Protein 2IPB (pdb70)

Secondary structure (DSSP, 8-state):
---SS-GGGS--HHHHSPPPPPTTSHHHHHHHHHHHHHHTTTTSHHHHHHHHHH--SHHHHHHHHHHHHTB--STTT-HHHHHHHHHHIIIIIIITTHHHHHHH-PPPHHHHTT---S-GGGHHHHHTS--SS-HHHHHHHHHHHHHHHH-GGGHHHHHHHHHHHHHHHHHHTSS-HHHHHHHHHHHHHHHHHHTT-HHHHHHHHHHHHHHH-TTTB--/---SS-GGGS--HHHHSPPPP-TT-HHHHHHHHHHHHHHTTTTSHHHHHHHHHT--SHHHHHHHHHHHHTB---TTT-HHHHHHHHHHIIIIIIGGGHHHHHHH-PPPHHHHTT---S-GGGHHHHHHS--SS-HHHHHHHHHHHHHHHH-GGGHHHHHHHHHHHHHHHHHHTSS-HHHHHHHHHHHHHHHHHHTT-HHHHHHHHHHHHHHT-TTTB--/---SS-GGGS--HHHHSPPPPPTTSHHHHHHHHHHHHHHTTTTSHHHHHHHHHS--SHHHHHHHHHHHHTB---TTT-HHHHHHHHHHIIIIIIITTHHHHHHH-PPPHHHHTT---S-GGGHHHHTTS--SS-HHHHHHHHHHHHHHHH-GGGHHHHHHHHHHHHHHHHHHTSS-HHHHHHHHHHHHHHHHHHTT-HHHHHHHHHHHHHHH-TTTB--/---SS-GGGS--HHHHSPPPP-TT-HHHHHHHHHHHHHHTTTTSHHHHHHHHHT--SHHHHHHHHHHHHTB---TTT-HHHHHHHHHHIIIIIIITTHHHHHHH-PPPHHHHTT---S-GGGHHHHHTS--SS-HHHHHHHHHHHHHHHH-GGGHHHHHHHHHHHHHHHHHHTSS-HHHHHHHHHHHHHHHHHHTT-HHHHHHHHHHHHHHH-GGGB--

Radius of gyration: 35.79 Å; Cα contacts (8 Å, |Δi|>4): 1551; chains: 4; bounding box: 81×55×110 Å

Structure (mmCIF, N/CA/C/O backbone):
data_2IPB
#
_entry.id   2IPB
#
_cell.length_a   190.273
_cell.length_b   45.113
_cell.length_c   112.945
_cell.angle_alpha   90.00
_cell.angle_beta   112.05
_cell.angle_gamma   90.00
#
_symmetry.space_group_name_H-M   'C 1 2 1'
#
loop_
_entity.id
_entity.type
_entity.pdbx_description
1 polymer 'Class A nonspecific acid phosphatase PhoN'
2 water water
#
loop_
_atom_site.group_PDB
_atom_site.id
_atom_site.type_symbol
_atom_site.label_atom_id
_atom_site.label_alt_id
_atom_site.label_comp_id
_atom_site.label_asym_id
_atom_site.label_entity_id
_atom_site.label_seq_id
_atom_site.pdbx_PDB_ins_code
_atom_site.Cartn_x
_atom_site.Cartn_y
_atom_site.Cartn_z
_atom_site.occupancy
_atom_site.B_iso_or_equiv
_atom_site.auth_seq_id
_atom_site.auth_comp_id
_atom_site.auth_asym_id
_atom_site.auth_atom_id
_atom_site.pdbx_PDB_model_num
ATOM 1 N N . MET A 1 3 ? 64.328 -0.706 35.206 1.00 66.46 23 MET A N 1
ATOM 2 C CA . MET A 1 3 ? 63.653 -0.161 36.425 1.00 65.91 23 MET A CA 1
ATOM 3 C C . MET A 1 3 ? 62.495 -1.051 36.875 1.00 63.41 23 MET A C 1
ATOM 4 O O . MET A 1 3 ? 61.607 -1.384 36.087 1.00 64.25 23 MET A O 1
ATOM 9 N N . GLN A 1 4 ? 62.492 -1.407 38.154 1.00 59.29 24 GLN A N 1
ATOM 10 C CA . GLN A 1 4 ? 61.528 -2.365 38.677 1.00 55.51 24 GLN A CA 1
ATOM 11 C C . GLN A 1 4 ? 60.639 -1.740 39.766 1.00 49.79 24 GLN A C 1
ATOM 12 O O . GLN A 1 4 ? 61.139 -1.109 40.694 1.00 47.20 24 GLN A O 1
ATOM 18 N N . PRO A 1 5 ? 59.314 -1.935 39.658 1.00 45.81 25 PRO A N 1
ATOM 19 C CA . PRO A 1 5 ? 58.351 -1.324 40.569 1.00 41.79 25 PRO A CA 1
ATOM 20 C C . PRO A 1 5 ? 58.732 -1.549 42.023 1.00 37.61 25 PRO A C 1
ATOM 21 O O . PRO A 1 5 ? 59.138 -2.649 42.391 1.00 37.95 25 PRO A O 1
ATOM 25 N N . PHE A 1 6 ? 58.603 -0.509 42.839 1.00 33.53 26 PHE A N 1
ATOM 26 C CA . PHE A 1 6 ? 58.904 -0.607 44.268 1.00 30.11 26 PHE A CA 1
ATOM 27 C C . PHE A 1 6 ? 58.049 -1.670 44.961 1.00 27.65 26 PHE A C 1
ATOM 28 O O . PHE A 1 6 ? 58.473 -2.268 45.948 1.00 28.22 26 PHE A O 1
ATOM 36 N N . HIS A 1 7 ? 56.832 -1.875 44.466 1.00 25.08 27 HIS A N 1
ATOM 37 C CA . HIS A 1 7 ? 55.959 -2.898 45.022 1.00 25.47 27 HIS A CA 1
ATOM 38 C C . HIS A 1 7 ? 54.813 -3.250 44.079 1.00 25.46 27 HIS A C 1
ATOM 39 O O . HIS A 1 7 ? 54.679 -2.677 43.003 1.00 26.08 27 HIS A O 1
ATOM 46 N N . SER A 1 8 ? 54.006 -4.222 44.478 1.00 27.50 28 SER A N 1
ATOM 47 C CA . SER A 1 8 ? 52.951 -4.751 43.621 1.00 29.24 28 SER A CA 1
ATOM 48 C C . SER A 1 8 ? 51.654 -4.007 43.895 1.00 29.34 28 SER A C 1
ATOM 49 O O . SER A 1 8 ? 51.518 -3.352 44.929 1.00 29.70 28 SER A O 1
ATOM 52 N N . PRO A 1 9 ? 50.677 -4.135 42.986 1.00 31.71 29 PRO A N 1
ATOM 53 C CA . PRO A 1 9 ? 49.378 -3.484 43.181 1.00 31.11 29 PRO A CA 1
ATOM 54 C C . PRO A 1 9 ? 48.770 -3.832 44.539 1.00 32.41 29 PRO A C 1
ATOM 55 O O . PRO A 1 9 ? 48.141 -2.988 45.167 1.00 35.10 29 PRO A O 1
ATOM 59 N N . GLU A 1 10 ? 48.980 -5.058 44.998 1.00 32.82 30 GLU A N 1
ATOM 60 C CA . GLU A 1 10 ? 48.369 -5.531 46.238 1.00 35.91 30 GLU A CA 1
ATOM 61 C C . GLU A 1 10 ? 49.046 -4.975 47.497 1.00 34.83 30 GLU A C 1
ATOM 62 O O . GLU A 1 10 ? 48.547 -5.156 48.608 1.00 34.12 30 GLU A O 1
ATOM 68 N N . GLU A 1 11 ? 50.205 -4.346 47.339 1.00 32.26 31 GLU A N 1
ATOM 69 C CA . GLU A 1 11 ? 50.920 -3.806 48.497 1.00 32.40 31 GLU A CA 1
ATOM 70 C C . GLU A 1 11 ? 50.733 -2.295 48.645 1.00 30.22 31 GLU A C 1
ATOM 71 O O . GLU A 1 11 ? 51.384 -1.649 49.479 1.00 28.89 31 GLU A O 1
ATOM 77 N N . SER A 1 12 ? 49.885 -1.725 47.800 1.00 26.47 32 SER A N 1
ATOM 78 C CA . SER A 1 12 ? 49.313 -0.431 48.107 1.00 26.14 32 SER A CA 1
ATOM 79 C C . SER A 1 12 ? 48.306 -0.566 49.240 1.00 25.75 32 SER A C 1
ATOM 80 O O . SER A 1 12 ? 47.745 -1.642 49.467 1.00 24.93 32 SER A O 1
ATOM 83 N N . VAL A 1 13 ? 48.079 0.521 49.960 1.00 22.66 33 VAL A N 1
ATOM 84 C CA . VAL A 1 13 ? 46.986 0.546 50.923 1.00 22.26 33 VAL A CA 1
ATOM 85 C C . VAL A 1 13 ? 45.639 0.688 50.207 1.00 23.73 33 VAL A C 1
ATOM 86 O O . VAL A 1 13 ? 45.525 1.422 49.220 1.00 23.32 33 VAL A O 1
ATOM 90 N N . ASN A 1 14 ? 44.657 -0.105 50.634 1.00 24.15 34 ASN A N 1
ATOM 91 C CA . ASN A 1 14 ? 43.380 -0.238 49.915 1.00 22.04 34 ASN A CA 1
ATOM 92 C C . ASN A 1 14 ? 42.546 1.034 50.047 1.00 21.46 34 ASN A C 1
ATOM 93 O O . ASN A 1 14 ? 41.898 1.241 51.063 1.00 19.22 34 ASN A O 1
ATOM 98 N N . SER A 1 15 ? 42.524 1.848 48.993 1.00 20.34 35 SER A N 1
ATOM 99 C CA . SER A 1 15 ? 41.936 3.182 49.056 1.00 21.54 35 SER A CA 1
ATOM 100 C C . SER A 1 15 ? 40.419 3.107 49.205 1.00 23.97 35 SER A C 1
ATOM 101 O O . SER A 1 15 ? 39.779 4.001 49.777 1.00 25.08 35 SER A O 1
ATOM 104 N N . GLN A 1 16 ? 39.850 2.009 48.731 1.00 23.43 36 GLN A N 1
ATOM 105 C CA . GLN A 1 16 ? 38.421 1.771 48.887 1.00 23.46 36 GLN A CA 1
ATOM 106 C C . GLN A 1 16 ? 37.996 1.644 50.362 1.00 20.21 36 GLN A C 1
ATOM 107 O O . GLN A 1 16 ? 36.878 1.990 50.722 1.00 20.65 36 GLN A O 1
ATOM 113 N N . PHE A 1 17 ? 38.909 1.200 51.216 1.00 21.37 37 PHE A N 1
ATOM 114 C CA . PHE A 1 17 ? 38.615 0.999 52.635 1.00 21.48 37 PHE A CA 1
ATOM 115 C C . PHE A 1 17 ? 38.659 2.320 53.403 1.00 21.96 37 PHE A C 1
ATOM 116 O O . PHE A 1 17 ? 37.836 2.560 54.274 1.00 20.70 37 PHE A O 1
ATOM 124 N N . TYR A 1 18 ? 39.631 3.177 53.093 1.00 21.35 38 TYR A N 1
ATOM 125 C CA . TYR A 1 18 ? 39.842 4.361 53.923 1.00 19.44 38 TYR A CA 1
ATOM 126 C C . TYR A 1 18 ? 39.141 5.632 53.442 1.00 20.74 38 TYR A C 1
ATOM 127 O O . TYR A 1 18 ? 38.997 6.586 54.202 1.00 21.93 38 TYR A O 1
ATOM 136 N N . LEU A 1 19 ? 38.727 5.662 52.177 1.00 20.02 39 LEU A N 1
ATOM 137 C CA . LEU A 1 19 ? 38.113 6.875 51.630 1.00 19.72 39 LEU A CA 1
ATOM 138 C C . LEU A 1 19 ? 36.596 6.847 51.834 1.00 20.47 39 LEU A C 1
ATOM 139 O O . LEU A 1 19 ? 35.987 5.778 51.818 1.00 20.82 39 LEU A O 1
ATOM 144 N N . PRO A 1 20 ? 35.983 8.019 52.056 1.00 20.08 40 PRO A N 1
ATOM 145 C CA . PRO A 1 20 ? 34.538 8.032 52.076 1.00 21.25 40 PRO A CA 1
ATOM 146 C C . PRO A 1 20 ? 34.073 7.967 50.631 1.00 23.31 40 PRO A C 1
ATOM 147 O O . PRO A 1 20 ? 34.858 8.243 49.725 1.00 22.59 40 PRO A O 1
ATOM 151 N N . PRO A 1 21 ? 32.801 7.613 50.410 1.00 24.76 41 PRO A N 1
ATOM 152 C CA . PRO A 1 21 ? 32.253 7.607 49.062 1.00 24.35 41 PRO A CA 1
ATOM 153 C C . PRO A 1 21 ? 32.228 9.040 48.523 1.00 24.10 41 PRO A C 1
ATOM 154 O O . PRO A 1 21 ? 32.333 9.972 49.299 1.00 23.59 41 PRO A O 1
ATOM 158 N N . PRO A 1 22 ? 32.159 9.201 47.194 1.00 24.10 42 PRO A N 1
ATOM 159 C CA . PRO A 1 22 ? 32.009 10.498 46.532 1.00 25.60 42 PRO A CA 1
ATOM 160 C C . PRO A 1 22 ? 30.594 11.065 46.678 1.00 26.97 42 PRO A C 1
ATOM 161 O O . PRO A 1 22 ? 29.652 10.305 46.874 1.00 25.98 42 PRO A O 1
ATOM 165 N N . PRO A 1 23 ? 30.462 12.404 46.647 1.00 28.69 43 PRO A N 1
ATOM 166 C CA . PRO A 1 23 ? 29.195 13.119 46.823 1.00 29.19 43 PRO A CA 1
ATOM 167 C C . PRO A 1 23 ? 28.160 12.832 45.740 1.00 30.84 43 PRO A C 1
ATOM 168 O O . PRO A 1 23 ? 28.497 12.733 44.559 1.00 29.47 43 PRO A O 1
ATOM 172 N N . GLY A 1 24 ? 26.902 12.701 46.154 1.00 32.24 44 GLY A N 1
ATOM 173 C CA . GLY A 1 24 ? 25.795 12.551 45.219 1.00 33.13 44 GLY A CA 1
ATOM 174 C C . GLY A 1 24 ? 25.327 13.932 44.832 1.00 33.84 44 GLY A C 1
ATOM 175 O O . GLY A 1 24 ? 25.692 14.907 45.485 1.00 30.78 44 GLY A O 1
ATOM 176 N N . ASN A 1 25 ? 24.518 14.012 43.779 1.00 36.11 45 ASN A N 1
ATOM 177 C CA . ASN A 1 25 ? 24.118 15.294 43.205 1.00 39.18 45 ASN A CA 1
ATOM 178 C C . ASN A 1 25 ? 23.370 16.174 44.203 1.00 40.81 45 ASN A C 1
ATOM 179 O O . ASN A 1 25 ? 23.193 17.370 43.973 1.00 39.61 45 ASN A O 1
ATOM 184 N N . ASP A 1 26 ? 23.006 15.590 45.341 1.00 42.19 46 ASP A N 1
ATOM 185 C CA . ASP A 1 26 ? 22.210 16.282 46.352 1.00 45.12 46 ASP A CA 1
ATOM 186 C C . ASP A 1 26 ? 23.065 16.882 47.463 1.00 45.51 46 ASP A C 1
ATOM 187 O O . ASP A 1 26 ? 22.565 17.632 48.302 1.00 45.80 46 ASP A O 1
ATOM 192 N N . ASP A 1 27 ? 24.346 16.521 47.481 1.00 44.36 47 ASP A N 1
ATOM 193 C CA . ASP A 1 27 ? 25.257 16.930 48.542 1.00 42.19 47 ASP A CA 1
ATOM 194 C C . ASP A 1 27 ? 25.787 18.338 48.339 1.00 39.65 47 ASP A C 1
ATOM 195 O O . ASP A 1 27 ? 25.999 18.775 47.202 1.00 37.51 47 ASP A O 1
ATOM 200 N N . PRO A 1 28 ? 26.080 19.024 49.453 1.00 37.38 48 PRO A N 1
ATOM 201 C CA . PRO A 1 28 ? 26.691 20.341 49.384 1.00 36.34 48 PRO A CA 1
ATOM 202 C C . PRO A 1 28 ? 28.099 20.258 48.817 1.00 34.66 48 PRO A C 1
ATOM 203 O O . PRO A 1 28 ? 28.573 21.207 48.190 1.00 33.58 48 PRO A O 1
ATOM 207 N N . ALA A 1 29 ? 28.756 19.120 49.008 1.00 31.01 49 ALA A N 1
ATOM 208 C CA . ALA A 1 29 ? 30.096 18.959 48.467 1.00 29.34 49 ALA A CA 1
ATOM 209 C C . ALA A 1 29 ? 30.054 18.863 46.939 1.00 26.84 49 ALA A C 1
ATOM 210 O O . ALA A 1 29 ? 30.926 19.405 46.256 1.00 25.51 49 ALA A O 1
ATOM 212 N N . PHE A 1 30 ? 28.993 18.265 46.405 1.00 25.25 50 PHE A N 1
ATOM 213 C CA . PHE A 1 30 ? 28.784 18.261 44.957 1.00 25.47 50 PHE A CA 1
ATOM 214 C C . PHE A 1 30 ? 28.441 19.642 44.397 1.00 24.66 50 PHE A C 1
ATOM 215 O O . PHE A 1 30 ? 28.895 19.989 43.308 1.00 22.14 50 PHE A O 1
ATOM 223 N N . ARG A 1 31 ? 27.712 20.455 45.160 1.00 25.32 51 ARG A N 1
ATOM 224 C CA . ARG A 1 31 ? 27.406 21.816 44.709 1.00 28.21 51 ARG A CA 1
ATOM 225 C C . ARG A 1 31 ? 28.676 22.657 44.605 1.00 25.67 51 ARG A C 1
ATOM 226 O O . ARG A 1 31 ? 28.892 23.360 43.621 1.00 22.93 51 ARG A O 1
ATOM 234 N N . TYR A 1 32 ? 29.547 22.516 45.598 1.00 23.81 52 TYR A N 1
ATOM 235 C CA . TYR A 1 32 ? 30.917 23.013 45.512 1.00 23.14 52 TYR A CA 1
ATOM 236 C C . TYR A 1 32 ? 31.692 22.448 44.308 1.00 20.48 52 TYR A C 1
ATOM 237 O O . TYR A 1 32 ? 32.197 23.203 43.483 1.00 21.23 52 TYR A O 1
ATOM 246 N N . ASP A 1 33 ? 31.682 21.131 44.139 1.00 18.41 53 ASP A N 1
ATOM 247 C CA . ASP A 1 33 ? 32.291 20.513 42.960 1.00 19.97 53 ASP A CA 1
ATOM 248 C C . ASP A 1 33 ? 31.887 21.202 41.663 1.00 24.68 53 ASP A C 1
ATOM 249 O O . ASP A 1 33 ? 32.742 21.498 40.820 1.00 22.34 53 ASP A O 1
ATOM 254 N N . LYS A 1 34 ? 30.588 21.412 41.458 1.00 28.06 54 LYS A N 1
ATOM 255 C CA . LYS A 1 34 ? 30.174 21.996 40.190 1.00 30.45 54 LYS A CA 1
ATOM 256 C C . LYS A 1 34 ? 30.375 23.492 40.053 1.00 28.22 54 LYS A C 1
ATOM 257 O O . LYS A 1 34 ? 30.738 23.961 38.983 1.00 31.49 54 LYS A O 1
ATOM 263 N N . GLU A 1 35 ? 30.277 24.228 41.149 1.00 26.45 55 GLU A N 1
ATOM 264 C CA . GLU A 1 35 ? 30.645 25.631 41.101 1.00 28.85 55 GLU A CA 1
ATOM 265 C C . GLU A 1 35 ? 32.115 25.763 40.743 1.00 28.52 55 GLU A C 1
ATOM 266 O O . GLU A 1 35 ? 32.473 26.513 39.831 1.00 28.70 55 GLU A O 1
ATOM 272 N N . ALA A 1 36 ? 32.962 24.960 41.387 1.00 26.28 56 ALA A N 1
ATOM 273 C CA . ALA A 1 36 ? 34.384 25.014 41.081 1.00 25.86 56 ALA A CA 1
ATOM 274 C C . ALA A 1 36 ? 34.664 24.612 39.636 1.00 24.57 56 ALA A C 1
ATOM 275 O O . ALA A 1 36 ? 35.539 25.195 38.996 1.00 24.06 56 ALA A O 1
ATOM 277 N N . TYR A 1 37 ? 33.872 23.689 39.091 1.00 24.38 57 TYR A N 1
ATOM 278 C CA . TYR A 1 37 ? 34.030 23.307 37.683 1.00 28.62 57 TYR A CA 1
ATOM 279 C C . TYR A 1 37 ? 33.729 24.459 36.715 1.00 29.60 57 TYR A C 1
ATOM 280 O O . TYR A 1 37 ? 34.473 24.688 35.768 1.00 29.58 57 TYR A O 1
ATOM 289 N N . PHE A 1 38 ? 32.601 25.128 36.925 1.00 30.32 58 PHE A N 1
ATOM 290 C CA . PHE A 1 38 ? 32.152 26.188 36.030 1.00 34.38 58 PHE A CA 1
ATOM 291 C C . PHE A 1 38 ? 32.983 27.449 36.178 1.00 34.88 58 PHE A C 1
ATOM 292 O O . PHE A 1 38 ? 33.250 28.141 35.201 1.00 35.45 58 PHE A O 1
ATOM 300 N N . LYS A 1 39 ? 33.460 27.685 37.394 1.00 36.32 59 LYS A N 1
ATOM 301 C CA . LYS A 1 39 ? 34.498 28.670 37.653 1.00 37.91 59 LYS A CA 1
ATOM 302 C C . LYS A 1 39 ? 35.734 28.468 36.773 1.00 36.97 59 LYS A C 1
ATOM 303 O O . LYS A 1 39 ? 36.290 29.428 36.238 1.00 37.51 59 LYS A O 1
ATOM 309 N N . GLY A 1 40 ? 36.195 27.227 36.669 1.00 35.31 60 GLY A N 1
ATOM 310 C CA . GLY A 1 40 ? 37.406 26.937 35.920 1.00 34.53 60 GLY A CA 1
ATOM 311 C C . GLY A 1 40 ? 37.140 27.058 34.438 1.00 34.97 60 GLY A C 1
ATOM 312 O O . GLY A 1 40 ? 37.989 27.498 33.671 1.00 35.81 60 GLY A O 1
ATOM 313 N N . TYR A 1 41 ? 35.932 26.688 34.043 1.00 37.69 61 TYR A N 1
ATOM 314 C CA . TYR A 1 41 ? 35.554 26.641 32.640 1.00 38.92 61 TYR A CA 1
ATOM 315 C C . TYR A 1 41 ? 35.346 28.055 32.101 1.00 39.57 61 TYR A C 1
ATOM 316 O O . TYR A 1 41 ? 35.654 28.344 30.948 1.00 39.85 61 TYR A O 1
ATOM 325 N N . ALA A 1 42 ? 34.942 28.958 32.986 1.00 40.27 62 ALA A N 1
ATOM 326 C CA . ALA A 1 42 ? 34.703 30.353 32.630 1.00 40.41 62 ALA A CA 1
ATOM 327 C C . ALA A 1 42 ? 35.941 31.079 32.095 1.00 40.27 62 ALA A C 1
ATOM 328 O O . ALA A 1 42 ? 35.823 32.164 31.524 1.00 40.49 62 ALA A O 1
ATOM 330 N N . ILE A 1 43 ? 37.125 30.538 32.376 1.00 39.20 63 ILE A N 1
ATOM 331 C CA . ILE A 1 43 ? 38.388 31.186 32.006 1.00 37.42 63 ILE A CA 1
ATOM 332 C C . ILE A 1 43 ? 39.126 30.383 30.943 1.00 37.20 63 ILE A C 1
ATOM 333 O O . ILE A 1 43 ? 40.332 30.521 30.772 1.00 35.86 63 ILE A O 1
ATOM 338 N N . LYS A 1 44 ? 38.403 29.506 30.265 1.00 40.42 64 LYS A N 1
ATOM 339 C CA . LYS A 1 44 ? 38.923 28.852 29.071 1.00 44.47 64 LYS A CA 1
ATOM 340 C C . LYS A 1 44 ? 39.653 29.856 28.169 1.00 47.23 64 LYS A C 1
ATOM 341 O O . LYS A 1 44 ? 39.289 31.034 28.106 1.00 46.42 64 LYS A O 1
ATOM 347 N N . GLY A 1 45 ? 40.710 29.397 27.507 1.00 48.61 65 GLY A N 1
ATOM 348 C CA . GLY A 1 45 ? 41.470 30.254 26.603 1.00 49.79 65 GLY A CA 1
ATOM 349 C C . GLY A 1 45 ? 42.525 31.091 27.302 1.00 50.29 65 GLY A C 1
ATOM 350 O O . GLY A 1 45 ? 43.582 31.351 26.739 1.00 52.58 65 GLY A O 1
ATOM 351 N N . SER A 1 46 ? 42.259 31.499 28.538 1.00 49.84 66 SER A N 1
ATOM 352 C CA . SER A 1 46 ? 43.172 32.396 29.249 1.00 50.87 66 SER A CA 1
ATOM 353 C C . SER A 1 46 ? 44.538 31.759 29.527 1.00 50.68 66 SER A C 1
ATOM 354 O O . SER A 1 46 ? 44.744 30.573 29.266 1.00 51.97 66 SER A O 1
ATOM 357 N N . PRO A 1 47 ? 45.494 32.569 30.007 1.00 49.10 67 PRO A N 1
ATOM 358 C CA . PRO A 1 47 ? 46.833 32.108 30.369 1.00 46.86 67 PRO A CA 1
ATOM 359 C C . PRO A 1 47 ? 46.825 31.035 31.461 1.00 44.44 67 PRO A C 1
ATOM 360 O O . PRO A 1 47 ? 47.449 29.981 31.288 1.00 41.50 67 PRO A O 1
ATOM 364 N N . ARG A 1 48 ? 46.132 31.304 32.568 1.00 40.08 68 ARG A N 1
ATOM 365 C CA . ARG A 1 48 ? 46.017 30.335 33.657 1.00 37.86 68 ARG A CA 1
ATOM 366 C C . ARG A 1 48 ? 45.490 28.994 33.146 1.00 35.95 68 ARG A C 1
ATOM 367 O O . ARG A 1 48 ? 45.983 27.931 33.530 1.00 35.37 68 ARG A O 1
ATOM 375 N N . TRP A 1 49 ? 44.521 29.062 32.241 1.00 32.83 69 TRP A N 1
ATOM 376 C CA . TRP A 1 49 ? 44.013 27.888 31.545 1.00 32.63 69 TRP A CA 1
ATOM 377 C C . TRP A 1 49 ? 45.105 27.177 30.727 1.00 34.04 69 TRP A C 1
ATOM 378 O O . TRP A 1 49 ? 45.132 25.943 30.632 1.00 32.12 69 TRP A O 1
ATOM 389 N N . LYS A 1 50 ? 45.992 27.954 30.114 1.00 35.87 70 LYS A N 1
ATOM 390 C CA . LYS A 1 50 ? 47.086 27.372 29.342 1.00 36.79 70 LYS A CA 1
ATOM 391 C C . LYS A 1 50 ? 48.117 26.762 30.283 1.00 33.69 70 LYS A C 1
ATOM 392 O O . LYS A 1 50 ? 48.609 25.659 30.062 1.00 32.49 70 LYS A O 1
ATOM 398 N N . GLN A 1 51 ? 48.414 27.486 31.352 1.00 33.09 71 GLN A N 1
ATOM 399 C CA . GLN A 1 51 ? 49.113 26.925 32.494 1.00 34.67 71 GLN A CA 1
ATOM 400 C C . GLN A 1 51 ? 48.553 25.550 32.863 1.00 31.48 71 GLN A C 1
ATOM 401 O O . GLN A 1 51 ? 49.301 24.582 32.958 1.00 31.79 71 GLN A O 1
ATOM 407 N N . ALA A 1 52 ? 47.233 25.451 33.004 1.00 27.85 72 ALA A N 1
ATOM 408 C CA . ALA A 1 52 ? 46.610 24.189 33.402 1.00 26.29 72 ALA A CA 1
ATOM 409 C C . ALA A 1 52 ? 46.818 23.070 32.385 1.00 26.33 72 ALA A C 1
ATOM 410 O O . ALA A 1 52 ? 47.017 21.920 32.767 1.00 25.45 72 ALA A O 1
ATOM 412 N N . ALA A 1 53 ? 46.777 23.398 31.092 1.00 28.19 73 ALA A N 1
ATOM 413 C CA . ALA A 1 53 ? 47.090 22.399 30.066 1.00 29.94 73 ALA A CA 1
ATOM 414 C C . ALA A 1 53 ? 48.541 21.906 30.158 1.00 29.47 73 ALA A C 1
ATOM 415 O O . ALA A 1 53 ? 48.816 20.729 29.935 1.00 29.52 73 ALA A O 1
ATOM 417 N N . GLU A 1 54 ? 49.462 22.795 30.515 1.00 29.44 74 GLU A N 1
ATOM 418 C CA . GLU A 1 54 ? 50.851 22.380 30.734 1.00 33.97 74 GLU A CA 1
ATOM 419 C C . GLU A 1 54 ? 50.977 21.487 31.970 1.00 34.69 74 GLU A C 1
ATOM 420 O O . GLU A 1 54 ? 51.552 20.393 31.898 1.00 36.86 74 GLU A O 1
ATOM 426 N N . ASP A 1 55 ? 50.321 21.888 33.061 1.00 32.30 75 ASP A N 1
ATOM 427 C CA . ASP A 1 55 ? 50.310 21.082 34.285 1.00 30.83 75 ASP A CA 1
ATOM 428 C C . ASP A 1 55 ? 49.695 19.697 34.088 1.00 30.08 75 ASP A C 1
ATOM 429 O O . ASP A 1 55 ? 49.994 18.770 34.839 1.00 30.05 75 ASP A O 1
ATOM 434 N N . ALA A 1 56 ? 48.821 19.566 33.094 1.00 31.34 76 ALA A N 1
ATOM 435 C CA . ALA A 1 56 ? 47.923 18.406 32.991 1.00 28.98 76 ALA A CA 1
ATOM 436 C C . ALA A 1 56 ? 48.584 17.184 32.367 1.00 27.99 76 ALA A C 1
ATOM 437 O O . ALA A 1 56 ? 48.111 16.055 32.527 1.00 26.96 76 ALA A O 1
ATOM 439 N N . ASP A 1 57 ? 49.669 17.423 31.640 1.00 26.93 77 ASP A N 1
ATOM 440 C CA . ASP A 1 57 ? 50.469 16.363 31.018 1.00 27.61 77 ASP A CA 1
ATOM 441 C C . ASP A 1 57 ? 51.263 15.610 32.108 1.00 27.20 77 ASP A C 1
ATOM 442 O O . ASP A 1 57 ? 52.042 16.216 32.842 1.00 24.02 77 ASP A O 1
ATOM 447 N N . ILE A 1 58 ? 51.088 14.293 32.198 1.00 28.45 78 ILE A N 1
ATOM 448 C CA . ILE A 1 58 ? 51.785 13.503 33.225 1.00 28.87 78 ILE A CA 1
ATOM 449 C C . ILE A 1 58 ? 52.932 12.657 32.683 1.00 28.68 78 ILE A C 1
ATOM 450 O O . ILE A 1 58 ? 53.476 11.828 33.401 1.00 26.82 78 ILE A O 1
ATOM 455 N N . SER A 1 59 ? 53.299 12.842 31.421 1.00 27.97 79 SER A N 1
ATOM 456 C CA . SER A 1 59 ? 54.553 12.262 30.947 1.00 27.03 79 SER A CA 1
ATOM 457 C C . SER A 1 59 ? 55.732 12.679 31.838 1.00 25.01 79 SER A C 1
ATOM 458 O O . SER A 1 59 ? 55.772 13.788 32.386 1.00 21.23 79 SER A O 1
ATOM 461 N N . VAL A 1 60 ? 56.726 11.802 31.909 1.00 26.14 80 VAL A N 1
ATOM 462 C CA . VAL A 1 60 ? 57.913 12.031 32.712 1.00 25.27 80 VAL A CA 1
ATOM 463 C C . VAL A 1 60 ? 58.718 13.248 32.222 1.00 26.21 80 VAL A C 1
ATOM 464 O O . VAL A 1 60 ? 59.242 14.024 33.035 1.00 25.74 80 VAL A O 1
ATOM 468 N N . GLU A 1 61 ? 58.759 13.448 30.904 1.00 24.64 81 GLU A N 1
ATOM 469 C CA . GLU A 1 61 ? 59.410 14.623 30.313 1.00 23.72 81 GLU A CA 1
ATOM 470 C C . GLU A 1 61 ? 58.793 15.919 30.812 1.00 22.89 81 GLU A C 1
ATOM 471 O O . GLU A 1 61 ? 59.498 16.832 31.214 1.00 24.45 81 GLU A O 1
ATOM 477 N N . ASN A 1 62 ? 57.467 15.994 30.811 1.00 24.42 82 ASN A N 1
ATOM 478 C CA . ASN A 1 62 ? 56.788 17.190 31.290 1.00 22.56 82 ASN A CA 1
ATOM 479 C C . ASN A 1 62 ? 56.966 17.375 32.792 1.00 21.48 82 ASN A C 1
ATOM 480 O O . ASN A 1 62 ? 57.173 18.486 33.276 1.00 22.01 82 ASN A O 1
ATOM 485 N N . ILE A 1 63 ? 56.791 16.285 33.527 1.00 23.71 83 ILE A N 1
ATOM 486 C CA . ILE A 1 63 ? 56.992 16.279 34.967 1.00 23.16 83 ILE A CA 1
ATOM 487 C C . ILE A 1 63 ? 58.379 16.804 35.316 1.00 21.74 83 ILE A C 1
ATOM 488 O O . ILE A 1 63 ? 58.520 17.714 36.121 1.00 20.37 83 ILE A O 1
ATOM 493 N N . ALA A 1 64 ? 59.395 16.276 34.643 1.00 22.25 84 ALA A N 1
ATOM 494 C CA . ALA A 1 64 ? 60.755 16.767 34.812 1.00 21.50 84 ALA A CA 1
ATOM 495 C C . ALA A 1 64 ? 60.907 18.261 34.510 1.00 24.19 84 ALA A C 1
ATOM 496 O O . ALA A 1 64 ? 61.579 18.980 35.256 1.00 25.96 84 ALA A O 1
ATOM 498 N N . ARG A 1 65 ? 60.305 18.743 33.421 1.00 22.20 85 ARG A N 1
ATOM 499 C CA . ARG A 1 65 ? 60.488 20.150 33.063 1.00 24.77 85 ARG A CA 1
ATOM 500 C C . ARG A 1 65 ? 59.811 21.075 34.068 1.00 23.18 85 ARG A C 1
ATOM 501 O O . ARG A 1 65 ? 60.294 22.186 34.337 1.00 24.03 85 ARG A O 1
ATOM 509 N N . ILE A 1 66 ? 58.727 20.604 34.676 1.00 21.55 86 ILE A N 1
ATOM 510 C CA . ILE A 1 66 ? 58.052 21.405 35.699 1.00 20.23 86 ILE A CA 1
ATOM 511 C C . ILE A 1 66 ? 58.824 21.397 37.014 1.00 19.48 86 ILE A C 1
ATOM 512 O O . ILE A 1 66 ? 59.043 22.432 37.612 1.00 17.46 86 ILE A O 1
ATOM 517 N N . PHE A 1 67 ? 59.293 20.234 37.436 1.00 19.81 87 PHE A N 1
ATOM 518 C CA . PHE A 1 67 ? 59.860 20.134 38.778 1.00 22.01 87 PHE A CA 1
ATOM 519 C C . PHE A 1 67 ? 61.301 20.614 38.852 1.00 21.67 87 PHE A C 1
ATOM 520 O O . PHE A 1 67 ? 61.778 21.011 39.917 1.00 19.86 87 PHE A O 1
ATOM 528 N N . SER A 1 68 ? 61.999 20.577 37.718 1.00 23.69 88 SER A N 1
ATOM 529 C CA . SER A 1 68 ? 63.426 20.888 37.709 1.00 22.55 88 SER A CA 1
ATOM 530 C C . SER A 1 68 ? 63.744 22.271 38.287 1.00 23.29 88 SER A C 1
ATOM 531 O O . SER A 1 68 ? 64.560 22.388 39.196 1.00 25.65 88 SER A O 1
ATOM 534 N N . PRO A 1 69 ? 63.054 23.319 37.815 1.00 23.79 89 PRO A N 1
ATOM 535 C CA . PRO A 1 69 ? 63.254 24.656 38.393 1.00 24.85 89 PRO A CA 1
ATOM 536 C C . PRO A 1 69 ? 62.834 24.729 39.866 1.00 24.83 89 PRO A C 1
ATOM 537 O O . PRO A 1 69 ? 63.367 25.532 40.623 1.00 22.83 89 PRO A O 1
ATOM 541 N N . VAL A 1 70 ? 61.904 23.867 40.265 1.00 24.99 90 VAL A N 1
ATOM 542 C CA . VAL A 1 70 ? 61.403 23.866 41.631 1.00 24.09 90 VAL A CA 1
ATOM 543 C C . VAL A 1 70 ? 62.399 23.248 42.617 1.00 23.61 90 VAL A C 1
ATOM 544 O O . VAL A 1 70 ? 62.638 23.804 43.688 1.00 24.70 90 VAL A O 1
ATOM 548 N N . VAL A 1 71 ? 62.995 22.113 42.259 1.00 25.39 91 VAL A N 1
ATOM 549 C CA . VAL A 1 71 ? 64.050 21.533 43.100 1.00 25.75 91 VAL A CA 1
ATOM 550 C C . VAL A 1 71 ? 65.386 22.251 42.929 1.00 25.54 91 VAL A C 1
ATOM 551 O O . VAL A 1 71 ? 66.240 22.209 43.820 1.00 26.13 91 VAL A O 1
ATOM 555 N N . GLY A 1 72 ? 65.561 22.942 41.808 1.00 24.05 92 GLY A N 1
ATOM 556 C CA . GLY A 1 72 ? 66.775 23.742 41.621 1.00 24.91 92 GLY A CA 1
ATOM 557 C C . GLY A 1 72 ? 67.936 22.922 41.082 1.00 26.56 92 GLY A C 1
ATOM 558 O O . GLY A 1 72 ? 69.100 23.298 41.215 1.00 27.95 92 GLY A O 1
ATOM 559 N N . ALA A 1 73 ? 67.611 21.815 40.429 1.00 26.73 93 ALA A N 1
ATOM 560 C CA . ALA A 1 73 ? 68.615 20.909 39.893 1.00 28.97 93 ALA A CA 1
ATOM 561 C C . ALA A 1 73 ? 68.131 20.415 38.540 1.00 28.59 93 ALA A C 1
ATOM 562 O O . ALA A 1 73 ? 66.928 20.393 38.288 1.00 31.39 93 ALA A O 1
ATOM 564 N N . LYS A 1 74 ? 69.063 20.066 37.661 1.00 28.26 94 LYS A N 1
ATOM 565 C CA . LYS A 1 74 ? 68.731 19.371 36.417 1.00 30.10 94 LYS A CA 1
ATOM 566 C C . LYS A 1 74 ? 68.019 18.071 36.730 1.00 29.37 94 LYS A C 1
ATOM 567 O O . LYS A 1 74 ? 68.430 17.326 37.628 1.00 28.45 94 LYS A O 1
ATOM 573 N N . ILE A 1 75 ? 66.984 17.775 35.954 1.00 24.85 95 ILE A N 1
ATOM 574 C CA . ILE A 1 75 ? 66.430 16.437 35.919 1.00 25.16 95 ILE A CA 1
ATOM 575 C C . ILE A 1 75 ? 66.318 15.965 34.476 1.00 24.96 95 ILE A C 1
ATOM 576 O O . ILE A 1 75 ? 65.455 16.425 33.722 1.00 23.72 95 ILE A O 1
ATOM 581 N N . ASN A 1 76 ? 67.177 15.025 34.108 1.00 25.14 96 ASN A N 1
ATOM 582 C CA . ASN A 1 76 ? 67.117 14.411 32.786 1.00 26.99 96 ASN A CA 1
ATOM 583 C C . ASN A 1 76 ? 67.731 13.033 32.871 1.00 26.90 96 ASN A C 1
ATOM 584 O O . ASN A 1 76 ? 68.385 12.710 33.870 1.00 27.38 96 ASN A O 1
ATOM 589 N N . PRO A 1 77 ? 67.477 12.194 31.857 1.00 27.32 97 PRO A N 1
ATOM 590 C CA . PRO A 1 77 ? 67.925 10.803 31.879 1.00 27.45 97 PRO A CA 1
ATOM 591 C C . PRO A 1 77 ? 69.446 10.663 31.887 1.00 29.11 97 PRO A C 1
ATOM 592 O O . PRO A 1 77 ? 69.963 9.687 32.429 1.00 31.45 97 PRO A O 1
ATOM 596 N N . LYS A 1 78 ? 70.160 11.659 31.363 1.00 29.96 98 LYS A N 1
ATOM 597 C CA . LYS A 1 78 ? 71.622 11.606 31.351 1.00 31.82 98 LYS A CA 1
ATOM 598 C C . LYS A 1 78 ? 72.258 11.923 32.702 1.00 28.28 98 LYS A C 1
ATOM 599 O O . LYS A 1 78 ? 73.070 11.148 33.207 1.00 28.15 98 LYS A O 1
ATOM 605 N N . ASP A 1 79 ? 71.925 13.085 33.261 1.00 28.28 99 ASP A N 1
ATOM 606 C CA . ASP A 1 79 ? 72.593 13.585 34.468 1.00 26.39 99 ASP A CA 1
ATOM 607 C C . ASP A 1 79 ? 72.020 12.995 35.759 1.00 27.06 99 ASP A C 1
ATOM 608 O O . ASP A 1 79 ? 72.709 12.943 36.785 1.00 27.44 99 ASP A O 1
ATOM 613 N N . THR A 1 80 ? 70.729 12.661 35.738 1.00 23.23 100 THR A N 1
ATOM 614 C CA . THR A 1 80 ? 70.034 12.167 36.938 1.00 23.00 100 THR A CA 1
ATOM 615 C C . THR A 1 80 ? 69.242 10.902 36.630 1.00 21.29 100 THR A C 1
ATOM 616 O O . THR A 1 80 ? 68.008 10.913 36.636 1.00 18.77 100 THR A O 1
ATOM 620 N N . PRO A 1 81 ? 69.953 9.820 36.284 1.00 22.26 101 PRO A N 1
ATOM 621 C CA . PRO A 1 81 ? 69.281 8.631 35.777 1.00 22.75 101 PRO A CA 1
ATOM 622 C C . PRO A 1 81 ? 68.352 8.007 36.806 1.00 22.97 101 PRO A C 1
ATOM 623 O O . PRO A 1 81 ? 67.292 7.499 36.445 1.00 22.83 101 PRO A O 1
ATOM 627 N N . GLU A 1 82 ? 68.759 7.990 38.072 1.00 23.38 102 GLU A N 1
ATOM 628 C CA . GLU A 1 82 ? 67.909 7.379 39.095 1.00 23.52 102 GLU A CA 1
ATOM 629 C C . GLU A 1 82 ? 66.672 8.225 39.410 1.00 21.41 102 GLU A C 1
ATOM 630 O O . GLU A 1 82 ? 65.604 7.686 39.686 1.00 21.70 102 GLU A O 1
ATOM 636 N N . THR A 1 83 ? 66.840 9.548 39.423 1.00 19.10 103 THR A N 1
ATOM 637 C CA . THR A 1 83 ? 65.715 10.457 39.610 1.00 19.71 103 THR A CA 1
ATOM 638 C C . THR A 1 83 ? 64.697 10.272 38.499 1.00 20.88 103 THR A C 1
ATOM 639 O O . THR A 1 83 ? 63.501 10.174 38.749 1.00 19.76 103 THR A O 1
ATOM 643 N N . TRP A 1 84 ? 65.200 10.177 37.273 1.00 24.47 104 TRP A N 1
ATOM 644 C CA . TRP A 1 84 ? 64.387 9.843 36.114 1.00 24.74 104 TRP A CA 1
ATOM 645 C C . TRP A 1 84 ? 63.583 8.533 36.270 1.00 24.06 104 TRP A C 1
ATOM 646 O O . TRP A 1 84 ? 62.400 8.482 35.930 1.00 22.98 104 TRP A O 1
ATOM 657 N N . ASN A 1 85 ? 64.214 7.474 36.764 1.00 24.21 105 ASN A N 1
ATOM 658 C CA . ASN A 1 85 ? 63.478 6.227 37.048 1.00 23.57 105 ASN A CA 1
ATOM 659 C C . ASN A 1 85 ? 62.447 6.406 38.168 1.00 25.00 105 ASN A C 1
ATOM 660 O O . ASN A 1 85 ? 61.345 5.851 38.103 1.00 25.39 105 ASN A O 1
ATOM 665 N N . MET A 1 86 ? 62.834 7.164 39.197 1.00 22.44 106 MET A N 1
ATOM 666 C CA . MET A 1 86 ? 61.983 7.471 40.354 1.00 23.65 106 MET A CA 1
ATOM 667 C C . MET A 1 86 ? 60.693 8.206 39.955 1.00 22.85 106 MET A C 1
ATOM 668 O O . MET A 1 86 ? 59.603 7.839 40.399 1.00 21.85 106 MET A O 1
ATOM 673 N N . LEU A 1 87 ? 60.807 9.188 39.063 1.00 21.55 107 LEU A N 1
ATOM 674 C CA . LEU A 1 87 ? 59.626 9.859 38.527 1.00 22.18 107 LEU A CA 1
ATOM 675 C C . LEU A 1 87 ? 58.609 8.887 37.917 1.00 22.29 107 LEU A C 1
ATOM 676 O O . LEU A 1 87 ? 57.409 9.072 38.085 1.00 22.99 107 LEU A O 1
ATOM 681 N N . GLN A 1 88 ? 59.093 7.866 37.209 1.00 22.71 108 GLN A N 1
ATOM 682 C CA . GLN A 1 88 ? 58.233 6.897 36.525 1.00 25.06 108 GLN A CA 1
ATOM 683 C C . GLN A 1 88 ? 57.711 5.822 37.463 1.00 21.82 108 GLN A C 1
ATOM 684 O O . GLN A 1 88 ? 56.552 5.464 37.414 1.00 21.28 108 GLN A O 1
ATOM 690 N N . ASN A 1 89 ? 58.585 5.283 38.298 1.00 22.01 109 ASN A N 1
ATOM 691 C CA . ASN A 1 89 ? 58.157 4.375 39.350 1.00 23.58 109 ASN A CA 1
ATOM 692 C C . ASN A 1 89 ? 57.028 4.959 40.215 1.00 22.85 109 ASN A C 1
ATOM 693 O O . ASN A 1 89 ? 56.024 4.288 40.477 1.00 24.03 109 ASN A O 1
ATOM 698 N N . LEU A 1 90 ? 57.136 6.238 40.570 1.00 19.94 110 LEU A N 1
ATOM 699 C CA . LEU A 1 90 ? 56.119 6.878 41.420 1.00 17.16 110 LEU A CA 1
ATOM 700 C C . LEU A 1 90 ? 54.787 7.138 40.703 1.00 17.99 110 LEU A C 1
ATOM 701 O O . LEU A 1 90 ? 53.724 7.184 41.337 1.00 17.38 110 LEU A O 1
ATOM 706 N N . LEU A 1 91 ? 54.832 7.303 39.384 1.00 20.42 111 LEU A N 1
ATOM 707 C CA . LEU A 1 91 ? 53.593 7.307 38.601 1.00 24.55 111 LEU A CA 1
ATOM 708 C C . LEU A 1 91 ? 52.780 6.018 38.768 1.00 26.12 111 LEU A C 1
ATOM 709 O O . LEU A 1 91 ? 51.582 6.068 39.051 1.00 27.10 111 LEU A O 1
ATOM 714 N N . LYS A 1 92 ? 53.437 4.868 38.624 1.00 25.93 112 LYS A N 1
ATOM 715 C CA . LYS A 1 92 ? 52.768 3.585 38.807 1.00 27.78 112 LYS A CA 1
ATOM 716 C C . LYS A 1 92 ? 52.292 3.363 40.248 1.00 23.95 112 LYS A C 1
ATOM 717 O O . LYS A 1 92 ? 51.157 2.923 40.476 1.00 23.20 112 LYS A O 1
ATOM 723 N N . MET A 1 93 ? 53.175 3.625 41.208 1.00 20.28 113 MET A N 1
ATOM 724 C CA . MET A 1 93 ? 52.855 3.450 42.620 1.00 18.97 113 MET A CA 1
ATOM 725 C C . MET A 1 93 ? 51.722 4.376 43.033 1.00 20.24 113 MET A C 1
ATOM 726 O O . MET A 1 93 ? 50.737 3.930 43.607 1.00 21.58 113 MET A O 1
ATOM 731 N N . GLY A 1 94 ? 51.866 5.667 42.738 1.00 20.79 114 GLY A N 1
ATOM 732 C CA . GLY A 1 94 ? 50.951 6.695 43.263 1.00 19.80 114 GLY A CA 1
ATOM 733 C C . GLY A 1 94 ? 49.746 6.980 42.386 1.00 20.51 114 GLY A C 1
ATOM 734 O O . GLY A 1 94 ? 48.627 7.105 42.885 1.00 20.51 114 GLY A O 1
ATOM 735 N N . GLY A 1 95 ? 49.970 7.073 41.075 1.00 20.88 115 GLY A N 1
ATOM 736 C CA . GLY A 1 95 ? 48.892 7.279 40.106 1.00 20.56 115 GLY A CA 1
ATOM 737 C C . GLY A 1 95 ? 47.925 6.116 39.934 1.00 24.98 115 GLY A C 1
ATOM 738 O O . GLY A 1 95 ? 46.711 6.326 39.879 1.00 27.42 115 GLY A O 1
ATOM 739 N N . TYR A 1 96 ? 48.451 4.892 39.840 1.00 25.92 116 TYR A N 1
ATOM 740 C CA . TYR A 1 96 ? 47.643 3.707 39.515 1.00 24.11 116 TYR A CA 1
ATOM 741 C C . TYR A 1 96 ? 47.412 2.775 40.702 1.00 21.99 116 TYR A C 1
ATOM 742 O O . TYR A 1 96 ? 46.283 2.511 41.069 1.00 24.20 116 TYR A O 1
ATOM 751 N N . TYR A 1 97 ? 48.475 2.242 41.281 1.00 21.15 117 TYR A N 1
ATOM 752 C CA . TYR A 1 97 ? 48.324 1.261 42.359 1.00 22.56 117 TYR A CA 1
ATOM 753 C C . TYR A 1 97 ? 47.574 1.833 43.576 1.00 21.40 117 TYR A C 1
ATOM 754 O O . TYR A 1 97 ? 46.711 1.162 44.163 1.00 22.03 117 TYR A O 1
ATOM 763 N N . ALA A 1 98 ? 47.873 3.077 43.936 1.00 18.44 118 ALA A N 1
ATOM 764 C CA . ALA A 1 98 ? 47.356 3.638 45.183 1.00 19.15 118 ALA A CA 1
ATOM 765 C C . ALA A 1 98 ? 45.858 3.997 45.142 1.00 19.09 118 ALA A C 1
ATOM 766 O O . ALA A 1 98 ? 45.192 4.054 46.188 1.00 20.34 118 ALA A O 1
ATOM 768 N N . THR A 1 99 ? 45.334 4.213 43.938 1.00 19.26 119 THR A N 1
ATOM 769 C CA . THR A 1 99 ? 43.981 4.717 43.741 1.00 19.94 119 THR A CA 1
ATOM 770 C C . THR A 1 99 ? 43.033 3.649 43.197 1.00 22.42 119 THR A C 1
ATOM 771 O O . THR A 1 99 ? 41.818 3.864 43.116 1.00 23.87 119 THR A O 1
ATOM 775 N N . ALA A 1 100 ? 43.596 2.527 42.764 1.00 23.57 120 ALA A N 1
ATOM 776 C CA . ALA A 1 100 ? 42.923 1.638 41.822 1.00 25.35 120 ALA A CA 1
ATOM 777 C C . ALA A 1 100 ? 41.591 1.064 42.339 1.00 25.20 120 ALA A C 1
ATOM 778 O O . ALA A 1 100 ? 40.629 0.919 41.573 1.00 23.67 120 ALA A O 1
ATOM 780 N N . SER A 1 101 ? 41.560 0.641 43.601 1.00 23.54 121 SER A N 1
ATOM 781 C CA . SER A 1 101 ? 40.395 -0.090 44.093 1.00 23.11 121 SER A CA 1
ATOM 782 C C . SER A 1 101 ? 39.202 0.825 44.395 1.00 23.08 121 SER A C 1
ATOM 783 O O . SER A 1 101 ? 38.063 0.496 44.065 1.00 22.99 121 SER A O 1
ATOM 786 N N . ALA A 1 102 ? 39.471 2.021 44.910 1.00 21.10 122 ALA A N 1
ATOM 787 C CA . ALA A 1 102 ? 38.429 3.047 44.983 1.00 22.07 122 ALA A CA 1
ATOM 788 C C . ALA A 1 102 ? 37.986 3.539 43.597 1.00 22.45 122 ALA A C 1
ATOM 789 O O . ALA A 1 102 ? 36.782 3.723 43.344 1.00 21.52 122 ALA A O 1
ATOM 791 N N . LYS A 1 103 ? 38.932 3.702 42.679 1.00 20.06 123 LYS A N 1
ATOM 792 C CA . LYS A 1 103 ? 38.556 4.140 41.329 1.00 22.71 123 LYS A CA 1
ATOM 793 C C . LYS A 1 103 ? 37.546 3.166 40.716 1.00 24.79 123 LYS A C 1
ATOM 794 O O . LYS A 1 103 ? 36.499 3.574 40.201 1.00 23.24 123 LYS A O 1
ATOM 800 N N . LYS A 1 104 ? 37.890 1.882 40.757 1.00 26.57 124 LYS A N 1
ATOM 801 C CA . LYS A 1 104 ? 37.115 0.835 40.109 1.00 30.11 124 LYS A CA 1
ATOM 802 C C . LYS A 1 104 ? 35.797 0.604 40.843 1.00 28.14 124 LYS A C 1
ATOM 803 O O . LYS A 1 104 ? 34.767 0.359 40.219 1.00 27.89 124 LYS A O 1
ATOM 809 N N . TYR A 1 105 ? 35.813 0.729 42.167 1.00 25.56 125 TYR A N 1
ATOM 810 C CA . TYR A 1 105 ? 34.579 0.606 42.932 1.00 23.91 125 TYR A CA 1
ATOM 811 C C . TYR A 1 105 ? 33.499 1.606 42.519 1.00 24.80 125 TYR A C 1
ATOM 812 O O . TYR A 1 105 ? 32.351 1.214 42.297 1.00 24.59 125 TYR A O 1
ATOM 821 N N . TYR A 1 106 ? 33.847 2.896 42.479 1.00 22.94 126 TYR A N 1
ATOM 822 C CA . TYR A 1 106 ? 32.852 3.966 42.294 1.00 20.32 126 TYR A CA 1
ATOM 823 C C . TYR A 1 106 ? 32.682 4.371 40.842 1.00 18.98 126 TYR A C 1
ATOM 824 O O . TYR A 1 106 ? 31.643 4.908 40.467 1.00 18.36 126 TYR A O 1
ATOM 833 N N . MET A 1 107 ? 33.735 4.193 40.057 1.00 18.12 127 MET A N 1
ATOM 834 C CA . MET A 1 107 ? 33.708 4.549 38.644 1.00 23.11 127 MET A CA 1
ATOM 835 C C . MET A 1 107 ? 33.071 5.923 38.428 1.00 22.82 127 MET A C 1
ATOM 836 O O . MET A 1 107 ? 32.064 6.037 37.719 1.00 23.08 127 MET A O 1
ATOM 845 N N . ARG A 1 108 ? 33.604 6.947 39.088 0.50 18.83 128 ARG A N 1
ATOM 846 C CA . ARG A 1 108 ? 32.937 8.240 39.098 1.00 20.85 128 ARG A CA 1
ATOM 847 C C . ARG A 1 108 ? 33.038 8.958 37.759 1.00 20.97 128 ARG A C 1
ATOM 848 O O . ARG A 1 108 ? 34.099 8.986 37.132 1.00 21.65 128 ARG A O 1
ATOM 856 N N . THR A 1 109 ? 31.923 9.545 37.339 1.00 20.52 129 THR A N 1
ATOM 857 C CA . THR A 1 109 ? 31.802 10.161 36.024 1.00 19.93 129 THR A CA 1
ATOM 858 C C . THR A 1 109 ? 32.477 11.533 36.069 1.00 20.36 129 THR A C 1
ATOM 859 O O . THR A 1 109 ? 32.300 12.288 37.026 1.00 19.97 129 THR A O 1
ATOM 863 N N . ARG A 1 110 ? 33.290 11.834 35.059 1.00 21.60 130 ARG A N 1
ATOM 864 C CA . ARG A 1 110 ? 34.043 13.086 35.034 1.00 22.75 130 ARG A CA 1
ATOM 865 C C . ARG A 1 110 ? 33.217 14.317 34.634 1.00 24.10 130 ARG A C 1
ATOM 866 O O . ARG A 1 110 ? 32.224 14.199 33.918 1.00 28.13 130 ARG A O 1
ATOM 874 N N . PRO A 1 111 ? 33.582 15.498 35.158 1.00 24.22 131 PRO A N 1
ATOM 875 C CA . PRO A 1 111 ? 32.778 16.705 34.896 1.00 23.67 131 PRO A CA 1
ATOM 876 C C . PRO A 1 111 ? 32.563 16.997 33.405 1.00 27.70 131 PRO A C 1
ATOM 877 O O . PRO A 1 111 ? 31.457 17.358 33.003 1.00 28.27 131 PRO A O 1
ATOM 881 N N . PHE A 1 112 ? 33.611 16.878 32.594 1.00 28.51 132 PHE A N 1
ATOM 882 C CA . PHE A 1 112 ? 33.515 17.290 31.199 1.00 27.78 132 PHE A CA 1
ATOM 883 C C . PHE A 1 112 ? 32.553 16.396 30.437 1.00 31.21 132 PHE A C 1
ATOM 884 O O . PHE A 1 112 ? 31.846 16.847 29.531 1.00 31.19 132 PHE A O 1
ATOM 892 N N . VAL A 1 113 ? 32.492 15.138 30.850 1.00 34.34 133 VAL A N 1
ATOM 893 C CA . VAL A 1 113 ? 31.579 14.173 30.248 1.00 37.50 133 VAL A CA 1
ATOM 894 C C . VAL A 1 113 ? 30.144 14.490 30.658 1.00 38.64 133 VAL A C 1
ATOM 895 O O . VAL A 1 113 ? 29.228 14.443 29.837 1.00 38.47 133 VAL A O 1
ATOM 899 N N . LEU A 1 114 ? 29.970 14.889 31.914 1.00 38.30 134 LEU A N 1
ATOM 900 C CA . LEU A 1 114 ? 28.648 15.198 32.441 1.00 39.31 134 LEU A CA 1
ATOM 901 C C . LEU A 1 114 ? 28.044 16.444 31.793 1.00 40.98 134 LEU A C 1
ATOM 902 O O . LEU A 1 114 ? 26.833 16.513 31.580 1.00 44.22 134 LEU A O 1
ATOM 907 N N . PHE A 1 115 ? 28.876 17.438 31.503 1.00 40.62 135 PHE A N 1
ATOM 908 C CA . PHE A 1 115 ? 28.378 18.698 30.959 1.00 39.81 135 PHE A CA 1
ATOM 909 C C . PHE A 1 115 ? 28.701 18.842 29.478 1.00 40.51 135 PHE A C 1
ATOM 910 O O . PHE A 1 115 ? 28.498 19.908 28.895 1.00 41.36 135 PHE A O 1
ATOM 918 N N . ASN A 1 116 ? 29.265 17.797 28.886 1.00 41.17 136 ASN A N 1
ATOM 919 C CA . ASN A 1 116 ? 29.449 17.772 27.445 1.00 43.88 136 ASN A CA 1
ATOM 920 C C . ASN A 1 116 ? 30.360 18.886 26.968 1.00 44.18 136 ASN A C 1
ATOM 921 O O . ASN A 1 116 ? 30.138 19.464 25.904 1.00 45.52 136 ASN A O 1
ATOM 926 N N . HIS A 1 117 ? 31.377 19.202 27.759 1.00 43.68 137 HIS A N 1
ATOM 927 C CA . HIS A 1 117 ? 32.404 20.136 27.319 1.00 40.22 137 HIS A CA 1
ATOM 928 C C . HIS A 1 117 ? 33.693 19.418 26.983 1.00 39.55 137 HIS A C 1
ATOM 929 O O . HIS A 1 117 ? 33.812 18.202 27.147 1.00 38.92 137 HIS A O 1
ATOM 936 N N . SER A 1 118 ? 34.656 20.187 26.501 1.00 38.70 138 SER A N 1
ATOM 937 C CA . SER A 1 118 ? 35.987 19.679 26.262 1.00 39.67 138 SER A CA 1
ATOM 938 C C . SER A 1 118 ? 36.882 20.137 27.415 1.00 37.09 138 SER A C 1
ATOM 939 O O . SER A 1 118 ? 36.553 21.088 28.119 1.00 36.87 138 SER A O 1
ATOM 942 N N . THR A 1 119 ? 37.940 19.386 27.688 1.00 34.39 139 THR A N 1
ATOM 943 C CA . THR A 1 119 ? 38.858 19.763 28.758 1.00 33.58 139 THR A CA 1
ATOM 944 C C . THR A 1 119 ? 39.942 20.700 28.235 1.00 34.31 139 THR A C 1
ATOM 945 O O . THR A 1 119 ? 39.949 21.058 27.053 1.00 34.75 139 THR A O 1
ATOM 949 N N . CYS A 1 120 ? 40.851 21.103 29.118 1.00 30.56 140 CYS A N 1
ATOM 950 C CA . CYS A 1 120 ? 42.010 21.876 28.704 1.00 30.67 140 CYS A CA 1
ATOM 951 C C . CYS A 1 120 ? 43.010 21.018 27.935 1.00 30.69 140 CYS A C 1
ATOM 952 O O . CYS A 1 120 ? 43.980 21.527 27.388 1.00 33.26 140 CYS A O 1
ATOM 955 N N . ARG A 1 121 ? 42.756 19.721 27.851 1.00 30.89 141 ARG A N 1
ATOM 956 C CA . ARG A 1 121 ? 43.700 18.841 27.171 1.00 32.10 141 ARG A CA 1
ATOM 957 C C . ARG A 1 121 ? 42.995 17.743 26.386 1.00 33.01 141 ARG A C 1
ATOM 958 O O . ARG A 1 121 ? 42.884 16.618 26.849 1.00 32.68 141 ARG A O 1
ATOM 966 N N . PRO A 1 122 ? 42.440 18.098 25.219 1.00 34.30 142 PRO A N 1
ATOM 967 C CA . PRO A 1 122 ? 41.554 17.182 24.513 1.00 35.53 142 PRO A CA 1
ATOM 968 C C . PRO A 1 122 ? 42.215 15.857 24.141 1.00 38.77 142 PRO A C 1
ATOM 969 O O . PRO A 1 122 ? 41.548 14.823 24.141 1.00 36.90 142 PRO A O 1
ATOM 973 N N . GLU A 1 123 ? 43.529 15.865 23.925 1.00 41.30 143 GLU A N 1
ATOM 974 C CA . GLU A 1 123 ? 44.229 14.649 23.533 1.00 45.42 143 GLU A CA 1
ATOM 975 C C . GLU A 1 123 ? 44.048 13.507 24.530 1.00 45.68 143 GLU A C 1
ATOM 976 O O . GLU A 1 123 ? 43.932 12.347 24.137 1.00 46.55 143 GLU A O 1
ATOM 982 N N . ASP A 1 124 ? 43.967 13.833 25.815 1.00 45.17 144 ASP A N 1
ATOM 983 C CA . ASP A 1 124 ? 43.906 12.805 26.842 1.00 45.09 144 ASP A CA 1
ATOM 984 C C . ASP A 1 124 ? 42.481 12.332 27.109 1.00 44.23 144 ASP A C 1
ATOM 985 O O . ASP A 1 124 ? 42.267 11.313 27.772 1.00 44.32 144 ASP A O 1
ATOM 990 N N . GLU A 1 125 ? 41.509 13.072 26.583 1.00 41.44 145 GLU A N 1
ATOM 991 C CA . GLU A 1 125 ? 40.121 12.910 26.992 1.00 40.20 145 GLU A CA 1
ATOM 992 C C . GLU A 1 125 ? 39.602 11.483 26.881 1.00 40.75 145 GLU A C 1
ATOM 993 O O . GLU A 1 125 ? 38.924 10.989 27.781 1.00 38.66 145 GLU A O 1
ATOM 999 N N . ASN A 1 126 ? 39.938 10.803 25.796 1.00 42.83 146 ASN A N 1
ATOM 1000 C CA . ASN A 1 126 ? 39.368 9.479 25.570 1.00 46.01 146 ASN A CA 1
ATOM 1001 C C . ASN A 1 126 ? 39.899 8.421 26.527 1.00 44.16 146 ASN A C 1
ATOM 1002 O O . ASN A 1 126 ? 39.160 7.534 26.951 1.00 42.72 146 ASN A O 1
ATOM 1007 N N . THR A 1 127 ? 41.165 8.548 26.906 1.00 43.56 147 THR A N 1
ATOM 1008 C CA . THR A 1 127 ? 41.732 7.712 27.962 1.00 44.05 147 THR A CA 1
ATOM 1009 C C . THR A 1 127 ? 41.040 7.936 29.304 1.00 42.49 147 THR A C 1
ATOM 1010 O O . THR A 1 127 ? 40.796 6.992 30.063 1.00 42.53 147 THR A O 1
ATOM 1014 N N . LEU A 1 128 ? 40.727 9.192 29.592 1.00 41.46 148 LEU A N 1
ATOM 1015 C CA . LEU A 1 128 ? 40.207 9.559 30.899 1.00 39.63 148 LEU A CA 1
ATOM 1016 C C . LEU A 1 128 ? 38.740 9.147 31.084 1.00 41.17 148 LEU A C 1
ATOM 1017 O O . LEU A 1 128 ? 38.305 8.857 32.205 1.00 39.04 148 LEU A O 1
ATOM 1022 N N . ARG A 1 129 ? 38.006 9.054 29.974 1.00 42.51 149 ARG A N 1
ATOM 1023 C CA . ARG A 1 129 ? 36.613 8.592 29.994 1.00 44.74 149 ARG A CA 1
ATOM 1024 C C . ARG A 1 129 ? 36.461 7.206 30.609 1.00 43.86 149 ARG A C 1
ATOM 1025 O O . ARG A 1 129 ? 35.449 6.908 31.243 1.00 45.51 149 ARG A O 1
ATOM 1033 N N . LYS A 1 130 ? 37.433 6.336 30.375 1.00 43.50 150 LYS A N 1
ATOM 1034 C CA . LYS A 1 130 ? 37.289 4.944 30.784 1.00 45.32 150 LYS A CA 1
ATOM 1035 C C . LYS A 1 130 ? 37.646 4.752 32.254 1.00 42.79 150 LYS A C 1
ATOM 1036 O O . LYS A 1 130 ? 37.423 3.690 32.828 1.00 42.21 150 LYS A O 1
ATOM 1042 N N . ASP A 1 131 ? 38.166 5.805 32.868 1.00 41.49 151 ASP A N 1
ATOM 1043 C CA . ASP A 1 131 ? 38.767 5.687 34.183 1.00 40.15 151 ASP A CA 1
ATOM 1044 C C . ASP A 1 131 ? 37.963 6.459 35.235 1.00 35.11 151 ASP A C 1
ATOM 1045 O O . ASP A 1 131 ? 37.690 7.644 35.079 1.00 37.65 151 ASP A O 1
ATOM 1050 N N . GLY A 1 132 ? 37.565 5.776 36.296 1.00 31.60 152 GLY A N 1
ATOM 1051 C CA . GLY A 1 132 ? 36.962 6.445 37.445 1.00 28.22 152 GLY A CA 1
ATOM 1052 C C . GLY A 1 132 ? 37.694 7.708 37.878 1.00 25.97 152 GLY A C 1
ATOM 1053 O O . GLY A 1 132 ? 38.912 7.710 38.052 1.00 22.96 152 GLY A O 1
ATOM 1054 N N . SER A 1 133 ? 36.926 8.770 38.087 1.00 21.79 153 SER A N 1
ATOM 1055 C CA . SER A 1 133 ? 37.443 10.075 38.504 1.00 23.74 153 SER A CA 1
ATOM 1056 C C . SER A 1 133 ? 38.063 10.023 39.903 1.00 21.60 153 SER A C 1
ATOM 1057 O O . SER A 1 133 ? 39.008 10.757 40.218 1.00 20.07 153 SER A O 1
ATOM 1060 N N . TYR A 1 134 ? 37.460 9.215 40.764 1.00 18.48 154 TYR A N 1
ATOM 1061 C CA . TYR A 1 134 ? 37.598 9.408 42.192 1.00 18.67 154 TYR A CA 1
ATOM 1062 C C . TYR A 1 134 ? 38.305 8.226 42.811 1.00 17.41 154 TYR A C 1
ATOM 1063 O O . TYR A 1 134 ? 37.875 7.092 42.648 1.00 18.56 154 TYR A O 1
ATOM 1072 N N . PRO A 1 135 ? 39.401 8.478 43.541 1.00 20.69 155 PRO A N 1
ATOM 1073 C CA . PRO A 1 135 ? 40.054 9.763 43.756 1.00 18.99 155 PRO A CA 1
ATOM 1074 C C . PRO A 1 135 ? 40.982 10.048 42.597 1.00 17.37 155 PRO A C 1
ATOM 1075 O O . PRO A 1 135 ? 41.284 9.134 41.817 1.00 17.26 155 PRO A O 1
ATOM 1079 N N . SER A 1 136 ? 41.477 11.279 42.506 1.00 15.80 156 SER A N 1
ATOM 1080 C CA . SER A 1 136 ? 42.362 11.658 41.393 1.00 16.01 156 SER A CA 1
ATOM 1081 C C . SER A 1 136 ? 43.736 11.017 41.475 1.00 17.88 156 SER A C 1
ATOM 1082 O O . SER A 1 136 ? 44.507 11.294 42.402 1.00 23.63 156 SER A O 1
ATOM 1085 N N . GLY A 1 137 ? 44.052 10.170 40.500 1.00 17.51 157 GLY A N 1
ATOM 1086 C CA . GLY A 1 137 ? 45.366 9.538 40.434 1.00 16.39 157 GLY A CA 1
ATOM 1087 C C . GLY A 1 137 ? 46.445 10.539 40.054 1.00 20.21 157 GLY A C 1
ATOM 1088 O O . GLY A 1 137 ? 47.592 10.395 40.455 1.00 20.78 157 GLY A O 1
ATOM 1089 N N . HIS A 1 138 ? 46.082 11.518 39.226 1.00 19.04 158 HIS A N 1
ATOM 1090 C CA . HIS A 1 138 ? 46.986 12.602 38.852 1.00 21.42 158 HIS A CA 1
ATOM 1091 C C . HIS A 1 138 ? 47.465 13.374 40.076 1.00 19.70 158 HIS A C 1
ATOM 1092 O O . HIS A 1 138 ? 48.655 13.682 40.203 1.00 19.65 158 HIS A O 1
ATOM 1099 N N . ASP A 1 139 ? 46.543 13.639 40.996 1.00 15.15 159 ASP A N 1
ATOM 1100 C CA . ASP A 1 139 ? 46.861 14.402 42.182 1.00 15.86 159 ASP A CA 1
ATOM 1101 C C . ASP A 1 139 ? 47.542 13.604 43.278 1.00 16.90 159 ASP A C 1
ATOM 1102 O O . ASP A 1 139 ? 48.436 14.108 43.953 1.00 16.47 159 ASP A O 1
ATOM 1107 N N . ALA A 1 140 ? 47.182 12.328 43.393 1.00 17.46 160 ALA A N 1
ATOM 1108 C CA . ALA A 1 140 ? 47.937 11.420 44.219 1.00 16.17 160 ALA A CA 1
ATOM 1109 C C . ALA A 1 140 ? 49.375 11.374 43.739 1.00 18.20 160 ALA A C 1
ATOM 1110 O O . ALA A 1 140 ? 50.301 11.364 44.542 1.00 17.85 160 ALA A O 1
ATOM 1112 N N . TYR A 1 141 ? 49.563 11.365 42.424 1.00 19.85 161 TYR A N 1
ATOM 1113 C CA . TYR A 1 141 ? 50.915 11.312 41.850 1.00 19.75 161 TYR A CA 1
ATOM 1114 C C . TYR A 1 141 ? 51.710 12.593 42.099 1.00 16.53 161 TYR A C 1
ATOM 1115 O O . TYR A 1 141 ? 52.835 12.542 42.582 1.00 20.44 161 TYR A O 1
ATOM 1124 N N . SER A 1 142 ? 51.155 13.739 41.720 1.00 15.80 162 SER A N 1
ATOM 1125 C CA . SER A 1 142 ? 51.866 14.997 41.929 1.00 16.79 162 SER A CA 1
ATOM 1126 C C . SER A 1 142 ? 52.159 15.290 43.411 1.00 15.57 162 SER A C 1
ATOM 1127 O O . SER A 1 142 ? 53.229 15.809 43.751 1.00 18.23 162 SER A O 1
ATOM 1130 N N . THR A 1 143 ? 51.274 14.832 44.294 1.00 16.48 163 THR A N 1
ATOM 1131 C CA . THR A 1 143 ? 51.482 14.966 45.745 1.00 15.44 163 THR A CA 1
ATOM 1132 C C . THR A 1 143 ? 52.602 14.086 46.277 1.00 13.73 163 THR A C 1
ATOM 1133 O O . THR A 1 143 ? 53.477 14.551 46.995 1.00 13.68 163 THR A O 1
ATOM 1137 N N . LEU A 1 144 ? 52.573 12.804 45.927 1.00 15.18 164 LEU A N 1
ATOM 1138 C CA . LEU A 1 144 ? 53.645 11.868 46.277 1.00 16.31 164 LEU A CA 1
ATOM 1139 C C . LEU A 1 144 ? 54.991 12.403 45.775 1.00 16.50 164 LEU A C 1
ATOM 1140 O O . LEU A 1 144 ? 55.996 12.417 46.490 1.00 17.42 164 LEU A O 1
ATOM 1145 N N . LEU A 1 145 ? 54.994 12.881 44.541 1.00 16.08 165 LEU A N 1
ATOM 1146 C CA . LEU A 1 145 ? 56.209 13.440 43.946 1.00 20.15 165 LEU A CA 1
ATOM 1147 C C . LEU A 1 145 ? 56.802 14.595 44.763 1.00 18.29 165 LEU A C 1
ATOM 1148 O O . LEU A 1 145 ? 57.998 14.603 45.085 1.00 17.21 165 LEU A O 1
ATOM 1153 N N . ALA A 1 146 ? 55.970 15.591 45.055 1.00 16.54 166 ALA A N 1
ATOM 1154 C CA . ALA A 1 146 ? 56.376 16.699 45.912 1.00 16.72 166 ALA A CA 1
ATOM 1155 C C . ALA A 1 146 ? 56.981 16.258 47.261 1.00 16.79 166 ALA A C 1
ATOM 1156 O O . ALA A 1 146 ? 57.915 16.889 47.760 1.00 14.11 166 ALA A O 1
ATOM 1158 N N . LEU A 1 147 ? 56.418 15.208 47.864 1.00 15.59 167 LEU A N 1
ATOM 1159 C CA . LEU A 1 147 ? 56.856 14.732 49.199 1.00 13.23 167 LEU A CA 1
ATOM 1160 C C . LEU A 1 147 ? 58.186 13.973 49.121 1.00 13.62 167 LEU A C 1
ATOM 1161 O O . LEU A 1 147 ? 59.113 14.214 49.908 1.00 12.70 167 LEU A O 1
ATOM 1166 N N . VAL A 1 148 ? 58.304 13.089 48.134 1.00 14.82 168 VAL A N 1
ATOM 1167 C CA . VAL A 1 148 ? 59.567 12.392 47.910 1.00 14.72 168 VAL A CA 1
ATOM 1168 C C . VAL A 1 148 ? 60.711 13.363 47.602 1.00 15.31 168 VAL A C 1
ATOM 1169 O O . VAL A 1 148 ? 61.784 13.318 48.222 1.00 15.06 168 VAL A O 1
ATOM 1173 N N . LEU A 1 149 ? 60.469 14.288 46.688 1.00 17.33 169 LEU A N 1
ATOM 1174 C CA . LEU A 1 149 ? 61.495 15.274 46.374 1.00 17.02 169 LEU A CA 1
ATOM 1175 C C . LEU A 1 149 ? 61.863 16.155 47.570 1.00 16.46 169 LEU A C 1
ATOM 1176 O O . LEU A 1 149 ? 63.013 16.577 47.672 1.00 14.06 169 LEU A O 1
ATOM 1181 N N . SER A 1 150 ? 60.876 16.486 48.416 1.00 17.05 170 SER A N 1
ATOM 1182 C CA . SER A 1 150 ? 61.110 17.220 49.681 1.00 16.58 170 SER A CA 1
ATOM 1183 C C . SER A 1 150 ? 61.997 16.415 50.633 1.00 19.21 170 SER A C 1
ATOM 1184 O O . SER A 1 150 ? 62.724 16.976 51.459 1.00 16.84 170 SER A O 1
ATOM 1187 N N . GLN A 1 151 ? 61.825 15.098 50.592 1.00 18.53 171 GLN A N 1
ATOM 1188 C CA . GLN A 1 151 ? 62.669 14.189 51.342 1.00 20.27 171 GLN A CA 1
ATOM 1189 C C . GLN A 1 151 ? 64.114 14.164 50.834 1.00 21.23 171 GLN A C 1
ATOM 1190 O O . GLN A 1 151 ? 65.056 14.100 51.625 1.00 21.20 171 GLN A O 1
ATOM 1196 N N . ALA A 1 152 ? 64.295 14.240 49.518 1.00 21.22 172 ALA A N 1
ATOM 1197 C CA . ALA A 1 152 ? 65.634 14.186 48.938 1.00 20.30 172 ALA A CA 1
ATOM 1198 C C . ALA A 1 152 ? 66.311 15.562 48.928 1.00 22.50 172 ALA A C 1
ATOM 1199 O O . ALA A 1 152 ? 67.548 15.678 48.997 1.00 20.55 172 ALA A O 1
ATOM 1201 N N . ARG A 1 153 ? 65.498 16.611 48.939 1.00 20.88 173 ARG A N 1
ATOM 1202 C CA . ARG A 1 153 ? 66.049 17.950 48.913 1.00 22.07 173 ARG A CA 1
ATOM 1203 C C . ARG A 1 153 ? 65.294 18.926 49.822 1.00 21.79 173 ARG A C 1
ATOM 1204 O O . ARG A 1 153 ? 64.572 19.800 49.344 1.00 22.50 173 ARG A O 1
ATOM 1212 N N . PRO A 1 154 ? 65.432 18.746 51.147 1.00 21.16 174 PRO A N 1
ATOM 1213 C CA . PRO A 1 154 ? 64.657 19.495 52.140 1.00 21.66 174 PRO A CA 1
ATOM 1214 C C . PRO A 1 154 ? 64.864 21.000 52.024 1.00 22.05 174 PRO A C 1
ATOM 1215 O O . PRO A 1 154 ? 64.001 21.769 52.431 1.00 20.69 174 PRO A O 1
ATOM 1219 N N . GLU A 1 155 ? 65.967 21.396 51.402 1.00 22.83 175 GLU A N 1
ATOM 1220 C CA . GLU A 1 155 ? 66.304 22.793 51.219 1.00 27.27 175 GLU A CA 1
ATOM 1221 C C . GLU A 1 155 ? 65.224 23.502 50.402 1.00 26.16 175 GLU A C 1
ATOM 1222 O O . GLU A 1 155 ? 65.079 24.718 50.484 1.00 25.80 175 GLU A O 1
ATOM 1228 N N . ARG A 1 156 ? 64.520 22.756 49.556 1.00 22.18 176 ARG A N 1
ATOM 1229 C CA . ARG A 1 156 ? 63.520 23.361 48.694 1.00 23.65 176 ARG A CA 1
ATOM 1230 C C . ARG A 1 156 ? 62.094 22.913 49.056 1.00 22.29 176 ARG A C 1
ATOM 1231 O O . ARG A 1 156 ? 61.179 22.969 48.228 1.00 18.68 176 ARG A O 1
ATOM 1239 N N . ALA A 1 157 ? 61.900 22.513 50.310 1.00 20.34 177 ALA A N 1
ATOM 1240 C CA . ALA A 1 157 ? 60.627 21.903 50.722 1.00 20.63 177 ALA A CA 1
ATOM 1241 C C . ALA A 1 157 ? 59.428 22.835 50.501 1.00 20.40 177 ALA A C 1
ATOM 1242 O O . ALA A 1 157 ? 58.349 22.392 50.086 1.00 21.18 177 ALA A O 1
ATOM 1244 N N . GLN A 1 158 ? 59.595 24.115 50.832 1.00 19.55 178 GLN A N 1
ATOM 1245 C CA . GLN A 1 158 ? 58.483 25.045 50.770 1.00 20.65 178 GLN A CA 1
ATOM 1246 C C . GLN A 1 158 ? 58.013 25.294 49.322 1.00 18.32 178 GLN A C 1
ATOM 1247 O O . GLN A 1 158 ? 56.825 25.380 49.057 1.00 17.34 178 GLN A O 1
ATOM 1253 N N . GLU A 1 159 ? 58.959 25.374 48.394 1.00 17.99 179 GLU A N 1
ATOM 1254 C CA . GLU A 1 159 ? 58.663 25.532 46.980 1.00 19.00 179 GLU A CA 1
ATOM 1255 C C . GLU A 1 159 ? 58.026 24.256 46.406 1.00 19.26 179 GLU A C 1
ATOM 1256 O O . GLU A 1 159 ? 57.101 24.316 45.594 1.00 16.46 179 GLU A O 1
ATOM 1262 N N . LEU A 1 160 ? 58.517 23.099 46.842 1.00 16.25 180 LEU A N 1
ATOM 1263 C CA . LEU A 1 160 ? 57.899 21.830 46.465 1.00 16.69 180 LEU A CA 1
ATOM 1264 C C . LEU A 1 160 ? 56.448 21.670 46.953 1.00 16.58 180 LEU A C 1
ATOM 1265 O O . LEU A 1 160 ? 55.580 21.207 46.213 1.00 15.85 180 LEU A O 1
ATOM 1270 N N . ALA A 1 161 ? 56.173 22.125 48.166 1.00 16.17 181 ALA A N 1
ATOM 1271 C CA . ALA A 1 161 ? 54.833 21.988 48.737 1.00 16.89 181 ALA A CA 1
ATOM 1272 C C . ALA A 1 161 ? 53.873 22.948 48.058 1.00 17.91 181 ALA A C 1
ATOM 1273 O O . ALA A 1 161 ? 52.713 22.605 47.818 1.00 16.78 181 ALA A O 1
ATOM 1275 N N . ARG A 1 162 ? 54.361 24.152 47.746 1.00 19.67 182 ARG A N 1
ATOM 1276 C CA . ARG A 1 162 ? 53.574 25.134 46.988 1.00 21.61 182 ARG A CA 1
ATOM 1277 C C . ARG A 1 162 ? 53.236 24.588 45.611 1.00 19.58 182 ARG A C 1
ATOM 1278 O O . ARG A 1 162 ? 52.075 24.543 45.212 1.00 19.59 182 ARG A O 1
ATOM 1286 N N . ARG A 1 163 ? 54.247 24.089 44.912 1.00 21.88 183 ARG A N 1
ATOM 1287 C CA . ARG A 1 163 ? 54.014 23.493 43.601 1.00 22.04 183 ARG A CA 1
ATOM 1288 C C . ARG A 1 163 ? 53.019 22.335 43.687 1.00 21.29 183 ARG A C 1
ATOM 1289 O O . ARG A 1 163 ? 52.183 22.155 42.798 1.00 20.27 183 ARG A O 1
ATOM 1297 N N . GLY A 1 164 ? 53.109 21.557 44.761 1.00 20.74 184 GLY A N 1
ATOM 1298 C CA . GLY A 1 164 ? 52.223 20.413 44.945 1.00 19.56 184 GLY A CA 1
ATOM 1299 C C . GLY A 1 164 ? 50.769 20.815 45.084 1.00 20.39 184 GLY A C 1
ATOM 1300 O O . GLY A 1 164 ? 49.884 20.174 44.520 1.00 20.08 184 GLY A O 1
ATOM 1301 N N . TRP A 1 165 ? 50.522 21.892 45.824 1.00 21.37 185 TRP A N 1
ATOM 1302 C CA . TRP A 1 165 ? 49.166 22.444 45.968 1.00 21.40 185 TRP A CA 1
ATOM 1303 C C . TRP A 1 165 ? 48.585 23.007 44.659 1.00 21.05 185 TRP A C 1
ATOM 1304 O O . TRP A 1 165 ? 47.437 22.744 44.316 1.00 20.41 185 TRP A O 1
ATOM 1315 N N . GLU A 1 166 ? 49.393 23.772 43.940 1.00 20.73 186 GLU A N 1
ATOM 1316 C CA . GLU A 1 166 ? 48.997 24.409 42.696 1.00 23.09 186 GLU A CA 1
ATOM 1317 C C . GLU A 1 166 ? 48.564 23.432 41.612 1.00 20.76 186 GLU A C 1
ATOM 1318 O O . GLU A 1 166 ? 47.770 23.788 40.757 1.00 18.53 186 GLU A O 1
ATOM 1324 N N . PHE A 1 167 ? 49.183 22.254 41.569 1.00 19.92 187 PHE A N 1
ATOM 1325 C CA . PHE A 1 167 ? 48.761 21.202 40.650 1.00 20.38 187 PHE A CA 1
ATOM 1326 C C . PHE A 1 167 ? 47.261 20.922 40.746 1.00 22.20 187 PHE A C 1
ATOM 1327 O O . PHE A 1 167 ? 46.617 20.573 39.747 1.00 20.45 187 PHE A O 1
ATOM 1335 N N . GLY A 1 168 ? 46.725 21.007 41.964 1.00 21.83 188 GLY A N 1
ATOM 1336 C CA . GLY A 1 168 ? 45.332 20.651 42.218 1.00 19.17 188 GLY A CA 1
ATOM 1337 C C . GLY A 1 168 ? 44.419 21.682 41.588 1.00 20.59 188 GLY A C 1
ATOM 1338 O O . GLY A 1 168 ? 43.408 21.350 40.972 1.00 19.13 188 GLY A O 1
ATOM 1339 N N . GLN A 1 169 ? 44.790 22.944 41.737 1.00 21.59 189 GLN A N 1
ATOM 1340 C CA . GLN A 1 169 ? 44.069 24.024 41.099 1.00 25.46 189 GLN A CA 1
ATOM 1341 C C . GLN A 1 169 ? 44.048 23.858 39.582 1.00 23.22 189 GLN A C 1
ATOM 1342 O O . GLN A 1 169 ? 43.016 24.026 38.948 1.00 22.86 189 GLN A O 1
ATOM 1348 N N . SER A 1 170 ? 45.165 23.429 39.007 1.00 21.88 190 SER A N 1
ATOM 1349 C CA . SER A 1 170 ? 45.195 23.145 37.584 1.00 22.23 190 SER A CA 1
ATOM 1350 C C . SER A 1 170 ? 44.222 22.038 37.192 1.00 23.65 190 SER A C 1
ATOM 1351 O O . SER A 1 170 ? 43.502 22.180 36.199 1.00 26.79 190 SER A O 1
ATOM 1354 N N . ARG A 1 171 ? 44.184 20.948 37.969 1.00 19.24 191 ARG A N 1
ATOM 1355 C CA . ARG A 1 171 ? 43.322 19.811 37.641 1.00 20.61 191 ARG A CA 1
ATOM 1356 C C . ARG A 1 171 ? 41.839 20.203 37.639 1.00 20.72 191 ARG A C 1
ATOM 1357 O O . ARG A 1 171 ? 41.081 19.828 36.747 1.00 19.10 191 ARG A O 1
ATOM 1365 N N . VAL A 1 172 ? 41.439 20.993 38.623 1.00 22.45 192 VAL A N 1
ATOM 1366 C CA . VAL A 1 172 ? 40.062 21.447 38.709 1.00 21.26 192 VAL A CA 1
ATOM 1367 C C . VAL A 1 172 ? 39.721 22.345 37.505 1.00 24.63 192 VAL A C 1
ATOM 1368 O O . VAL A 1 172 ? 38.633 22.245 36.914 1.00 21.72 192 VAL A O 1
ATOM 1372 N N . ILE A 1 173 ? 40.669 23.203 37.133 1.00 24.84 193 ILE A N 1
ATOM 1373 C CA . ILE A 1 173 ? 40.496 24.091 35.987 1.00 26.61 193 ILE A CA 1
ATOM 1374 C C . ILE A 1 173 ? 40.435 23.347 34.651 1.00 27.56 193 ILE A C 1
ATOM 1375 O O . ILE A 1 173 ? 39.674 23.722 33.770 1.00 29.62 193 ILE A O 1
ATOM 1380 N N . CYS A 1 174 ? 41.197 22.266 34.515 1.00 27.59 194 CYS A N 1
ATOM 1381 C CA . CYS A 1 174 ? 41.258 21.545 33.251 1.00 25.67 194 CYS A CA 1
ATOM 1382 C C . CYS A 1 174 ? 39.972 20.767 32.976 1.00 26.42 194 CYS A C 1
ATOM 1383 O O . CYS A 1 174 ? 39.682 20.416 31.838 1.00 26.38 194 CYS A O 1
ATOM 1386 N N . GLY A 1 175 ? 39.251 20.412 34.031 1.00 25.94 195 GLY A N 1
ATOM 1387 C CA . GLY A 1 175 ? 37.894 19.913 33.872 1.00 23.47 195 GLY A CA 1
ATOM 1388 C C . GLY A 1 175 ? 37.748 18.409 33.822 1.00 21.62 195 GLY A C 1
ATOM 1389 O O . GLY A 1 175 ? 36.639 17.894 33.643 1.00 21.46 195 GLY A O 1
ATOM 1390 N N . ALA A 1 176 ? 38.857 17.689 33.966 1.00 20.77 196 ALA A N 1
ATOM 1391 C CA . ALA A 1 176 ? 38.811 16.228 33.928 1.00 20.69 196 ALA A CA 1
ATOM 1392 C C . ALA A 1 176 ? 38.664 15.620 35.331 1.00 22.25 196 ALA A C 1
ATOM 1393 O O . ALA A 1 176 ? 38.516 14.405 35.466 1.00 23.07 196 ALA A O 1
ATOM 1395 N N . HIS A 1 177 ? 38.773 16.455 36.368 1.00 19.79 197 HIS A N 1
ATOM 1396 C CA . HIS A 1 177 ? 38.540 16.021 37.750 1.00 19.37 197 HIS A CA 1
ATOM 1397 C C . HIS A 1 177 ? 37.630 16.987 38.477 1.00 20.25 197 HIS A C 1
ATOM 1398 O O . HIS A 1 177 ? 37.646 18.191 38.207 1.00 23.36 197 HIS A O 1
ATOM 1405 N N . TRP A 1 178 ? 36.872 16.468 39.440 1.00 20.12 198 TRP A N 1
ATOM 1406 C CA . TRP A 1 178 ? 36.152 17.331 40.388 1.00 20.56 198 TRP A CA 1
ATOM 1407 C C . TRP A 1 178 ? 37.090 17.769 41.517 1.00 19.96 198 TRP A C 1
ATOM 1408 O O . TRP A 1 178 ? 38.047 17.065 41.834 1.00 19.28 198 TRP A O 1
ATOM 1419 N N . GLN A 1 179 ? 36.772 18.893 42.157 1.00 17.76 199 GLN A N 1
ATOM 1420 C CA . GLN A 1 179 ? 37.506 19.356 43.323 1.00 15.91 199 GLN A CA 1
ATOM 1421 C C . GLN A 1 179 ? 37.662 18.266 44.372 1.00 17.27 199 GLN A C 1
ATOM 1422 O O . GLN A 1 179 ? 38.727 18.128 44.972 1.00 19.51 199 GLN A O 1
ATOM 1428 N N . SER A 1 180 ? 36.583 17.534 44.643 1.00 17.46 200 SER A N 1
ATOM 1429 C CA . SER A 1 180 ? 36.617 16.480 45.654 1.00 17.05 200 SER A CA 1
ATOM 1430 C C . SER A 1 180 ? 37.508 15.280 45.276 1.00 17.46 200 SER A C 1
ATOM 1431 O O . SER A 1 180 ? 38.057 14.633 46.166 1.00 16.29 200 SER A O 1
ATOM 1434 N N . ASP A 1 181 ? 37.623 14.964 43.980 1.00 15.28 201 ASP A N 1
ATOM 1435 C CA . ASP A 1 181 ? 38.619 13.977 43.516 1.00 15.01 201 ASP A CA 1
ATOM 1436 C C . ASP A 1 181 ? 40.017 14.446 43.905 1.00 16.28 201 ASP A C 1
ATOM 1437 O O . ASP A 1 181 ? 40.883 13.633 44.252 1.00 16.54 201 ASP A O 1
ATOM 1442 N N . VAL A 1 182 ? 40.269 15.743 43.722 1.00 14.61 202 VAL A N 1
ATOM 1443 C CA . VAL A 1 182 ? 41.609 16.297 43.925 1.00 14.50 202 VAL A CA 1
ATOM 1444 C C . VAL A 1 182 ? 41.973 16.209 45.394 1.00 13.25 202 VAL A C 1
ATOM 1445 O O . VAL A 1 182 ? 43.092 15.850 45.746 1.00 14.00 202 VAL A O 1
ATOM 1449 N N . ASP A 1 183 ? 41.025 16.584 46.240 1.00 14.54 203 ASP A N 1
ATOM 1450 C CA . ASP A 1 183 ? 41.205 16.570 47.686 1.00 17.50 203 ASP A CA 1
ATOM 1451 C C . ASP A 1 183 ? 41.461 15.170 48.215 1.00 15.79 203 ASP A C 1
ATOM 14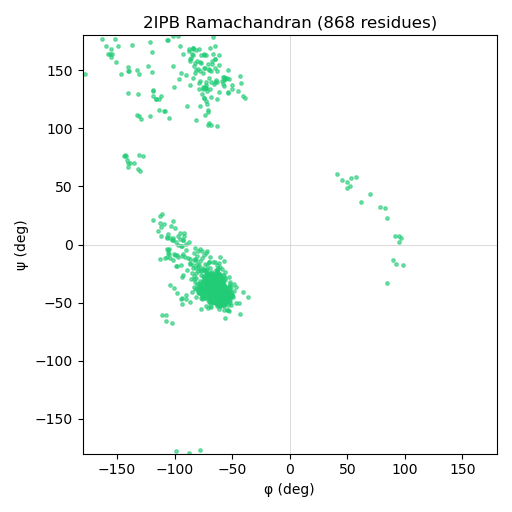52 O O . ASP A 1 183 ? 42.345 14.979 49.049 1.00 18.13 203 ASP A O 1
ATOM 1457 N N . ALA A 1 184 ? 40.738 14.188 47.695 1.00 11.68 204 ALA A N 1
ATOM 1458 C CA . ALA A 1 184 ? 40.958 12.803 48.107 1.00 15.90 204 ALA A CA 1
ATOM 1459 C C . ALA A 1 184 ? 42.268 12.273 47.536 1.00 15.07 204 ALA A C 1
ATOM 1460 O O . ALA A 1 184 ? 42.975 11.531 48.201 1.00 16.05 204 ALA A O 1
ATOM 1462 N N . GLY A 1 185 ? 42.625 12.718 46.332 1.00 17.28 205 GLY A N 1
ATOM 1463 C CA . GLY A 1 185 ? 43.872 12.296 45.691 1.00 13.80 205 GLY A CA 1
ATOM 1464 C C . GLY A 1 185 ? 45.108 12.697 46.486 1.00 16.29 205 GLY A C 1
ATOM 1465 O O . GLY A 1 185 ? 46.113 11.972 46.507 1.00 15.03 205 GLY A O 1
ATOM 1466 N N . ARG A 1 186 ? 45.037 13.854 47.136 1.00 13.86 206 ARG A N 1
ATOM 1467 C CA . ARG A 1 186 ? 46.159 14.382 47.911 1.00 17.52 206 ARG A CA 1
ATOM 1468 C C . ARG A 1 186 ? 46.443 13.552 49.136 1.00 16.99 206 ARG A C 1
ATOM 1469 O O . ARG A 1 186 ? 47.596 13.405 49.545 1.00 17.53 206 ARG A O 1
ATOM 1477 N N . TYR A 1 187 ? 45.368 13.135 49.790 1.00 16.06 207 TYR A N 1
ATOM 1478 C CA . TYR A 1 187 ? 45.456 12.287 50.966 1.00 15.16 207 TYR A CA 1
ATOM 1479 C C . TYR A 1 187 ? 45.951 10.891 50.588 1.00 14.33 207 TYR A C 1
ATOM 1480 O O . TYR A 1 187 ? 46.803 10.333 51.269 1.00 17.34 207 TYR A O 1
ATOM 1489 N N . VAL A 1 188 ? 45.469 10.356 49.464 1.00 11.89 208 VAL A N 1
ATOM 1490 C CA . VAL A 1 188 ? 46.008 9.105 48.930 1.00 12.92 208 VAL A CA 1
ATOM 1491 C C . VAL A 1 188 ? 47.523 9.173 48.696 1.00 15.27 208 VAL A C 1
ATOM 1492 O O . VAL A 1 188 ? 48.249 8.215 48.973 1.00 15.46 208 VAL A O 1
ATOM 1496 N N . GLY A 1 189 ? 47.999 10.286 48.142 1.00 13.58 209 GLY A N 1
ATOM 1497 C CA . GLY A 1 189 ? 49.432 10.440 47.885 1.00 12.86 209 GLY A CA 1
ATOM 1498 C C . GLY A 1 189 ? 50.266 10.396 49.153 1.00 13.52 209 GLY A C 1
ATOM 1499 O O . GLY A 1 189 ? 51.369 9.858 49.160 1.00 14.35 209 GLY A O 1
ATOM 1500 N N . ALA A 1 190 ? 49.736 10.944 50.243 1.00 11.44 210 ALA A N 1
ATOM 1501 C CA . ALA A 1 190 ? 50.441 10.896 51.515 1.00 13.16 210 ALA A CA 1
ATOM 1502 C C . ALA A 1 190 ? 50.457 9.485 52.149 1.00 11.63 210 ALA A C 1
ATOM 1503 O O . ALA A 1 190 ? 51.482 9.032 52.662 1.00 15.14 210 ALA A O 1
ATOM 1505 N N . VAL A 1 191 ? 49.340 8.778 52.071 1.00 11.95 211 VAL A N 1
ATOM 1506 C CA . VAL A 1 191 ? 49.282 7.380 52.515 1.00 11.94 211 VAL A CA 1
ATOM 1507 C C . VAL A 1 191 ? 50.303 6.512 51.764 1.00 14.92 211 VAL A C 1
ATOM 1508 O O . VAL A 1 191 ? 51.062 5.769 52.375 1.00 15.73 211 VAL A O 1
ATOM 1512 N N . GLU A 1 192 ? 50.372 6.652 50.448 1.00 15.58 212 GLU A N 1
ATOM 1513 C CA . GLU A 1 192 ? 51.349 5.891 49.678 1.00 16.36 212 GLU A CA 1
ATOM 1514 C C . GLU A 1 192 ? 52.782 6.274 50.046 1.00 16.24 212 GLU A C 1
ATOM 1515 O O . GLU A 1 192 ? 53.661 5.420 50.125 1.00 16.31 212 GLU A O 1
ATOM 1521 N N . PHE A 1 193 ? 53.010 7.559 50.284 1.00 15.37 213 PHE A N 1
ATOM 1522 C CA . PHE A 1 193 ? 54.322 8.053 50.684 1.00 11.82 213 PHE A CA 1
ATOM 1523 C C . PHE A 1 193 ? 54.774 7.376 51.977 1.00 13.63 213 PHE A C 1
ATOM 1524 O O . PHE A 1 193 ? 55.954 7.072 52.156 1.00 16.89 213 PHE A O 1
ATOM 1532 N N . ALA A 1 194 ? 53.838 7.166 52.891 1.00 14.54 214 ALA A N 1
ATOM 1533 C CA . ALA A 1 194 ? 54.152 6.542 54.179 1.00 15.17 214 ALA A CA 1
ATOM 1534 C C . ALA A 1 194 ? 54.471 5.055 53.971 1.00 16.08 214 ALA A C 1
ATOM 1535 O O . ALA A 1 194 ? 55.371 4.504 54.603 1.00 17.23 214 ALA A O 1
ATOM 1537 N N . ARG A 1 195 ? 53.730 4.425 53.071 1.00 17.39 215 ARG A N 1
ATOM 1538 C CA . ARG A 1 195 ? 53.923 3.014 52.735 1.00 19.57 215 ARG A CA 1
ATOM 1539 C C . ARG A 1 195 ? 55.278 2.791 52.046 1.00 19.68 215 ARG A C 1
ATOM 1540 O O . ARG A 1 195 ? 55.973 1.820 52.333 1.00 23.58 215 ARG A O 1
ATOM 1548 N N . LEU A 1 196 ? 55.701 3.739 51.220 1.00 18.65 216 LEU A N 1
ATOM 1549 C CA . LEU A 1 196 ? 57.012 3.634 50.567 1.00 17.40 216 LEU A CA 1
ATOM 1550 C C . LEU A 1 196 ? 58.206 3.648 51.532 1.00 17.25 216 LEU A C 1
ATOM 1551 O O . LEU A 1 196 ? 59.225 3.000 51.270 1.00 16.18 216 LEU A O 1
ATOM 1556 N N . GLN A 1 197 ? 58.070 4.347 52.661 1.00 15.73 217 GLN A N 1
ATOM 1557 C CA . GLN A 1 197 ? 59.166 4.459 53.623 1.00 17.99 217 GLN A CA 1
ATOM 1558 C C . GLN A 1 197 ? 59.585 3.097 54.159 1.00 20.00 217 GLN A C 1
ATOM 1559 O O . GLN A 1 197 ? 60.726 2.914 54.574 1.00 22.94 217 GLN A O 1
ATOM 1565 N N . THR A 1 198 ? 58.661 2.145 54.162 1.00 21.23 218 THR A N 1
ATOM 1566 C CA . THR A 1 198 ? 58.944 0.826 54.726 1.00 23.18 218 THR A CA 1
ATOM 1567 C C . THR A 1 198 ? 59.379 -0.188 53.669 1.00 24.43 218 THR A C 1
ATOM 1568 O O . THR A 1 198 ? 59.454 -1.377 53.946 1.00 27.24 218 THR A O 1
ATOM 1572 N N . ILE A 1 199 ? 59.646 0.271 52.455 1.00 24.20 219 ILE A N 1
ATOM 1573 C CA . ILE A 1 199 ? 60.089 -0.631 51.402 1.00 24.41 219 ILE A CA 1
ATOM 1574 C C . ILE A 1 199 ? 61.559 -0.391 51.062 1.00 25.89 219 ILE A C 1
ATOM 1575 O O . ILE A 1 199 ? 61.946 0.715 50.684 1.00 24.15 219 ILE A O 1
ATOM 1580 N N . PRO A 1 200 ? 62.407 -1.394 51.337 1.00 29.02 220 PRO A N 1
ATOM 1581 C CA . PRO A 1 200 ? 63.863 -1.212 51.295 1.00 28.53 220 PRO A CA 1
ATOM 1582 C C . PRO A 1 200 ? 64.335 -0.692 49.936 1.00 26.89 220 PRO A C 1
ATOM 1583 O O . PRO A 1 200 ? 65.237 0.145 49.867 1.00 27.52 220 PRO A O 1
ATOM 1587 N N . ALA A 1 201 ? 63.746 -1.226 48.872 1.00 25.76 221 ALA A N 1
ATOM 1588 C CA . ALA A 1 201 ? 64.089 -0.832 47.516 1.00 26.65 221 ALA A CA 1
ATOM 1589 C C . ALA A 1 201 ? 63.854 0.667 47.339 1.00 24.41 221 ALA A C 1
ATOM 1590 O O . ALA A 1 201 ? 64.609 1.349 46.650 1.00 23.57 221 ALA A O 1
ATOM 1592 N N . PHE A 1 202 ? 62.808 1.182 47.978 1.00 21.97 222 PHE A N 1
ATOM 1593 C CA . PHE A 1 202 ? 62.530 2.598 47.878 1.00 21.08 222 PHE A CA 1
ATOM 1594 C C . PHE A 1 202 ? 63.605 3.404 48.588 1.00 20.12 222 PHE A C 1
ATOM 1595 O O . PHE A 1 202 ? 64.160 4.339 48.009 1.00 20.56 222 PHE A O 1
ATOM 1603 N N . GLN A 1 203 ? 63.952 3.004 49.809 1.00 20.57 223 GLN A N 1
ATOM 1604 C CA . GLN A 1 203 ? 65.061 3.658 50.534 1.00 23.00 223 GLN A CA 1
ATOM 1605 C C . GLN A 1 203 ? 66.356 3.653 49.725 1.00 21.92 223 GLN A C 1
ATOM 1606 O O . GLN A 1 203 ? 67.011 4.676 49.600 1.00 21.95 223 GLN A O 1
ATOM 1612 N N . LYS A 1 204 ? 66.709 2.500 49.163 1.00 23.73 224 LYS A N 1
ATOM 1613 C CA . LYS A 1 204 ? 67.876 2.389 48.284 1.00 25.91 224 LYS A CA 1
ATOM 1614 C C . LYS A 1 204 ? 67.884 3.366 47.094 1.00 24.74 224 LYS A C 1
ATOM 1615 O O . LYS A 1 204 ? 68.917 3.932 46.743 1.00 25.34 224 LYS A O 1
ATOM 1621 N N . SER A 1 205 ? 66.734 3.540 46.459 1.00 23.77 225 SER A N 1
ATOM 1622 C CA . SER A 1 205 ? 66.631 4.406 45.299 1.00 22.92 225 SER A CA 1
ATOM 1623 C C . SER A 1 205 ? 66.615 5.879 45.750 1.00 24.29 225 SER A C 1
ATOM 1624 O O . SER A 1 205 ? 67.272 6.734 45.151 1.00 20.93 225 SER A O 1
ATOM 1627 N N . LEU A 1 206 ? 65.958 6.155 46.873 1.00 23.35 226 LEU A N 1
ATOM 1628 C CA . LEU A 1 206 ? 65.943 7.509 47.396 1.00 23.26 226 LEU A CA 1
ATOM 1629 C C . LEU A 1 206 ? 67.349 7.976 47.752 1.00 25.01 226 LEU A C 1
ATOM 1630 O O . LEU A 1 206 ? 67.700 9.145 47.540 1.00 23.43 226 LEU A O 1
ATOM 1635 N N . ALA A 1 207 ? 68.173 7.062 48.250 1.00 24.67 227 ALA A N 1
ATOM 1636 C CA . ALA A 1 207 ? 69.544 7.434 48.614 1.00 25.82 227 ALA A CA 1
ATOM 1637 C C . ALA A 1 207 ? 70.325 7.946 47.406 1.00 24.76 227 ALA A C 1
ATOM 1638 O O . ALA A 1 207 ? 71.070 8.916 47.517 1.00 27.27 227 ALA A O 1
ATOM 1640 N N . LYS A 1 208 ? 70.063 7.373 46.234 1.00 24.01 228 LYS A N 1
ATOM 1641 C CA . LYS A 1 208 ? 70.764 7.771 45.005 1.00 27.05 228 LYS A CA 1
ATOM 1642 C C . LYS A 1 208 ? 70.200 9.060 44.429 1.00 24.32 228 LYS A C 1
ATOM 1643 O O . LYS A 1 208 ? 70.937 9.920 43.942 1.00 25.36 228 LYS A O 1
ATOM 1649 N N . VAL A 1 209 ? 68.886 9.204 44.538 1.00 22.66 229 VAL A N 1
ATOM 1650 C CA . VAL A 1 209 ? 68.200 10.418 44.125 1.00 21.25 229 VAL A CA 1
ATOM 1651 C C . VAL A 1 209 ? 68.692 11.640 44.914 1.00 19.94 229 VAL A C 1
ATOM 1652 O O . VAL A 1 209 ? 68.983 12.699 44.343 1.00 16.71 229 VAL A O 1
ATOM 1656 N N . ARG A 1 210 ? 68.827 11.471 46.226 1.00 23.57 230 ARG A N 1
ATOM 1657 C CA . ARG A 1 210 ? 69.390 12.509 47.094 1.00 25.62 230 ARG A CA 1
ATOM 1658 C C . ARG A 1 210 ? 70.796 12.935 46.644 1.00 22.86 230 ARG A C 1
ATOM 1659 O O . ARG A 1 210 ? 71.136 14.121 46.645 1.00 21.34 230 ARG A O 1
ATOM 1667 N N . GLU A 1 211 ? 71.605 11.959 46.257 1.00 21.51 231 GLU A N 1
ATOM 1668 C CA . GLU A 1 211 ? 72.935 12.227 45.722 1.00 25.61 231 GLU A CA 1
ATOM 1669 C C . GLU A 1 211 ? 72.907 13.017 44.397 1.00 24.46 231 GLU A C 1
ATOM 1670 O O . GLU A 1 211 ? 73.678 13.965 44.221 1.00 23.24 231 GLU A O 1
ATOM 1676 N N . GLU A 1 212 ? 72.027 12.626 43.472 1.00 22.93 232 GLU A N 1
ATOM 1677 C CA . GLU A 1 212 ? 71.906 13.320 42.178 1.00 22.39 232 GLU A CA 1
ATOM 1678 C C . GLU A 1 212 ? 71.471 14.780 42.311 1.00 20.47 232 GLU A C 1
ATOM 1679 O O . GLU A 1 212 ? 72.034 15.674 41.674 1.00 19.71 232 GLU A O 1
ATOM 1685 N N . LEU A 1 213 ? 70.450 15.014 43.130 1.00 21.93 233 LEU A N 1
ATOM 1686 C CA . LEU A 1 213 ? 69.820 16.327 43.224 1.00 21.48 233 LEU A CA 1
ATOM 1687 C C . LEU A 1 213 ? 70.582 17.291 44.122 1.00 22.15 233 LEU A C 1
ATOM 1688 O O . LEU A 1 213 ? 70.321 18.490 44.115 1.00 24.34 233 LEU A O 1
ATOM 1693 N N . ASN A 1 214 ? 71.522 16.775 44.898 1.00 21.61 234 ASN A N 1
ATOM 1694 C CA . ASN A 1 214 ? 72.361 17.636 45.720 1.00 23.22 234 ASN A CA 1
ATOM 1695 C C . ASN A 1 214 ? 73.780 17.770 45.166 1.00 24.44 234 ASN A C 1
ATOM 1696 O O . ASN A 1 214 ? 74.584 18.536 45.681 1.00 26.00 234 ASN A O 1
ATOM 1701 N N . ASP A 1 215 ? 74.062 17.028 44.100 1.00 24.33 235 ASP A N 1
ATOM 1702 C CA . ASP A 1 215 ? 75.348 17.072 43.404 1.00 24.57 235 ASP A CA 1
ATOM 1703 C C . ASP A 1 215 ? 75.565 18.477 42.817 1.00 26.19 235 ASP A C 1
ATOM 1704 O O . ASP A 1 215 ? 74.706 18.980 42.084 1.00 22.77 235 ASP A O 1
ATOM 1709 N N . LYS A 1 216 ? 76.690 19.112 43.158 1.00 25.81 236 LYS A N 1
ATOM 1710 C CA . LYS A 1 216 ? 76.955 20.494 42.727 1.00 30.55 236 LYS A CA 1
ATOM 1711 C C . LYS A 1 216 ? 76.964 20.568 41.215 1.00 27.96 236 LYS A C 1
ATOM 1712 O O . LYS A 1 216 ? 76.602 21.574 40.630 1.00 29.82 236 LYS A O 1
ATOM 1718 N N . ASN A 1 217 ? 77.333 19.471 40.580 1.00 26.92 237 ASN A N 1
ATOM 1719 C CA . ASN A 1 217 ? 77.334 19.434 39.131 1.00 26.44 237 ASN A CA 1
ATOM 1720 C C . ASN A 1 217 ? 75.943 19.461 38.506 1.00 26.26 237 ASN A C 1
ATOM 1721 O O . ASN A 1 217 ? 75.803 19.821 37.341 1.00 23.94 237 ASN A O 1
ATOM 1726 N N . ASN A 1 218 ? 74.916 19.104 39.278 1.00 24.76 238 ASN A N 1
ATOM 1727 C CA . ASN A 1 218 ? 73.547 19.094 38.752 1.00 27.17 238 ASN A CA 1
ATOM 1728 C C . ASN A 1 218 ? 72.727 20.335 39.125 1.00 29.51 238 ASN A C 1
ATOM 1729 O O . ASN A 1 218 ? 71.650 20.555 38.579 1.00 27.77 238 ASN A O 1
ATOM 1734 N N . LEU A 1 219 ? 73.264 21.167 40.014 1.00 32.87 239 LEU A N 1
ATOM 1735 C CA . LEU A 1 219 ? 72.518 22.314 40.525 1.00 37.71 239 LEU A CA 1
ATOM 1736 C C . LEU A 1 219 ? 72.291 23.359 39.439 1.00 40.37 239 LEU A C 1
ATOM 1737 O O . LEU A 1 219 ? 73.070 23.465 38.492 1.00 39.86 239 LEU A O 1
ATOM 1742 N N . LEU A 1 220 ? 71.184 24.086 39.539 1.00 43.68 240 LEU A N 1
ATOM 1743 C CA . LEU A 1 220 ? 70.836 25.048 38.499 1.00 47.45 240 LEU A CA 1
ATOM 1744 C C . LEU A 1 220 ? 71.495 26.401 38.752 1.00 49.99 240 LEU A C 1
ATOM 1745 O O . LEU A 1 220 ? 71.581 26.853 39.895 1.00 49.73 240 LEU A O 1
ATOM 1750 N N . SER A 1 221 ? 72.020 27.003 37.685 1.00 52.92 241 SER A N 1
ATOM 1751 C CA . SER A 1 221 ? 72.237 28.451 37.625 1.00 57.09 241 SER A CA 1
ATOM 1752 C C . SER A 1 221 ? 73.541 28.876 38.295 1.00 58.66 241 SER A C 1
ATOM 1753 O O . SER A 1 221 ? 74.138 29.885 37.915 1.00 60.35 241 SER A O 1
ATOM 1756 N N . MET B 1 3 ? 62.030 13.837 77.077 1.00 66.76 23 MET B N 1
ATOM 1757 C CA . MET B 1 3 ? 62.122 13.879 75.588 1.00 67.66 23 MET B CA 1
ATOM 1758 C C . MET B 1 3 ? 62.487 15.282 75.106 1.00 65.15 23 MET B C 1
ATOM 1759 O O . MET B 1 3 ? 62.110 16.282 75.722 1.00 65.68 23 MET B O 1
ATOM 1764 N N . GLN B 1 4 ? 63.205 15.355 73.993 1.00 60.83 24 GLN B N 1
ATOM 1765 C CA . GLN B 1 4 ? 63.472 16.642 73.366 1.00 56.74 24 GLN B CA 1
ATOM 1766 C C . GLN B 1 4 ? 62.923 16.738 71.938 1.00 50.20 24 GLN B C 1
ATOM 1767 O O . GLN B 1 4 ? 62.787 15.728 71.245 1.00 49.59 24 GLN B O 1
ATOM 1773 N N . PRO B 1 5 ? 62.527 17.950 71.528 1.00 43.87 25 PRO B N 1
ATOM 1774 C CA . PRO B 1 5 ? 61.838 18.145 70.252 1.00 39.32 25 PRO B CA 1
ATOM 1775 C C . PRO B 1 5 ? 62.665 17.628 69.074 1.00 34.06 25 PRO B C 1
ATOM 1776 O O . PRO B 1 5 ? 63.889 17.789 69.064 1.00 31.76 25 PRO B O 1
ATOM 1780 N N . PHE B 1 6 ? 62.010 17.016 68.090 1.00 27.06 26 PHE B N 1
ATOM 1781 C CA . PHE B 1 6 ? 62.742 16.490 66.937 1.00 25.65 26 PHE B CA 1
ATOM 1782 C C . PHE B 1 6 ? 63.514 17.601 66.222 1.00 24.16 26 PHE B C 1
ATOM 1783 O O . PHE B 1 6 ? 64.659 17.418 65.803 1.00 25.38 26 PHE B O 1
ATOM 1791 N N . HIS B 1 7 ? 62.908 18.773 66.140 1.00 21.94 27 HIS B N 1
ATOM 1792 C CA . HIS B 1 7 ? 63.583 19.928 65.565 1.00 24.54 27 HIS B CA 1
ATOM 1793 C C . HIS B 1 7 ? 63.054 21.227 66.149 1.00 23.47 27 HIS B C 1
ATOM 1794 O O . HIS B 1 7 ? 62.129 21.232 66.953 1.00 24.22 27 HIS B O 1
ATOM 1801 N N . SER B 1 8 ? 63.651 22.332 65.728 1.00 24.65 28 SER B N 1
ATOM 1802 C CA . SER B 1 8 ? 63.252 23.636 66.213 1.00 26.35 28 SER B CA 1
ATOM 1803 C C . SER B 1 8 ? 62.113 24.197 65.365 1.00 27.74 28 SER B C 1
ATOM 1804 O O . SER B 1 8 ? 61.844 23.711 64.261 1.00 25.81 28 SER B O 1
ATOM 1807 N N . PRO B 1 9 ? 61.497 25.283 65.848 1.00 26.03 29 PRO B N 1
ATOM 1808 C CA . PRO B 1 9 ? 60.396 25.891 65.129 1.00 27.87 29 PRO B CA 1
ATOM 1809 C C . PRO B 1 9 ? 60.803 26.330 63.728 1.00 27.69 29 PRO B C 1
ATOM 1810 O O . PRO B 1 9 ? 59.953 26.395 62.838 1.00 28.47 29 PRO B O 1
ATOM 1814 N N . GLU B 1 10 ? 62.074 26.680 63.546 1.00 28.27 30 GLU B N 1
ATOM 1815 C CA . GLU B 1 10 ? 62.546 27.218 62.259 1.00 30.83 30 GLU B CA 1
ATOM 1816 C C . GLU B 1 10 ? 62.615 26.122 61.221 1.00 28.64 30 GLU B C 1
ATOM 1817 O O . GLU B 1 10 ? 62.740 26.412 60.035 1.00 28.90 30 GLU B O 1
ATOM 1823 N N . GLU B 1 11 ? 62.698 24.878 61.686 1.00 26.06 31 GLU B N 1
ATOM 1824 C CA . GLU B 1 11 ? 62.950 23.742 60.805 1.00 27.80 31 GLU B CA 1
ATOM 1825 C C . GLU B 1 11 ? 61.679 23.047 60.308 1.00 27.49 31 GLU B C 1
ATOM 1826 O O . GLU B 1 11 ? 61.762 22.090 59.539 1.00 26.63 31 GLU B O 1
ATOM 1832 N N . SER B 1 12 ? 60.510 23.529 60.744 1.00 26.33 32 SER B N 1
ATOM 1833 C CA . SER B 1 12 ? 59.257 23.243 60.035 1.00 22.88 32 SER B CA 1
ATOM 1834 C C . SER B 1 12 ? 59.277 24.008 58.715 1.00 21.29 32 SER B C 1
ATOM 1835 O O . SER B 1 12 ? 59.978 25.011 58.578 1.00 20.83 32 SER B O 1
ATOM 1838 N N . VAL B 1 13 ? 58.603 23.461 57.718 1.00 19.47 33 VAL B N 1
ATOM 1839 C CA . VAL B 1 13 ? 58.389 24.143 56.451 1.00 18.16 33 VAL B CA 1
ATOM 1840 C C . VAL B 1 13 ? 57.385 25.276 56.648 1.00 17.83 33 VAL B C 1
ATOM 1841 O O . VAL B 1 13 ? 56.353 25.104 57.284 1.00 17.62 33 VAL B O 1
ATOM 1845 N N . ASN B 1 14 ? 57.729 26.454 56.143 1.00 20.43 34 ASN B N 1
ATOM 1846 C CA . ASN B 1 14 ? 56.923 27.663 56.320 1.00 19.71 34 ASN B CA 1
ATOM 1847 C C . ASN B 1 14 ? 55.544 27.544 55.678 1.00 19.05 34 ASN B C 1
ATOM 1848 O O . ASN B 1 14 ? 55.395 27.717 54.468 1.00 17.00 34 ASN B O 1
ATOM 1853 N N . SER B 1 15 ? 54.530 27.294 56.504 1.00 19.24 35 SER B N 1
ATOM 1854 C CA . SER B 1 15 ? 53.174 27.081 56.009 1.00 20.44 35 SER B CA 1
ATOM 1855 C C . SER B 1 15 ? 52.543 28.307 55.376 1.00 21.92 35 SER B C 1
ATOM 1856 O O . SER B 1 15 ? 51.618 28.187 54.587 1.00 21.07 35 SER B O 1
ATOM 1859 N N . GLN B 1 16 ? 52.992 29.490 55.774 1.00 25.29 36 GLN B N 1
ATOM 1860 C CA . GLN B 1 16 ? 52.507 30.716 55.150 1.00 25.86 36 GLN B CA 1
ATOM 1861 C C . GLN B 1 16 ? 52.915 30.785 53.687 1.00 24.44 36 GLN B C 1
ATOM 1862 O O . GLN B 1 16 ? 52.221 31.385 52.868 1.00 25.87 36 GLN B O 1
ATOM 1868 N N . PHE B 1 17 ? 54.025 30.143 53.350 1.00 23.47 37 PHE B N 1
ATOM 1869 C CA . PHE B 1 17 ? 54.539 30.185 51.983 1.00 24.02 37 PHE B CA 1
ATOM 1870 C C . PHE B 1 17 ? 53.752 29.281 51.051 1.00 21.33 37 PHE B C 1
ATOM 1871 O O . PHE B 1 17 ? 53.504 29.634 49.901 1.00 22.18 37 PHE B O 1
ATOM 1879 N N . TYR B 1 18 ? 53.449 28.063 51.492 1.00 20.60 38 TYR B N 1
ATOM 1880 C CA . TYR B 1 18 ? 52.917 27.077 50.550 1.00 19.01 38 TYR B CA 1
ATOM 1881 C C . TYR B 1 18 ? 51.382 26.924 50.565 1.00 18.75 38 TYR B C 1
ATOM 1882 O O . TYR B 1 18 ? 50.808 26.396 49.625 1.00 18.64 38 TYR B O 1
ATOM 1891 N N . LEU B 1 19 ? 50.722 27.374 51.626 1.00 20.56 39 LEU B N 1
ATOM 1892 C CA . LEU B 1 19 ? 49.252 27.316 51.653 1.00 22.25 39 LEU B CA 1
ATOM 1893 C C . LEU B 1 19 ? 48.653 28.503 50.907 1.00 23.43 39 LEU B C 1
ATOM 1894 O O . LEU B 1 19 ? 49.230 29.593 50.925 1.00 23.39 39 LEU B O 1
ATOM 1899 N N . PRO B 1 20 ? 47.486 28.300 50.260 1.00 23.42 40 PRO B N 1
ATOM 1900 C CA . PRO B 1 20 ? 46.719 29.424 49.727 1.00 25.39 40 PRO B CA 1
ATOM 1901 C C . PRO B 1 20 ? 46.070 30.201 50.884 1.00 25.58 40 PRO B C 1
ATOM 1902 O O . PRO B 1 20 ? 46.009 29.701 52.006 1.00 24.49 40 PRO B O 1
ATOM 1906 N N . PRO B 1 21 ? 45.620 31.436 50.621 1.00 28.27 41 PRO B N 1
ATOM 1907 C CA . PRO B 1 21 ? 44.775 32.103 51.614 1.00 28.05 41 PRO B CA 1
ATOM 1908 C C . PRO B 1 21 ? 43.494 31.302 51.824 1.00 27.91 41 PRO B C 1
ATOM 1909 O O . PRO B 1 21 ? 43.091 30.539 50.948 1.00 26.11 41 PRO B O 1
ATOM 1913 N N . PRO B 1 22 ? 42.879 31.430 53.004 1.00 27.86 42 PRO B N 1
ATOM 1914 C CA . PRO B 1 22 ? 41.621 30.722 53.254 1.00 26.78 42 PRO B CA 1
ATOM 1915 C C . PRO B 1 22 ? 40.484 31.269 52.377 1.00 26.78 42 PRO B C 1
ATOM 1916 O O . PRO B 1 22 ? 40.585 32.378 51.878 1.00 24.11 42 PRO B O 1
ATOM 1920 N N . PRO B 1 23 ? 39.429 30.468 52.149 1.00 27.35 43 PRO B N 1
ATOM 1921 C CA . PRO B 1 23 ? 38.251 30.945 51.430 1.00 29.61 43 PRO B CA 1
ATOM 1922 C C . PRO B 1 23 ? 37.682 32.217 52.048 1.00 32.35 43 PRO B C 1
ATOM 1923 O O . PRO B 1 23 ? 37.465 32.288 53.257 1.00 31.87 43 PRO B O 1
ATOM 1927 N N . GLY B 1 24 ? 37.432 33.210 51.209 1.00 38.06 44 GLY B N 1
ATOM 1928 C CA . GLY B 1 24 ? 36.887 34.474 51.683 1.00 43.81 44 GLY B CA 1
ATOM 1929 C C . GLY B 1 24 ? 35.430 34.655 51.314 1.00 46.09 44 GLY B C 1
ATOM 1930 O O . GLY B 1 24 ? 34.868 33.862 50.553 1.00 43.76 44 GLY B O 1
ATOM 1931 N N . ASN B 1 25 ? 34.856 35.753 51.802 1.00 50.35 45 ASN B N 1
ATOM 1932 C CA . ASN B 1 25 ? 33.408 35.958 51.841 1.00 54.27 45 ASN B CA 1
ATOM 1933 C C . ASN B 1 25 ? 32.641 35.389 50.651 1.00 55.86 45 ASN B C 1
ATOM 1934 O O . ASN B 1 25 ? 31.622 34.725 50.831 1.00 57.14 45 ASN B O 1
ATOM 1939 N N . ASP B 1 26 ? 33.143 35.621 49.442 1.00 58.20 46 ASP B N 1
ATOM 1940 C CA . ASP B 1 26 ? 32.369 35.328 48.236 1.00 60.07 46 ASP B CA 1
ATOM 1941 C C . ASP B 1 26 ? 32.703 33.982 47.585 1.00 58.91 46 ASP B C 1
ATOM 1942 O O . ASP B 1 26 ? 32.002 33.538 46.673 1.00 59.62 46 ASP B O 1
ATOM 1947 N N . ASP B 1 27 ? 33.757 33.327 48.064 1.00 55.38 47 ASP B N 1
ATOM 1948 C CA . ASP B 1 27 ? 34.248 32.102 47.438 1.00 53.18 47 ASP B CA 1
ATOM 1949 C C . ASP B 1 27 ? 33.289 30.930 47.600 1.00 48.39 47 ASP B C 1
ATOM 1950 O O . ASP B 1 27 ? 32.771 30.694 48.686 1.00 49.62 47 ASP B O 1
ATOM 1955 N N . PRO B 1 28 ? 33.142 30.125 46.542 1.00 43.67 48 PRO B N 1
ATOM 1956 C CA . PRO B 1 28 ? 32.406 28.862 46.599 1.00 40.39 48 PRO B CA 1
ATOM 1957 C C . PRO B 1 28 ? 32.892 27.902 47.698 1.00 37.20 48 PRO B C 1
ATOM 1958 O O . PRO B 1 28 ? 32.073 27.271 48.370 1.00 34.44 48 PRO B O 1
ATOM 1962 N N . ALA B 1 29 ? 34.206 27.775 47.874 1.00 32.26 49 ALA B N 1
ATOM 1963 C CA . ALA B 1 29 ? 34.724 26.999 48.995 1.00 29.54 49 ALA B CA 1
ATOM 1964 C C . ALA B 1 29 ? 34.179 27.535 50.324 1.00 27.83 49 ALA B C 1
ATOM 1965 O O . ALA B 1 29 ? 33.835 26.762 51.226 1.00 26.46 49 ALA B O 1
ATOM 1967 N N . PHE B 1 30 ? 34.028 28.851 50.424 1.00 26.25 50 PHE B N 1
ATOM 1968 C CA . PHE B 1 30 ? 33.511 29.415 51.662 1.00 27.62 50 PHE B CA 1
ATOM 1969 C C . PHE B 1 30 ? 32.027 29.124 51.848 1.00 26.68 50 PHE B C 1
ATOM 1970 O O . PHE B 1 30 ? 31.580 28.805 52.950 1.00 25.45 50 PHE B O 1
ATOM 1978 N N . ARG B 1 31 ? 31.275 29.203 50.757 1.00 28.73 51 ARG B N 1
ATOM 1979 C CA . ARG B 1 31 ? 29.871 28.797 50.763 1.00 33.26 51 ARG B CA 1
ATOM 1980 C C . ARG B 1 31 ? 29.757 27.340 51.208 1.00 28.88 51 ARG B C 1
ATOM 1981 O O . ARG B 1 31 ? 28.892 26.986 52.013 1.00 28.09 51 ARG B O 1
ATOM 1989 N N . TYR B 1 32 ? 30.700 26.519 50.755 1.00 27.54 52 TYR B N 1
ATOM 1990 C CA . TYR B 1 32 ? 30.769 25.130 51.189 1.00 27.00 52 TYR B CA 1
ATOM 1991 C C . TYR B 1 32 ? 31.127 24.992 52.671 1.00 24.42 52 TYR B C 1
ATOM 1992 O O . TYR B 1 32 ? 30.500 24.211 53.389 1.00 24.51 52 TYR B O 1
ATOM 2001 N N . ASP B 1 33 ? 32.090 25.786 53.137 1.00 22.49 53 ASP B N 1
ATOM 2002 C CA . ASP B 1 33 ? 32.433 25.813 54.560 1.00 21.72 53 ASP B CA 1
ATOM 2003 C C . ASP B 1 33 ? 31.194 26.047 55.439 1.00 22.61 53 ASP B C 1
ATOM 2004 O O . ASP B 1 33 ? 31.037 25.417 56.484 1.00 22.18 53 ASP B O 1
ATOM 2009 N N . LYS B 1 34 ? 30.362 27.012 55.062 1.00 24.25 54 LYS B N 1
ATOM 2010 C CA . LYS B 1 34 ? 29.154 27.327 55.843 1.00 26.81 54 LYS B CA 1
ATOM 2011 C C . LYS B 1 34 ? 28.139 26.170 55.802 1.00 26.80 54 LYS B C 1
ATOM 2012 O O . LYS B 1 34 ? 27.596 25.765 56.838 1.00 25.28 54 LYS B O 1
ATOM 2018 N N . GLU B 1 35 ? 27.899 25.634 54.606 1.00 25.73 55 GLU B N 1
ATOM 2019 C CA . GLU B 1 35 ? 26.979 24.517 54.454 1.00 30.33 55 GLU B CA 1
ATOM 2020 C C . GLU B 1 35 ? 27.397 23.306 55.292 1.00 27.18 55 GLU B C 1
ATOM 2021 O O . GLU B 1 35 ? 26.571 22.692 55.973 1.00 26.34 55 GLU B O 1
ATOM 2027 N N . ALA B 1 36 ? 28.692 22.996 55.286 1.00 26.62 56 ALA B N 1
ATOM 2028 C CA . ALA B 1 36 ? 29.208 21.884 56.077 1.00 24.02 56 ALA B CA 1
ATOM 2029 C C . ALA B 1 36 ? 29.164 22.194 57.570 1.00 21.25 56 ALA B C 1
ATOM 2030 O O . ALA B 1 36 ? 28.921 21.303 58.377 1.00 20.88 56 ALA B O 1
ATOM 2032 N N . TYR B 1 37 ? 29.318 23.465 57.932 1.00 21.33 57 TYR B N 1
ATOM 2033 C CA . TYR B 1 37 ? 29.089 23.883 59.322 1.00 23.58 57 TYR B CA 1
ATOM 2034 C C . TYR B 1 37 ? 27.636 23.685 59.773 1.00 24.59 57 TYR B C 1
ATOM 2035 O O . TYR B 1 37 ? 27.366 23.045 60.793 1.00 24.91 57 TYR B O 1
ATOM 2044 N N . PHE B 1 38 ? 26.699 24.194 58.983 1.00 27.34 58 PHE B N 1
ATOM 2045 C CA . PHE B 1 38 ? 25.280 24.059 59.310 1.00 29.24 58 PHE B CA 1
ATOM 2046 C C . PHE B 1 38 ? 24.875 22.595 59.455 1.00 28.49 58 PHE B C 1
ATOM 2047 O O . PHE B 1 38 ? 24.198 22.225 60.402 1.00 28.66 58 PHE B O 1
ATOM 2055 N N . LYS B 1 39 ? 25.318 21.763 58.519 1.00 30.23 59 LYS B N 1
ATOM 2056 C CA . LYS B 1 39 ? 25.012 20.335 58.542 1.00 34.21 59 LYS B CA 1
ATOM 2057 C C . LYS B 1 39 ? 25.530 19.655 59.808 1.00 33.71 59 LYS B C 1
ATOM 2058 O O . LYS B 1 39 ? 24.957 18.660 60.264 1.00 33.80 59 LYS B O 1
ATOM 2064 N N . GLY B 1 40 ? 26.626 20.175 60.360 1.00 32.32 60 GLY B N 1
ATOM 2065 C CA . GLY B 1 40 ? 27.225 19.595 61.558 1.00 30.10 60 GLY B CA 1
ATOM 2066 C C . GLY B 1 40 ? 26.563 20.033 62.853 1.00 33.43 60 GLY B C 1
ATOM 2067 O O . GLY B 1 40 ? 26.429 19.241 63.787 1.00 33.27 60 GLY B O 1
ATOM 2068 N N . TYR B 1 41 ? 26.158 21.299 62.922 1.00 33.55 61 TYR B N 1
ATOM 2069 C CA . TYR B 1 41 ? 25.458 21.797 64.099 1.00 34.83 61 TYR B CA 1
ATOM 2070 C C . TYR B 1 41 ? 24.036 21.262 64.167 1.00 35.92 61 TYR B C 1
ATOM 2071 O O . TYR B 1 41 ? 23.452 21.180 65.250 1.00 35.95 61 TYR B O 1
ATOM 2080 N N . ALA B 1 42 ? 23.490 20.882 63.015 1.00 35.39 62 ALA B N 1
ATOM 2081 C CA . ALA B 1 42 ? 22.109 20.433 62.943 1.00 37.15 62 ALA B CA 1
ATOM 2082 C C . ALA B 1 42 ? 21.924 19.071 63.619 1.00 40.09 62 ALA B C 1
ATOM 2083 O O . ALA B 1 42 ? 20.797 18.663 63.924 1.00 41.84 62 ALA B O 1
ATOM 2085 N N . ILE B 1 43 ? 23.030 18.377 63.870 1.00 40.03 63 ILE B N 1
ATOM 2086 C CA . ILE B 1 43 ? 22.975 17.069 64.519 1.00 38.65 63 ILE B CA 1
ATOM 2087 C C . ILE B 1 43 ? 23.522 17.125 65.942 1.00 38.39 63 ILE B C 1
ATOM 2088 O O . ILE B 1 43 ? 23.856 16.100 66.535 1.00 36.94 63 ILE B O 1
ATOM 2093 N N . LYS B 1 44 ? 23.606 18.332 66.488 1.00 38.00 64 LYS B N 1
ATOM 2094 C CA . LYS B 1 44 ? 23.883 18.490 67.905 1.00 41.23 64 LYS B CA 1
ATOM 2095 C C . LYS B 1 44 ? 23.129 17.454 68.738 1.00 43.11 64 LYS B C 1
ATOM 2096 O O . LYS B 1 44 ? 21.905 17.313 68.617 1.00 43.24 64 LYS B O 1
ATOM 2102 N N . GLY B 1 45 ? 23.857 16.740 69.592 1.00 43.19 65 GLY B N 1
ATOM 2103 C CA . GLY B 1 45 ? 23.230 15.878 70.591 1.00 43.30 65 GLY B CA 1
ATOM 2104 C C . GLY B 1 45 ? 23.163 14.418 70.188 1.00 44.44 65 GLY B C 1
ATOM 2105 O O . GLY B 1 45 ? 22.971 13.538 71.030 1.00 45.97 65 GLY B O 1
ATOM 2106 N N . SER B 1 46 ? 23.334 14.149 68.898 1.00 44.27 66 SER B N 1
ATOM 2107 C CA . SER B 1 46 ? 23.305 12.781 68.396 1.00 43.43 66 SER B CA 1
ATOM 2108 C C . SER B 1 46 ? 24.522 11.998 68.880 1.00 44.22 66 SER B C 1
ATOM 2109 O O . SER B 1 46 ? 25.459 12.581 69.418 1.00 45.47 66 SER B O 1
ATOM 2112 N N . PRO B 1 47 ? 24.508 10.668 68.689 1.00 45.70 67 PRO B N 1
ATOM 2113 C CA . PRO B 1 47 ? 25.692 9.807 68.757 1.00 45.25 67 PRO B CA 1
ATOM 2114 C C . PRO B 1 47 ? 26.919 10.397 68.051 1.00 44.12 67 PRO B C 1
ATOM 2115 O O . PRO B 1 47 ? 27.953 10.605 68.687 1.00 43.96 67 PRO B O 1
ATOM 2119 N N . ARG B 1 48 ? 26.803 10.661 66.750 1.00 42.17 68 ARG B N 1
ATOM 2120 C CA . ARG B 1 48 ? 27.908 11.244 65.983 1.00 39.86 68 ARG B CA 1
ATOM 2121 C C . ARG B 1 48 ? 28.523 12.460 66.686 1.00 37.84 68 ARG B C 1
ATOM 2122 O O . ARG B 1 48 ? 29.746 12.641 66.680 1.00 36.25 68 ARG B O 1
ATOM 2130 N N . TRP B 1 49 ? 27.670 13.290 67.280 1.00 35.52 69 TRP B N 1
ATOM 2131 C CA . TRP B 1 49 ? 28.116 14.486 67.989 1.00 35.94 69 TRP B CA 1
ATOM 2132 C C . TRP B 1 49 ? 28.886 14.115 69.246 1.00 37.21 69 TRP B C 1
ATOM 2133 O O . TRP B 1 49 ? 29.834 14.805 69.620 1.00 37.33 69 TRP B O 1
ATOM 2144 N N . LYS B 1 50 ? 28.468 13.032 69.897 1.00 39.89 70 LYS B N 1
ATOM 2145 C CA . LYS B 1 50 ? 29.183 12.512 71.062 1.00 42.92 70 LYS B CA 1
ATOM 2146 C C . LYS B 1 50 ? 30.525 11.902 70.663 1.00 39.95 70 LYS B C 1
ATOM 2147 O O . LYS B 1 50 ? 31.513 12.023 71.389 1.00 40.02 70 LYS B O 1
ATOM 2153 N N . GLN B 1 51 ? 30.561 11.227 69.523 1.00 36.68 71 GLN B N 1
ATOM 2154 C CA . GLN B 1 51 ? 31.827 10.729 69.020 1.00 37.69 71 GLN B CA 1
ATOM 2155 C C . GLN B 1 51 ? 32.775 11.875 68.686 1.00 35.86 71 GLN B C 1
ATOM 2156 O O . GLN B 1 51 ? 33.969 11.810 68.983 1.00 35.96 71 GLN B O 1
ATOM 2162 N N . ALA B 1 52 ? 32.239 12.925 68.069 1.00 32.75 72 ALA B N 1
ATOM 2163 C CA . ALA B 1 52 ? 33.038 14.097 67.733 1.00 31.44 72 ALA B CA 1
ATOM 2164 C C . ALA B 1 52 ? 33.583 14.764 68.990 1.00 32.17 72 ALA B C 1
ATOM 2165 O O . ALA B 1 52 ? 34.710 15.266 68.995 1.00 29.85 72 ALA B O 1
ATOM 2167 N N . ALA B 1 53 ? 32.779 14.774 70.052 1.00 31.80 73 ALA B N 1
ATOM 2168 C CA . ALA B 1 53 ? 33.208 15.379 71.312 1.00 35.67 73 ALA B CA 1
ATOM 2169 C C . ALA B 1 53 ? 34.426 14.642 71.854 1.00 35.64 73 ALA B C 1
ATOM 2170 O O . ALA B 1 53 ? 35.358 15.254 72.368 1.00 35.48 73 ALA B O 1
ATOM 2172 N N . GLU B 1 54 ? 34.443 13.328 71.673 1.00 38.27 74 GLU B N 1
ATOM 2173 C CA . GLU B 1 54 ? 35.574 12.521 72.105 1.00 39.65 74 GLU B CA 1
ATOM 2174 C C . GLU B 1 54 ? 36.821 12.662 71.233 1.00 39.47 74 GLU B C 1
ATOM 2175 O O . GLU B 1 54 ? 37.936 12.532 71.731 1.00 41.25 74 GLU B O 1
ATOM 2181 N N . ASP B 1 55 ? 36.636 12.931 69.942 1.00 36.69 75 ASP B N 1
ATOM 2182 C CA . ASP B 1 55 ? 37.767 13.106 69.026 1.00 35.02 75 ASP B CA 1
ATOM 2183 C C . ASP B 1 55 ? 38.442 14.459 69.250 1.00 34.17 75 ASP B C 1
ATOM 2184 O O . ASP B 1 55 ? 39.592 14.664 68.858 1.00 33.62 75 ASP B O 1
ATOM 2189 N N . ALA B 1 56 ? 37.706 15.393 69.847 1.00 31.41 76 ALA B N 1
ATOM 2190 C CA . ALA B 1 56 ? 38.130 16.789 69.887 1.00 30.09 76 ALA B CA 1
ATOM 2191 C C . ALA B 1 56 ? 39.234 17.011 70.911 1.00 29.70 76 ALA B C 1
ATOM 2192 O O . ALA B 1 56 ? 39.951 18.005 70.861 1.00 31.51 76 ALA B O 1
ATOM 2194 N N . ASP B 1 57 ? 39.348 16.085 71.854 1.00 30.84 77 ASP B N 1
ATOM 2195 C CA . ASP B 1 57 ? 40.321 16.185 72.936 1.00 32.79 77 ASP B CA 1
ATOM 2196 C C . ASP B 1 57 ? 41.710 15.711 72.459 1.00 32.12 77 ASP B C 1
ATOM 2197 O O . ASP B 1 57 ? 41.934 14.514 72.245 1.00 28.60 77 ASP B O 1
ATOM 2202 N N . ILE B 1 58 ? 42.632 16.649 72.261 1.00 32.39 78 ILE B N 1
ATOM 2203 C CA . ILE B 1 58 ? 43.962 16.295 71.764 1.00 34.97 78 ILE B CA 1
ATOM 2204 C C . ILE B 1 58 ? 44.982 16.021 72.859 1.00 35.76 78 ILE B C 1
ATOM 2205 O O . ILE B 1 58 ? 46.179 15.912 72.584 1.00 34.13 78 ILE B O 1
ATOM 2210 N N . SER B 1 59 ? 44.522 15.935 74.104 1.00 35.57 79 SER B N 1
ATOM 2211 C CA . SER B 1 59 ? 45.397 15.504 75.182 1.00 34.88 79 SER B CA 1
ATOM 2212 C C . SER B 1 59 ? 46.008 14.154 74.816 1.00 34.66 79 SER B C 1
ATOM 2213 O O . SER B 1 59 ? 45.356 13.320 74.189 1.00 34.52 79 SER B O 1
ATOM 2216 N N . VAL B 1 60 ? 47.266 13.948 75.194 1.00 35.11 80 VAL B N 1
ATOM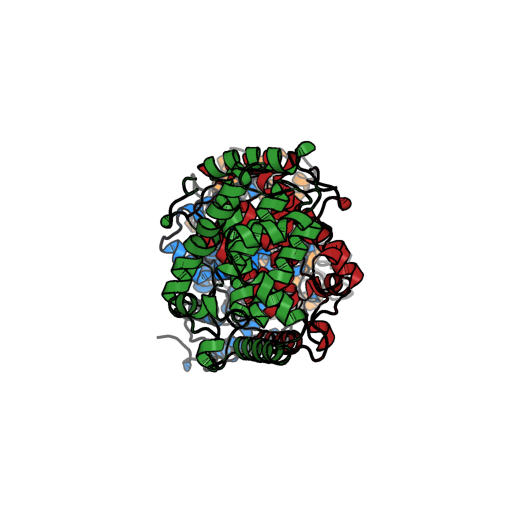 2217 C CA . VAL B 1 60 ? 47.966 12.713 74.859 1.00 35.73 80 VAL B CA 1
ATOM 2218 C C . VAL B 1 60 ? 47.228 11.469 75.378 1.00 36.38 80 VAL B C 1
ATOM 2219 O O . VAL B 1 60 ? 47.209 10.428 74.713 1.00 36.05 80 VAL B O 1
ATOM 2223 N N . GLU B 1 61 ? 46.594 11.582 76.544 1.00 34.28 81 GLU B N 1
ATOM 2224 C CA . GLU B 1 61 ? 45.893 10.438 77.126 1.00 34.77 81 GLU B CA 1
ATOM 2225 C C . GLU B 1 61 ? 44.728 10.020 76.232 1.00 32.45 81 GLU B C 1
ATOM 2226 O O . GLU B 1 61 ? 44.508 8.836 75.993 1.00 32.11 81 GLU B O 1
ATOM 2232 N N . ASN B 1 62 ? 43.972 10.998 75.751 1.00 30.20 82 ASN B N 1
ATOM 2233 C CA . ASN B 1 62 ? 42.860 10.703 74.856 1.00 29.67 82 ASN B CA 1
ATOM 2234 C C . ASN B 1 62 ? 43.335 10.228 73.479 1.00 28.78 82 ASN B C 1
ATOM 2235 O O . ASN B 1 62 ? 42.739 9.341 72.874 1.00 28.33 82 ASN B O 1
ATOM 2240 N N . ILE B 1 63 ? 44.400 10.837 72.978 1.00 27.52 83 ILE B N 1
ATOM 2241 C CA . ILE B 1 63 ? 44.909 10.449 71.681 1.00 28.12 83 ILE B CA 1
ATOM 2242 C C . ILE B 1 63 ? 45.349 8.992 71.716 1.00 27.36 83 ILE B C 1
ATOM 2243 O O . ILE B 1 63 ? 44.977 8.202 70.843 1.00 26.34 83 ILE B O 1
ATOM 2248 N N . ALA B 1 64 ? 46.065 8.630 72.778 1.00 25.76 84 ALA B N 1
ATOM 2249 C CA . ALA B 1 64 ? 46.533 7.264 72.968 1.00 28.14 84 ALA B CA 1
ATOM 2250 C C . ALA B 1 64 ? 45.380 6.265 73.084 1.00 28.50 84 ALA B C 1
ATOM 2251 O O . ALA B 1 64 ? 45.444 5.171 72.541 1.00 30.03 84 ALA B O 1
ATOM 2253 N N . ARG B 1 65 ? 44.314 6.652 73.771 1.00 31.20 85 ARG B N 1
ATOM 2254 C CA . ARG B 1 65 ? 43.146 5.789 73.910 1.00 33.47 85 ARG B CA 1
ATOM 2255 C C . ARG B 1 65 ? 42.500 5.503 72.552 1.00 32.95 85 ARG B C 1
ATOM 2256 O O . ARG B 1 65 ? 42.166 4.359 72.242 1.00 32.52 85 ARG B O 1
ATOM 2264 N N . ILE B 1 66 ? 42.337 6.545 71.737 1.00 32.13 86 ILE B N 1
ATOM 2265 C CA . ILE B 1 66 ? 41.754 6.389 70.397 1.00 31.34 86 ILE B CA 1
ATOM 2266 C C . ILE B 1 66 ? 42.603 5.521 69.459 1.00 29.58 86 ILE B C 1
ATOM 2267 O O . ILE B 1 66 ? 42.082 4.663 68.746 1.00 28.75 86 ILE B O 1
ATOM 2272 N N . PHE B 1 67 ? 43.911 5.733 69.468 1.00 27.51 87 PHE B N 1
ATOM 2273 C CA . PHE B 1 67 ? 44.753 5.110 68.462 1.00 28.34 87 PHE B CA 1
ATOM 2274 C C . PHE B 1 67 ? 45.144 3.684 68.819 1.00 29.98 87 PHE B C 1
ATOM 2275 O O . PHE B 1 67 ? 45.479 2.888 67.935 1.00 29.84 87 PHE B O 1
ATOM 2283 N N . SER B 1 68 ? 45.042 3.362 70.108 1.00 29.98 88 SER B N 1
ATOM 2284 C CA . SER B 1 68 ? 45.404 2.049 70.647 1.00 31.37 88 SER B CA 1
ATOM 2285 C C . SER B 1 68 ? 44.743 0.870 69.929 1.00 31.06 88 SER B C 1
ATOM 2286 O O . SER B 1 68 ? 45.426 -0.045 69.470 1.00 31.65 88 SER B O 1
ATOM 2289 N N . PRO B 1 69 ? 43.404 0.860 69.874 1.00 30.69 89 PRO B N 1
ATOM 2290 C CA . PRO B 1 69 ? 42.697 -0.229 69.210 1.00 30.76 89 PRO B CA 1
ATOM 2291 C C . PRO B 1 69 ? 42.969 -0.220 67.712 1.00 32.19 89 PRO B C 1
ATOM 2292 O O . PRO B 1 69 ? 42.767 -1.223 67.038 1.00 32.16 89 PRO B O 1
ATOM 2296 N N . VAL B 1 70 ? 43.290 0.955 67.179 1.00 32.84 90 VAL B N 1
ATOM 2297 C CA . VAL B 1 70 ? 43.433 1.130 65.743 1.00 28.79 90 VAL B CA 1
ATOM 2298 C C . VAL B 1 70 ? 44.784 0.598 65.268 1.00 29.33 90 VAL B C 1
ATOM 2299 O O . VAL B 1 70 ? 44.862 -0.115 64.267 1.00 28.28 90 VAL B O 1
ATOM 2303 N N . VAL B 1 71 ? 45.834 0.879 66.034 1.00 30.89 91 VAL B N 1
ATOM 2304 C CA . VAL B 1 71 ? 47.161 0.365 65.726 1.00 30.82 91 VAL B CA 1
ATOM 2305 C C . VAL B 1 71 ? 47.322 -1.058 66.255 1.00 34.99 91 VAL B C 1
ATOM 2306 O O . VAL B 1 71 ? 48.236 -1.779 65.851 1.00 36.99 91 VAL B O 1
ATOM 2310 N N . GLY B 1 72 ? 46.393 -1.475 67.115 1.00 35.66 92 GLY B N 1
ATOM 2311 C CA . GLY B 1 72 ? 46.399 -2.818 67.679 1.00 34.96 92 GLY B CA 1
ATOM 2312 C C . GLY B 1 72 ? 47.526 -3.082 68.656 1.00 36.12 92 GLY B C 1
ATOM 2313 O O . GLY B 1 72 ? 48.152 -4.137 68.612 1.00 38.65 92 GLY B O 1
ATOM 2314 N N . ALA B 1 73 ? 47.781 -2.128 69.549 1.00 36.08 93 ALA B N 1
ATOM 2315 C CA . ALA B 1 73 ? 48.690 -2.341 70.673 1.00 36.84 93 ALA B CA 1
ATOM 2316 C C . ALA B 1 73 ? 48.363 -1.379 71.812 1.00 38.43 93 ALA B C 1
ATOM 2317 O O . ALA B 1 73 ? 47.672 -0.383 71.607 1.00 38.52 93 ALA B O 1
ATOM 2319 N N . LYS B 1 74 ? 48.884 -1.669 73.002 1.00 39.99 94 LYS B N 1
ATOM 2320 C CA . LYS B 1 74 ? 48.713 -0.798 74.161 1.00 43.79 94 LYS B CA 1
ATOM 2321 C C . LYS B 1 74 ? 49.619 0.418 74.041 1.00 42.34 94 LYS B C 1
ATOM 2322 O O . LYS B 1 74 ? 50.794 0.284 73.717 1.00 44.21 94 LYS B O 1
ATOM 2328 N N . ILE B 1 75 ? 49.078 1.603 74.296 1.00 38.46 95 ILE B N 1
ATOM 2329 C CA . ILE B 1 75 ? 49.916 2.786 74.404 1.00 35.88 95 ILE B CA 1
ATOM 2330 C C . ILE B 1 75 ? 49.751 3.445 75.764 1.00 35.63 95 ILE B C 1
ATOM 2331 O O . ILE B 1 75 ? 48.677 3.952 76.091 1.00 37.24 95 ILE B O 1
ATOM 2336 N N . ASN B 1 76 ? 50.793 3.361 76.585 1.00 35.15 96 ASN B N 1
ATOM 2337 C CA . ASN B 1 76 ? 50.808 4.026 77.885 1.00 36.59 96 ASN B CA 1
ATOM 2338 C C . ASN B 1 76 ? 52.251 4.281 78.316 1.00 37.46 96 ASN B C 1
ATOM 2339 O O . ASN B 1 76 ? 53.174 3.676 77.773 1.00 36.70 96 ASN B O 1
ATOM 2344 N N . PRO B 1 77 ? 52.451 5.197 79.275 1.00 39.83 97 PRO B N 1
ATOM 2345 C CA . PRO B 1 77 ? 53.788 5.640 79.667 1.00 42.20 97 PRO B CA 1
ATOM 2346 C C . PRO B 1 77 ? 54.650 4.482 80.142 1.00 44.33 97 PRO B C 1
ATOM 2347 O O . PRO B 1 77 ? 55.873 4.529 80.035 1.00 44.79 97 PRO B O 1
ATOM 2351 N N . LYS B 1 78 ? 54.006 3.437 80.640 1.00 46.93 98 LYS B N 1
ATOM 2352 C CA . LYS B 1 78 ? 54.721 2.350 81.287 1.00 50.75 98 LYS B CA 1
ATOM 2353 C C . LYS B 1 78 ? 55.179 1.299 80.280 1.00 47.55 98 LYS B C 1
ATOM 2354 O O . LYS B 1 78 ? 56.351 0.922 80.259 1.00 48.06 98 LYS B O 1
ATOM 2360 N N . ASP B 1 79 ? 54.266 0.859 79.420 1.00 45.98 99 ASP B N 1
ATOM 2361 C CA . ASP B 1 79 ? 54.549 -0.253 78.520 1.00 43.81 99 ASP B CA 1
ATOM 2362 C C . ASP B 1 79 ? 55.164 0.195 77.197 1.00 42.40 99 ASP B C 1
ATOM 2363 O O . ASP B 1 79 ? 55.747 -0.612 76.474 1.00 43.28 99 ASP B O 1
ATOM 2368 N N . THR B 1 80 ? 54.953 1.457 76.838 1.00 38.74 100 THR B N 1
ATOM 2369 C CA . THR B 1 80 ? 55.457 1.987 75.568 1.00 36.06 100 THR B CA 1
ATOM 2370 C C . THR B 1 80 ? 55.970 3.403 75.737 1.00 34.77 100 THR B C 1
ATOM 2371 O O . THR B 1 80 ? 55.376 4.338 75.207 1.00 35.85 100 THR B O 1
ATOM 2375 N N . PRO B 1 81 ? 57.065 3.570 76.494 1.00 34.99 101 PRO B N 1
ATOM 2376 C CA . PRO B 1 81 ? 57.551 4.895 76.886 1.00 34.81 101 PRO B CA 1
ATOM 2377 C C . PRO B 1 81 ? 57.990 5.788 75.714 1.00 33.57 101 PRO B C 1
ATOM 2378 O O . PRO B 1 81 ? 57.898 7.010 75.812 1.00 34.12 101 PRO B O 1
ATOM 2382 N N . GLU B 1 82 ? 58.553 5.203 74.662 1.00 31.57 102 GLU B N 1
ATOM 2383 C CA . GLU B 1 82 ? 58.999 6.008 73.526 1.00 31.86 102 GLU B CA 1
ATOM 2384 C C . GLU B 1 82 ? 57.833 6.408 72.619 1.00 31.36 102 GLU B C 1
ATOM 2385 O O . GLU B 1 82 ? 57.740 7.560 72.175 1.00 30.61 102 GLU B O 1
ATOM 2391 N N . THR B 1 83 ? 56.926 5.468 72.381 1.00 28.31 103 THR B N 1
ATOM 2392 C CA . THR B 1 83 ? 55.662 5.781 71.726 1.00 28.84 103 THR B CA 1
ATOM 2393 C C . THR B 1 83 ? 54.930 6.907 72.467 1.00 30.32 103 THR B C 1
ATOM 2394 O O . THR B 1 83 ? 54.475 7.868 71.854 1.00 29.73 103 THR B O 1
ATOM 2398 N N . TRP B 1 84 ? 54.898 6.836 73.794 1.00 32.10 104 TRP B N 1
ATOM 2399 C CA . TRP B 1 84 ? 54.327 7.922 74.597 1.00 31.14 104 TRP B CA 1
ATOM 2400 C C . TRP B 1 84 ? 55.009 9.277 74.350 1.00 30.08 104 TRP B C 1
ATOM 2401 O O . TRP B 1 84 ? 54.337 10.294 74.203 1.00 27.87 104 TRP B O 1
ATOM 2412 N N . ASN B 1 85 ? 56.340 9.299 74.360 1.00 30.96 105 ASN B N 1
ATOM 2413 C CA . ASN B 1 85 ? 57.082 10.505 73.996 1.00 32.77 105 ASN B CA 1
ATOM 2414 C C . ASN B 1 85 ? 56.848 10.944 72.537 1.00 30.73 105 ASN B C 1
ATOM 2415 O O . ASN B 1 85 ? 56.686 12.136 72.260 1.00 32.05 105 ASN B O 1
ATOM 2420 N N . MET B 1 86 ? 56.831 9.980 71.619 1.00 27.02 106 MET B N 1
ATOM 2421 C CA . MET B 1 86 ? 56.568 10.252 70.203 1.00 26.92 106 MET B CA 1
ATOM 2422 C C . MET B 1 86 ? 55.232 10.981 69.997 1.00 25.70 106 MET B C 1
ATOM 2423 O O . MET B 1 86 ? 55.179 11.981 69.285 1.00 21.20 106 MET B O 1
ATOM 2428 N N . LEU B 1 87 ? 54.180 10.535 70.686 1.00 24.96 107 LEU B N 1
ATOM 2429 C CA . LEU B 1 87 ? 52.878 11.202 70.595 1.00 27.06 107 LEU B CA 1
ATOM 2430 C C . LEU B 1 87 ? 52.963 12.652 71.042 1.00 29.31 107 LEU B C 1
ATOM 2431 O O . LEU B 1 87 ? 52.287 13.526 70.492 1.00 27.61 107 LEU B O 1
ATOM 2436 N N . GLN B 1 88 ? 53.766 12.905 72.071 1.00 28.91 108 GLN B N 1
ATOM 2437 C CA . GLN B 1 88 ? 53.900 14.256 72.587 1.00 31.22 108 GLN B CA 1
ATOM 2438 C C . GLN B 1 88 ? 54.766 15.112 71.673 1.00 28.51 108 GLN B C 1
ATOM 2439 O O . GLN B 1 88 ? 54.482 16.287 71.444 1.00 30.11 108 GLN B O 1
ATOM 2445 N N . ASN B 1 89 ? 55.818 14.517 71.133 1.00 27.53 109 ASN B N 1
ATOM 2446 C CA . ASN B 1 89 ? 56.693 15.230 70.212 1.00 26.36 109 ASN B CA 1
ATOM 2447 C C . ASN B 1 89 ? 55.969 15.693 68.949 1.00 23.77 109 ASN B C 1
ATOM 2448 O O . ASN B 1 89 ? 56.225 16.777 68.431 1.00 20.76 109 ASN B O 1
ATOM 2453 N N . LEU B 1 90 ? 55.088 14.839 68.440 1.00 24.26 110 LEU B N 1
ATOM 2454 C CA . LEU B 1 90 ? 54.424 15.098 67.175 1.00 23.52 110 LEU B CA 1
ATOM 2455 C C . LEU B 1 90 ? 53.309 16.123 67.326 1.00 24.53 110 LEU B C 1
ATOM 2456 O O . LEU B 1 90 ? 52.997 16.843 66.378 1.00 21.59 110 LEU B O 1
ATOM 2461 N N . LEU B 1 91 ? 52.733 16.228 68.523 1.00 25.52 111 LEU B N 1
ATOM 2462 C CA . LEU B 1 91 ? 51.801 17.327 68.794 1.00 25.76 111 LEU B CA 1
ATOM 2463 C C . LEU B 1 91 ? 52.501 18.685 68.667 1.00 24.97 111 LEU B C 1
ATOM 2464 O O . LEU B 1 91 ? 51.961 19.628 68.085 1.00 25.00 111 LEU B O 1
ATOM 2469 N N . LYS B 1 92 ? 53.721 18.760 69.182 1.00 25.46 112 LYS B N 1
ATOM 2470 C CA . LYS B 1 92 ? 54.548 19.963 69.076 1.00 28.98 112 LYS B CA 1
ATOM 2471 C C . LYS B 1 92 ? 54.991 20.230 67.637 1.00 26.55 112 LYS B C 1
ATOM 2472 O O . LYS B 1 92 ? 54.852 21.345 67.118 1.00 25.12 112 LYS B O 1
ATOM 2478 N N . MET B 1 93 ? 55.499 19.192 66.982 1.00 23.70 113 MET B N 1
ATOM 2479 C CA . MET B 1 93 ? 55.960 19.332 65.603 1.00 23.73 113 MET B CA 1
ATOM 2480 C C . MET B 1 93 ? 54.800 19.677 64.668 1.00 21.07 113 MET B C 1
ATOM 2481 O O . MET B 1 93 ? 54.870 20.639 63.912 1.00 23.08 113 MET B O 1
ATOM 2486 N N . GLY B 1 94 ? 53.703 18.948 64.792 1.00 18.85 114 GLY B N 1
ATOM 2487 C CA . GLY B 1 94 ? 52.642 19.005 63.796 1.00 21.37 114 GLY B CA 1
ATOM 2488 C C . GLY B 1 94 ? 51.540 19.993 64.150 1.00 21.51 114 GLY B C 1
ATOM 2489 O O . GLY B 1 94 ? 51.048 20.730 63.287 1.00 19.58 114 GLY B O 1
ATOM 2490 N N . GLY B 1 95 ? 51.086 19.927 65.396 1.00 21.32 115 GLY B N 1
ATOM 2491 C CA . GLY B 1 95 ? 50.064 20.837 65.905 1.00 22.40 115 GLY B CA 1
ATOM 2492 C C . GLY B 1 95 ? 50.536 22.272 65.983 1.00 24.04 115 GLY B C 1
ATOM 2493 O O . GLY B 1 95 ? 49.785 23.185 65.651 1.00 25.48 115 GLY B O 1
ATOM 2494 N N . TYR B 1 96 ? 51.778 22.481 66.418 1.00 24.27 116 TYR B N 1
ATOM 2495 C CA . TYR B 1 96 ? 52.259 23.832 66.682 1.00 25.20 116 TYR B CA 1
ATOM 2496 C C . TYR B 1 96 ? 53.262 24.372 65.657 1.00 23.65 116 TYR B C 1
ATOM 2497 O O . TYR B 1 96 ? 52.963 25.320 64.935 1.00 22.43 116 TYR B O 1
ATOM 2506 N N . TYR B 1 97 ? 54.442 23.770 65.574 1.00 23.94 117 TYR B N 1
ATOM 2507 C CA . TYR B 1 97 ? 55.488 24.309 64.692 1.00 24.61 117 TYR B CA 1
ATOM 2508 C C . TYR B 1 97 ? 55.059 24.390 63.226 1.00 22.25 117 TYR B C 1
ATOM 2509 O O . TYR B 1 97 ? 55.304 25.395 62.555 1.00 22.33 117 TYR B O 1
ATOM 2518 N N . ALA B 1 98 ? 54.416 23.332 62.738 1.00 21.36 118 ALA B N 1
ATOM 2519 C CA . ALA B 1 98 ? 54.107 23.193 61.306 1.00 20.56 118 ALA B CA 1
ATOM 2520 C C . ALA B 1 98 ? 53.043 24.167 60.787 1.00 18.98 118 ALA B C 1
ATOM 2521 O O . ALA B 1 98 ? 53.034 24.516 59.611 1.00 19.95 118 ALA B O 1
ATOM 2523 N N . THR B 1 99 ? 52.182 24.648 61.676 1.00 20.70 119 THR B N 1
ATOM 2524 C CA . THR B 1 99 ? 51.049 25.489 61.275 1.00 18.00 119 THR B CA 1
ATOM 2525 C C . THR B 1 99 ? 51.260 26.970 61.616 1.00 20.78 119 THR B C 1
ATOM 2526 O O . THR B 1 99 ? 50.463 27.823 61.217 1.00 20.88 119 THR B O 1
ATOM 2530 N N . ALA B 1 100 ? 52.326 27.272 62.356 1.00 22.90 120 ALA B N 1
ATOM 2531 C CA . ALA B 1 100 ? 52.406 28.517 63.132 1.00 24.71 120 ALA B CA 1
ATOM 2532 C C . ALA B 1 100 ? 52.397 29.788 62.282 1.00 26.55 120 ALA B C 1
ATOM 2533 O O . ALA B 1 100 ? 51.736 30.768 62.637 1.00 27.67 120 ALA B O 1
ATOM 2535 N N . SER B 1 101 ? 53.137 29.802 61.176 1.00 25.01 121 SER B N 1
ATOM 2536 C CA . SER B 1 101 ? 53.251 31.052 60.437 1.00 26.07 121 SER B CA 1
ATOM 2537 C C . SER B 1 101 ? 51.988 31.364 59.663 1.00 27.52 121 SER B C 1
ATOM 2538 O O . SER B 1 101 ? 51.554 32.517 59.630 1.00 25.87 121 SER B O 1
ATOM 2541 N N . ALA B 1 102 ? 51.330 30.338 59.126 1.00 24.55 122 ALA B N 1
ATOM 2542 C CA . ALA B 1 102 ? 50.047 30.589 58.473 1.00 25.05 122 ALA B CA 1
ATOM 2543 C C . ALA B 1 102 ? 48.955 31.033 59.444 1.00 23.63 122 ALA B C 1
ATOM 2544 O O . ALA B 1 102 ? 48.227 31.974 59.146 1.00 23.58 122 ALA B O 1
ATOM 2546 N N . LYS B 1 103 ? 48.849 30.365 60.591 1.00 25.73 123 LYS B N 1
ATOM 2547 C CA . LYS B 1 103 ? 47.862 30.725 61.619 1.00 29.58 123 LYS B CA 1
ATOM 2548 C C . LYS B 1 103 ? 47.996 32.193 62.014 1.00 31.13 123 LYS B C 1
ATOM 2549 O O . LYS B 1 103 ? 47.026 32.941 61.972 1.00 30.63 123 LYS B O 1
ATOM 2555 N N . LYS B 1 104 ? 49.200 32.572 62.437 1.00 33.56 124 LYS B N 1
ATOM 2556 C CA . LYS B 1 104 ? 49.508 33.948 62.838 1.00 36.02 124 LYS B CA 1
ATOM 2557 C C . LYS B 1 104 ? 49.221 34.936 61.721 1.00 32.37 124 LYS B C 1
ATOM 2558 O O . LYS B 1 104 ? 48.624 35.980 61.951 1.00 32.96 124 LYS B O 1
ATOM 2564 N N . TYR B 1 105 ? 49.550 34.556 60.494 1.00 30.59 125 TYR B N 1
ATOM 2565 C CA . TYR B 1 105 ? 49.400 35.459 59.366 1.00 31.05 125 TYR B CA 1
ATOM 2566 C C . TYR B 1 105 ? 47.938 35.753 59.000 1.00 31.27 125 TYR B C 1
ATOM 2567 O O . TYR B 1 105 ? 47.601 36.871 58.613 1.00 31.68 125 TYR B O 1
ATOM 2576 N N . TYR B 1 106 ? 47.065 34.766 59.139 1.00 29.92 126 TYR B N 1
ATOM 2577 C CA . TYR B 1 106 ? 45.687 34.940 58.685 1.00 30.51 126 TYR B CA 1
ATOM 2578 C C . TYR B 1 106 ? 44.711 35.162 59.835 1.00 31.24 126 TYR B C 1
ATOM 2579 O O . TYR B 1 106 ? 43.739 35.895 59.684 1.00 31.96 126 TYR B O 1
ATOM 2588 N N . MET B 1 107 ? 44.964 34.511 60.967 1.00 32.03 127 MET B N 1
ATOM 2589 C CA . MET B 1 107 ? 44.119 34.656 62.142 1.00 36.35 127 MET B CA 1
ATOM 2590 C C . MET B 1 107 ? 42.647 34.474 61.778 1.00 36.11 127 MET B C 1
ATOM 2591 O O . MET B 1 107 ? 41.812 35.329 62.089 1.00 36.09 127 MET B O 1
ATOM 2596 N N . ARG B 1 108 ? 42.334 33.358 61.128 1.00 32.46 128 ARG B N 1
ATOM 2597 C CA . ARG B 1 108 ? 40.980 33.106 60.646 1.00 31.28 128 ARG B CA 1
ATOM 2598 C C . ARG B 1 108 ? 40.021 32.858 61.797 1.00 29.99 128 ARG B C 1
ATOM 2599 O O . ARG B 1 108 ? 40.305 32.065 62.703 1.00 31.27 128 ARG B O 1
ATOM 2607 N N . THR B 1 109 ? 38.864 33.506 61.734 1.00 27.73 129 THR B N 1
ATOM 2608 C CA . THR B 1 109 ? 37.832 33.338 62.754 1.00 28.64 129 THR B CA 1
ATOM 2609 C C . THR B 1 109 ? 37.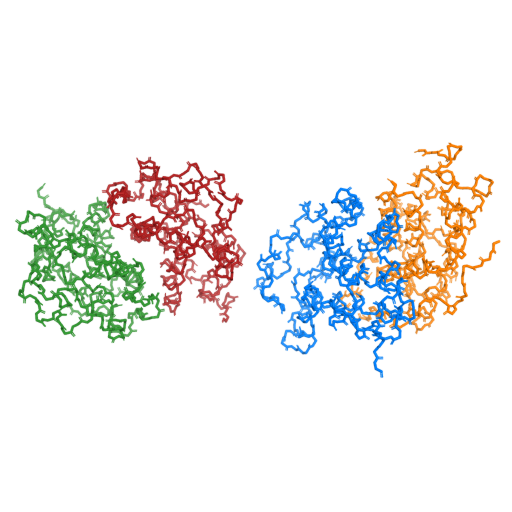164 31.971 62.636 1.00 26.18 129 THR B C 1
ATOM 2610 O O . THR B 1 109 ? 36.873 31.508 61.532 1.00 23.60 129 THR B O 1
ATOM 2614 N N . ARG B 1 110 ? 36.898 31.340 63.774 1.00 24.51 130 ARG B N 1
ATOM 2615 C CA . ARG B 1 110 ? 36.324 30.003 63.782 1.00 26.99 130 ARG B CA 1
ATOM 2616 C C . ARG B 1 110 ? 34.804 30.021 63.568 1.00 30.46 130 ARG B C 1
ATOM 2617 O O . ARG B 1 110 ? 34.154 31.051 63.787 1.00 31.02 130 ARG B O 1
ATOM 2625 N N . PRO B 1 111 ? 34.240 28.888 63.110 1.00 28.67 131 PRO B N 1
ATOM 2626 C CA . PRO B 1 111 ? 32.829 28.865 62.729 1.00 28.61 131 PRO B CA 1
ATOM 2627 C C . PRO B 1 111 ? 31.899 29.193 63.892 1.00 27.33 131 PRO B C 1
ATOM 2628 O O . PRO B 1 111 ? 30.939 29.930 63.705 1.00 27.10 131 PRO B O 1
ATOM 2632 N N . PHE B 1 112 ? 32.149 28.617 65.064 1.00 27.27 132 PHE B N 1
ATOM 2633 C CA . PHE B 1 112 ? 31.259 28.833 66.208 1.00 29.96 132 PHE B CA 1
ATOM 2634 C C . PHE B 1 112 ? 31.193 30.299 66.659 1.00 31.33 132 PHE B C 1
ATOM 2635 O O . PHE B 1 112 ? 30.168 30.753 67.164 1.00 30.62 132 PHE B O 1
ATOM 2643 N N . VAL B 1 113 ? 32.249 31.054 66.378 1.00 31.54 133 VAL B N 1
ATOM 2644 C CA . VAL B 1 113 ? 32.292 32.470 66.714 1.00 31.22 133 VAL B CA 1
ATOM 2645 C C . VAL B 1 113 ? 31.525 33.277 65.674 1.00 32.38 133 VAL B C 1
ATOM 2646 O O . VAL B 1 113 ? 30.851 34.254 66.009 1.00 31.68 133 VAL B O 1
ATOM 2650 N N . LEU B 1 114 ? 31.650 32.883 64.409 1.00 30.28 134 LEU B N 1
ATOM 2651 C CA . LEU B 1 114 ? 31.000 33.607 63.325 1.00 32.39 134 LEU B CA 1
ATOM 2652 C C . LEU B 1 114 ? 29.471 33.463 63.361 1.00 32.87 134 LEU B C 1
ATOM 2653 O O . LEU B 1 114 ? 28.756 34.343 62.866 1.00 32.27 134 LEU B O 1
ATOM 2658 N N . PHE B 1 115 ? 28.986 32.377 63.973 1.00 31.23 135 PHE B N 1
ATOM 2659 C CA . PHE B 1 115 ? 27.543 32.117 64.109 1.00 31.99 135 PHE B CA 1
ATOM 2660 C C . PHE B 1 115 ? 27.081 32.051 65.561 1.00 32.32 135 PHE B C 1
ATOM 2661 O O . PHE B 1 115 ? 26.061 31.434 65.869 1.00 35.42 135 PHE B O 1
ATOM 2669 N N . ASN B 1 116 ? 27.857 32.628 66.463 1.00 31.07 136 ASN B N 1
ATOM 2670 C CA . ASN B 1 116 ? 27.413 32.763 67.852 1.00 32.70 136 ASN B CA 1
ATOM 2671 C C . ASN B 1 116 ? 26.881 31.463 68.470 1.00 31.67 136 ASN B C 1
ATOM 2672 O O . ASN B 1 116 ? 25.827 31.456 69.107 1.00 31.65 136 ASN B O 1
ATOM 2677 N N . HIS B 1 117 ? 27.630 30.375 68.323 1.00 32.56 137 HIS B N 1
ATOM 2678 C CA . HIS B 1 117 ? 27.222 29.084 68.892 1.00 30.45 137 HIS B CA 1
ATOM 2679 C C . HIS B 1 117 ? 28.243 28.508 69.877 1.00 31.10 137 HIS B C 1
ATOM 2680 O O . HIS B 1 117 ? 29.355 29.012 70.030 1.00 29.99 137 HIS B O 1
ATOM 2687 N N . SER B 1 118 ? 27.850 27.409 70.502 1.00 32.66 138 SER B N 1
ATOM 2688 C CA . SER B 1 118 ? 28.748 26.551 71.263 1.00 36.14 138 SER B CA 1
ATOM 2689 C C . SER B 1 118 ? 29.421 25.512 70.349 1.00 34.89 138 SER B C 1
ATOM 2690 O O . SER B 1 118 ? 28.873 25.152 69.311 1.00 34.77 138 SER B O 1
ATOM 2693 N N . THR B 1 119 ? 30.566 24.977 70.773 1.00 35.45 139 THR B N 1
ATOM 2694 C CA . THR B 1 119 ? 31.173 23.811 70.108 1.00 32.17 139 THR B CA 1
ATOM 2695 C C . THR B 1 119 ? 30.804 22.516 70.825 1.00 33.66 139 THR B C 1
ATOM 2696 O O . THR B 1 119 ? 30.116 22.546 71.842 1.00 34.61 139 THR B O 1
ATOM 2700 N N . CYS B 1 120 ? 31.283 21.379 70.313 1.00 34.42 140 CYS B N 1
ATOM 2701 C CA . CYS B 1 120 ? 31.021 20.078 70.945 1.00 32.94 140 CYS B CA 1
ATOM 2702 C C . CYS B 1 120 ? 31.879 19.854 72.194 1.00 35.08 140 CYS B C 1
ATOM 2703 O O . CYS B 1 120 ? 31.713 18.863 72.904 1.00 33.41 140 CYS B O 1
ATOM 2706 N N . ARG B 1 121 ? 32.797 20.777 72.459 1.00 37.38 141 ARG B N 1
ATOM 2707 C CA . ARG B 1 121 ? 33.694 20.646 73.600 1.00 40.54 141 ARG B CA 1
ATOM 2708 C C . ARG B 1 121 ? 33.935 22.012 74.260 1.00 39.96 141 ARG B C 1
ATOM 2709 O O . ARG B 1 121 ? 34.966 22.643 74.053 1.00 37.43 141 ARG B O 1
ATOM 2717 N N . PRO B 1 122 ? 32.945 22.495 75.022 1.00 41.91 142 PRO B N 1
ATOM 2718 C CA . PRO B 1 122 ? 32.974 23.871 75.524 1.00 44.14 142 PRO B CA 1
ATOM 2719 C C . PRO B 1 122 ? 34.149 24.160 76.467 1.00 45.96 142 PRO B C 1
ATOM 2720 O O . PRO B 1 122 ? 34.574 25.311 76.589 1.00 47.82 142 PRO B O 1
ATOM 2724 N N . GLU B 1 123 ? 34.676 23.127 77.114 1.00 46.94 143 GLU B N 1
ATOM 2725 C CA . GLU B 1 123 ? 35.794 23.289 78.036 1.00 49.12 143 GLU B CA 1
ATOM 2726 C C . GLU B 1 123 ? 37.054 23.791 77.329 1.00 49.67 143 GLU B C 1
ATOM 2727 O O . GLU B 1 123 ? 38.002 24.240 77.979 1.00 49.60 143 GLU B O 1
ATOM 2733 N N . ASP B 1 124 ? 37.084 23.668 76.003 1.00 48.92 144 ASP B N 1
ATOM 2734 C CA . ASP B 1 124 ? 38.267 24.042 75.228 1.00 47.55 144 ASP B CA 1
ATOM 2735 C C . ASP B 1 124 ? 38.065 25.353 74.501 1.00 45.85 144 ASP B C 1
ATOM 2736 O O . ASP B 1 124 ? 38.982 25.851 73.855 1.00 47.70 144 ASP B O 1
ATOM 2741 N N . GLU B 1 125 ? 36.868 25.914 74.604 1.00 43.71 145 GLU B N 1
ATOM 2742 C CA . GLU B 1 125 ? 36.514 27.076 73.795 1.00 44.52 145 GLU B CA 1
ATOM 2743 C C . GLU B 1 125 ? 37.345 28.319 74.089 1.00 46.39 145 GLU B C 1
ATOM 2744 O O . GLU B 1 125 ? 37.657 29.089 73.179 1.00 46.67 145 GLU B O 1
ATOM 2750 N N . ASN B 1 126 ? 37.739 28.491 75.346 1.00 47.84 146 ASN B N 1
ATOM 2751 C CA . ASN B 1 126 ? 38.534 29.646 75.744 1.00 50.48 146 ASN B CA 1
ATOM 2752 C C . ASN B 1 126 ? 39.879 29.734 75.022 1.00 49.84 146 ASN B C 1
ATOM 2753 O O . ASN B 1 126 ? 40.243 30.788 74.501 1.00 49.52 146 ASN B O 1
ATOM 2758 N N . THR B 1 127 ? 40.633 28.638 75.028 1.00 50.72 147 THR B N 1
ATOM 2759 C CA . THR B 1 127 ? 41.874 28.568 74.258 1.00 51.13 147 THR B CA 1
ATOM 2760 C C . THR B 1 127 ? 41.613 28.864 72.786 1.00 49.27 147 THR B C 1
ATOM 2761 O O . THR B 1 127 ? 42.102 29.852 72.242 1.00 49.13 147 THR B O 1
ATOM 2765 N N . LEU B 1 128 ? 40.824 28.001 72.156 1.00 47.19 148 LEU B N 1
ATOM 2766 C CA . LEU B 1 128 ? 40.560 28.082 70.722 1.00 45.85 148 LEU B CA 1
ATOM 2767 C C . LEU B 1 128 ? 40.208 29.488 70.223 1.00 46.43 148 LEU B C 1
ATOM 2768 O O . LEU B 1 128 ? 40.616 29.885 69.125 1.00 44.59 148 LEU B O 1
ATOM 2773 N N . ARG B 1 129 ? 39.475 30.247 71.039 1.00 47.57 149 ARG B N 1
ATOM 2774 C CA . ARG B 1 129 ? 39.160 31.646 70.731 1.00 48.74 149 ARG B CA 1
ATOM 2775 C C . ARG B 1 129 ? 40.409 32.491 70.453 1.00 49.98 149 ARG B C 1
ATOM 2776 O O . ARG B 1 129 ? 40.400 33.381 69.598 1.00 48.44 149 ARG B O 1
ATOM 2784 N N . LYS B 1 130 ? 41.480 32.214 71.191 1.00 51.91 150 LYS B N 1
ATOM 2785 C CA . LYS B 1 130 ? 42.703 33.004 71.093 1.00 52.52 150 LYS B CA 1
ATOM 2786 C C . LYS B 1 130 ? 43.436 32.735 69.778 1.00 52.71 150 LYS B C 1
ATOM 2787 O O . LYS B 1 130 ? 44.291 33.517 69.350 1.00 54.52 150 LYS B O 1
ATOM 2793 N N . ASP B 1 131 ? 43.090 31.630 69.132 1.00 50.42 151 ASP B N 1
ATOM 2794 C CA . ASP B 1 131 ? 43.956 31.057 68.112 1.00 47.82 151 ASP B CA 1
ATOM 2795 C C . ASP B 1 131 ? 43.287 31.018 66.730 1.00 43.26 151 ASP B C 1
ATOM 2796 O O . ASP B 1 131 ? 42.115 30.659 66.608 1.00 43.39 151 ASP B O 1
ATOM 2801 N N . GLY B 1 132 ? 44.013 31.467 65.706 1.00 38.88 152 GLY B N 1
ATOM 2802 C CA . GLY B 1 132 ? 43.552 31.368 64.326 1.00 31.71 152 GLY B CA 1
ATOM 2803 C C . GLY B 1 132 ? 43.223 29.937 63.904 1.00 28.06 152 GLY B C 1
ATOM 2804 O O . GLY B 1 132 ? 43.918 28.995 64.273 1.00 23.29 152 GLY B O 1
ATOM 2805 N N . SER B 1 133 ? 42.171 29.799 63.104 1.00 25.75 153 SER B N 1
ATOM 2806 C CA . SER B 1 133 ? 41.604 28.514 62.703 1.00 25.21 153 SER B CA 1
ATOM 2807 C C . SER B 1 133 ? 42.459 27.782 61.642 1.00 23.90 153 SER B C 1
ATOM 2808 O O . SER B 1 133 ? 42.395 26.567 61.520 1.00 22.67 153 SER B O 1
ATOM 2811 N N . TYR B 1 134 ? 43.137 28.550 60.792 1.00 22.98 154 TYR B N 1
ATOM 2812 C CA . TYR B 1 134 ? 43.608 28.063 59.497 1.00 23.05 154 TYR B CA 1
ATOM 2813 C C . TYR B 1 134 ? 45.126 28.143 59.454 1.00 23.00 154 TYR B C 1
ATOM 2814 O O . TYR B 1 134 ? 45.682 29.190 59.743 1.00 22.83 154 TYR B O 1
ATOM 2823 N N . PRO B 1 135 ? 45.800 27.034 59.109 1.00 22.42 155 PRO B N 1
ATOM 2824 C CA . PRO B 1 135 ? 45.203 25.717 58.911 1.00 23.35 155 PRO B CA 1
ATOM 2825 C C . PRO B 1 135 ? 45.011 25.025 60.251 1.00 21.58 155 PRO B C 1
ATOM 2826 O O . PRO B 1 135 ? 45.571 25.460 61.252 1.00 20.53 155 PRO B O 1
ATOM 2830 N N . SER B 1 136 ? 44.254 23.934 60.253 1.00 20.22 156 SER B N 1
ATOM 2831 C CA . SER B 1 136 ? 43.965 23.201 61.472 1.00 19.29 156 SER B CA 1
ATOM 2832 C C . SER B 1 136 ? 45.190 22.453 61.995 1.00 21.27 156 SER B C 1
ATOM 2833 O O . SER B 1 136 ? 45.651 21.487 61.379 1.00 20.32 156 SER B O 1
ATOM 2836 N N . GLY B 1 137 ? 45.677 22.870 63.159 1.00 21.57 157 GLY B N 1
ATOM 2837 C CA . GLY B 1 137 ? 46.744 22.147 63.851 1.00 20.66 157 GLY B CA 1
ATOM 2838 C C . GLY B 1 137 ? 46.307 20.804 64.402 1.00 22.05 157 GLY B C 1
ATOM 2839 O O . GLY B 1 137 ? 47.113 19.874 64.448 1.00 23.05 157 GLY B O 1
ATOM 2840 N N . HIS B 1 138 ? 45.040 20.693 64.818 1.00 19.90 158 HIS B N 1
ATOM 2841 C CA . HIS B 1 138 ? 44.507 19.419 65.305 1.00 20.24 158 HIS B CA 1
ATOM 2842 C C . HIS B 1 138 ? 44.510 18.402 64.174 1.00 18.55 158 HIS B C 1
ATOM 2843 O O . HIS B 1 138 ? 44.809 17.241 64.387 1.00 19.03 158 HIS B O 1
ATOM 2850 N N . ASP B 1 139 ? 44.179 18.844 62.963 1.00 17.72 159 ASP B N 1
ATOM 2851 C CA . ASP B 1 139 ? 44.170 17.935 61.821 1.00 19.19 159 ASP B CA 1
ATOM 2852 C C . ASP B 1 139 ? 45.552 17.633 61.235 1.00 19.69 159 ASP B C 1
ATOM 2853 O O . ASP B 1 139 ? 45.819 16.502 60.816 1.00 19.39 159 ASP B O 1
ATOM 2858 N N . ALA B 1 140 ? 46.440 18.626 61.272 1.00 17.47 160 ALA B N 1
ATOM 2859 C CA . ALA B 1 140 ? 47.843 18.428 60.917 1.00 17.59 160 ALA B CA 1
ATOM 2860 C C . 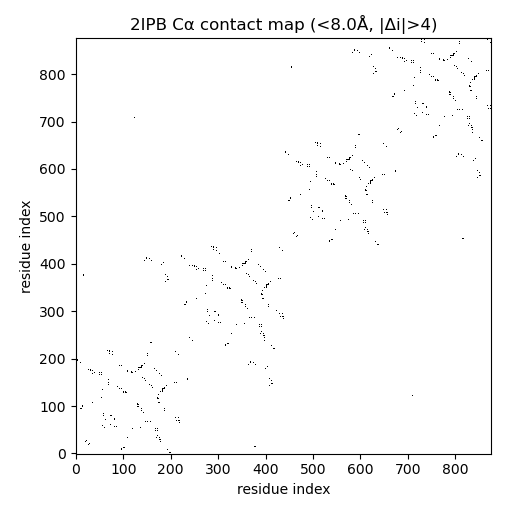ALA B 1 140 ? 48.444 17.367 61.823 1.00 17.64 160 ALA B C 1
ATOM 2861 O O . ALA B 1 140 ? 49.132 16.451 61.359 1.00 17.73 160 ALA B O 1
ATOM 2863 N N . TYR B 1 141 ? 48.113 17.456 63.112 1.00 18.77 161 TYR B N 1
ATOM 2864 C CA . TYR B 1 141 ? 48.622 16.523 64.118 1.00 18.37 161 TYR B CA 1
ATOM 2865 C C . TYR B 1 141 ? 48.043 15.111 63.951 1.00 17.45 161 TYR B C 1
ATOM 2866 O O . TYR B 1 141 ? 48.780 14.133 63.911 1.00 16.89 161 TYR B O 1
ATOM 2875 N N . SER B 1 142 ? 46.722 14.998 63.889 1.00 16.30 162 SER B N 1
ATOM 2876 C CA . SER B 1 142 ? 46.107 13.676 63.786 1.00 18.93 162 SER B CA 1
ATOM 2877 C C . SER B 1 142 ? 46.475 12.934 62.473 1.00 19.58 162 SER B C 1
ATOM 2878 O O . SER B 1 142 ? 46.630 11.700 62.461 1.00 16.93 162 SER B O 1
ATOM 2881 N N . THR B 1 143 ? 46.730 13.704 61.412 1.00 16.87 163 THR B N 1
ATOM 2882 C CA . THR B 1 143 ? 47.254 13.160 60.169 1.00 16.42 163 THR B CA 1
ATOM 2883 C C . THR B 1 143 ? 48.715 12.712 60.275 1.00 17.05 163 THR B C 1
ATOM 2884 O O . THR B 1 143 ? 49.071 11.605 59.861 1.00 14.23 163 THR B O 1
ATOM 2888 N N . LEU B 1 144 ? 49.551 13.557 60.869 1.00 16.27 164 LEU B N 1
ATOM 2889 C CA . LEU B 1 144 ? 50.948 13.198 61.081 1.00 15.94 164 LEU B CA 1
ATOM 2890 C C . LEU B 1 144 ? 51.043 11.895 61.886 1.00 17.45 164 LEU B C 1
ATOM 2891 O O . LEU B 1 144 ? 51.746 10.956 61.501 1.00 15.32 164 LEU B O 1
ATOM 2896 N N . LEU B 1 145 ? 50.252 11.817 62.952 1.00 17.40 165 LEU B N 1
ATOM 2897 C CA . LEU B 1 145 ? 50.242 10.656 63.824 1.00 19.15 165 LEU B CA 1
ATOM 2898 C C . LEU B 1 145 ? 49.851 9.385 63.080 1.00 17.49 165 LEU B C 1
ATOM 2899 O O . LEU B 1 145 ? 50.509 8.358 63.214 1.00 21.62 165 LEU B O 1
ATOM 2904 N N . ALA B 1 146 ? 48.788 9.465 62.284 1.00 16.77 166 ALA B N 1
ATOM 2905 C CA . ALA B 1 146 ? 48.300 8.330 61.496 1.00 15.63 166 ALA B CA 1
ATOM 2906 C C . ALA B 1 146 ? 49.323 7.823 60.487 1.00 15.62 166 ALA B C 1
ATOM 2907 O O . ALA B 1 146 ? 49.440 6.618 60.280 1.00 13.86 166 ALA B O 1
ATOM 2909 N N . LEU B 1 147 ? 50.014 8.749 59.818 1.00 14.22 167 LEU B N 1
ATOM 2910 C CA . LEU B 1 147 ? 51.104 8.380 58.927 1.00 15.31 167 LEU B CA 1
ATOM 2911 C C . LEU B 1 147 ? 52.292 7.778 59.664 1.00 14.99 167 LEU B C 1
ATOM 2912 O O . LEU B 1 147 ? 52.863 6.779 59.228 1.00 16.57 167 LEU B O 1
ATOM 2917 N N . VAL B 1 148 ? 52.720 8.416 60.740 1.00 14.08 168 VAL B N 1
ATOM 2918 C CA . VAL B 1 148 ? 53.870 7.902 61.478 1.00 12.99 168 VAL B CA 1
ATOM 2919 C C . VAL B 1 148 ? 53.592 6.478 62.026 1.00 14.03 168 VAL B C 1
ATOM 2920 O O . VAL B 1 148 ? 54.450 5.588 61.962 1.00 12.42 168 VAL B O 1
ATOM 2924 N N . LEU B 1 149 ? 52.382 6.240 62.516 1.00 13.50 169 LEU B N 1
ATOM 2925 C CA . LEU B 1 149 ? 52.069 4.916 63.025 1.00 16.96 169 LEU B CA 1
ATOM 2926 C C . LEU B 1 149 ? 51.964 3.879 61.912 1.00 18.27 169 LEU B C 1
ATOM 2927 O O . LEU B 1 149 ? 52.169 2.686 62.140 1.00 19.96 169 LEU B O 1
ATOM 2932 N N . SER B 1 150 ? 51.590 4.338 60.720 1.00 20.88 170 SER B N 1
ATOM 2933 C CA . SER B 1 150 ? 51.524 3.489 59.535 1.00 20.25 170 SER B CA 1
ATOM 2934 C C . SER B 1 150 ? 52.924 3.058 59.130 1.00 21.26 170 SER B C 1
ATOM 2935 O O . SER B 1 150 ? 53.114 1.997 58.553 1.00 21.43 170 SER B O 1
ATOM 2938 N N . GLN B 1 151 ? 53.892 3.926 59.378 1.00 21.33 171 GLN B N 1
ATOM 2939 C CA . GLN B 1 151 ? 55.294 3.607 59.150 1.00 23.78 171 GLN B CA 1
ATOM 2940 C C . GLN B 1 151 ? 55.786 2.527 60.128 1.00 26.16 171 GLN B C 1
ATOM 2941 O O . GLN B 1 151 ? 56.606 1.680 59.766 1.00 24.95 171 GLN B O 1
ATOM 2947 N N . ALA B 1 152 ? 55.232 2.527 61.344 1.00 27.24 172 ALA B N 1
ATOM 2948 C CA . ALA B 1 152 ? 55.647 1.595 62.400 1.00 26.98 172 ALA B CA 1
ATOM 2949 C C . ALA B 1 152 ? 54.935 0.244 62.322 1.00 27.19 172 ALA B C 1
ATOM 2950 O O . ALA B 1 152 ? 55.532 -0.785 62.616 1.00 27.33 172 ALA B O 1
ATOM 2952 N N . ARG B 1 153 ? 53.640 0.260 62.022 1.00 26.32 173 ARG B N 1
ATOM 2953 C CA . ARG B 1 153 ? 52.901 -0.979 61.805 1.00 26.78 173 ARG B CA 1
ATOM 2954 C C . ARG B 1 153 ? 52.155 -0.965 60.471 1.00 25.20 173 ARG B C 1
ATOM 2955 O O . ARG B 1 153 ? 50.944 -0.698 60.406 1.00 22.33 173 ARG B O 1
ATOM 2963 N N . PRO B 1 154 ? 52.905 -1.162 59.383 1.00 24.13 174 PRO B N 1
ATOM 2964 C CA . PRO B 1 154 ? 52.326 -0.973 58.065 1.00 22.90 174 PRO B CA 1
ATOM 2965 C C . PRO B 1 154 ? 51.162 -1.909 57.772 1.00 24.44 174 PRO B C 1
ATOM 2966 O O . PRO B 1 154 ? 50.367 -1.630 56.870 1.00 21.19 174 PRO B O 1
ATOM 2970 N N . GLU B 1 155 ? 51.002 -2.970 58.562 1.00 25.83 175 GLU B N 1
ATOM 2971 C CA . GLU B 1 155 ? 49.878 -3.878 58.315 1.00 28.60 175 GLU B CA 1
ATOM 2972 C C . GLU B 1 155 ? 48.541 -3.336 58.838 1.00 26.35 175 GLU B C 1
ATOM 2973 O O . GLU B 1 155 ? 47.482 -3.822 58.456 1.00 28.21 175 GLU B O 1
ATOM 2979 N N . ARG B 1 156 ? 48.594 -2.307 59.678 1.00 22.27 176 ARG B N 1
ATOM 2980 C CA . ARG B 1 156 ? 47.388 -1.590 60.103 1.00 22.93 176 ARG B CA 1
ATOM 2981 C C . ARG B 1 156 ? 47.147 -0.261 59.337 1.00 21.53 176 ARG B C 1
ATOM 2982 O O . ARG B 1 156 ? 46.326 0.568 59.759 1.00 21.93 176 ARG B O 1
ATOM 2990 N N . ALA B 1 157 ? 47.850 -0.068 58.217 1.00 18.65 177 ALA B N 1
ATOM 2991 C CA . ALA B 1 157 ? 47.826 1.207 57.485 1.00 16.98 177 ALA B CA 1
ATOM 2992 C C . ALA B 1 157 ? 46.432 1.620 57.011 1.00 19.26 177 ALA B C 1
ATOM 2993 O O . ALA B 1 157 ? 46.087 2.801 57.067 1.00 21.18 177 ALA B O 1
ATOM 2995 N N . GLN B 1 158 ? 45.619 0.661 56.567 1.00 19.62 178 GLN B N 1
ATOM 2996 C CA . GLN B 1 158 ? 44.273 0.994 56.094 1.00 24.59 178 GLN B CA 1
ATOM 2997 C C . GLN B 1 158 ? 43.348 1.502 57.211 1.00 23.04 178 GLN B C 1
ATOM 2998 O O . GLN B 1 158 ? 42.599 2.465 57.024 1.00 22.49 178 GLN B O 1
ATOM 3004 N N . GLU B 1 159 ? 43.426 0.875 58.378 1.00 22.08 179 GLU B N 1
ATOM 3005 C CA . GLU B 1 159 ? 42.661 1.322 59.549 1.00 21.39 179 GLU B CA 1
ATOM 3006 C C . GLU B 1 159 ? 43.120 2.708 60.038 1.00 17.40 179 GLU B C 1
ATOM 3007 O O . GLU B 1 159 ? 42.308 3.533 60.414 1.00 17.55 179 GLU B O 1
ATOM 3013 N N . LEU B 1 160 ? 44.427 2.930 60.057 1.00 16.85 180 LEU B N 1
ATOM 3014 C CA . LEU B 1 160 ? 45.005 4.216 60.457 1.00 19.76 180 LEU B CA 1
ATOM 3015 C C . LEU B 1 160 ? 44.657 5.339 59.468 1.00 17.53 180 LEU B C 1
ATOM 3016 O O . LEU B 1 160 ? 44.240 6.427 59.877 1.00 20.26 180 LEU B O 1
ATOM 3021 N N . ALA B 1 161 ? 44.737 5.038 58.179 1.00 14.03 181 ALA B N 1
ATOM 3022 C CA . ALA B 1 161 ? 44.294 5.967 57.143 1.00 16.74 181 ALA B CA 1
ATOM 3023 C C . ALA B 1 161 ? 42.809 6.336 57.275 1.00 19.14 181 ALA B C 1
ATOM 3024 O O . ALA B 1 161 ? 42.416 7.508 57.146 1.00 19.74 181 ALA B O 1
ATOM 3026 N N . ARG B 1 162 ? 41.982 5.347 57.566 1.00 18.05 182 ARG B N 1
ATOM 3027 C CA . ARG B 1 162 ? 40.568 5.622 57.752 1.00 19.23 182 ARG B CA 1
ATOM 3028 C C . ARG B 1 162 ? 40.318 6.499 58.969 1.00 18.36 182 ARG B C 1
ATOM 3029 O O . ARG B 1 162 ? 39.562 7.462 58.898 1.00 16.97 182 ARG B O 1
ATOM 3037 N N . ARG B 1 163 ? 40.910 6.119 60.100 1.00 21.17 183 ARG B N 1
ATOM 3038 C CA . ARG B 1 163 ? 40.784 6.879 61.337 1.00 21.18 183 ARG B CA 1
ATOM 3039 C C . ARG B 1 163 ? 41.244 8.335 61.174 1.00 22.87 183 ARG B C 1
ATOM 3040 O O . ARG B 1 163 ? 40.612 9.257 61.706 1.00 26.36 183 ARG B O 1
ATOM 3048 N N . GLY B 1 164 ? 42.363 8.527 60.476 1.00 20.46 184 GLY B N 1
ATOM 3049 C CA . GLY B 1 164 ? 42.858 9.858 60.144 1.00 19.51 184 GLY B CA 1
ATOM 3050 C C . GLY B 1 164 ? 41.867 10.701 59.365 1.00 19.87 184 GLY B C 1
ATOM 3051 O O . GLY B 1 164 ? 41.674 11.884 59.660 1.00 21.10 184 GLY B O 1
ATOM 3052 N N . TRP B 1 165 ? 41.223 10.109 58.367 1.00 19.62 185 TRP B N 1
ATOM 3053 C CA . TRP B 1 165 ? 40.152 10.820 57.691 1.00 19.18 185 TRP B CA 1
ATOM 3054 C C . TRP B 1 165 ? 39.009 11.203 58.650 1.00 21.30 185 TRP B C 1
ATOM 3055 O O . TRP B 1 165 ? 38.602 12.368 58.707 1.00 19.15 185 TRP B O 1
ATOM 3066 N N . GLU B 1 166 ? 38.533 10.237 59.435 1.00 21.79 186 GLU B N 1
ATOM 3067 C CA . GLU B 1 166 ? 37.373 10.443 60.312 1.00 24.22 186 GLU B CA 1
ATOM 3068 C C . GLU B 1 166 ? 37.553 11.573 61.321 1.00 21.53 186 GLU B C 1
ATOM 3069 O O . GLU B 1 166 ? 36.588 12.233 61.696 1.00 21.94 186 GLU B O 1
ATOM 3075 N N . PHE B 1 167 ? 38.771 11.734 61.827 1.00 21.51 187 PHE B N 1
ATOM 3076 C CA . PHE B 1 167 ? 39.097 12.854 62.692 1.00 19.66 187 PHE B CA 1
ATOM 3077 C C . PHE B 1 167 ? 38.692 14.193 62.082 1.00 20.32 187 PHE B C 1
ATOM 3078 O O . PHE B 1 167 ? 38.120 15.039 62.764 1.00 18.77 187 PHE B O 1
ATOM 3086 N N . GLY B 1 168 ? 39.047 14.399 60.814 1.00 20.16 188 GLY B N 1
ATOM 3087 C CA . GLY B 1 168 ? 38.618 15.574 60.078 1.00 19.80 188 GLY B CA 1
ATOM 3088 C C . GLY B 1 168 ? 37.125 15.802 60.125 1.00 21.79 188 GLY B C 1
ATOM 3089 O O . GLY B 1 168 ? 36.675 16.942 60.315 1.00 24.55 188 GLY B O 1
ATOM 3090 N N . GLN B 1 169 ? 36.351 14.737 59.927 1.00 20.73 189 GLN B N 1
ATOM 3091 C CA . GLN B 1 169 ? 34.886 14.841 59.876 1.00 25.06 189 GLN B CA 1
ATOM 3092 C C . GLN B 1 169 ? 34.342 15.248 61.244 1.00 24.12 189 GLN B C 1
ATOM 3093 O O . GLN B 1 169 ? 33.452 16.095 61.342 1.00 22.58 189 GLN B O 1
ATOM 3099 N N . SER B 1 170 ? 34.915 14.669 62.298 1.00 23.46 190 SER B N 1
ATOM 3100 C CA . SER B 1 170 ? 34.621 15.092 63.672 1.00 25.24 190 SER B CA 1
ATOM 3101 C C . SER B 1 170 ? 34.913 16.573 63.941 1.00 23.25 190 SER B C 1
ATOM 3102 O O . SER B 1 170 ? 34.185 17.209 64.691 1.00 24.87 190 SER B O 1
ATOM 3105 N N . ARG B 1 171 ? 36.011 17.094 63.398 1.00 22.67 191 ARG B N 1
ATOM 3106 C CA . ARG B 1 171 ? 36.396 18.494 63.625 1.00 22.60 191 ARG B CA 1
ATOM 3107 C C . ARG B 1 171 ? 35.401 19.443 62.981 1.00 24.16 191 ARG B C 1
ATOM 3108 O O . ARG B 1 171 ? 35.076 20.487 63.558 1.00 23.83 191 ARG B O 1
ATOM 3116 N N . VAL B 1 172 ? 34.951 19.108 61.770 1.00 22.77 192 VAL B N 1
ATOM 3117 C CA . VAL B 1 172 ? 33.927 19.906 61.085 1.00 23.01 192 VAL B CA 1
ATOM 3118 C C . VAL B 1 172 ? 32.615 19.897 61.860 1.00 23.84 192 VAL B C 1
ATOM 3119 O O . VAL B 1 172 ? 31.957 20.924 61.985 1.00 24.48 192 VAL B O 1
ATOM 3123 N N . ILE B 1 173 ? 32.243 18.735 62.381 1.00 23.96 193 ILE B N 1
ATOM 3124 C CA . ILE B 1 173 ? 31.014 18.593 63.158 1.00 26.16 193 ILE B CA 1
ATOM 3125 C C . ILE B 1 173 ? 31.096 19.344 64.498 1.00 28.99 193 ILE B C 1
ATOM 3126 O O . ILE B 1 173 ? 30.131 19.991 64.911 1.00 29.67 193 ILE B O 1
ATOM 3131 N N . CYS B 1 174 ? 32.256 19.295 65.154 1.00 27.30 194 CYS B N 1
ATOM 3132 C CA . CYS B 1 174 ? 32.425 19.944 66.455 1.00 27.18 194 CYS B CA 1
ATOM 3133 C C . CYS B 1 174 ? 32.310 21.461 66.379 1.00 27.67 194 CYS B C 1
ATOM 3134 O O . CYS B 1 174 ? 32.001 22.116 67.372 1.00 30.25 194 CYS B O 1
ATOM 3137 N N . GLY B 1 175 ? 32.627 22.030 65.222 1.00 27.71 195 GLY B N 1
ATOM 3138 C CA . GLY B 1 175 ? 32.361 23.445 64.986 1.00 25.44 195 GLY B CA 1
ATOM 3139 C C . GLY B 1 175 ? 33.473 24.415 65.332 1.00 24.63 195 GLY B C 1
ATOM 3140 O O . GLY B 1 175 ? 33.293 25.633 65.210 1.00 23.29 195 GLY B O 1
ATOM 3141 N N . ALA B 1 176 ? 34.653 23.892 65.676 1.00 25.70 196 ALA B N 1
ATOM 3142 C CA . ALA B 1 176 ? 35.815 24.752 65.931 1.00 24.53 196 ALA B CA 1
ATOM 3143 C C . ALA B 1 176 ? 36.673 25.019 64.687 1.00 24.18 196 ALA B C 1
ATOM 3144 O O . ALA B 1 176 ? 37.595 25.840 64.716 1.00 25.35 196 ALA B O 1
ATOM 3146 N N . HIS B 1 177 ? 36.404 24.291 63.607 1.00 22.97 197 HIS B N 1
ATOM 3147 C CA . HIS B 1 177 ? 37.210 24.412 62.396 1.00 20.99 197 HIS B CA 1
ATOM 3148 C C . HIS B 1 177 ? 36.292 24.369 61.199 1.00 19.45 197 HIS B C 1
ATOM 3149 O O . HIS B 1 177 ? 35.244 23.728 61.246 1.00 21.57 197 HIS B O 1
ATOM 3156 N N . TRP B 1 178 ? 36.684 25.056 60.131 1.00 17.95 198 TRP B N 1
ATOM 3157 C CA . TRP B 1 178 ? 35.970 24.983 58.876 1.00 19.89 198 TRP B CA 1
ATOM 3158 C C . TRP B 1 178 ? 36.489 23.779 58.096 1.00 21.69 198 TRP B C 1
ATOM 3159 O O . TRP B 1 178 ? 37.599 23.316 58.337 1.00 19.94 198 TRP B O 1
ATOM 3170 N N . GLN B 1 179 ? 35.704 23.318 57.123 1.00 21.28 199 GLN B N 1
ATOM 3171 C CA . GLN B 1 179 ? 36.126 22.224 56.260 1.00 20.51 199 GLN B CA 1
ATOM 3172 C C . GLN B 1 179 ? 37.447 22.549 55.580 1.00 18.66 199 GLN B C 1
ATOM 3173 O O . GLN B 1 179 ? 38.315 21.687 55.470 1.00 19.44 199 GLN B O 1
ATOM 3179 N N . SER B 1 180 ? 37.629 23.806 55.185 1.00 19.73 200 SER B N 1
ATOM 3180 C CA . SER B 1 180 ? 38.840 24.196 54.467 1.00 16.85 200 SER B CA 1
ATOM 3181 C C . SER B 1 180 ? 40.079 24.241 55.387 1.00 17.37 200 SER B C 1
ATOM 3182 O O . SER B 1 180 ? 41.197 24.007 54.927 1.00 16.93 200 SER B O 1
ATOM 3185 N N . ASP B 1 181 ? 39.875 24.468 56.688 1.00 16.67 201 ASP B N 1
ATOM 3186 C CA . ASP B 1 181 ? 40.962 24.363 57.668 1.00 15.58 201 ASP B CA 1
ATOM 3187 C C . ASP B 1 181 ? 41.456 22.927 57.749 1.00 17.51 201 ASP B C 1
ATOM 3188 O O . ASP B 1 181 ? 42.641 22.671 58.013 1.00 16.61 201 ASP B O 1
ATOM 3193 N N . VAL B 1 182 ? 40.497 22.006 57.714 1.00 16.74 202 VAL B N 1
ATOM 3194 C CA . VAL B 1 182 ? 40.755 20.590 57.913 1.00 17.24 202 VAL B CA 1
ATOM 3195 C C . VAL B 1 182 ? 41.531 20.044 56.716 1.00 17.57 202 VAL B C 1
ATOM 3196 O O . VAL B 1 182 ? 42.575 19.434 56.894 1.00 17.59 202 VAL B O 1
ATOM 3200 N N . ASP B 1 183 ? 41.092 20.385 55.507 1.00 18.54 203 ASP B N 1
ATOM 3201 C CA . ASP B 1 183 ? 41.814 20.001 54.292 1.00 21.19 203 ASP B CA 1
ATOM 3202 C C . ASP B 1 183 ? 43.244 20.532 54.259 1.00 19.93 203 ASP B C 1
ATOM 3203 O O . ASP B 1 183 ? 44.166 19.835 53.838 1.00 17.74 203 ASP B O 1
ATOM 3208 N N . ALA B 1 184 ? 43.416 21.782 54.676 1.00 16.34 204 ALA B N 1
ATOM 3209 C CA . ALA B 1 184 ? 44.726 22.397 54.653 1.00 17.25 204 ALA B CA 1
ATOM 3210 C C . ALA B 1 184 ? 45.598 21.776 55.727 1.00 15.79 204 ALA B C 1
ATOM 3211 O O . ALA B 1 184 ? 46.811 21.642 55.552 1.00 17.11 204 ALA B O 1
ATOM 3213 N N . GLY B 1 185 ? 44.984 21.418 56.849 1.00 15.55 205 GLY B N 1
ATOM 3214 C CA . GLY B 1 185 ? 45.713 20.774 57.938 1.00 15.82 205 GLY B CA 1
ATOM 3215 C C . GLY B 1 185 ? 46.216 19.379 57.596 1.00 16.81 205 GLY B C 1
ATOM 3216 O O . GLY B 1 185 ? 47.288 18.969 58.047 1.00 17.18 205 GLY B O 1
ATOM 3217 N N . ARG B 1 186 ? 45.439 18.637 56.810 1.00 15.52 206 ARG B N 1
ATOM 3218 C CA . ARG B 1 186 ? 45.855 17.309 56.350 1.00 16.20 206 ARG B CA 1
ATOM 3219 C C . ARG B 1 186 ? 47.131 17.396 55.513 1.00 16.72 206 ARG B C 1
ATOM 3220 O O . ARG B 1 186 ? 48.051 16.571 55.660 1.00 15.84 206 ARG B O 1
ATOM 3228 N N . TYR B 1 187 ? 47.174 18.395 54.635 1.00 11.36 207 TYR B N 1
ATOM 3229 C CA . TYR B 1 187 ? 48.309 18.581 53.755 1.00 13.11 207 TYR B CA 1
ATOM 3230 C C . TYR B 1 187 ? 49.532 19.018 54.559 1.00 14.61 207 TYR B C 1
ATOM 3231 O O . TYR B 1 187 ? 50.637 18.492 54.373 1.00 14.05 207 TYR B O 1
ATOM 3240 N N . VAL B 1 188 ? 49.323 19.948 55.490 1.00 12.65 208 VAL B N 1
ATOM 3241 C CA . VAL B 1 188 ? 50.390 20.359 56.384 1.00 12.95 208 VAL B CA 1
ATOM 3242 C C . VAL B 1 188 ? 50.997 19.166 57.116 1.00 13.87 208 VAL B C 1
ATOM 3243 O O . VAL B 1 188 ? 52.221 19.029 57.190 1.00 12.88 208 VAL B O 1
ATOM 3247 N N . GLY B 1 189 ? 50.141 18.299 57.652 1.00 13.87 209 GLY B N 1
ATOM 3248 C CA . GLY B 1 189 ? 50.621 17.111 58.348 1.00 13.55 209 GLY B CA 1
ATOM 3249 C C . GLY B 1 189 ? 51.495 16.198 57.496 1.00 14.95 209 GLY B C 1
ATOM 3250 O O . GLY B 1 189 ? 52.481 15.641 57.990 1.00 14.56 209 GLY B O 1
ATOM 3251 N N . ALA B 1 190 ? 51.137 16.048 56.216 1.00 13.30 210 ALA B N 1
ATOM 3252 C CA . ALA B 1 190 ? 51.972 15.320 55.246 1.00 14.25 210 ALA B CA 1
ATOM 3253 C C . ALA B 1 190 ? 53.314 15.995 54.942 1.00 13.94 210 ALA B C 1
ATOM 3254 O O . ALA B 1 190 ? 54.349 15.321 54.733 1.00 14.97 210 ALA B O 1
ATOM 3256 N N . VAL B 1 191 ? 53.295 17.322 54.863 1.00 15.99 211 VAL B N 1
ATOM 3257 C CA . VAL B 1 191 ? 54.516 18.082 54.603 1.00 13.67 211 VAL B CA 1
ATOM 3258 C C . VAL B 1 191 ? 55.505 17.958 55.789 1.00 14.05 211 VAL B C 1
ATOM 3259 O O . VAL B 1 191 ? 56.701 17.743 55.600 1.00 10.84 211 VAL B O 1
ATOM 3263 N N . GLU B 1 192 ? 54.983 18.050 57.009 1.00 13.83 212 GLU B N 1
ATOM 3264 C CA . GLU B 1 192 ? 55.786 17.823 58.214 1.00 14.77 212 GLU B CA 1
ATOM 3265 C C . GLU B 1 192 ? 56.296 16.371 58.295 1.00 13.21 212 GLU B C 1
ATOM 3266 O O . GLU B 1 192 ? 57.439 16.123 58.654 1.00 14.89 212 GLU B O 1
ATOM 3272 N N . PHE B 1 193 ? 55.455 15.421 57.920 1.00 11.31 213 PHE B N 1
ATOM 3273 C CA . PHE B 1 193 ? 55.863 14.013 57.872 1.00 12.15 213 PHE B CA 1
ATOM 3274 C C . PHE B 1 193 ? 57.088 13.775 56.967 1.00 13.52 213 PHE B C 1
ATOM 3275 O O . PHE B 1 193 ? 57.999 13.034 57.317 1.00 15.07 213 PHE B O 1
ATOM 3283 N N . ALA B 1 194 ? 57.102 14.396 55.797 1.00 13.85 214 ALA B N 1
ATOM 3284 C CA . ALA B 1 194 ? 58.244 14.272 54.895 1.00 14.83 214 ALA B CA 1
ATOM 3285 C C . ALA B 1 194 ? 59.501 14.899 55.510 1.00 17.38 214 ALA B C 1
ATOM 3286 O O . ALA B 1 194 ? 60.609 14.400 55.316 1.00 18.47 214 ALA B O 1
ATOM 3288 N N . ARG B 1 195 ? 59.330 16.052 56.154 1.00 16.58 215 ARG B N 1
ATOM 3289 C CA . ARG B 1 195 ? 60.447 16.777 56.755 1.00 16.66 215 ARG B CA 1
ATOM 3290 C C . ARG B 1 195 ? 61.053 15.965 57.906 1.00 18.07 215 ARG B C 1
ATOM 3291 O O . ARG B 1 195 ? 62.277 15.820 57.993 1.00 17.14 215 ARG B O 1
ATOM 3299 N N . LEU B 1 196 ? 60.201 15.354 58.733 1.00 15.63 216 LEU B N 1
ATOM 3300 C CA . LEU B 1 196 ? 60.702 14.481 59.801 1.00 15.54 216 LEU B CA 1
ATOM 3301 C C . LEU B 1 196 ? 61.546 13.311 59.280 1.00 16.97 216 LEU B C 1
ATOM 3302 O O . LEU B 1 196 ? 62.481 12.874 59.956 1.00 17.11 216 LEU B O 1
ATOM 3307 N N . GLN B 1 197 ? 61.230 12.791 58.094 1.00 15.28 217 GLN B N 1
ATOM 3308 C CA . GLN B 1 197 ? 62.023 11.673 57.572 1.00 16.38 217 GLN B CA 1
ATOM 3309 C C . GLN B 1 197 ? 63.514 12.010 57.488 1.00 15.55 217 GLN B C 1
ATOM 3310 O O . GLN B 1 197 ? 64.350 11.119 57.538 1.00 14.93 217 GLN B O 1
ATOM 3316 N N . THR B 1 198 ? 63.843 13.298 57.403 1.00 15.44 218 THR B N 1
ATOM 3317 C CA . THR B 1 198 ? 65.224 13.713 57.163 1.00 17.29 218 THR B CA 1
ATOM 3318 C C . THR B 1 198 ? 65.993 13.985 58.452 1.00 18.93 218 THR B C 1
ATOM 3319 O O . THR B 1 198 ? 67.127 14.408 58.405 1.00 19.61 218 THR B O 1
ATOM 3323 N N . ILE B 1 199 ? 65.370 13.737 59.595 1.00 20.75 219 ILE B N 1
ATOM 3324 C CA . ILE B 1 199 ? 65.932 14.123 60.881 1.00 20.48 219 ILE B CA 1
ATOM 3325 C C . ILE B 1 199 ? 66.285 12.854 61.662 1.00 21.33 219 ILE B C 1
ATOM 3326 O O . ILE B 1 199 ? 65.412 12.032 61.934 1.00 20.88 219 ILE B O 1
ATOM 3331 N N . PRO B 1 200 ? 67.585 12.649 61.940 1.00 20.94 220 PRO B N 1
ATOM 3332 C CA . PRO B 1 200 ? 68.100 11.458 62.630 1.00 20.09 220 PRO B CA 1
ATOM 3333 C C . PRO B 1 200 ? 67.391 11.134 63.938 1.00 18.16 220 PRO B C 1
ATOM 3334 O O . PRO B 1 200 ? 67.082 9.981 64.190 1.00 17.15 220 PRO B O 1
ATOM 3338 N N . ALA B 1 201 ? 67.152 12.149 64.766 1.00 20.90 221 ALA B N 1
ATOM 3339 C CA . ALA B 1 201 ? 66.441 11.968 66.031 1.00 21.02 221 ALA B CA 1
ATOM 3340 C C . ALA B 1 201 ? 65.079 11.327 65.821 1.00 20.62 221 ALA B C 1
ATOM 3341 O O . ALA B 1 201 ? 64.666 10.489 66.608 1.00 22.00 221 ALA B O 1
ATOM 3343 N N . PHE B 1 202 ? 64.374 11.723 64.763 1.00 21.00 222 PHE B N 1
ATOM 3344 C CA . PHE B 1 202 ? 63.095 11.092 64.452 1.00 18.97 222 PHE B CA 1
ATOM 3345 C C . PHE B 1 202 ? 63.269 9.632 64.049 1.00 20.55 222 PHE B C 1
ATOM 3346 O O . PHE B 1 202 ? 62.513 8.752 64.495 1.00 19.62 222 PHE B O 1
ATOM 3354 N N . GLN B 1 203 ? 64.258 9.365 63.200 1.00 19.46 223 GLN B N 1
ATOM 3355 C CA . GLN B 1 203 ? 64.525 7.982 62.794 1.00 21.73 223 GLN B CA 1
ATOM 3356 C C . GLN B 1 203 ? 64.905 7.102 63.994 1.00 22.57 223 GLN B C 1
ATOM 3357 O O . GLN B 1 203 ? 64.401 6.006 64.145 1.00 19.39 223 GLN B O 1
ATOM 3363 N N . LYS B 1 204 ? 65.796 7.585 64.851 1.00 25.26 224 LYS B N 1
ATOM 3364 C CA . LYS B 1 204 ? 66.142 6.828 66.047 1.00 29.05 224 LYS B CA 1
ATOM 3365 C C . LYS B 1 204 ? 64.893 6.543 66.875 1.00 26.14 224 LYS B C 1
ATOM 3366 O O . LYS B 1 204 ? 64.627 5.399 67.246 1.00 26.71 224 LYS B O 1
ATOM 3372 N N . SER B 1 205 ? 64.084 7.569 67.097 1.00 24.47 225 SER B N 1
ATOM 3373 C CA . SER B 1 205 ? 62.884 7.383 67.899 1.00 25.04 225 SER B CA 1
ATOM 3374 C C . SER B 1 205 ? 61.852 6.471 67.235 1.00 24.41 225 SER B C 1
ATOM 3375 O O . SER B 1 205 ? 61.259 5.616 67.897 1.00 24.62 225 SER B O 1
ATOM 3378 N N . LEU B 1 206 ? 61.719 6.559 65.914 1.00 23.41 226 LEU B N 1
ATOM 3379 C CA . LEU B 1 206 ? 60.781 5.686 65.207 1.00 23.15 226 LEU B CA 1
ATOM 3380 C C . LEU B 1 206 ? 61.178 4.214 65.344 1.00 25.87 226 LEU B C 1
ATOM 3381 O O . LEU B 1 206 ? 60.319 3.328 65.387 1.00 24.75 226 LEU B O 1
ATOM 3386 N N . ALA B 1 207 ? 62.485 3.953 65.361 1.00 28.16 227 ALA B N 1
ATOM 3387 C CA . ALA B 1 207 ? 62.987 2.579 65.443 1.00 29.32 227 ALA B CA 1
ATOM 3388 C C . ALA B 1 207 ? 62.611 1.920 66.768 1.00 30.39 227 ALA B C 1
ATOM 3389 O O . ALA B 1 207 ? 62.393 0.712 66.825 1.00 31.59 227 ALA B O 1
ATOM 3391 N N . LYS B 1 208 ? 62.575 2.711 67.837 1.00 31.03 228 LYS B N 1
ATOM 3392 C CA . LYS B 1 208 ? 62.162 2.208 69.145 1.00 32.04 228 LYS B CA 1
ATOM 3393 C C . LYS B 1 208 ? 60.652 2.018 69.210 1.00 29.28 228 LYS B C 1
ATOM 3394 O O . LYS B 1 208 ? 60.169 0.993 69.686 1.00 28.92 228 LYS B O 1
ATOM 3400 N N . VAL B 1 209 ? 59.913 2.997 68.696 1.00 25.62 229 VAL B N 1
ATOM 3401 C CA . VAL B 1 209 ? 58.469 2.868 68.559 1.00 25.73 229 VAL B CA 1
ATOM 3402 C C . VAL B 1 209 ? 58.071 1.590 67.816 1.00 26.46 229 VAL B C 1
ATOM 3403 O O . VAL B 1 209 ? 57.119 0.900 68.204 1.00 23.82 229 VAL B O 1
ATOM 3407 N N . ARG B 1 210 ? 58.803 1.276 66.753 1.00 27.50 230 ARG B N 1
ATOM 3408 C CA . ARG B 1 210 ? 58.504 0.100 65.941 1.00 34.57 230 ARG B CA 1
ATOM 3409 C C . ARG B 1 210 ? 58.641 -1.181 66.767 1.00 35.61 230 ARG B C 1
ATOM 3410 O O . ARG B 1 210 ? 57.782 -2.061 66.709 1.00 32.98 230 ARG B O 1
ATOM 3418 N N . GLU B 1 211 ? 59.715 -1.255 67.554 1.00 38.84 231 GLU B N 1
ATOM 3419 C CA . GLU B 1 211 ? 59.913 -2.323 68.540 1.00 41.29 231 GLU B CA 1
ATOM 3420 C C . GLU B 1 211 ? 58.771 -2.426 69.558 1.00 37.32 231 GLU B C 1
ATOM 3421 O O . GLU B 1 211 ? 58.205 -3.497 69.759 1.00 36.54 231 GLU B O 1
ATOM 3427 N N . GLU B 1 212 ? 58.487 -1.326 70.248 1.00 34.23 232 GLU B N 1
ATOM 3428 C CA . GLU B 1 212 ? 57.462 -1.319 71.287 1.00 32.10 232 GLU B CA 1
ATOM 3429 C C . GLU B 1 212 ? 56.132 -1.822 70.746 1.00 34.55 232 GLU B C 1
ATOM 3430 O O . GLU B 1 212 ? 55.387 -2.516 71.441 1.00 36.68 232 GLU B O 1
ATOM 3436 N N . LEU B 1 213 ? 55.801 -1.427 69.523 1.00 35.16 233 LEU B N 1
ATOM 3437 C CA . LEU B 1 213 ? 54.440 -1.619 69.029 1.00 36.73 233 LEU B CA 1
ATOM 3438 C C . LEU B 1 213 ? 54.237 -2.985 68.396 1.00 37.40 233 LEU B C 1
ATOM 3439 O O . LEU B 1 213 ? 53.103 -3.402 68.162 1.00 36.52 233 LEU B O 1
ATOM 3444 N N . ASN B 1 214 ? 55.342 -3.660 68.089 1.00 39.49 234 ASN B N 1
ATOM 3445 C CA . ASN B 1 214 ? 55.294 -5.012 67.535 1.00 41.69 234 ASN B CA 1
ATOM 3446 C C . ASN B 1 214 ? 55.723 -6.061 68.562 1.00 45.01 234 ASN B C 1
ATOM 3447 O O . ASN B 1 214 ? 55.877 -7.239 68.241 1.00 46.43 234 ASN B O 1
ATOM 3452 N N . ASP B 1 215 ? 55.925 -5.609 69.794 1.00 49.06 235 ASP B N 1
ATOM 3453 C CA . ASP B 1 215 ? 56.307 -6.469 70.905 1.00 52.57 235 ASP B CA 1
ATOM 3454 C C . ASP B 1 215 ? 55.097 -7.286 71.357 1.00 54.77 235 ASP B C 1
ATOM 3455 O O . ASP B 1 215 ? 54.026 -6.730 71.626 1.00 51.98 235 ASP B O 1
ATOM 3460 N N . LYS B 1 216 ? 55.266 -8.608 71.400 1.00 57.31 236 LYS B N 1
ATOM 3461 C CA . LYS B 1 216 ? 54.176 -9.528 71.744 1.00 59.46 236 LYS B CA 1
ATOM 3462 C C . LYS B 1 216 ? 53.456 -9.176 73.048 1.00 59.73 236 LYS B C 1
ATOM 3463 O O . LYS B 1 216 ? 52.249 -9.392 73.168 1.00 60.51 236 LYS B O 1
ATOM 3469 N N . ASN B 1 217 ? 54.188 -8.633 74.018 1.00 59.79 237 ASN B N 1
ATOM 3470 C CA . ASN B 1 217 ? 53.587 -8.222 75.289 1.00 61.82 237 ASN B CA 1
ATOM 3471 C C . ASN B 1 217 ? 52.609 -7.052 75.167 1.00 62.60 237 ASN B C 1
ATOM 3472 O O . ASN B 1 217 ? 51.855 -6.758 76.101 1.00 61.59 237 ASN B O 1
ATOM 3477 N N . ASN B 1 218 ? 52.649 -6.363 74.030 1.00 62.44 238 ASN B N 1
ATOM 3478 C CA . ASN B 1 218 ? 51.905 -5.120 73.869 1.00 61.60 238 ASN B CA 1
ATOM 3479 C C . ASN B 1 218 ? 50.778 -5.238 72.852 1.00 62.20 238 ASN B C 1
ATOM 3480 O O . ASN B 1 218 ? 49.901 -4.377 72.783 1.00 61.93 238 ASN B O 1
ATOM 3485 N N . LEU B 1 219 ? 50.792 -6.320 72.083 1.00 62.85 239 LEU B N 1
ATOM 3486 C CA . LEU B 1 219 ? 49.765 -6.554 71.079 1.00 64.94 239 LEU B CA 1
ATOM 3487 C C . LEU B 1 219 ? 48.375 -6.662 71.706 1.00 67.13 239 LEU B C 1
ATOM 3488 O O . LEU B 1 219 ? 48.240 -6.862 72.916 1.00 67.07 239 LEU B O 1
ATOM 3493 N N . LEU B 1 220 ? 47.345 -6.533 70.874 1.00 69.93 240 LEU B N 1
ATOM 3494 C CA . LEU B 1 220 ? 46.041 -6.059 71.330 1.00 72.33 240 LEU B CA 1
ATOM 3495 C C . LEU B 1 220 ? 45.033 -6.049 70.183 1.00 74.33 240 LEU B C 1
ATOM 3496 O O . LEU B 1 220 ? 45.393 -5.800 69.031 1.00 74.99 240 LEU B O 1
ATOM 3501 N N . SER B 1 221 ? 43.770 -6.316 70.501 1.00 76.45 241 SER B N 1
ATOM 3502 C CA . SER B 1 221 ? 42.709 -6.305 69.493 1.00 77.89 241 SER B CA 1
ATOM 3503 C C . SER B 1 221 ? 41.403 -5.735 70.054 1.00 78.74 241 SER B C 1
ATOM 3504 O O . SER B 1 221 ? 40.486 -5.387 69.306 1.00 78.94 241 SER B O 1
ATOM 3507 N N . MET C 1 3 ? 9.195 16.920 -16.225 1.00 60.20 23 MET C N 1
ATOM 3508 C CA . MET C 1 3 ? 10.545 16.448 -15.784 1.00 61.23 23 MET C CA 1
ATOM 3509 C C . MET C 1 3 ? 11.498 17.619 -15.538 1.00 59.29 23 MET C C 1
ATOM 3510 O O . MET C 1 3 ? 12.312 17.968 -16.392 1.00 58.68 23 MET C O 1
ATOM 3515 N N . GLN C 1 4 ? 11.357 18.251 -14.379 1.00 57.28 24 GLN C N 1
ATOM 3516 C CA . GLN C 1 4 ? 12.372 19.174 -13.894 1.00 54.08 24 GLN C CA 1
ATOM 3517 C C . GLN C 1 4 ? 13.246 18.493 -12.839 1.00 48.44 24 GLN C C 1
ATOM 3518 O O . GLN C 1 4 ? 12.734 17.835 -11.936 1.00 47.72 24 GLN C O 1
ATOM 3524 N N . PRO C 1 5 ? 14.569 18.680 -12.939 1.00 44.48 25 PRO C N 1
ATOM 3525 C CA . PRO C 1 5 ? 15.561 18.199 -11.979 1.00 40.59 25 PRO C CA 1
ATOM 3526 C C . PRO C 1 5 ? 15.112 18.396 -10.536 1.00 36.74 25 PRO C C 1
ATOM 3527 O O . PRO C 1 5 ? 14.579 19.447 -10.200 1.00 35.30 25 PRO C O 1
ATOM 3531 N N . PHE C 1 6 ? 15.356 17.407 -9.684 1.00 32.57 26 PHE C N 1
ATOM 3532 C CA . PHE C 1 6 ? 14.993 17.524 -8.270 1.00 29.38 26 PHE C CA 1
ATOM 3533 C C . PHE C 1 6 ? 15.813 18.598 -7.555 1.00 28.76 26 PHE C C 1
ATOM 3534 O O . PHE C 1 6 ? 15.355 19.203 -6.578 1.00 27.94 26 PHE C O 1
ATOM 3542 N N . HIS C 1 7 ? 17.052 18.775 -7.997 1.00 27.52 27 HIS C N 1
ATOM 3543 C CA . HIS C 1 7 ? 17.924 19.793 -7.425 1.00 28.32 27 HIS C CA 1
ATOM 3544 C C . HIS C 1 7 ? 19.066 20.151 -8.382 1.00 26.52 27 HIS C C 1
ATOM 3545 O O . HIS C 1 7 ? 19.219 19.548 -9.446 1.00 23.99 27 HIS C O 1
ATOM 3552 N N . SER C 1 8 ? 19.796 21.201 -8.035 1.00 28.14 28 SER C N 1
ATOM 3553 C CA . SER C 1 8 ? 20.872 21.711 -8.875 1.00 31.38 28 SER C CA 1
ATOM 3554 C C . SER C 1 8 ? 22.179 20.955 -8.633 1.00 31.70 28 SER C C 1
ATOM 3555 O O . SER C 1 8 ? 22.331 20.281 -7.613 1.00 31.54 28 SER C O 1
ATOM 3558 N N . PRO C 1 9 ? 23.143 21.101 -9.555 1.00 33.35 29 PRO C N 1
ATOM 3559 C CA . PRO C 1 9 ? 24.470 20.525 -9.364 1.00 32.63 29 PRO C CA 1
ATOM 3560 C C . PRO C 1 9 ? 25.079 20.824 -7.998 1.00 33.02 29 PRO C C 1
ATOM 3561 O O . PRO C 1 9 ? 25.789 19.982 -7.453 1.00 34.57 29 PRO C O 1
ATOM 3565 N N . GLU C 1 10 ? 24.796 21.998 -7.443 1.00 34.30 30 GLU C N 1
ATOM 3566 C CA . GLU C 1 10 ? 25.471 22.455 -6.225 1.00 35.69 30 GLU C CA 1
ATOM 3567 C C . GLU C 1 10 ? 24.853 21.864 -4.968 1.00 34.15 30 GLU C C 1
ATOM 3568 O O . GLU C 1 10 ? 25.409 21.985 -3.880 1.00 35.09 30 GLU C O 1
ATOM 3574 N N . GLU C 1 11 ? 23.685 21.259 -5.107 1.00 31.79 31 GLU C N 1
ATOM 3575 C CA . GLU C 1 11 ? 22.975 20.739 -3.949 1.00 33.30 31 GLU C CA 1
ATOM 3576 C C . GLU C 1 11 ? 23.188 19.240 -3.789 1.00 31.62 31 GLU C C 1
ATOM 3577 O O . GLU C 1 11 ? 22.574 18.600 -2.928 1.00 30.51 31 GLU C O 1
ATOM 3583 N N . SER C 1 12 ? 23.999 18.672 -4.674 1.00 28.80 32 SER C N 1
ATOM 3584 C CA . SER C 1 12 ? 24.593 17.373 -4.420 1.00 27.97 32 SER C CA 1
ATOM 3585 C C . SER C 1 12 ? 25.635 17.478 -3.305 1.00 28.43 32 SER C C 1
ATOM 3586 O O . SER C 1 12 ? 26.248 18.535 -3.097 1.00 28.30 32 SER C O 1
ATOM 3589 N N . VAL C 1 13 ? 25.826 16.388 -2.575 1.00 24.75 33 VAL C N 1
ATOM 3590 C CA . VAL C 1 13 ? 26.884 16.342 -1.581 1.00 21.88 33 VAL C CA 1
ATOM 3591 C C . VAL C 1 13 ? 28.222 16.241 -2.307 1.00 22.70 33 VAL C C 1
ATOM 3592 O O . VAL C 1 13 ? 28.346 15.531 -3.306 1.00 22.65 33 VAL C O 1
ATOM 3596 N N . ASN C 1 14 ? 29.193 17.033 -1.869 1.00 24.02 34 ASN C N 1
ATOM 3597 C CA . ASN C 1 14 ? 30.453 17.157 -2.601 1.00 23.27 34 ASN C CA 1
ATOM 3598 C C . ASN C 1 14 ? 31.297 15.885 -2.516 1.00 20.46 34 ASN C C 1
ATOM 3599 O O . ASN C 1 14 ? 31.921 15.619 -1.496 1.00 16.81 34 ASN C O 1
ATOM 3604 N N . SER C 1 15 ? 31.326 15.116 -3.598 1.00 20.30 35 SER C N 1
ATOM 3605 C CA . SER C 1 15 ? 31.943 13.788 -3.569 1.00 21.33 35 SER C CA 1
ATOM 3606 C C . SER C 1 15 ? 33.462 13.828 -3.394 1.00 22.61 35 SER C C 1
ATOM 3607 O O . SER C 1 15 ? 34.063 12.873 -2.893 1.00 24.07 35 SER C O 1
ATOM 3610 N N . GLN C 1 16 ? 34.080 14.929 -3.815 1.00 23.66 36 GLN C N 1
ATOM 3611 C CA . GLN C 1 16 ? 35.521 15.102 -3.672 1.00 23.72 36 GLN C CA 1
ATOM 3612 C C . GLN C 1 16 ? 35.932 15.224 -2.210 1.00 21.24 36 GLN C C 1
ATOM 3613 O O . GLN C 1 16 ? 37.044 14.877 -1.845 1.00 20.84 36 GLN C O 1
ATOM 3619 N N . PHE C 1 17 ? 34.999 15.647 -1.367 1.00 22.11 37 PHE C N 1
ATOM 3620 C CA . PHE C 1 17 ? 35.289 15.879 0.039 1.00 21.51 37 PHE C CA 1
ATOM 3621 C C . PHE C 1 17 ? 35.227 14.584 0.858 1.00 19.77 37 PHE C C 1
ATOM 3622 O O . PHE C 1 17 ? 35.995 14.413 1.792 1.00 18.44 37 PHE C O 1
ATOM 3630 N N . TYR C 1 18 ? 34.298 13.686 0.537 1.00 15.04 38 TYR C N 1
ATOM 3631 C CA . TYR C 1 18 ? 34.087 12.530 1.405 1.00 17.32 38 TYR C CA 1
ATOM 3632 C C . TYR C 1 18 ? 34.714 11.225 0.926 1.00 19.40 38 TYR C C 1
ATOM 3633 O O . TYR C 1 18 ? 34.848 10.272 1.704 1.00 23.15 38 TYR C O 1
ATOM 3642 N N . LEU C 1 19 ? 35.139 11.181 -0.331 1.00 16.42 39 LEU C N 1
ATOM 3643 C CA . LEU C 1 19 ? 35.753 9.961 -0.840 1.00 16.30 39 LEU C CA 1
ATOM 3644 C C . LEU C 1 19 ? 37.271 10.026 -0.704 1.00 17.83 39 LEU C C 1
ATOM 3645 O O . LEU C 1 19 ? 37.874 11.097 -0.858 1.00 15.41 39 LEU C O 1
ATOM 3650 N N . PRO C 1 20 ? 37.902 8.868 -0.484 1.00 15.51 40 PRO C N 1
ATOM 3651 C CA . PRO C 1 20 ? 39.345 8.871 -0.532 1.00 18.79 40 PRO C CA 1
ATOM 3652 C C . PRO C 1 20 ? 39.746 8.970 -1.994 1.00 19.85 40 PRO C C 1
ATOM 3653 O O . PRO C 1 20 ? 38.908 8.792 -2.867 1.00 19.78 40 PRO C O 1
ATOM 3657 N N . PRO C 1 21 ? 41.001 9.326 -2.260 1.00 21.72 41 PRO C N 1
ATOM 3658 C CA . PRO C 1 21 ? 41.551 9.272 -3.605 1.00 22.72 41 PRO C CA 1
ATOM 3659 C C . PRO C 1 21 ? 41.616 7.833 -4.118 1.00 23.99 41 PRO C C 1
ATOM 3660 O O . PRO C 1 21 ? 41.565 6.893 -3.320 1.00 24.56 41 PRO C O 1
ATOM 3664 N N . PRO C 1 22 ? 41.692 7.660 -5.447 1.00 22.56 42 PRO C N 1
ATOM 3665 C CA . PRO C 1 22 ? 41.832 6.331 -6.031 1.00 22.48 42 PRO C CA 1
ATOM 3666 C C . PRO C 1 22 ? 43.270 5.844 -5.896 1.00 24.62 42 PRO C C 1
ATOM 3667 O O . PRO C 1 22 ? 44.170 6.652 -5.717 1.00 21.73 42 PRO C O 1
ATOM 3671 N N . PRO C 1 23 ? 43.471 4.520 -5.936 1.00 27.49 43 PRO C N 1
ATOM 3672 C CA . PRO C 1 23 ? 44.749 3.828 -5.707 1.00 27.38 43 PRO C CA 1
ATOM 3673 C C . PRO C 1 23 ? 45.818 4.147 -6.754 1.00 28.73 43 PRO C C 1
ATOM 3674 O O . PRO C 1 23 ? 45.525 4.167 -7.945 1.00 26.24 43 PRO C O 1
ATOM 3678 N N . GLY C 1 24 ? 47.068 4.279 -6.308 1.00 27.98 44 GLY C N 1
ATOM 3679 C CA . GLY C 1 24 ? 48.195 4.390 -7.216 1.00 25.00 44 GLY C CA 1
ATOM 3680 C C . GLY C 1 24 ? 48.638 3.010 -7.636 1.00 26.16 44 GLY C C 1
ATOM 3681 O O . GLY C 1 24 ? 48.281 2.024 -6.994 1.00 21.23 44 GLY C O 1
ATOM 3682 N N . ASN C 1 25 ? 49.421 2.934 -8.711 1.00 27.14 45 ASN C N 1
ATOM 3683 C CA . ASN C 1 25 ? 49.845 1.643 -9.259 1.00 30.43 45 ASN C CA 1
ATOM 3684 C C . ASN C 1 25 ? 50.587 0.765 -8.251 1.00 32.16 45 ASN C C 1
ATOM 3685 O O . ASN C 1 25 ? 50.729 -0.433 -8.459 1.00 31.33 45 ASN C O 1
ATOM 3690 N N . ASP C 1 26 ? 51.012 1.373 -7.146 1.00 34.47 46 ASP C N 1
ATOM 3691 C CA . ASP C 1 26 ? 51.876 0.734 -6.157 1.00 37.59 46 ASP C CA 1
ATOM 3692 C C . ASP C 1 26 ? 51.035 0.193 -5.011 1.00 38.65 46 ASP C C 1
ATOM 3693 O O . ASP C 1 26 ? 51.557 -0.337 -4.030 1.00 39.28 46 ASP C O 1
ATOM 3698 N N . ASP C 1 27 ? 49.730 0.400 -5.117 1.00 37.95 47 ASP C N 1
ATOM 3699 C CA . ASP C 1 27 ? 48.800 0.170 -4.025 1.00 37.32 47 ASP C CA 1
ATOM 3700 C C . ASP C 1 27 ? 48.192 -1.220 -4.183 1.00 36.67 47 ASP C C 1
ATOM 3701 O O . ASP C 1 27 ? 47.905 -1.644 -5.303 1.00 36.36 47 ASP C O 1
ATOM 3706 N N . PRO C 1 28 ? 47.981 -1.933 -3.060 1.00 35.91 48 PRO C N 1
ATOM 3707 C CA . PRO C 1 28 ? 47.394 -3.268 -3.129 1.00 32.91 48 PRO C CA 1
ATOM 3708 C C . PRO C 1 28 ? 45.983 -3.194 -3.676 1.00 31.20 48 PRO C C 1
ATOM 3709 O O . PRO C 1 28 ? 45.457 -4.184 -4.185 1.00 29.26 48 PRO C O 1
ATOM 3713 N N . ALA C 1 29 ? 45.337 -2.050 -3.507 1.00 26.65 49 ALA C N 1
ATOM 3714 C CA . ALA C 1 29 ? 43.979 -1.936 -4.002 1.00 26.25 49 ALA C CA 1
ATOM 3715 C C . ALA C 1 29 ? 43.960 -1.820 -5.530 1.00 22.92 49 ALA C C 1
ATOM 3716 O O . ALA C 1 29 ? 43.074 -2.367 -6.175 1.00 22.87 49 ALA C O 1
ATOM 3718 N N . PHE C 1 30 ? 44.995 -1.220 -6.109 1.00 20.03 50 PHE C N 1
ATOM 3719 C CA . PHE C 1 30 ? 45.130 -1.221 -7.568 1.00 22.45 50 PHE C CA 1
ATOM 3720 C C . PHE C 1 30 ? 45.450 -2.618 -8.112 1.00 23.38 50 PHE C C 1
ATOM 3721 O O . PHE C 1 30 ? 44.939 -3.009 -9.159 1.00 21.67 50 PHE C O 1
ATOM 3729 N N . ARG C 1 31 ? 46.239 -3.387 -7.364 1.00 22.73 51 ARG C N 1
ATOM 3730 C CA . ARG C 1 31 ? 46.524 -4.771 -7.729 1.00 25.51 51 ARG C CA 1
ATOM 3731 C C . ARG C 1 31 ? 45.224 -5.565 -7.785 1.00 25.35 51 ARG C C 1
ATOM 3732 O O . ARG C 1 31 ? 45.013 -6.407 -8.668 1.00 21.04 51 ARG C O 1
ATOM 3740 N N . TYR C 1 32 ? 44.326 -5.267 -6.855 1.00 23.45 52 TYR C N 1
ATOM 3741 C CA . TYR C 1 32 ? 43.037 -5.928 -6.853 1.00 22.93 52 TYR C CA 1
ATOM 3742 C C . TYR C 1 32 ? 42.191 -5.440 -8.042 1.00 21.18 52 TYR C C 1
ATOM 3743 O O . TYR C 1 32 ? 41.670 -6.244 -8.810 1.00 21.27 52 TYR C O 1
ATOM 3752 N N . ASP C 1 33 ? 42.258 -4.142 -8.315 1.00 20.15 53 ASP C N 1
ATOM 3753 C CA . ASP C 1 33 ? 41.571 -3.557 -9.467 1.00 20.27 53 ASP C CA 1
ATOM 3754 C C . ASP C 1 33 ? 41.957 -4.271 -10.758 1.00 20.74 53 ASP C C 1
ATOM 3755 O O . ASP C 1 33 ? 41.106 -4.580 -11.609 1.00 18.72 53 ASP C O 1
ATOM 3760 N N . LYS C 1 34 ? 43.250 -4.511 -10.926 1.00 20.61 54 LYS C N 1
ATOM 3761 C CA . LYS C 1 34 ? 43.715 -5.013 -12.200 1.00 25.07 54 LYS C CA 1
ATOM 3762 C C . LYS C 1 34 ? 43.552 -6.516 -12.366 1.00 24.38 54 LYS C C 1
ATOM 3763 O O . LYS C 1 34 ? 43.194 -6.974 -13.453 1.00 25.31 54 LYS C O 1
ATOM 3769 N N . GLU C 1 35 ? 43.664 -7.264 -11.273 1.00 23.00 55 GLU C N 1
ATOM 3770 C CA . GLU C 1 35 ? 43.321 -8.687 -11.309 1.00 29.68 55 GLU C CA 1
ATOM 3771 C C . GLU C 1 35 ? 41.841 -8.867 -11.615 1.00 28.33 55 GLU C C 1
ATOM 3772 O O . GLU C 1 35 ? 41.466 -9.692 -12.448 1.00 29.60 55 GLU C O 1
ATOM 3778 N N . ALA C 1 36 ? 41.008 -8.033 -10.997 1.00 26.26 56 ALA C N 1
ATOM 3779 C CA . ALA C 1 36 ? 39.575 -8.080 -11.232 1.00 24.83 56 ALA C CA 1
ATOM 3780 C C . ALA C 1 36 ? 39.217 -7.713 -12.677 1.00 24.11 56 ALA C C 1
ATOM 3781 O O . ALA C 1 36 ? 38.323 -8.321 -13.276 1.00 24.29 56 ALA C O 1
ATOM 3783 N N . TYR C 1 37 ? 39.942 -6.756 -13.251 1.00 22.87 57 TYR C N 1
ATOM 3784 C CA . TYR C 1 37 ? 39.780 -6.425 -14.668 1.00 23.93 57 TYR C CA 1
ATOM 3785 C C . TYR C 1 37 ? 40.109 -7.611 -15.596 1.00 25.07 57 TYR C C 1
ATOM 3786 O O . TYR C 1 37 ? 39.302 -7.982 -16.443 1.00 24.10 57 TYR C O 1
ATOM 3795 N N . PHE C 1 38 ? 41.308 -8.165 -15.457 1.00 24.87 58 PHE C N 1
ATOM 3796 C CA . PHE C 1 38 ? 41.739 -9.299 -16.281 1.00 29.83 58 PHE C CA 1
ATOM 3797 C C . PHE C 1 38 ? 40.912 -10.553 -16.062 1.00 30.84 58 PHE C C 1
ATOM 3798 O O . PHE C 1 38 ? 40.705 -11.322 -16.984 1.00 32.67 58 PHE C O 1
ATOM 3806 N N . LYS C 1 39 ? 40.399 -10.723 -14.849 1.00 34.28 59 LYS C N 1
ATOM 3807 C CA . LYS C 1 39 ? 39.508 -11.826 -14.545 1.00 36.16 59 LYS C CA 1
ATOM 3808 C C . LYS C 1 39 ? 38.241 -11.678 -15.377 1.00 35.82 59 LYS C C 1
ATOM 3809 O O . LYS C 1 39 ? 37.668 -12.668 -15.845 1.00 34.73 59 LYS C O 1
ATOM 3815 N N . GLY C 1 40 ? 37.816 -10.432 -15.565 1.00 33.19 60 GLY C N 1
ATOM 3816 C CA . GLY C 1 40 ? 36.589 -10.150 -16.287 1.00 32.48 60 GLY C CA 1
ATOM 3817 C C . GLY C 1 40 ? 36.830 -10.286 -17.770 1.00 32.46 60 GLY C C 1
ATOM 3818 O O . GLY C 1 40 ? 36.002 -10.823 -18.503 1.00 33.08 60 GLY C O 1
ATOM 3819 N N . TYR C 1 41 ? 38.000 -9.842 -18.206 1.00 34.23 61 TYR C N 1
ATOM 3820 C CA . TYR C 1 41 ? 38.339 -9.857 -19.623 1.00 35.36 61 TYR C CA 1
ATOM 3821 C C . TYR C 1 41 ? 38.581 -11.291 -20.092 1.00 36.54 61 TYR C C 1
ATOM 3822 O O . TYR C 1 41 ? 38.421 -11.597 -21.267 1.00 38.13 61 TYR C O 1
ATOM 3831 N N . ALA C 1 42 ? 38.878 -12.183 -19.152 1.00 35.60 62 ALA C N 1
ATOM 3832 C CA . ALA C 1 42 ? 39.096 -13.588 -19.470 1.00 37.03 62 ALA C CA 1
ATOM 3833 C C . ALA C 1 42 ? 37.835 -14.326 -19.940 1.00 36.39 62 ALA C C 1
ATOM 3834 O O . ALA C 1 42 ? 37.941 -15.334 -20.637 1.00 38.23 62 ALA C O 1
ATOM 3836 N N . ILE C 1 43 ? 36.654 -13.849 -19.544 1.00 34.38 63 ILE C N 1
ATOM 3837 C CA . ILE C 1 43 ? 35.388 -14.525 -19.886 1.00 32.22 63 ILE C CA 1
ATOM 3838 C C . ILE C 1 43 ? 34.620 -13.881 -21.047 1.00 30.89 63 ILE C C 1
ATOM 3839 O O . ILE C 1 43 ? 33.412 -14.086 -21.204 1.00 29.89 63 ILE C O 1
ATOM 3844 N N . LYS C 1 44 ? 35.311 -13.098 -21.861 1.00 31.79 64 LYS C N 1
ATOM 3845 C CA . LYS C 1 44 ? 34.648 -12.443 -22.982 1.00 34.71 64 LYS C CA 1
ATOM 3846 C C . LYS C 1 44 ? 33.984 -13.499 -23.875 1.00 35.02 64 LYS C C 1
ATOM 3847 O O . LYS C 1 44 ? 34.539 -14.572 -24.100 1.00 33.31 64 LYS C O 1
ATOM 3853 N N . GLY C 1 45 ? 32.754 -13.234 -24.300 1.00 35.96 65 GLY C N 1
ATOM 3854 C CA . GLY C 1 45 ? 32.043 -14.162 -25.177 1.00 36.56 65 GLY C CA 1
ATOM 3855 C C . GLY C 1 45 ? 31.225 -15.194 -24.425 1.00 37.98 65 GLY C C 1
ATOM 3856 O O . GLY C 1 45 ? 30.411 -15.910 -25.013 1.00 40.01 65 GLY C O 1
ATOM 3857 N N . SER C 1 46 ? 31.454 -15.304 -23.124 1.00 37.72 66 SER C N 1
ATOM 3858 C CA . SER C 1 46 ? 30.617 -16.173 -22.305 1.00 38.02 66 SER C CA 1
ATOM 3859 C C . SER C 1 46 ? 29.260 -15.512 -22.094 1.00 38.21 66 SER C C 1
ATOM 3860 O O . SER C 1 46 ? 29.106 -14.306 -22.320 1.00 36.05 66 SER C O 1
ATOM 3863 N N . PRO C 1 47 ? 28.269 -16.299 -21.652 1.00 39.14 67 PRO C N 1
ATOM 3864 C CA . PRO C 1 47 ? 26.948 -15.777 -21.288 1.00 38.26 67 PRO C CA 1
ATOM 3865 C C . PRO C 1 47 ? 27.024 -14.580 -20.328 1.00 36.27 67 PRO C C 1
ATOM 3866 O O . PRO C 1 47 ? 26.340 -13.576 -20.536 1.00 37.23 67 PRO C O 1
ATOM 3870 N N . ARG C 1 48 ? 27.892 -14.667 -19.324 1.00 33.93 68 ARG C N 1
ATOM 3871 C CA . ARG C 1 48 ? 27.965 -13.645 -18.281 1.00 33.24 68 ARG C CA 1
ATOM 3872 C C . ARG C 1 48 ? 28.520 -12.343 -18.843 1.00 31.62 68 ARG C C 1
ATOM 3873 O O . ARG C 1 48 ? 28.107 -11.255 -18.444 1.00 32.04 68 ARG C O 1
ATOM 3881 N N . TRP C 1 49 ? 29.444 -12.458 -19.789 1.00 29.83 69 TRP C N 1
ATOM 3882 C CA . TRP C 1 49 ? 29.892 -11.300 -20.557 1.00 29.28 69 TRP C CA 1
ATOM 3883 C C . TRP C 1 49 ? 28.746 -10.709 -21.388 1.00 30.43 69 TRP C C 1
ATOM 3884 O O . TRP C 1 49 ? 28.658 -9.495 -21.559 1.00 29.81 69 TRP C O 1
ATOM 3895 N N . LYS C 1 50 ? 27.861 -11.570 -21.892 1.00 33.65 70 LYS C N 1
ATOM 3896 C CA . LYS C 1 50 ? 26.715 -11.112 -22.673 1.00 35.08 70 LYS C CA 1
ATOM 3897 C C . LYS C 1 50 ? 25.734 -10.407 -21.751 1.00 33.17 70 LYS C C 1
ATOM 3898 O O . LYS C 1 50 ? 25.111 -9.419 -22.125 1.00 31.05 70 LYS C O 1
ATOM 3904 N N . GLN C 1 51 ? 25.575 -10.954 -20.552 1.00 33.62 71 GLN C N 1
ATOM 3905 C CA . GLN C 1 51 ? 24.738 -10.332 -19.552 1.00 33.87 71 GLN C CA 1
ATOM 3906 C C . GLN C 1 51 ? 25.290 -8.955 -19.196 1.00 31.93 71 GLN C C 1
ATOM 3907 O O . GLN C 1 51 ? 24.535 -7.984 -19.100 1.00 31.35 71 GLN C O 1
ATOM 3913 N N . ALA C 1 52 ? 26.611 -8.849 -19.083 1.00 29.31 72 ALA C N 1
ATOM 3914 C CA . ALA C 1 52 ? 27.221 -7.557 -18.765 1.00 28.91 72 ALA C CA 1
ATOM 3915 C C . ALA C 1 52 ? 26.957 -6.524 -19.866 1.00 28.96 72 ALA C C 1
ATOM 3916 O O . ALA C 1 52 ? 26.695 -5.356 -19.582 1.00 27.98 72 ALA C O 1
ATOM 3918 N N . ALA C 1 53 ? 26.983 -6.958 -21.124 1.00 28.54 73 ALA C N 1
ATOM 3919 C CA . ALA C 1 53 ? 26.686 -6.039 -22.215 1.00 31.07 73 ALA C CA 1
ATOM 3920 C C . ALA C 1 53 ? 25.230 -5.562 -22.165 1.00 31.70 73 ALA C C 1
ATOM 3921 O O . ALA C 1 53 ? 24.929 -4.427 -22.527 1.00 29.75 73 ALA C O 1
ATOM 3923 N N . GLU C 1 54 ? 24.330 -6.426 -21.706 1.00 30.51 74 GLU C N 1
ATOM 3924 C CA . GLU C 1 54 ? 22.933 -6.028 -21.552 1.00 33.76 74 GLU C CA 1
ATOM 3925 C C . GLU C 1 54 ? 22.713 -5.076 -20.381 1.00 32.47 74 GLU C C 1
ATOM 3926 O O . GLU C 1 54 ? 21.832 -4.220 -20.441 1.00 33.58 74 GLU C O 1
ATOM 3932 N N . ASP C 1 55 ? 23.539 -5.209 -19.339 1.00 30.38 75 ASP C N 1
ATOM 3933 C CA . ASP C 1 55 ? 23.499 -4.318 -18.180 1.00 28.84 75 ASP C CA 1
ATOM 3934 C C . ASP C 1 55 ? 24.120 -2.952 -18.466 1.00 30.25 75 ASP C C 1
ATOM 3935 O O . ASP C 1 55 ? 23.845 -1.979 -17.752 1.00 30.29 75 ASP C O 1
ATOM 3940 N N . ALA C 1 56 ? 24.986 -2.885 -19.478 1.00 29.54 76 ALA C N 1
ATOM 3941 C CA . ALA C 1 56 ? 25.861 -1.718 -19.671 1.00 26.44 76 ALA C CA 1
ATOM 3942 C C . ALA C 1 56 ? 25.173 -0.451 -20.165 1.00 25.13 76 ALA C C 1
ATOM 3943 O O . ALA C 1 56 ? 25.683 0.643 -19.966 1.00 26.55 76 ALA C O 1
ATOM 3945 N N . ASP C 1 57 ? 24.056 -0.599 -20.867 1.00 26.44 77 ASP C N 1
ATOM 3946 C CA . ASP C 1 57 ? 23.339 0.539 -21.450 1.00 27.73 77 ASP C CA 1
ATOM 3947 C C . ASP C 1 57 ? 22.533 1.262 -20.366 1.00 27.37 77 ASP C C 1
ATOM 3948 O O . ASP C 1 57 ? 21.658 0.664 -19.751 1.00 27.55 77 ASP C O 1
ATOM 3953 N N . ILE C 1 58 ? 22.831 2.535 -20.124 1.00 28.49 78 ILE C N 1
ATOM 3954 C CA . ILE C 1 58 ? 22.108 3.323 -19.112 1.00 30.70 78 ILE C CA 1
ATOM 3955 C C . ILE C 1 58 ? 20.914 4.092 -19.677 1.00 30.81 78 ILE C C 1
ATOM 3956 O O . ILE C 1 58 ? 20.363 4.952 -18.992 1.00 31.08 78 ILE C O 1
ATOM 3961 N N . SER C 1 59 ? 20.580 3.861 -20.943 1.00 29.80 79 SER C N 1
ATOM 3962 C CA . SER C 1 59 ? 19.376 4.448 -21.534 1.00 29.57 79 SER C CA 1
ATOM 3963 C C . SER C 1 59 ? 18.134 4.065 -20.728 1.00 27.34 79 SER C C 1
ATOM 3964 O O . SER C 1 59 ? 18.024 2.945 -20.240 1.00 24.35 79 SER C O 1
ATOM 3967 N N . VAL C 1 60 ? 17.192 4.995 -20.622 1.00 29.87 80 VAL C N 1
ATOM 3968 C CA . VAL C 1 60 ? 15.984 4.781 -19.830 1.00 30.75 80 VAL C CA 1
ATOM 3969 C C . VAL C 1 60 ? 15.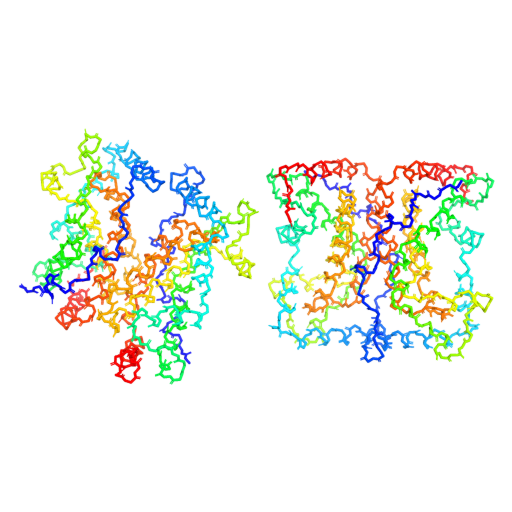209 3.545 -20.286 1.00 31.55 80 VAL C C 1
ATOM 3970 O O . VAL C 1 60 ? 14.690 2.794 -19.452 1.00 31.50 80 VAL C O 1
ATOM 3974 N N . GLU C 1 61 ? 15.214 3.288 -21.596 1.00 31.05 81 GLU C N 1
ATOM 3975 C CA . GLU C 1 61 ? 14.518 2.135 -22.168 1.00 31.54 81 GLU C CA 1
ATOM 3976 C C . GLU C 1 61 ? 15.087 0.826 -21.637 1.00 30.80 81 GLU C C 1
ATOM 3977 O O . GLU C 1 61 ? 14.349 -0.085 -21.265 1.00 31.20 81 GLU C O 1
ATOM 3983 N N . ASN C 1 62 ? 16.407 0.700 -21.682 1.00 30.46 82 ASN C N 1
ATOM 3984 C CA . ASN C 1 62 ? 17.065 -0.516 -21.214 1.00 27.06 82 ASN C CA 1
ATOM 3985 C C . ASN C 1 62 ? 16.893 -0.687 -19.704 1.00 24.68 82 ASN C C 1
ATOM 3986 O O . ASN C 1 62 ? 16.656 -1.785 -19.218 1.00 25.09 82 ASN C O 1
ATOM 3991 N N . ILE C 1 63 ? 16.985 0.414 -18.969 1.00 26.50 83 ILE C N 1
ATOM 3992 C CA . ILE C 1 63 ? 16.880 0.369 -17.510 1.00 26.68 83 ILE C CA 1
ATOM 3993 C C . ILE C 1 63 ? 15.489 -0.060 -17.056 1.00 25.95 83 ILE C C 1
ATOM 3994 O O . ILE C 1 63 ? 15.350 -0.889 -16.155 1.00 27.14 83 ILE C O 1
ATOM 3999 N N . ALA C 1 64 ? 14.464 0.495 -17.702 1.00 27.47 84 ALA C N 1
ATOM 4000 C CA . ALA C 1 64 ? 13.083 0.029 -17.556 1.00 25.46 84 ALA C CA 1
ATOM 4001 C C . ALA C 1 64 ? 12.944 -1.460 -17.837 1.00 26.64 84 ALA C C 1
ATOM 4002 O O . ALA C 1 64 ? 12.326 -2.198 -17.062 1.00 26.76 84 ALA C O 1
ATOM 4004 N N . ARG C 1 65 ? 13.515 -1.911 -18.946 1.00 26.35 85 ARG C N 1
ATOM 4005 C CA . ARG C 1 65 ? 13.435 -3.330 -19.288 1.00 28.93 85 ARG C CA 1
ATOM 4006 C C . ARG C 1 65 ? 14.056 -4.218 -18.205 1.00 27.18 85 ARG C C 1
ATOM 4007 O O . ARG C 1 65 ? 13.571 -5.329 -17.927 1.00 27.47 85 ARG C O 1
ATOM 4015 N N . ILE C 1 66 ? 15.142 -3.740 -17.601 1.00 24.34 86 ILE C N 1
ATOM 4016 C CA . ILE C 1 66 ? 15.839 -4.529 -16.597 1.00 22.72 86 ILE C CA 1
ATOM 4017 C C . ILE C 1 66 ? 15.079 -4.572 -15.274 1.00 20.64 86 ILE C C 1
ATOM 4018 O O . ILE C 1 66 ? 14.833 -5.640 -14.741 1.00 20.79 86 ILE C O 1
ATOM 4023 N N . PHE C 1 67 ? 14.609 -3.422 -14.811 1.00 21.19 87 PHE C N 1
ATOM 4024 C CA . PHE C 1 67 ? 13.989 -3.321 -13.480 1.00 22.13 87 PHE C CA 1
ATOM 4025 C C . PHE C 1 67 ? 12.538 -3.792 -13.405 1.00 21.98 87 PHE C C 1
ATOM 4026 O O . PHE C 1 67 ? 12.029 -4.121 -12.319 1.00 19.95 87 PHE C O 1
ATOM 4034 N N . SER C 1 68 ? 11.869 -3.781 -14.555 1.00 24.00 88 SER C N 1
ATOM 4035 C CA . SER C 1 68 ? 10.459 -4.144 -14.648 1.00 23.88 88 SER C CA 1
ATOM 4036 C C . SER C 1 68 ? 10.137 -5.525 -14.032 1.00 24.44 88 SER C C 1
ATOM 4037 O O . SER C 1 68 ? 9.339 -5.617 -13.098 1.00 26.05 88 SER C O 1
ATOM 4040 N N . PRO C 1 69 ? 10.803 -6.594 -14.501 1.00 24.98 89 PRO C N 1
ATOM 4041 C CA . PRO C 1 69 ? 10.602 -7.910 -13.890 1.00 24.81 89 PRO C CA 1
ATOM 4042 C C . PRO C 1 69 ? 11.034 -7.936 -12.422 1.00 24.10 89 PRO C C 1
ATOM 4043 O O . PRO C 1 69 ? 10.569 -8.770 -11.648 1.00 24.32 89 PRO C O 1
ATOM 4047 N N . VAL C 1 70 ? 11.935 -7.040 -12.042 1.00 24.77 90 VAL C N 1
ATOM 4048 C CA . VAL C 1 70 ? 12.434 -7.043 -10.672 1.00 24.39 90 VAL C CA 1
ATOM 4049 C C . VAL C 1 70 ? 11.442 -6.445 -9.652 1.00 24.47 90 VAL C C 1
ATOM 4050 O O . VAL C 1 70 ? 11.186 -7.045 -8.603 1.00 24.93 90 VAL C O 1
ATOM 4054 N N . VAL C 1 71 ? 10.865 -5.291 -9.973 1.00 23.94 91 VAL C N 1
ATOM 4055 C CA . VAL C 1 71 ? 9.820 -4.708 -9.132 1.00 25.44 91 VAL C CA 1
ATOM 4056 C C . VAL C 1 71 ? 8.467 -5.382 -9.349 1.00 26.84 91 VAL C C 1
ATOM 4057 O O . VAL C 1 71 ? 7.553 -5.226 -8.529 1.00 26.17 91 VAL C O 1
ATOM 4061 N N . GLY C 1 72 ? 8.330 -6.100 -10.464 1.00 24.90 92 GLY C N 1
ATOM 4062 C CA . GLY C 1 72 ? 7.104 -6.844 -10.739 1.00 25.61 92 GLY C CA 1
ATOM 4063 C C . GLY C 1 72 ? 5.957 -5.990 -11.260 1.00 29.57 92 GLY C C 1
ATOM 4064 O O . GLY C 1 72 ? 4.783 -6.305 -11.042 1.00 30.80 92 GLY C O 1
ATOM 4065 N N . ALA C 1 73 ? 6.295 -4.938 -12.001 1.00 28.62 93 ALA C N 1
ATOM 4066 C CA . ALA C 1 73 ? 5.306 -4.023 -12.537 1.00 28.08 93 ALA C CA 1
ATOM 4067 C C . ALA C 1 73 ? 5.803 -3.529 -13.872 1.00 28.85 93 ALA C C 1
ATOM 4068 O O . ALA C 1 73 ? 7.007 -3.371 -14.063 1.00 30.23 93 ALA C O 1
ATOM 4070 N N . LYS C 1 74 ? 4.883 -3.276 -14.795 1.00 29.39 94 LYS C N 1
ATOM 4071 C CA . LYS C 1 74 ? 5.237 -2.612 -16.050 1.00 32.37 94 LYS C CA 1
ATOM 4072 C C . LYS C 1 74 ? 5.895 -1.279 -15.741 1.00 31.27 94 LYS C C 1
ATOM 4073 O O . LYS C 1 74 ? 5.491 -0.583 -14.809 1.00 33.11 94 LYS C O 1
ATOM 4079 N N . ILE C 1 75 ? 6.872 -0.896 -16.549 1.00 28.19 95 ILE C N 1
ATOM 4080 C CA . ILE C 1 75 ? 7.385 0.465 -16.504 1.00 26.17 95 ILE C CA 1
ATOM 4081 C C . ILE C 1 75 ? 7.469 0.971 -17.924 1.00 26.36 95 ILE C C 1
ATOM 4082 O O . ILE C 1 75 ? 8.252 0.458 -18.711 1.00 26.82 95 ILE C O 1
ATOM 4087 N N . ASN C 1 76 ? 6.623 1.932 -18.270 1.00 27.88 96 ASN C N 1
ATOM 4088 C CA . ASN C 1 76 ? 6.691 2.559 -19.588 1.00 28.63 96 ASN C CA 1
ATOM 4089 C C . ASN C 1 76 ? 6.091 3.963 -19.560 1.00 30.39 96 ASN C C 1
ATOM 4090 O O . ASN C 1 76 ? 5.505 4.368 -18.557 1.00 28.42 96 ASN C O 1
ATOM 4095 N N . PRO C 1 77 ? 6.299 4.742 -20.634 1.00 32.72 97 PRO C N 1
ATOM 4096 C CA . PRO C 1 77 ? 5.950 6.161 -20.597 1.00 33.23 97 PRO C CA 1
ATOM 4097 C C . PRO C 1 77 ? 4.436 6.377 -20.569 1.00 35.03 97 PRO C C 1
ATOM 4098 O O . PRO C 1 77 ? 3.972 7.481 -20.267 1.00 37.43 97 PRO C O 1
ATOM 4102 N N . LYS C 1 78 ? 3.677 5.332 -20.882 1.00 35.29 98 LYS C N 1
ATOM 4103 C CA . LYS C 1 78 ? 2.227 5.439 -20.926 1.00 38.75 98 LYS C CA 1
ATOM 4104 C C . LYS C 1 78 ? 1.606 5.030 -19.591 1.00 36.34 98 LYS C C 1
ATOM 4105 O O . LYS C 1 78 ? 0.812 5.767 -19.013 1.00 37.66 98 LYS C O 1
ATOM 4111 N N . ASP C 1 79 ? 1.981 3.861 -19.093 1.00 35.49 99 ASP C N 1
ATOM 4112 C CA . ASP C 1 79 ? 1.340 3.309 -17.899 1.00 35.34 99 ASP C CA 1
ATOM 4113 C C . ASP C 1 79 ? 1.903 3.964 -16.643 1.00 32.36 99 ASP C C 1
ATOM 4114 O O . ASP C 1 79 ? 1.194 4.169 -15.671 1.00 32.42 99 ASP C O 1
ATOM 4119 N N . THR C 1 80 ? 3.197 4.255 -16.658 1.00 31.27 100 THR C N 1
ATOM 4120 C CA . THR C 1 80 ? 3.887 4.727 -15.465 1.00 27.94 100 THR C CA 1
ATOM 4121 C C . THR C 1 80 ? 4.673 5.976 -15.800 1.00 26.97 100 THR C C 1
ATOM 4122 O O . THR C 1 80 ? 5.903 5.991 -15.720 1.00 25.22 100 THR C O 1
ATOM 4126 N N . PRO C 1 81 ? 3.952 7.044 -16.183 1.00 28.28 101 PRO C N 1
ATOM 4127 C CA . PRO C 1 81 ? 4.594 8.267 -16.649 1.00 27.62 101 PRO C CA 1
ATOM 4128 C C . PRO C 1 81 ? 5.492 8.880 -15.586 1.00 25.96 101 PRO C C 1
ATOM 4129 O O . PRO C 1 81 ? 6.575 9.369 -15.901 1.00 26.54 101 PRO C O 1
ATOM 4133 N N . GLU C 1 82 ? 5.060 8.851 -14.333 1.00 25.90 102 GLU C N 1
ATOM 4134 C CA . GLU C 1 82 ? 5.872 9.448 -13.267 1.00 27.40 102 GLU C CA 1
ATOM 4135 C C . GLU C 1 82 ? 7.146 8.640 -12.970 1.00 23.49 102 GLU C C 1
ATOM 4136 O O . GLU C 1 82 ? 8.220 9.196 -12.763 1.00 25.10 102 GLU C O 1
ATOM 4142 N N . THR C 1 83 ? 7.002 7.326 -12.905 1.00 20.58 103 THR C N 1
ATOM 4143 C CA . THR C 1 83 ? 8.143 6.447 -12.780 1.00 21.35 103 THR C CA 1
ATOM 4144 C C . THR C 1 83 ? 9.114 6.697 -13.926 1.00 23.81 103 THR C C 1
ATOM 4145 O O . THR C 1 83 ? 10.326 6.687 -13.742 1.00 23.86 103 THR C O 1
ATOM 4149 N N . TRP C 1 84 ? 8.566 6.928 -15.114 1.00 26.95 104 TRP C N 1
ATOM 4150 C CA . TRP C 1 84 ? 9.375 7.109 -16.302 1.00 26.25 104 TRP C CA 1
ATOM 4151 C C . TRP C 1 84 ? 10.272 8.340 -16.182 1.00 26.77 104 TRP C C 1
ATOM 4152 O O . TRP C 1 84 ? 11.469 8.253 -16.439 1.00 25.72 104 TRP C O 1
ATOM 4163 N N . ASN C 1 85 ? 9.702 9.459 -15.738 1.00 26.21 105 ASN C N 1
ATOM 4164 C CA . ASN C 1 85 ? 10.479 10.650 -15.388 1.00 26.05 105 ASN C CA 1
ATOM 4165 C C . ASN C 1 85 ? 11.492 10.447 -14.250 1.00 26.96 105 ASN C C 1
ATOM 4166 O O . ASN C 1 85 ? 12.577 11.038 -14.268 1.00 26.03 105 ASN C O 1
ATOM 4171 N N . MET C 1 86 ? 11.088 9.699 -13.222 1.00 24.69 106 MET C N 1
ATOM 4172 C CA . MET C 1 86 ? 11.962 9.361 -12.090 1.00 25.83 106 MET C CA 1
ATOM 4173 C C . MET C 1 86 ? 13.241 8.618 -12.513 1.00 23.74 106 MET C C 1
ATOM 4174 O O . MET C 1 86 ? 14.328 8.962 -12.066 1.00 23.70 106 MET C O 1
ATOM 4179 N N . LEU C 1 87 ? 13.119 7.634 -13.398 1.00 20.25 107 LEU C N 1
ATOM 4180 C CA . LEU C 1 87 ? 14.307 6.986 -13.947 1.00 24.16 107 LEU C CA 1
ATOM 4181 C C . LEU C 1 87 ? 15.273 8.000 -14.550 1.00 25.93 107 LEU C C 1
ATOM 4182 O O . LEU C 1 87 ? 16.495 7.842 -14.433 1.00 23.59 107 LEU C O 1
ATOM 4187 N N . GLN C 1 88 ? 14.725 8.993 -15.257 1.00 27.04 108 GLN C N 1
ATOM 4188 C CA . GLN C 1 88 ? 15.541 9.989 -15.952 1.00 29.11 108 GLN C CA 1
ATOM 4189 C C . GLN C 1 88 ? 16.106 11.022 -14.990 1.00 26.44 108 GLN C C 1
ATOM 4190 O O . GLN C 1 88 ? 17.286 11.364 -15.061 1.00 27.09 108 GLN C O 1
ATOM 4196 N N . ASN C 1 89 ? 15.269 11.528 -14.094 1.00 22.89 109 ASN C N 1
ATOM 4197 C CA . ASN C 1 89 ? 15.747 12.440 -13.056 1.00 25.53 109 ASN C CA 1
ATOM 4198 C C . ASN C 1 89 ? 16.916 11.859 -12.241 1.00 23.97 109 ASN C C 1
ATOM 4199 O O . ASN C 1 89 ? 17.855 12.571 -11.911 1.00 26.30 109 ASN C O 1
ATOM 4204 N N . LEU C 1 90 ? 16.846 10.577 -11.896 1.00 23.86 110 LEU C N 1
ATOM 4205 C CA . LEU C 1 90 ? 17.854 9.961 -11.026 1.00 21.90 110 LEU C CA 1
ATOM 4206 C C . LEU C 1 90 ? 19.176 9.716 -11.757 1.00 22.03 110 LEU C C 1
ATOM 4207 O O . LEU C 1 90 ? 20.245 9.714 -11.138 1.00 21.31 110 LEU C O 1
ATOM 4212 N N . LEU C 1 91 ? 19.109 9.514 -13.073 1.00 25.15 111 LEU C N 1
ATOM 4213 C CA . LEU C 1 91 ? 20.321 9.507 -13.903 1.00 27.63 111 LEU C CA 1
ATOM 4214 C C . LEU C 1 91 ? 21.087 10.828 -13.788 1.00 28.87 111 LEU C C 1
ATOM 4215 O O . LEU C 1 91 ? 22.299 10.844 -13.594 1.00 29.59 111 LEU C O 1
ATOM 4220 N N . LYS C 1 92 ? 20.366 11.936 -13.896 1.00 28.53 112 LYS C N 1
ATOM 4221 C CA . LYS C 1 92 ? 20.955 13.254 -13.714 1.00 29.56 112 LYS C CA 1
ATOM 4222 C C . LYS C 1 92 ? 21.501 13.447 -12.290 1.00 27.27 112 LYS C C 1
ATOM 4223 O O . LYS C 1 92 ? 22.667 13.834 -12.116 1.00 23.84 112 LYS C O 1
ATOM 4229 N N . MET C 1 93 ? 20.648 13.195 -11.289 1.00 22.21 113 MET C N 1
ATOM 4230 C CA . MET C 1 93 ? 21.002 13.360 -9.881 1.00 22.50 113 MET C CA 1
ATOM 4231 C C . MET C 1 93 ? 22.165 12.461 -9.473 1.00 21.03 113 MET C C 1
ATOM 4232 O O . MET C 1 93 ? 23.164 12.932 -8.943 1.00 22.11 113 MET C O 1
ATOM 4237 N N . GLY C 1 94 ? 22.041 11.166 -9.743 1.00 22.00 114 GLY C N 1
ATOM 4238 C CA . GLY C 1 94 ? 22.969 10.184 -9.197 1.00 19.80 114 GLY C CA 1
ATOM 4239 C C . GLY C 1 94 ? 24.150 9.947 -10.115 1.00 21.59 114 GLY C C 1
ATOM 4240 O O . GLY C 1 94 ? 25.297 9.890 -9.665 1.00 19.14 114 GLY C O 1
ATOM 4241 N N . GLY C 1 95 ? 23.865 9.759 -11.401 1.00 22.46 115 GLY C N 1
ATOM 4242 C CA . GLY C 1 95 ? 24.907 9.486 -12.387 1.00 23.23 115 GLY C CA 1
ATOM 4243 C C . GLY C 1 95 ? 25.833 10.669 -12.649 1.00 26.58 115 GLY C C 1
ATOM 4244 O O . GLY C 1 95 ? 27.045 10.494 -12.788 1.00 29.40 115 GLY C O 1
ATOM 4245 N N . TYR C 1 96 ? 25.284 11.882 -12.630 1.00 25.38 116 TYR C N 1
ATOM 4246 C CA . TYR C 1 96 ? 26.041 13.079 -13.008 1.00 25.84 116 TYR C CA 1
ATOM 4247 C C . TYR C 1 96 ? 26.348 14.030 -11.854 1.00 23.55 116 TYR C C 1
ATOM 4248 O O . TYR C 1 96 ? 27.505 14.272 -11.557 1.00 23.96 116 TYR C O 1
ATOM 4257 N N . TYR C 1 97 ? 25.330 14.566 -11.187 1.00 23.71 117 TYR C N 1
ATOM 4258 C CA . TYR C 1 97 ? 25.585 15.559 -10.136 1.00 23.14 117 TYR C CA 1
ATOM 4259 C C . TYR C 1 97 ? 26.338 15.003 -8.934 1.00 23.21 117 TYR C C 1
ATOM 4260 O O . TYR C 1 97 ? 27.215 15.672 -8.373 1.00 22.95 117 TYR C O 1
ATOM 4269 N N . ALA C 1 98 ? 25.983 13.795 -8.506 1.00 20.94 118 ALA C N 1
ATOM 4270 C CA . ALA C 1 98 ? 26.515 13.289 -7.246 1.00 19.54 118 ALA C CA 1
ATOM 4271 C C . ALA C 1 98 ? 27.999 12.928 -7.360 1.00 18.11 118 ALA C C 1
ATOM 4272 O O . ALA C 1 98 ? 28.715 12.873 -6.353 1.00 19.09 118 ALA C O 1
ATOM 4274 N N . THR C 1 99 ? 28.446 12.638 -8.578 1.00 17.78 119 THR C N 1
ATOM 4275 C CA . THR C 1 99 ? 29.800 12.146 -8.799 1.00 19.95 119 THR C CA 1
ATOM 4276 C C . THR C 1 99 ? 30.738 13.214 -9.366 1.00 22.55 119 THR C C 1
ATOM 4277 O O . THR C 1 99 ? 31.950 12.996 -9.449 1.00 22.88 119 THR C O 1
ATOM 4281 N N . ALA C 1 100 ? 30.179 14.338 -9.804 1.00 22.37 120 ALA C N 1
ATOM 4282 C CA . ALA C 1 100 ? 30.888 15.215 -10.736 1.00 23.02 120 ALA C CA 1
ATOM 4283 C C . ALA C 1 100 ? 32.182 15.808 -10.161 1.00 23.41 120 ALA C C 1
ATOM 4284 O O . ALA C 1 100 ? 33.188 15.894 -10.859 1.00 21.61 120 ALA C O 1
ATOM 4286 N N . SER C 1 101 ? 32.150 16.281 -8.919 1.00 24.51 121 SER C N 1
ATOM 4287 C CA . SER C 1 101 ? 33.313 16.987 -8.402 1.00 26.08 121 SER C CA 1
ATOM 4288 C C . SER C 1 101 ? 34.534 16.078 -8.163 1.00 23.75 121 SER C C 1
ATOM 4289 O O . SER C 1 101 ? 35.651 16.419 -8.557 1.00 21.22 121 SER C O 1
ATOM 4292 N N . ALA C 1 102 ? 34.306 14.865 -7.666 1.00 22.66 122 ALA C N 1
ATOM 4293 C CA . ALA C 1 102 ? 35.397 13.885 -7.580 1.00 21.50 122 ALA C CA 1
ATOM 4294 C C . ALA C 1 102 ? 35.872 13.426 -8.962 1.00 20.70 122 ALA C C 1
ATOM 4295 O O . ALA C 1 102 ? 37.075 13.236 -9.177 1.00 20.58 122 ALA C O 1
ATOM 4297 N N . LYS C 1 103 ? 34.931 13.202 -9.879 1.00 17.80 123 LYS C N 1
ATOM 4298 C CA . LYS C 1 103 ? 35.275 12.720 -11.216 1.00 21.42 123 LYS C CA 1
ATOM 4299 C C . LYS C 1 103 ? 36.260 13.677 -11.894 1.00 22.24 123 LYS C C 1
ATOM 4300 O O . LYS C 1 103 ? 37.279 13.252 -12.452 1.00 20.02 123 LYS C O 1
ATOM 4306 N N . LYS C 1 104 ? 35.914 14.960 -11.867 1.00 23.49 124 LYS C N 1
ATOM 4307 C CA . LYS C 1 104 ? 36.670 16.007 -12.536 1.00 29.28 124 LYS C CA 1
ATOM 4308 C C . LYS C 1 104 ? 37.989 16.269 -11.808 1.00 28.25 124 LYS C C 1
ATOM 4309 O O . LYS C 1 104 ? 38.998 16.588 -12.435 1.00 29.05 124 LYS C O 1
ATOM 4315 N N . TYR C 1 105 ? 38.006 16.038 -10.498 1.00 25.86 125 TYR C N 1
ATOM 4316 C CA . TYR C 1 105 ? 39.218 16.244 -9.712 1.00 22.83 125 TYR C CA 1
ATOM 4317 C C . TYR C 1 105 ? 40.351 15.270 -10.043 1.00 22.60 125 TYR C C 1
ATOM 4318 O O . TYR C 1 105 ? 41.503 15.686 -10.215 1.00 22.77 125 TYR C O 1
ATOM 4327 N N . TYR C 1 106 ? 40.043 13.976 -10.065 1.00 19.79 126 TYR C N 1
ATOM 4328 C CA . TYR C 1 106 ? 41.051 12.936 -10.283 1.00 17.70 126 TYR C CA 1
ATOM 4329 C C . TYR C 1 106 ? 41.202 12.548 -11.742 1.00 18.00 126 TYR C C 1
ATOM 4330 O O . TYR C 1 106 ? 42.237 11.997 -12.135 1.00 19.16 126 TYR C O 1
ATOM 4339 N N . MET C 1 107 ? 40.137 12.737 -12.513 1.00 17.93 127 MET C N 1
ATOM 4340 C CA . MET C 1 107 ? 40.111 12.336 -13.926 1.00 22.40 127 MET C CA 1
ATOM 4341 C C . MET C 1 107 ? 40.776 10.971 -14.150 1.00 21.31 127 MET C C 1
ATOM 4342 O O . MET C 1 107 ? 41.790 10.869 -14.846 1.00 18.91 127 MET C O 1
ATOM 4351 N N . ARG C 1 108 ? 40.238 9.930 -13.516 1.00 18.64 128 ARG C N 1
ATOM 4352 C CA . ARG C 1 108 ? 40.919 8.631 -13.503 1.00 18.38 128 ARG C CA 1
ATOM 4353 C C . ARG C 1 108 ? 40.788 7.931 -14.847 1.00 17.41 128 ARG C C 1
ATOM 4354 O O . ARG C 1 108 ? 39.684 7.822 -15.398 1.00 18.37 128 ARG C O 1
ATOM 4362 N N . THR C 1 109 ? 41.899 7.393 -15.338 1.00 19.18 129 THR C N 1
ATOM 4363 C CA . THR C 1 109 ? 41.887 6.647 -16.598 1.00 20.84 129 THR C CA 1
ATOM 4364 C C . THR C 1 109 ? 41.225 5.281 -16.445 1.00 21.57 129 THR C C 1
ATOM 4365 O O . THR C 1 109 ? 41.505 4.538 -15.501 1.00 19.98 129 THR C O 1
ATOM 4369 N N . ARG C 1 110 ? 40.365 4.966 -17.411 1.00 21.64 130 ARG C N 1
ATOM 4370 C CA . ARG C 1 110 ? 39.574 3.753 -17.416 1.00 21.76 130 ARG C CA 1
ATOM 4371 C C . ARG C 1 110 ? 40.428 2.602 -17.897 1.00 21.45 130 ARG C C 1
ATOM 4372 O O . ARG C 1 110 ? 41.383 2.818 -18.639 1.00 23.69 130 ARG C O 1
ATOM 4380 N N . PRO C 1 111 ? 40.122 1.383 -17.427 1.00 19.57 131 PRO C N 1
ATOM 4381 C CA . PRO C 1 111 ? 40.963 0.201 -17.678 1.00 19.60 131 PRO C CA 1
ATOM 4382 C C . PRO C 1 111 ? 41.113 -0.189 -19.161 1.00 21.88 131 PRO C C 1
ATOM 4383 O O . PRO C 1 111 ? 42.214 -0.489 -19.591 1.00 22.89 131 PRO C O 1
ATOM 4387 N N . PHE C 1 112 ? 40.013 -0.283 -19.903 1.00 23.06 132 PHE C N 1
ATOM 4388 C CA . PHE C 1 112 ? 40.095 -0.607 -21.331 1.00 24.66 132 PHE C CA 1
ATOM 4389 C C . PHE C 1 112 ? 40.988 0.372 -22.090 1.00 27.13 132 PHE C C 1
ATOM 4390 O O . PHE C 1 112 ? 41.597 0.020 -23.113 1.00 26.85 132 PHE C O 1
ATOM 4398 N N . VAL C 1 113 ? 41.066 1.602 -21.593 1.00 26.42 133 VAL C N 1
ATOM 4399 C CA . VAL C 1 113 ? 41.873 2.615 -22.255 1.00 27.40 133 VAL C CA 1
ATOM 4400 C C . VAL C 1 113 ? 43.344 2.416 -21.914 1.00 29.75 133 VAL C C 1
ATOM 4401 O O . VAL C 1 113 ? 44.207 2.521 -22.784 1.00 30.27 133 VAL C O 1
ATOM 4405 N N . LEU C 1 114 ? 43.613 2.079 -20.657 1.00 29.16 134 LEU C N 1
ATOM 4406 C CA . LEU C 1 114 ? 44.971 1.897 -20.186 1.00 30.61 134 LEU C CA 1
ATOM 4407 C C . LEU C 1 114 ? 45.605 0.657 -20.830 1.00 31.99 134 LEU C C 1
ATOM 4408 O O . LEU C 1 114 ? 46.797 0.648 -21.138 1.00 34.98 134 LEU C O 1
ATOM 4413 N N . PHE C 1 115 ? 44.814 -0.390 -21.020 1.00 29.29 135 PHE C N 1
ATOM 4414 C CA . PHE C 1 115 ? 45.330 -1.641 -21.570 1.00 29.93 135 PHE C CA 1
ATOM 4415 C C . PHE C 1 115 ? 44.962 -1.807 -23.046 1.00 29.20 135 PHE C C 1
ATOM 4416 O O . PHE C 1 115 ? 45.186 -2.861 -23.627 1.00 29.39 135 PHE C O 1
ATOM 4424 N N . ASN C 1 116 ? 44.321 -0.795 -23.621 1.00 29.12 136 ASN C N 1
ATOM 4425 C CA . ASN C 1 116 ? 43.924 -0.843 -25.027 1.00 30.84 136 ASN C CA 1
ATOM 4426 C C . ASN C 1 116 ? 43.108 -2.085 -25.387 1.00 31.68 136 ASN C C 1
ATOM 4427 O O . ASN C 1 116 ? 43.521 -2.878 -26.237 1.00 30.83 136 ASN C O 1
ATOM 4432 N N . HIS C 1 117 ? 41.983 -2.288 -24.700 1.00 29.30 137 HIS C N 1
ATOM 4433 C CA . HIS C 1 117 ? 41.072 -3.356 -25.066 1.00 27.23 137 HIS C CA 1
ATOM 4434 C C . HIS C 1 117 ? 39.711 -2.801 -25.427 1.00 27.13 137 HIS C C 1
ATOM 4435 O O . HIS C 1 117 ? 39.394 -1.655 -25.124 1.00 27.56 137 HIS C O 1
ATOM 4442 N N . SER C 1 118 ? 38.905 -3.644 -26.052 1.00 24.51 138 SER C N 1
ATOM 4443 C CA . SER C 1 118 ? 37.506 -3.365 -26.270 1.00 28.27 138 SER C CA 1
ATOM 4444 C C . SER C 1 118 ? 36.750 -3.640 -24.965 1.00 28.95 138 SER C C 1
ATOM 4445 O O . SER C 1 118 ? 37.033 -4.613 -24.271 1.00 27.52 138 SER C O 1
ATOM 4448 N N . THR C 1 119 ? 35.793 -2.785 -24.625 1.00 29.39 139 THR C N 1
ATOM 4449 C CA . THR C 1 119 ? 34.821 -3.132 -23.586 1.00 28.10 139 THR C CA 1
ATOM 4450 C C . THR C 1 119 ? 33.751 -4.079 -24.109 1.00 27.59 139 THR C C 1
ATOM 4451 O O . THR C 1 119 ? 33.751 -4.455 -25.283 1.00 28.94 139 THR C O 1
ATOM 4455 N N . CYS C 1 120 ? 32.792 -4.399 -23.252 1.00 26.10 140 CYS C N 1
ATOM 4456 C CA . CYS C 1 120 ? 31.665 -5.233 -23.649 1.00 26.12 140 CYS C CA 1
ATOM 4457 C C . CYS C 1 120 ? 30.611 -4.415 -24.409 1.00 25.63 140 CYS C C 1
ATOM 4458 O O . CYS C 1 120 ? 29.655 -4.955 -24.952 1.00 25.68 140 CYS C O 1
ATOM 4461 N N . ARG C 1 121 ? 30.808 -3.111 -24.488 1.00 27.06 141 ARG C N 1
ATOM 4462 C CA . ARG C 1 121 ? 29.850 -2.270 -25.189 1.00 29.39 141 ARG C CA 1
ATOM 4463 C C . ARG C 1 121 ? 30.517 -1.150 -25.996 1.00 29.12 141 ARG C C 1
ATOM 4464 O O . ARG C 1 121 ? 30.398 0.027 -25.662 1.00 28.42 141 ARG C O 1
ATOM 4472 N N . PRO C 1 122 ? 31.165 -1.513 -27.110 1.00 30.40 142 PRO C N 1
ATOM 4473 C CA . PRO C 1 122 ? 32.001 -0.573 -27.867 1.00 29.16 142 PRO C CA 1
ATOM 4474 C C . PRO C 1 122 ? 31.305 0.742 -28.237 1.00 30.35 142 PRO C C 1
ATOM 4475 O O . PRO C 1 122 ? 31.951 1.786 -28.279 1.00 27.69 142 PRO C O 1
ATOM 4479 N N . GLU C 1 123 ? 29.997 0.702 -28.474 1.00 33.41 143 GLU C N 1
ATOM 4480 C CA . GLU C 1 123 ? 29.260 1.903 -28.876 1.00 37.12 143 GLU C CA 1
ATOM 4481 C C . GLU C 1 123 ? 29.386 3.075 -27.901 1.00 37.71 143 GLU C C 1
ATOM 4482 O O . GLU C 1 123 ? 29.283 4.237 -28.306 1.00 38.72 143 GLU C O 1
ATOM 4488 N N . ASP C 1 124 ? 29.545 2.781 -26.614 1.00 35.30 144 ASP C N 1
ATOM 4489 C CA . ASP C 1 124 ? 29.607 3.846 -25.622 1.00 35.28 144 ASP C CA 1
ATOM 4490 C C . ASP C 1 124 ? 31.020 4.346 -25.367 1.00 34.71 144 ASP C C 1
ATOM 4491 O O . ASP C 1 124 ? 31.214 5.339 -24.665 1.00 37.47 144 ASP C O 1
ATOM 4496 N N . GLU C 1 125 ? 32.005 3.707 -25.991 1.00 32.13 145 GLU C N 1
ATOM 4497 C CA . GLU C 1 125 ? 33.399 3.959 -25.649 1.00 31.30 145 GLU C CA 1
ATOM 4498 C C . GLU C 1 125 ? 33.867 5.396 -25.842 1.00 33.29 145 GLU C C 1
ATOM 4499 O O . GLU C 1 125 ? 34.690 5.889 -25.070 1.00 34.59 145 GLU C O 1
ATOM 4505 N N . ASN C 1 126 ? 33.312 6.087 -26.829 1.00 35.24 146 ASN C N 1
ATOM 4506 C CA . ASN C 1 126 ? 33.781 7.433 -27.162 1.00 40.19 146 ASN C CA 1
ATOM 4507 C C . ASN C 1 126 ? 33.372 8.498 -26.142 1.00 39.09 146 ASN C C 1
ATOM 4508 O O . ASN C 1 126 ? 34.166 9.374 -25.790 1.00 38.35 146 ASN C O 1
ATOM 4513 N N . THR C 1 127 ? 32.133 8.420 -25.669 1.00 38.38 147 THR C N 1
ATOM 4514 C CA . THR C 1 127 ? 31.700 9.241 -24.542 1.00 37.51 147 THR C CA 1
ATOM 4515 C C . THR C 1 127 ? 32.477 8.909 -23.259 1.00 35.74 147 THR C C 1
ATOM 4516 O O . THR C 1 127 ? 32.903 9.808 -22.531 1.00 34.16 147 THR C O 1
ATOM 4520 N N . LEU C 1 128 ? 32.642 7.620 -22.979 1.00 32.35 148 LEU C N 1
ATOM 4521 C CA . LEU C 1 128 ? 33.255 7.186 -21.724 1.00 31.68 148 LEU C CA 1
ATOM 4522 C C . LEU C 1 128 ? 34.705 7.669 -21.607 1.00 33.51 148 LEU C C 1
ATOM 4523 O O . LEU C 1 128 ? 35.204 7.915 -20.502 1.00 30.86 148 LEU C O 1
ATOM 4528 N N . ARG C 1 129 ? 35.356 7.848 -22.756 1.00 35.90 149 ARG C N 1
ATOM 4529 C CA . ARG C 1 129 ? 36.743 8.302 -22.804 1.00 38.85 149 ARG C CA 1
ATOM 4530 C C . ARG C 1 129 ? 36.895 9.726 -22.287 1.00 39.20 149 ARG C C 1
ATOM 4531 O O . ARG C 1 129 ? 37.983 10.132 -21.889 1.00 38.79 149 ARG C O 1
ATOM 4539 N N . LYS C 1 130 ? 35.842 10.520 -22.428 1.00 41.19 150 LYS C N 1
ATOM 4540 C CA . LYS C 1 130 ? 35.912 11.943 -22.097 1.00 44.57 150 LYS C CA 1
ATOM 4541 C C . LYS C 1 130 ? 35.735 12.195 -20.600 1.00 42.86 150 LYS C C 1
ATOM 4542 O O . LYS C 1 130 ? 35.835 13.325 -20.131 1.00 43.60 150 LYS C O 1
ATOM 4548 N N . ASP C 1 131 ? 35.495 11.126 -19.854 1.00 39.96 151 ASP C N 1
ATOM 4549 C CA . ASP C 1 131 ? 34.896 11.230 -18.536 1.00 38.64 151 ASP C CA 1
ATOM 4550 C C . ASP C 1 131 ? 35.709 10.393 -17.545 1.00 34.74 151 ASP C C 1
ATOM 4551 O O . ASP C 1 131 ? 36.000 9.216 -17.796 1.00 32.56 151 ASP C O 1
ATOM 4556 N N . GLY C 1 132 ? 36.084 11.006 -16.429 1.00 28.82 152 GLY C N 1
ATOM 4557 C CA . GLY C 1 132 ? 36.816 10.309 -15.382 1.00 26.80 152 GLY C CA 1
ATOM 4558 C C . GLY C 1 132 ? 36.081 9.104 -14.816 1.00 25.53 152 GLY C C 1
ATOM 4559 O O . GLY C 1 132 ? 34.864 9.118 -14.653 1.00 22.35 152 GLY C O 1
ATOM 4560 N N . SER C 1 133 ? 36.849 8.052 -14.554 1.00 24.77 153 SER C N 1
ATOM 4561 C CA . SER C 1 133 ? 36.359 6.740 -14.098 1.00 24.38 153 SER C CA 1
ATOM 4562 C C . SER C 1 133 ? 35.753 6.797 -12.689 1.00 22.17 153 SER C C 1
ATOM 4563 O O . SER C 1 133 ? 34.810 6.062 -12.379 1.00 18.67 153 SER C O 1
ATOM 4566 N N . TYR C 1 134 ? 36.398 7.574 -11.813 1.00 18.45 154 TYR C N 1
ATOM 4567 C CA . TYR C 1 134 ? 36.248 7.444 -10.361 1.00 18.91 154 TYR C CA 1
ATOM 4568 C C . TYR C 1 134 ? 35.520 8.660 -9.764 1.00 17.79 154 TYR C C 1
ATOM 4569 O O . TYR C 1 134 ? 35.950 9.792 -9.959 1.00 19.21 154 TYR C O 1
ATOM 4578 N N . PRO C 1 135 ? 34.446 8.432 -8.983 1.00 17.43 155 PRO C N 1
ATOM 4579 C CA . PRO C 1 135 ? 33.755 7.158 -8.761 1.00 18.50 155 PRO C CA 1
ATOM 4580 C C . PRO C 1 135 ? 32.838 6.848 -9.937 1.00 17.77 155 PRO C C 1
ATOM 4581 O O . PRO C 1 135 ? 32.591 7.704 -10.771 1.00 16.32 155 PRO C O 1
ATOM 4585 N N . SER C 1 136 ? 32.337 5.628 -10.003 1.00 16.85 156 SER C N 1
ATOM 4586 C CA . SER C 1 136 ? 31.488 5.226 -11.117 1.00 16.80 156 SER C CA 1
ATOM 4587 C C . SER C 1 136 ? 30.113 5.887 -11.054 1.00 17.22 156 SER C C 1
ATOM 4588 O O . SER C 1 136 ? 29.378 5.703 -10.093 1.00 18.55 156 SER C O 1
ATOM 4591 N N . GLY C 1 137 ? 29.761 6.646 -12.088 1.00 16.77 157 GLY C N 1
ATOM 4592 C CA . GLY C 1 137 ? 28.445 7.267 -12.157 1.00 15.06 157 GLY C CA 1
ATOM 4593 C C . GLY C 1 137 ? 27.352 6.274 -12.505 1.00 16.35 157 GLY C C 1
ATOM 4594 O O . GLY C 1 137 ? 26.198 6.431 -12.090 1.00 16.56 157 GLY C O 1
ATOM 4595 N N . HIS C 1 138 ? 27.711 5.263 -13.289 1.00 13.74 158 HIS C N 1
ATOM 4596 C CA . HIS C 1 138 ? 26.805 4.163 -13.597 1.00 17.47 158 HIS C CA 1
ATOM 4597 C C . HIS C 1 138 ? 26.340 3.403 -12.360 1.00 17.40 158 HIS C C 1
ATOM 4598 O O . HIS C 1 138 ? 25.182 2.967 -12.278 1.00 16.44 158 HIS C O 1
ATOM 4605 N N . ASP C 1 139 ? 27.268 3.181 -11.430 1.00 14.56 159 ASP C N 1
ATOM 4606 C CA . ASP C 1 139 ? 26.956 2.427 -10.238 1.00 15.55 159 ASP C CA 1
ATOM 4607 C C . ASP C 1 139 ? 26.295 3.263 -9.155 1.00 14.41 159 ASP C C 1
ATOM 4608 O O . ASP C 1 139 ? 25.442 2.780 -8.439 1.00 14.72 159 ASP C O 1
ATOM 4613 N N . ALA C 1 140 ? 26.574 4.558 -9.150 1.00 14.55 160 ALA C N 1
ATOM 4614 C CA . ALA C 1 140 ? 25.871 5.457 -8.275 1.00 14.13 160 ALA C CA 1
ATOM 4615 C C . ALA C 1 140 ? 24.410 5.524 -8.740 1.00 15.81 160 ALA C C 1
ATOM 4616 O O . ALA C 1 140 ? 23.473 5.513 -7.939 1.00 16.31 160 ALA C O 1
ATOM 4618 N N . TYR C 1 141 ? 24.220 5.482 -10.047 1.00 17.52 161 TYR C N 1
ATOM 4619 C CA . TYR C 1 141 ? 22.878 5.531 -10.608 1.00 18.11 161 TYR C CA 1
ATOM 4620 C C . TYR C 1 141 ? 22.122 4.218 -10.372 1.00 19.15 161 TYR C C 1
ATOM 4621 O O . TYR C 1 141 ? 21.031 4.225 -9.823 1.00 20.39 161 TYR C O 1
ATOM 4630 N N . SER C 1 142 ? 22.702 3.082 -10.750 1.00 16.87 162 SER C N 1
ATOM 4631 C CA . SER C 1 142 ? 21.967 1.838 -10.586 1.00 16.89 162 SER C CA 1
ATOM 4632 C C . SER C 1 142 ? 21.641 1.591 -9.098 1.00 17.52 162 SER C C 1
ATOM 4633 O O . SER C 1 142 ? 20.570 1.089 -8.756 1.00 17.40 162 SER C O 1
ATOM 4636 N N . THR C 1 143 ? 22.548 2.010 -8.219 1.00 17.61 163 THR C N 1
ATOM 4637 C CA . THR C 1 143 ? 22.385 1.829 -6.772 1.00 15.62 163 THR C CA 1
ATOM 4638 C C . THR C 1 143 ? 21.293 2.737 -6.204 1.00 13.56 163 THR C C 1
ATOM 4639 O O . THR C 1 143 ? 20.413 2.289 -5.491 1.00 12.29 163 THR C O 1
ATOM 4643 N N . LEU C 1 144 ? 21.336 4.009 -6.577 1.00 13.55 164 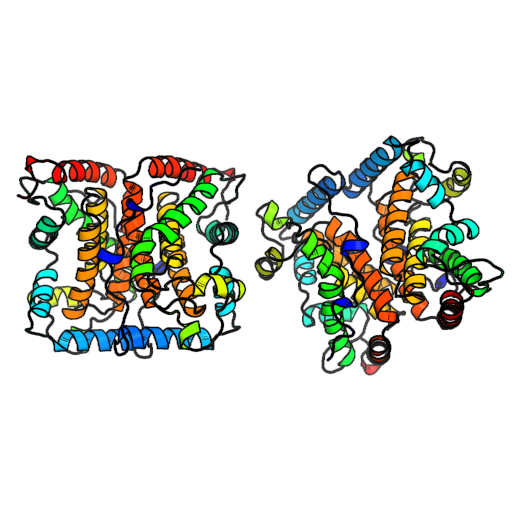LEU C N 1
ATOM 4644 C CA . LEU C 1 144 ? 20.311 4.968 -6.192 1.00 16.28 164 LEU C CA 1
ATOM 4645 C C . LEU C 1 144 ? 18.921 4.525 -6.678 1.00 15.98 164 LEU C C 1
ATOM 4646 O O . LEU C 1 144 ? 17.942 4.546 -5.940 1.00 14.98 164 LEU C O 1
ATOM 4651 N N . LEU C 1 145 ? 18.856 4.052 -7.908 1.00 15.85 165 LEU C N 1
ATOM 4652 C CA . LEU C 1 145 ? 17.609 3.550 -8.450 1.00 19.77 165 LEU C CA 1
ATOM 4653 C C . LEU C 1 145 ? 17.041 2.362 -7.643 1.00 20.61 165 LEU C C 1
ATOM 4654 O O . LEU C 1 145 ? 15.840 2.296 -7.387 1.00 19.73 165 LEU C O 1
ATOM 4659 N N . ALA C 1 146 ? 17.895 1.402 -7.300 1.00 17.83 166 ALA C N 1
ATOM 4660 C CA . ALA C 1 146 ? 17.476 0.237 -6.514 1.00 18.94 166 ALA C CA 1
ATOM 4661 C C . ALA C 1 146 ? 16.898 0.651 -5.161 1.00 18.36 166 ALA C C 1
ATOM 4662 O O . ALA C 1 146 ? 15.954 0.045 -4.672 1.00 17.95 166 ALA C O 1
ATOM 4664 N N . LEU C 1 147 ? 17.493 1.662 -4.537 1.00 16.95 167 LEU C N 1
ATOM 4665 C CA . LEU C 1 147 ? 17.038 2.114 -3.220 1.00 16.08 167 LEU C CA 1
ATOM 4666 C C . LEU C 1 147 ? 15.716 2.875 -3.323 1.00 16.13 167 LEU C C 1
ATOM 4667 O O . LEU C 1 147 ? 14.783 2.634 -2.551 1.00 17.68 167 LEU C O 1
ATOM 4672 N N . VAL C 1 148 ? 15.620 3.787 -4.289 1.00 15.70 168 VAL C N 1
ATOM 4673 C CA . VAL C 1 148 ? 14.358 4.488 -4.513 1.00 14.20 168 VAL C CA 1
ATOM 4674 C C . VAL C 1 148 ? 13.206 3.526 -4.826 1.00 15.88 168 VAL C C 1
ATOM 4675 O O . VAL C 1 148 ? 12.094 3.664 -4.289 1.00 13.85 168 VAL C O 1
ATOM 4679 N N . LEU C 1 149 ? 13.459 2.552 -5.695 1.00 16.82 169 LEU C N 1
ATOM 4680 C CA . LEU C 1 149 ? 12.413 1.602 -6.053 1.00 16.59 169 LEU C CA 1
ATOM 4681 C C . LEU C 1 149 ? 12.003 0.708 -4.877 1.00 18.64 169 LEU C C 1
ATOM 4682 O O . LEU C 1 149 ? 10.863 0.218 -4.835 1.00 17.60 169 LEU C O 1
ATOM 4687 N N . SER C 1 150 ? 12.966 0.415 -3.997 1.00 15.02 170 SER C N 1
ATOM 4688 C CA . SER C 1 150 ? 12.724 -0.326 -2.743 1.00 17.18 170 SER C CA 1
ATOM 4689 C C . SER C 1 150 ? 11.848 0.481 -1.779 1.00 18.09 170 SER C C 1
ATOM 4690 O O . SER C 1 150 ? 11.199 -0.078 -0.886 1.00 17.46 170 SER C O 1
ATOM 4693 N N . GLN C 1 151 ? 12.002 1.797 -1.839 1.00 16.93 171 GLN C N 1
ATOM 4694 C CA . GLN C 1 151 ? 11.195 2.700 -1.049 1.00 18.57 171 GLN C CA 1
ATOM 4695 C C . GLN C 1 151 ? 9.750 2.745 -1.555 1.00 21.09 171 GLN C C 1
ATOM 4696 O O . GLN C 1 151 ? 8.810 2.872 -0.767 1.00 21.21 171 GLN C O 1
ATOM 4702 N N . ALA C 1 152 ? 9.576 2.672 -2.876 1.00 22.51 172 ALA C N 1
ATOM 4703 C CA . ALA C 1 152 ? 8.239 2.711 -3.479 1.00 22.24 172 ALA C CA 1
ATOM 4704 C C . ALA C 1 152 ? 7.573 1.337 -3.419 1.00 23.33 172 ALA C C 1
ATOM 4705 O O . ALA C 1 152 ? 6.350 1.228 -3.369 1.00 23.39 172 ALA C O 1
ATOM 4707 N N . ARG C 1 153 ? 8.381 0.285 -3.437 1.00 21.67 173 ARG C N 1
ATOM 4708 C CA . ARG C 1 153 ? 7.832 -1.049 -3.489 1.00 22.01 173 ARG C CA 1
ATOM 4709 C C . ARG C 1 153 ? 8.589 -2.009 -2.570 1.00 21.23 173 ARG C C 1
ATOM 4710 O O . ARG C 1 153 ? 9.319 -2.882 -3.029 1.00 18.72 173 ARG C O 1
ATOM 4718 N N . PRO C 1 154 ? 8.427 -1.827 -1.251 1.00 21.20 174 PRO C N 1
ATOM 4719 C CA . PRO C 1 154 ? 9.248 -2.579 -0.309 1.00 22.38 174 PRO C CA 1
ATOM 4720 C C . PRO C 1 154 ? 9.035 -4.097 -0.412 1.00 22.40 174 PRO C C 1
ATOM 4721 O O . PRO C 1 154 ? 9.908 -4.868 -0.020 1.00 21.02 174 PRO C O 1
ATOM 4725 N N . GLU C 1 155 ? 7.913 -4.521 -0.978 1.00 23.52 175 GLU C N 1
ATOM 4726 C CA . GLU C 1 155 ? 7.644 -5.945 -1.107 1.00 27.01 175 GLU C CA 1
ATOM 4727 C C . GLU C 1 155 ? 8.701 -6.601 -2.004 1.00 26.57 175 GLU C C 1
ATOM 4728 O O . GLU C 1 155 ? 8.872 -7.820 -1.977 1.00 24.64 175 GLU C O 1
ATOM 4734 N N . ARG C 1 156 ? 9.374 -5.805 -2.833 1.00 21.25 176 ARG C N 1
ATOM 4735 C CA . ARG C 1 156 ? 10.382 -6.363 -3.712 1.00 21.93 176 ARG C CA 1
ATOM 4736 C C . ARG C 1 156 ? 11.813 -5.956 -3.350 1.00 21.17 176 ARG C C 1
ATOM 4737 O O . ARG C 1 156 ? 12.706 -5.997 -4.192 1.00 21.14 176 ARG C O 1
ATOM 4745 N N . ALA C 1 157 ? 12.042 -5.651 -2.078 1.00 16.77 177 ALA C N 1
ATOM 4746 C CA . ALA C 1 157 ? 13.311 -5.041 -1.663 1.00 18.63 177 ALA C CA 1
ATOM 4747 C C . ALA C 1 157 ? 14.503 -5.981 -1.821 1.00 17.33 177 ALA C C 1
ATOM 4748 O O . ALA C 1 157 ? 15.583 -5.542 -2.223 1.00 19.58 177 ALA C O 1
ATOM 4750 N N . GLN C 1 158 ? 14.334 -7.259 -1.468 1.00 16.94 178 GLN C N 1
ATOM 4751 C CA . GLN C 1 158 ? 15.446 -8.216 -1.578 1.00 18.45 178 GLN C CA 1
ATOM 4752 C C . GLN C 1 158 ? 15.904 -8.441 -3.018 1.00 16.34 178 GLN C C 1
ATOM 4753 O O . GLN C 1 158 ? 17.100 -8.490 -3.281 1.00 18.22 178 GLN C O 1
ATOM 4759 N N . GLU C 1 159 ? 14.951 -8.516 -3.942 1.00 18.24 179 GLU C N 1
ATOM 4760 C CA . GLU C 1 159 ? 15.233 -8.619 -5.374 1.00 20.69 179 GLU C CA 1
ATOM 4761 C C . GLU C 1 159 ? 15.889 -7.346 -5.920 1.00 19.49 179 GLU C C 1
ATOM 4762 O O . GLU C 1 159 ? 16.795 -7.409 -6.752 1.00 19.15 179 GLU C O 1
ATOM 4768 N N . LEU C 1 160 ? 15.395 -6.187 -5.492 1.00 17.25 180 LEU C N 1
ATOM 4769 C CA . LEU C 1 160 ? 15.975 -4.925 -5.939 1.00 16.51 180 LEU C CA 1
ATOM 4770 C C . LEU C 1 160 ? 17.403 -4.746 -5.431 1.00 16.90 180 LEU C C 1
ATOM 4771 O O . LEU C 1 160 ? 18.299 -4.325 -6.179 1.00 17.44 180 LEU C O 1
ATOM 4776 N N . ALA C 1 161 ? 17.620 -5.120 -4.176 1.00 16.20 181 ALA C N 1
ATOM 4777 C CA . ALA C 1 161 ? 18.943 -5.036 -3.553 1.00 16.16 181 ALA C CA 1
ATOM 4778 C C . ALA C 1 161 ? 19.917 -5.996 -4.236 1.00 18.23 181 ALA C C 1
ATOM 4779 O O . ALA C 1 161 ? 21.077 -5.654 -4.498 1.00 18.02 181 ALA C O 1
ATOM 4781 N N . ARG C 1 162 ? 19.428 -7.189 -4.567 1.00 18.72 182 ARG C N 1
ATOM 4782 C CA . ARG C 1 162 ? 20.259 -8.171 -5.252 1.00 21.24 182 ARG C CA 1
ATOM 4783 C C . ARG C 1 162 ? 20.627 -7.680 -6.642 1.00 20.17 182 ARG C C 1
ATOM 4784 O O . ARG C 1 162 ? 21.788 -7.740 -7.052 1.00 19.83 182 ARG C O 1
ATOM 4792 N N . ARG C 1 163 ? 19.638 -7.165 -7.360 1.00 21.27 183 ARG C N 1
ATOM 4793 C CA . ARG C 1 163 ? 19.896 -6.641 -8.687 1.00 20.57 183 ARG C CA 1
ATOM 4794 C C . ARG C 1 163 ? 20.901 -5.489 -8.649 1.00 20.64 183 ARG C C 1
ATOM 4795 O O . ARG C 1 163 ? 21.756 -5.366 -9.537 1.00 19.20 183 ARG C O 1
ATOM 4803 N N . GLY C 1 164 ? 20.783 -4.634 -7.635 1.00 19.13 184 GLY C N 1
ATOM 4804 C CA . GLY C 1 164 ? 21.721 -3.523 -7.469 1.00 18.66 184 GLY C CA 1
ATOM 4805 C C . GLY C 1 164 ? 23.167 -3.976 -7.283 1.00 16.80 184 GLY C C 1
ATOM 4806 O O . GLY C 1 164 ? 24.090 -3.368 -7.831 1.00 15.99 184 GLY C O 1
ATOM 4807 N N . TRP C 1 165 ? 23.361 -5.088 -6.578 1.00 16.95 185 TRP C N 1
ATOM 4808 C CA . TRP C 1 165 ? 24.712 -5.637 -6.385 1.00 17.97 185 TRP C CA 1
ATOM 4809 C C . TRP C 1 165 ? 25.297 -6.198 -7.696 1.00 18.94 185 TRP C C 1
ATOM 4810 O O . TRP C 1 165 ? 26.382 -5.811 -8.107 1.00 15.32 185 TRP C O 1
ATOM 4821 N N . GLU C 1 166 ? 24.518 -7.020 -8.390 1.00 19.70 186 GLU C N 1
ATOM 4822 C CA . GLU C 1 166 ? 24.923 -7.635 -9.663 1.00 23.77 186 GLU C CA 1
ATOM 4823 C C . GLU C 1 166 ? 25.308 -6.625 -10.750 1.00 23.52 186 GLU C C 1
ATOM 4824 O O . GLU C 1 166 ? 26.134 -6.923 -11.597 1.00 22.57 186 GLU C O 1
ATOM 4830 N N . PHE C 1 167 ? 24.683 -5.447 -10.749 1.00 23.74 187 PHE C N 1
ATOM 4831 C CA . PHE C 1 167 ? 25.085 -4.367 -11.658 1.00 23.28 187 PHE C CA 1
ATOM 4832 C C . PHE C 1 167 ? 26.568 -4.043 -11.542 1.00 23.71 187 PHE C C 1
ATOM 4833 O O . PHE C 1 167 ? 27.246 -3.848 -12.554 1.00 20.74 187 PHE C O 1
ATOM 4841 N N . GLY C 1 168 ? 27.053 -3.925 -10.303 1.00 21.02 188 GLY C N 1
ATOM 4842 C CA . GLY C 1 168 ? 28.478 -3.685 -10.048 1.00 19.23 188 GLY C CA 1
ATOM 4843 C C . GLY C 1 168 ? 29.396 -4.721 -10.687 1.00 19.74 188 GLY C C 1
ATOM 4844 O O . GLY C 1 168 ? 30.407 -4.375 -11.289 1.00 17.33 188 GLY C O 1
ATOM 4845 N N . GLN C 1 169 ? 29.085 -5.997 -10.481 1.00 20.59 189 GLN C N 1
ATOM 4846 C CA . GLN C 1 169 ? 29.818 -7.085 -11.115 1.00 23.47 189 GLN C CA 1
ATOM 4847 C C . GLN C 1 169 ? 29.824 -6.977 -12.641 1.00 21.85 189 GLN C C 1
ATOM 4848 O O . GLN C 1 169 ? 30.857 -7.156 -13.273 1.00 22.64 189 GLN C O 1
ATOM 4854 N N . SER C 1 170 ? 28.686 -6.638 -13.238 1.00 20.75 190 SER C N 1
ATOM 4855 C CA . SER C 1 170 ? 28.650 -6.411 -14.687 1.00 21.20 190 SER C CA 1
ATOM 4856 C C . SER C 1 170 ? 29.616 -5.318 -15.141 1.00 21.31 190 SER C C 1
ATOM 4857 O O . SER C 1 170 ? 30.299 -5.493 -16.151 1.00 20.52 190 SER C O 1
ATOM 4860 N N . ARG C 1 171 ? 29.653 -4.193 -14.416 1.00 19.04 191 ARG C N 1
ATOM 4861 C CA . ARG C 1 171 ? 30.496 -3.055 -14.796 1.00 20.21 191 ARG C CA 1
ATOM 4862 C C . ARG C 1 171 ? 31.971 -3.422 -14.749 1.00 19.95 191 ARG C C 1
ATOM 4863 O O . ARG C 1 171 ? 32.761 -2.949 -15.569 1.00 20.25 191 ARG C O 1
ATOM 4871 N N . VAL C 1 172 ? 32.359 -4.207 -13.749 1.00 18.66 192 VAL C N 1
ATOM 4872 C CA . VAL C 1 172 ? 33.747 -4.628 -13.644 1.00 20.50 192 VAL C CA 1
ATOM 4873 C C . VAL C 1 172 ? 34.104 -5.540 -14.836 1.00 23.66 192 VAL C C 1
ATOM 4874 O O . VAL C 1 172 ? 35.187 -5.443 -15.406 1.00 23.66 192 VAL C O 1
ATOM 4878 N N . ILE C 1 173 ? 33.162 -6.392 -15.228 1.00 22.73 193 ILE C N 1
ATOM 4879 C CA . ILE C 1 173 ? 33.374 -7.318 -16.326 1.00 23.17 193 ILE C CA 1
ATOM 4880 C C . ILE C 1 173 ? 33.403 -6.593 -17.677 1.00 23.90 193 ILE C C 1
ATOM 4881 O O . ILE C 1 173 ? 34.216 -6.911 -18.544 1.00 21.22 193 ILE C O 1
ATOM 4886 N N . CYS C 1 174 ? 32.530 -5.605 -17.843 1.00 22.46 194 CYS C N 1
ATOM 4887 C CA . CYS C 1 174 ? 32.482 -4.850 -19.086 1.00 24.50 194 CYS C CA 1
ATOM 4888 C C . CYS C 1 174 ? 33.792 -4.122 -19.390 1.00 23.58 194 CYS C C 1
ATOM 4889 O O . CYS C 1 174 ? 34.110 -3.901 -20.548 1.00 26.82 194 CYS C O 1
ATOM 4892 N N . GLY C 1 175 ? 34.501 -3.667 -18.363 1.00 22.30 195 GLY C N 1
ATOM 4893 C CA . GLY C 1 175 ? 35.848 -3.135 -18.562 1.00 20.96 195 GLY C CA 1
ATOM 4894 C C . GLY C 1 175 ? 35.941 -1.624 -18.696 1.00 21.34 195 GLY C C 1
ATOM 4895 O O . GLY C 1 175 ? 37.015 -1.087 -18.956 1.00 21.95 195 GLY C O 1
ATOM 4896 N N . ALA C 1 176 ? 34.828 -0.922 -18.506 1.00 20.91 196 ALA C N 1
ATOM 4897 C CA . ALA C 1 176 ? 34.864 0.535 -18.539 1.00 21.19 196 ALA C CA 1
ATOM 4898 C C . ALA C 1 176 ? 35.054 1.153 -17.141 1.00 21.57 196 ALA C C 1
ATOM 4899 O O . ALA C 1 176 ? 35.308 2.356 -17.019 1.00 23.71 196 ALA C O 1
ATOM 4901 N N . HIS C 1 177 ? 34.946 0.328 -16.101 1.00 21.09 197 HIS C N 1
ATOM 4902 C CA . HIS C 1 177 ? 35.217 0.765 -14.722 1.00 20.21 197 HIS C CA 1
ATOM 4903 C C . HIS C 1 177 ? 36.142 -0.184 -13.980 1.00 19.25 197 HIS C C 1
ATOM 4904 O O . HIS C 1 177 ? 36.122 -1.387 -14.216 1.00 21.97 197 HIS C O 1
ATOM 4911 N N . TRP C 1 178 ? 36.964 0.366 -13.095 1.00 17.62 198 TRP C N 1
ATOM 4912 C CA . TRP C 1 178 ? 37.668 -0.443 -12.096 1.00 20.15 198 TRP C CA 1
ATOM 4913 C C . TRP C 1 178 ? 36.760 -0.868 -10.930 1.00 18.60 198 TRP C C 1
ATOM 4914 O O . TRP C 1 178 ? 35.802 -0.171 -10.602 1.00 17.92 198 TRP C O 1
ATOM 4925 N N . GLN C 1 179 ? 37.131 -1.955 -10.253 1.00 16.61 199 GLN C N 1
ATOM 4926 C CA . GLN C 1 179 ? 36.413 -2.404 -9.051 1.00 17.60 199 GLN C CA 1
ATOM 4927 C C . GLN C 1 179 ? 36.262 -1.290 -8.003 1.00 18.68 199 GLN C C 1
ATOM 4928 O O . GLN C 1 179 ? 35.175 -1.100 -7.461 1.00 18.00 199 GLN C O 1
ATOM 4934 N N . SER C 1 180 ? 37.328 -0.520 -7.760 1.00 17.04 200 SER C N 1
ATOM 4935 C CA . SER C 1 180 ? 37.274 0.573 -6.764 1.00 17.97 200 SER C CA 1
ATOM 4936 C C . SER C 1 180 ? 36.339 1.727 -7.176 1.00 19.15 200 SER C C 1
ATOM 4937 O O . SER C 1 180 ? 35.743 2.377 -6.317 1.00 18.23 200 SER C O 1
ATOM 4940 N N . ASP C 1 181 ? 36.217 1.986 -8.480 1.00 17.57 201 ASP C N 1
ATOM 4941 C CA . ASP C 1 181 ? 35.185 2.897 -8.975 1.00 15.31 201 ASP C CA 1
ATOM 4942 C C . ASP C 1 181 ? 33.806 2.422 -8.547 1.00 15.04 201 ASP C C 1
ATOM 4943 O O . ASP C 1 181 ? 32.940 3.221 -8.197 1.00 17.58 201 ASP C O 1
ATOM 4948 N N . VAL C 1 182 ? 33.567 1.131 -8.709 1.00 15.71 202 VAL C N 1
ATOM 4949 C CA . VAL C 1 182 ? 32.241 0.561 -8.511 1.00 16.42 202 VAL C CA 1
ATOM 4950 C C . VAL C 1 182 ? 31.890 0.642 -7.037 1.00 15.48 202 VAL C C 1
ATOM 4951 O O . VAL C 1 182 ? 30.787 1.061 -6.668 1.00 14.34 202 VAL C O 1
ATOM 4955 N N . ASP C 1 183 ? 32.874 0.318 -6.204 1.00 15.52 203 ASP C N 1
ATOM 4956 C CA . ASP C 1 183 ? 32.717 0.323 -4.755 1.00 15.65 203 ASP C CA 1
ATOM 4957 C C . ASP C 1 183 ? 32.433 1.727 -4.220 1.00 16.07 203 ASP C C 1
ATOM 4958 O O . ASP C 1 183 ? 31.629 1.895 -3.303 1.00 16.74 203 ASP C O 1
ATOM 4963 N N . ALA C 1 184 ? 33.104 2.725 -4.785 1.00 14.41 204 ALA C N 1
ATOM 4964 C CA . ALA C 1 184 ? 32.885 4.123 -4.412 1.00 15.09 204 ALA C CA 1
ATOM 4965 C C . ALA C 1 184 ? 31.573 4.661 -4.985 1.00 14.30 204 ALA C C 1
ATOM 4966 O O . ALA C 1 184 ? 30.858 5.404 -4.319 1.00 17.20 204 ALA C O 1
ATOM 4968 N N . GLY C 1 185 ? 31.197 4.203 -6.173 1.00 13.75 205 GLY C N 1
ATOM 4969 C CA . GLY C 1 185 ? 29.923 4.635 -6.780 1.00 10.58 205 GLY C CA 1
ATOM 4970 C C . GLY C 1 185 ? 28.712 4.180 -5.986 1.00 13.16 205 GLY C C 1
ATOM 4971 O O . GLY C 1 185 ? 27.738 4.920 -5.835 1.00 13.12 205 GLY C O 1
ATOM 4972 N N . ARG C 1 186 ? 28.770 2.951 -5.480 1.00 13.91 206 ARG C N 1
ATOM 4973 C CA . ARG C 1 186 ? 27.750 2.423 -4.569 1.00 17.57 206 ARG C CA 1
ATOM 4974 C C . ARG C 1 186 ? 27.479 3.285 -3.348 1.00 16.16 206 ARG C C 1
ATOM 4975 O O . ARG C 1 186 ? 26.330 3.465 -2.966 1.00 18.01 206 ARG C O 1
ATOM 4983 N N . TYR C 1 187 ? 28.538 3.820 -2.757 1.00 14.80 207 TYR C N 1
ATOM 4984 C CA . TYR C 1 187 ? 28.440 4.620 -1.533 1.00 14.23 207 TYR C CA 1
ATOM 4985 C C . TYR C 1 187 ? 27.903 6.015 -1.889 1.00 13.63 207 TYR C C 1
ATOM 4986 O O . TYR C 1 187 ? 27.033 6.551 -1.211 1.00 16.94 207 TYR C O 1
ATOM 4995 N N . VAL C 1 188 ? 28.351 6.547 -3.022 1.00 11.83 208 VAL C N 1
ATOM 4996 C CA . VAL C 1 188 ? 27.824 7.798 -3.549 1.00 13.80 208 VAL C CA 1
ATOM 4997 C C . VAL C 1 188 ? 26.308 7.741 -3.812 1.00 12.37 208 VAL C C 1
ATOM 4998 O O . VAL C 1 188 ? 25.569 8.672 -3.488 1.00 12.95 208 VAL C O 1
ATOM 5002 N N . GLY C 1 189 ? 25.848 6.654 -4.410 1.00 10.89 209 GLY C N 1
ATOM 5003 C CA . GLY C 1 189 ? 24.408 6.450 -4.603 1.00 12.44 209 GLY C CA 1
ATOM 5004 C C . GLY C 1 189 ? 23.602 6.464 -3.311 1.00 13.44 209 GLY C C 1
ATOM 5005 O O . GLY C 1 189 ? 22.470 6.946 -3.277 1.00 13.53 209 GLY C O 1
ATOM 5006 N N . ALA C 1 190 ? 24.191 5.959 -2.234 1.00 11.44 210 ALA C N 1
ATOM 5007 C CA . ALA C 1 190 ? 23.502 5.931 -0.948 1.00 12.56 210 ALA C CA 1
ATOM 5008 C C . ALA C 1 190 ? 23.474 7.340 -0.311 1.00 11.06 210 ALA C C 1
ATOM 5009 O O . ALA C 1 190 ? 22.442 7.802 0.163 1.00 12.21 210 ALA C O 1
ATOM 5011 N N . VAL C 1 191 ? 24.583 8.056 -0.426 1.00 13.02 211 VAL C N 1
ATOM 5012 C CA . VAL C 1 191 ? 24.652 9.450 0.006 1.00 14.48 211 VAL C CA 1
ATOM 5013 C C . VAL C 1 191 ? 23.647 10.348 -0.729 1.00 15.50 211 VAL C C 1
ATOM 5014 O O . VAL C 1 191 ? 22.992 11.182 -0.119 1.00 15.70 211 VAL C O 1
ATOM 5018 N N . GLU C 1 192 ? 23.509 10.174 -2.035 1.00 16.20 212 GLU C N 1
ATOM 5019 C CA . GLU C 1 192 ? 22.555 10.988 -2.790 1.00 14.55 212 GLU C CA 1
ATOM 5020 C C . GLU C 1 192 ? 21.113 10.597 -2.459 1.00 14.92 212 GLU C C 1
ATOM 5021 O O . GLU C 1 192 ? 20.226 11.453 -2.340 1.00 17.60 212 GLU C O 1
ATOM 5027 N N . PHE C 1 193 ? 20.896 9.311 -2.226 1.00 13.76 213 PHE C N 1
ATOM 5028 C CA . PHE C 1 193 ? 19.597 8.819 -1.791 1.00 13.54 213 PHE C CA 1
ATOM 5029 C C . PHE C 1 193 ? 19.121 9.503 -0.503 1.00 13.72 213 PHE C C 1
ATOM 5030 O O . PHE C 1 193 ? 17.945 9.828 -0.337 1.00 14.20 213 PHE C O 1
ATOM 5038 N N . ALA C 1 194 ? 20.044 9.690 0.419 1.00 12.43 214 ALA C N 1
ATOM 5039 C CA . ALA C 1 194 ? 19.731 10.324 1.682 1.00 14.20 214 ALA C CA 1
ATOM 5040 C C . ALA C 1 194 ? 19.417 11.797 1.455 1.00 16.20 214 ALA C C 1
ATOM 5041 O O . ALA C 1 194 ? 18.524 12.347 2.088 1.00 18.48 214 ALA C O 1
ATOM 5043 N N . ARG C 1 195 ? 20.190 12.448 0.591 1.00 16.38 215 ARG C N 1
ATOM 5044 C CA . ARG C 1 195 ? 20.002 13.872 0.330 1.00 17.07 215 ARG C CA 1
ATOM 5045 C C . ARG C 1 195 ? 18.645 14.107 -0.348 1.00 19.31 215 ARG C C 1
ATOM 5046 O O . ARG C 1 195 ? 17.949 15.080 -0.048 1.00 22.26 215 ARG C O 1
ATOM 5054 N N . LEU C 1 196 ? 18.228 13.165 -1.188 1.00 18.60 216 LEU C N 1
ATOM 5055 C CA . LEU C 1 196 ? 16.945 13.275 -1.871 1.00 18.02 216 LEU C CA 1
ATOM 5056 C C . LEU C 1 196 ? 15.750 13.283 -0.924 1.00 20.03 216 LEU C C 1
ATOM 5057 O O . LEU C 1 196 ? 14.735 13.920 -1.217 1.00 19.27 216 LEU C O 1
ATOM 5062 N N . GLN C 1 197 ? 15.882 12.620 0.229 1.00 19.77 217 GLN C N 1
ATOM 5063 C CA . GLN C 1 197 ? 14.750 12.462 1.144 1.00 21.46 217 GLN C CA 1
ATOM 5064 C C . GLN C 1 197 ? 14.296 13.816 1.704 1.00 25.10 217 GLN C C 1
ATOM 5065 O O . GLN C 1 197 ? 13.155 13.968 2.145 1.00 25.46 217 GLN C O 1
ATOM 5071 N N . THR C 1 198 ? 15.210 14.777 1.743 1.00 25.07 218 THR C N 1
ATOM 5072 C CA . THR C 1 198 ? 14.912 16.090 2.324 1.00 25.40 218 THR C CA 1
ATOM 5073 C C . THR C 1 198 ? 14.427 17.088 1.281 1.00 24.73 218 THR C C 1
ATOM 5074 O O . THR C 1 198 ? 14.247 18.260 1.583 1.00 28.52 218 THR C O 1
ATOM 5078 N N . ILE C 1 199 ? 14.260 16.643 0.047 1.00 25.06 219 ILE C N 1
ATOM 5079 C CA . ILE C 1 199 ? 13.842 17.540 -1.017 1.00 26.30 219 ILE C CA 1
ATOM 5080 C C . ILE C 1 199 ? 12.381 17.319 -1.389 1.00 28.75 219 ILE C C 1
ATOM 5081 O O . ILE C 1 199 ? 12.010 16.254 -1.888 1.00 30.40 219 ILE C O 1
ATOM 5086 N N . PRO C 1 200 ? 11.522 18.288 -1.034 1.00 30.91 220 PRO C N 1
ATOM 5087 C CA . PRO C 1 200 ? 10.072 18.121 -1.123 1.00 30.23 220 PRO C CA 1
ATOM 5088 C C . PRO C 1 200 ? 9.628 17.604 -2.484 1.00 28.35 220 PRO C C 1
ATOM 5089 O O . PRO C 1 200 ? 8.762 16.726 -2.556 1.00 29.08 220 PRO C O 1
ATOM 5093 N N . ALA C 1 201 ? 10.203 18.158 -3.550 1.00 25.77 221 ALA C N 1
ATOM 5094 C CA . ALA C 1 201 ? 9.870 17.737 -4.905 1.00 25.39 221 ALA C CA 1
ATOM 5095 C C . ALA C 1 201 ? 10.102 16.242 -5.090 1.00 25.00 221 ALA C C 1
ATOM 5096 O O . ALA C 1 201 ? 9.348 15.573 -5.793 1.00 25.33 221 ALA C O 1
ATOM 5098 N N . PHE C 1 202 ? 11.168 15.720 -4.491 1.00 23.07 222 PHE C N 1
ATOM 5099 C CA . PHE C 1 202 ? 11.431 14.297 -4.617 1.00 23.12 222 PHE C CA 1
ATOM 5100 C C . PHE C 1 202 ? 10.352 13.477 -3.914 1.00 21.89 222 PHE C C 1
ATOM 5101 O O . PHE C 1 202 ? 9.913 12.444 -4.422 1.00 23.96 222 PHE C O 1
ATOM 5109 N N . GLN C 1 203 ? 9.964 13.921 -2.725 1.00 23.48 223 GLN C N 1
ATOM 5110 C CA . GLN C 1 203 ? 8.949 13.232 -1.927 1.00 26.70 223 GLN C CA 1
ATOM 5111 C C . GLN C 1 203 ? 7.596 13.179 -2.641 1.00 28.79 223 GLN C C 1
ATOM 5112 O O . GLN C 1 203 ? 6.903 12.168 -2.592 1.00 28.78 223 GLN C O 1
ATOM 5118 N N . LYS C 1 204 ? 7.236 14.276 -3.303 1.00 31.76 224 LYS C N 1
ATOM 5119 C CA . LYS C 1 204 ? 5.999 14.367 -4.084 1.00 34.92 224 LYS C CA 1
ATOM 5120 C C . LYS C 1 204 ? 5.995 13.494 -5.340 1.00 31.32 224 LYS C C 1
ATOM 5121 O O . LYS C 1 204 ? 4.968 12.943 -5.711 1.00 30.99 224 LYS C O 1
ATOM 5127 N N . SER C 1 205 ? 7.119 13.443 -6.040 1.00 28.12 225 SER C N 1
ATOM 5128 C CA . SER C 1 205 ? 7.270 12.520 -7.153 1.00 25.42 225 SER C CA 1
ATOM 5129 C C . SER C 1 205 ? 7.232 11.046 -6.694 1.00 26.46 225 SER C C 1
ATOM 5130 O O . SER C 1 205 ? 6.586 10.200 -7.321 1.00 26.32 225 SER C O 1
ATOM 5133 N N . LEU C 1 206 ? 7.858 10.759 -5.557 1.00 25.45 226 LEU C N 1
ATOM 5134 C CA . LEU C 1 206 ? 7.917 9.397 -5.054 1.00 23.67 226 LEU C CA 1
ATOM 5135 C C . LEU C 1 206 ? 6.525 8.886 -4.709 1.00 23.68 226 LEU C C 1
ATOM 5136 O O . LEU C 1 206 ? 6.205 7.717 -4.932 1.00 21.87 226 LEU C O 1
ATOM 5141 N N . ALA C 1 207 ? 5.695 9.755 -4.148 1.00 24.41 227 ALA C N 1
ATOM 5142 C CA . ALA C 1 207 ? 4.343 9.349 -3.790 1.00 24.45 227 ALA C CA 1
ATOM 5143 C C . ALA C 1 207 ? 3.597 8.882 -5.025 1.00 24.28 227 ALA C C 1
ATOM 5144 O O . ALA C 1 207 ? 2.842 7.910 -4.969 1.00 26.89 227 ALA C O 1
ATOM 5146 N N . LYS C 1 208 ? 3.829 9.539 -6.156 1.00 24.22 228 LYS C N 1
ATOM 5147 C CA . LYS C 1 208 ? 3.175 9.117 -7.394 1.00 26.58 228 LYS C CA 1
ATOM 5148 C C . LYS C 1 208 ? 3.761 7.814 -7.942 1.00 26.11 228 LYS C C 1
ATOM 5149 O O . LYS C 1 208 ? 3.040 6.984 -8.478 1.00 26.61 228 LYS C O 1
ATOM 5155 N N . VAL C 1 209 ? 5.065 7.618 -7.762 1.00 24.69 229 VAL C N 1
ATOM 5156 C CA . VAL C 1 209 ? 5.731 6.399 -8.218 1.00 23.64 229 VAL C CA 1
ATOM 5157 C C . VAL C 1 209 ? 5.227 5.177 -7.430 1.00 25.09 229 VAL C C 1
ATOM 5158 O O . VAL C 1 209 ? 4.921 4.127 -8.008 1.00 20.91 229 VAL C O 1
ATOM 5162 N N . ARG C 1 210 ? 5.121 5.338 -6.112 1.00 27.02 230 ARG C N 1
ATOM 5163 C CA . ARG C 1 210 ? 4.514 4.333 -5.243 1.00 29.38 230 ARG C CA 1
ATOM 5164 C C . ARG C 1 210 ? 3.120 3.936 -5.737 1.00 29.36 230 ARG C C 1
ATOM 5165 O O . ARG C 1 210 ? 2.748 2.756 -5.719 1.00 27.83 230 ARG C O 1
ATOM 5173 N N . GLU C 1 211 ? 2.356 4.930 -6.180 1.00 28.32 231 GLU C N 1
ATOM 5174 C CA . GLU C 1 211 ? 1.012 4.696 -6.687 1.00 30.22 231 GLU C CA 1
ATOM 5175 C C . GLU C 1 211 ? 1.020 3.907 -8.002 1.00 27.35 231 GLU C C 1
ATOM 5176 O O . GLU C 1 211 ? 0.269 2.942 -8.154 1.00 24.10 231 GLU C O 1
ATOM 5182 N N . GLU C 1 212 ? 1.917 4.275 -8.920 1.00 25.67 232 GLU C N 1
ATOM 5183 C CA . GLU C 1 212 ? 2.046 3.563 -10.199 1.00 24.45 232 GLU C CA 1
ATOM 5184 C C . GLU C 1 212 ? 2.458 2.107 -10.065 1.00 22.35 232 GLU C C 1
ATOM 5185 O O . GLU C 1 212 ? 1.930 1.240 -10.762 1.00 22.04 232 GLU C O 1
ATOM 5191 N N . LEU C 1 213 ? 3.414 1.836 -9.187 1.00 23.43 233 LEU C N 1
ATOM 5192 C CA . LEU C 1 213 ? 4.058 0.523 -9.159 1.00 23.51 233 LEU C CA 1
ATOM 5193 C C . LEU C 1 213 ? 3.312 -0.459 -8.266 1.00 23.45 233 LEU C C 1
ATOM 5194 O O . LEU C 1 213 ? 3.535 -1.660 -8.330 1.00 23.43 233 LEU C O 1
ATOM 5199 N N . ASN C 1 214 ? 2.378 0.055 -7.480 1.00 23.12 234 ASN C N 1
ATOM 5200 C CA . ASN C 1 214 ? 1.562 -0.787 -6.627 1.00 25.44 234 ASN C CA 1
ATOM 5201 C C . ASN C 1 214 ? 0.131 -0.923 -7.162 1.00 26.33 234 ASN C C 1
ATOM 5202 O O . ASN C 1 214 ? -0.647 -1.714 -6.662 1.00 27.88 234 ASN C O 1
ATOM 5207 N N . ASP C 1 215 ? -0.156 -0.208 -8.244 1.00 27.34 235 ASP C N 1
ATOM 5208 C CA . ASP C 1 215 ? -1.447 -0.232 -8.915 1.00 27.71 235 ASP C CA 1
ATOM 5209 C C . ASP C 1 215 ? -1.623 -1.608 -9.567 1.00 31.55 235 ASP C C 1
ATOM 5210 O O . ASP C 1 215 ? -0.752 -2.069 -10.321 1.00 31.39 235 ASP C O 1
ATOM 5215 N N . LYS C 1 216 ? -2.740 -2.268 -9.261 1.00 32.64 236 LYS C N 1
ATOM 5216 C CA . LYS C 1 216 ? -2.971 -3.640 -9.712 1.00 34.77 236 LYS C CA 1
ATOM 5217 C C . LYS C 1 216 ? -3.036 -3.717 -11.222 1.00 32.43 236 LYS C C 1
ATOM 5218 O O . LYS C 1 216 ? -2.725 -4.753 -11.804 1.00 33.83 236 LYS C O 1
ATOM 5224 N N . ASN C 1 217 ? -3.465 -2.633 -11.859 1.00 30.13 237 ASN C N 1
ATOM 5225 C CA . ASN C 1 217 ? -3.515 -2.610 -13.314 1.00 30.66 237 ASN C CA 1
ATOM 5226 C C . ASN C 1 217 ? -2.117 -2.601 -13.940 1.00 31.70 237 ASN C C 1
ATOM 5227 O O . ASN C 1 217 ? -1.971 -2.791 -15.148 1.00 33.68 237 ASN C O 1
ATOM 5232 N N . ASN C 1 218 ? -1.093 -2.387 -13.118 1.00 29.69 238 ASN C N 1
ATOM 5233 C CA . ASN C 1 218 ? 0.270 -2.319 -13.621 1.00 28.86 238 ASN C CA 1
ATOM 5234 C C . ASN C 1 218 ? 1.115 -3.545 -13.277 1.00 30.82 238 ASN C C 1
ATOM 5235 O O . ASN C 1 218 ? 2.173 -3.752 -13.864 1.00 30.89 238 ASN C O 1
ATOM 5240 N N . LEU C 1 219 ? 0.605 -4.408 -12.402 1.00 31.96 239 LEU C N 1
ATOM 5241 C CA . LEU C 1 219 ? 1.398 -5.533 -11.910 1.00 35.17 239 LEU C CA 1
ATOM 5242 C C . LEU C 1 219 ? 1.627 -6.583 -12.997 1.00 38.22 239 LEU C C 1
ATOM 5243 O O . LEU C 1 219 ? 0.779 -6.791 -13.859 1.00 37.55 239 LEU C O 1
ATOM 5248 N N . LEU C 1 220 ? 2.808 -7.186 -13.008 1.00 41.10 240 LEU C N 1
ATOM 5249 C CA . LEU C 1 220 ? 3.100 -8.206 -14.011 1.00 44.85 240 LEU C CA 1
ATOM 5250 C C . LEU C 1 220 ? 2.436 -9.529 -13.645 1.00 48.33 240 LEU C C 1
ATOM 5251 O O . LEU C 1 220 ? 2.361 -9.894 -12.467 1.00 47.51 240 LEU C O 1
ATOM 5256 N N . SER C 1 221 ? 1.918 -10.221 -14.658 1.00 52.12 241 SER C N 1
ATOM 5257 C CA . SER C 1 221 ? 1.302 -11.531 -14.462 1.00 55.94 241 SER C CA 1
ATOM 5258 C C . SER C 1 221 ? 1.995 -12.310 -13.348 1.00 55.92 241 SER C C 1
ATOM 5259 O O . SER C 1 221 ? 1.350 -12.758 -12.398 1.00 57.73 241 SER C O 1
ATOM 5262 N N . MET D 1 3 ? 10.433 2.390 24.541 1.00 65.51 23 MET D N 1
ATOM 5263 C CA . MET D 1 3 ? 11.415 2.314 23.417 1.00 65.08 23 MET D CA 1
ATOM 5264 C C . MET D 1 3 ? 11.085 1.142 22.493 1.00 63.02 23 MET D C 1
ATOM 5265 O O . MET D 1 3 ? 11.682 0.068 22.588 1.00 63.58 23 MET D O 1
ATOM 5270 N N . GLN D 1 4 ? 10.089 1.340 21.637 1.00 59.72 24 GLN D N 1
ATOM 5271 C CA . GLN D 1 4 ? 9.707 0.320 20.671 1.00 55.13 24 GLN D CA 1
ATOM 5272 C C . GLN D 1 4 ? 10.702 0.274 19.509 1.00 48.67 24 GLN D C 1
ATOM 5273 O O . GLN D 1 4 ? 11.029 1.306 18.918 1.00 47.54 24 GLN D O 1
ATOM 5279 N N . PRO D 1 5 ? 11.197 -0.928 19.187 1.00 42.12 25 PRO D N 1
ATOM 5280 C CA . PRO D 1 5 ? 11.955 -1.123 17.958 1.00 37.04 25 PRO D CA 1
ATOM 5281 C C . PRO D 1 5 ? 11.142 -0.725 16.727 1.00 31.70 25 PRO D C 1
ATOM 5282 O O . PRO D 1 5 ? 9.923 -0.902 16.702 1.00 30.46 25 PRO D O 1
ATOM 5286 N N . PHE D 1 6 ? 11.808 -0.155 15.729 1.00 26.60 26 PHE D N 1
ATOM 5287 C CA . PHE D 1 6 ? 11.106 0.389 14.570 1.00 24.17 26 PHE D CA 1
ATOM 5288 C C . PHE D 1 6 ? 10.352 -0.717 13.826 1.00 22.28 26 PHE D C 1
ATOM 5289 O O . PHE D 1 6 ? 9.229 -0.517 13.359 1.00 22.48 26 PHE D O 1
ATOM 5297 N N . HIS D 1 7 ? 10.992 -1.868 13.683 1.00 22.43 27 HIS D N 1
ATOM 5298 C CA . HIS D 1 7 ? 10.353 -3.029 13.074 1.00 23.26 27 HIS D CA 1
ATOM 5299 C C . HIS D 1 7 ? 10.897 -4.336 13.667 1.00 24.82 27 HIS D C 1
ATOM 5300 O O . HIS D 1 7 ? 11.879 -4.334 14.406 1.00 24.82 27 HIS D O 1
ATOM 5307 N N . SER D 1 8 ? 10.264 -5.452 13.326 1.00 24.61 28 SER D N 1
ATOM 5308 C CA . SER D 1 8 ? 10.657 -6.732 13.881 1.00 27.06 28 SER D CA 1
ATOM 5309 C C . SER D 1 8 ? 11.805 -7.283 13.059 1.00 27.73 28 SER D C 1
ATOM 5310 O O . SER D 1 8 ? 12.079 -6.783 11.972 1.00 27.23 28 SER D O 1
ATOM 5313 N N . PRO D 1 9 ? 12.446 -8.353 13.559 1.00 29.32 29 PRO D N 1
ATOM 5314 C CA . PRO D 1 9 ? 13.513 -9.058 12.855 1.00 30.32 29 PRO D CA 1
ATOM 5315 C C . PRO D 1 9 ? 13.142 -9.500 11.443 1.00 28.31 29 PRO D C 1
ATOM 5316 O O . PRO D 1 9 ? 13.990 -9.469 10.559 1.00 28.52 29 PRO D O 1
ATOM 5320 N N . GLU D 1 10 ? 11.897 -9.911 11.230 1.00 29.25 30 GLU D N 1
ATOM 5321 C CA . GLU D 1 10 ? 11.482 -10.378 9.904 1.00 30.14 30 GLU D CA 1
ATOM 5322 C C . GLU D 1 10 ? 11.325 -9.254 8.897 1.00 28.58 30 GLU D C 1
ATOM 5323 O O . GLU D 1 10 ? 11.179 -9.524 7.703 1.00 28.84 30 GLU D O 1
ATOM 5329 N N . GLU D 1 11 ? 11.240 -8.008 9.367 1.00 25.63 31 GLU D N 1
ATOM 5330 C CA . GLU D 1 11 ? 11.018 -6.891 8.444 1.00 26.06 31 GLU D CA 1
ATOM 5331 C C . GLU D 1 11 ? 12.284 -6.162 7.980 1.00 26.67 31 GLU D C 1
ATOM 5332 O O . GLU D 1 11 ? 12.185 -5.135 7.304 1.00 26.99 31 GLU D O 1
ATOM 5338 N N . SER D 1 12 ? 13.461 -6.660 8.368 1.00 23.07 32 SER D N 1
ATOM 5339 C CA . SER D 1 12 ? 14.687 -6.286 7.680 1.00 23.21 32 SER D CA 1
ATOM 5340 C C . SER D 1 12 ? 14.694 -7.026 6.353 1.00 21.47 32 SER D C 1
ATOM 5341 O O . SER D 1 12 ? 14.029 -8.053 6.212 1.00 20.68 32 SER D O 1
ATOM 5344 N N . VAL D 1 13 ? 15.356 -6.456 5.356 1.00 19.02 33 VAL D N 1
ATOM 5345 C CA . VAL D 1 13 ? 15.508 -7.134 4.068 1.00 17.82 33 VAL D CA 1
ATOM 5346 C C . VAL D 1 13 ? 16.524 -8.267 4.208 1.00 16.74 33 VAL D C 1
ATOM 5347 O O . VAL D 1 13 ? 17.537 -8.135 4.894 1.00 17.98 33 VAL D O 1
ATOM 5351 N N . ASN D 1 14 ? 16.200 -9.417 3.644 1.00 18.74 34 ASN D N 1
ATOM 5352 C CA . ASN D 1 14 ? 16.982 -10.635 3.867 1.00 19.64 34 ASN D CA 1
ATOM 5353 C C . ASN D 1 14 ? 18.385 -10.585 3.249 1.00 17.74 34 ASN D C 1
ATOM 5354 O O . ASN D 1 14 ? 18.555 -10.836 2.059 1.00 18.36 34 ASN D O 1
ATOM 5359 N N . SER D 1 15 ? 19.395 -10.361 4.080 1.00 18.54 35 SER D N 1
ATOM 5360 C CA . SER D 1 15 ? 20.754 -10.139 3.590 1.00 19.48 35 SER D CA 1
ATOM 5361 C C . SER D 1 15 ? 21.372 -11.365 2.930 1.00 20.74 35 SER D C 1
ATOM 5362 O O . SER D 1 15 ? 22.166 -11.243 1.998 1.00 20.29 35 SER D O 1
ATOM 5365 N N . GLN D 1 16 ? 21.004 -12.546 3.409 1.00 23.41 36 GLN D N 1
ATOM 5366 C CA . GLN D 1 16 ? 21.464 -13.773 2.787 1.00 24.45 36 GLN D CA 1
ATOM 5367 C C . GLN D 1 16 ? 21.027 -13.835 1.326 1.00 22.90 36 GLN D C 1
ATOM 5368 O O . GLN D 1 16 ? 21.695 -14.455 0.498 1.00 21.18 36 GLN D O 1
ATOM 5374 N N . PHE D 1 17 ? 19.871 -13.255 1.021 1.00 20.22 37 PHE D N 1
ATOM 5375 C CA . PHE D 1 17 ? 19.346 -13.334 -0.337 1.00 21.82 37 PHE D CA 1
ATOM 5376 C C . PHE D 1 17 ? 20.082 -12.411 -1.310 1.00 23.10 37 PHE D C 1
ATOM 5377 O O . PHE D 1 17 ? 20.344 -12.800 -2.446 1.00 26.81 37 PHE D O 1
ATOM 5385 N N . TYR D 1 18 ? 20.418 -11.194 -0.882 1.00 20.90 38 TYR D N 1
ATOM 5386 C CA . TYR D 1 18 ? 20.984 -10.212 -1.826 1.00 19.63 38 TYR D CA 1
ATOM 5387 C C . TYR D 1 18 ? 22.520 -10.042 -1.827 1.00 18.72 38 TYR D C 1
ATOM 5388 O O . TYR D 1 18 ? 23.074 -9.560 -2.806 1.00 18.76 38 TYR D O 1
ATOM 5397 N N . LEU D 1 19 ? 23.212 -10.469 -0.770 1.00 18.94 39 LEU D N 1
ATOM 5398 C CA . LEU D 1 19 ? 24.689 -10.458 -0.795 1.00 21.74 39 LEU D CA 1
ATOM 5399 C C . LEU D 1 19 ? 25.259 -11.703 -1.461 1.00 24.19 39 LEU D C 1
ATOM 5400 O O . LEU D 1 19 ? 24.781 -12.807 -1.214 1.00 25.37 39 LEU D O 1
ATOM 5405 N N . PRO D 1 20 ? 26.362 -11.534 -2.211 1.00 25.70 40 PRO D N 1
ATOM 5406 C CA . PRO D 1 20 ? 27.148 -12.665 -2.713 1.00 26.47 40 PRO D CA 1
ATOM 5407 C C . PRO D 1 20 ? 27.802 -13.401 -1.540 1.00 26.10 40 PRO D C 1
ATOM 5408 O O . PRO D 1 20 ? 27.858 -12.867 -0.431 1.00 25.45 40 PRO D O 1
ATOM 5412 N N . PRO D 1 21 ? 28.275 -14.630 -1.772 1.00 26.07 41 PRO D N 1
ATOM 5413 C CA . PRO D 1 21 ? 29.070 -15.249 -0.722 1.00 25.49 41 PRO D CA 1
ATOM 5414 C C . PRO D 1 21 ? 30.386 -14.484 -0.582 1.00 25.51 41 PRO D C 1
ATOM 5415 O O . PRO D 1 21 ? 30.792 -13.789 -1.507 1.00 22.85 41 PRO D O 1
ATOM 5419 N N . PRO D 1 22 ? 31.009 -14.551 0.601 1.00 26.41 42 PRO D N 1
ATOM 5420 C CA . PRO D 1 22 ? 32.286 -13.865 0.837 1.00 25.33 42 PRO D CA 1
ATOM 5421 C C . PRO D 1 22 ? 33.407 -14.440 -0.033 1.00 27.44 42 PRO D C 1
ATOM 5422 O O . PRO D 1 22 ? 33.324 -15.589 -0.460 1.00 25.06 42 PRO D O 1
ATOM 5426 N N . PRO D 1 23 ? 34.413 -13.613 -0.357 1.00 29.21 43 PRO D N 1
ATOM 5427 C CA . PRO D 1 23 ? 35.555 -14.023 -1.182 1.00 31.86 43 PRO D CA 1
ATOM 5428 C C . PRO D 1 23 ? 36.171 -15.315 -0.662 1.00 33.74 43 PRO D C 1
ATOM 5429 O O . PRO D 1 23 ? 36.480 -15.423 0.526 1.00 29.40 43 PRO D O 1
ATOM 5433 N N . GLY D 1 24 ? 36.439 -16.245 -1.571 1.00 39.13 44 GLY D N 1
ATOM 5434 C CA . GLY D 1 24 ? 37.069 -17.503 -1.194 1.00 44.33 44 GLY D CA 1
ATOM 5435 C C . GLY D 1 24 ? 38.550 -17.553 -1.510 1.00 46.43 44 GLY D C 1
ATOM 5436 O O . GLY D 1 24 ? 39.084 -16.679 -2.186 1.00 45.40 44 GLY D O 1
ATOM 5437 N N . ASN D 1 25 ? 39.154 -18.685 -1.173 1.00 51.48 45 ASN D N 1
ATOM 5438 C CA . ASN D 1 25 ? 40.580 -18.788 -0.863 1.00 54.45 45 ASN D CA 1
ATOM 5439 C C . ASN D 1 25 ? 41.543 -18.193 -1.891 1.00 54.36 45 ASN D C 1
ATOM 5440 O O . ASN D 1 25 ? 42.524 -17.542 -1.522 1.00 52.15 45 ASN D O 1
ATOM 5445 N N . ASP D 1 26 ? 41.274 -18.419 -3.174 1.00 55.43 46 ASP D N 1
ATOM 5446 C CA . ASP D 1 26 ? 42.188 -17.964 -4.221 1.00 56.58 46 ASP D CA 1
ATOM 5447 C C . ASP D 1 26 ? 41.581 -16.837 -5.058 1.00 54.96 46 ASP D C 1
ATOM 5448 O O . ASP D 1 26 ? 42.178 -16.366 -6.024 1.00 55.35 46 ASP D O 1
ATOM 5453 N N . ASP D 1 27 ? 40.418 -16.373 -4.611 1.00 52.17 47 ASP D N 1
ATOM 5454 C CA . ASP D 1 27 ? 39.786 -15.125 -5.050 1.00 49.02 47 ASP D CA 1
ATOM 5455 C C . ASP D 1 27 ? 40.686 -13.880 -4.928 1.00 44.17 47 ASP D C 1
ATOM 5456 O O . ASP D 1 27 ? 41.225 -13.605 -3.858 1.00 42.86 47 ASP D O 1
ATOM 5461 N N . PRO D 1 28 ? 40.788 -13.084 -6.009 1.00 40.16 48 PRO D N 1
ATOM 5462 C CA . PRO D 1 28 ? 41.514 -11.812 -5.938 1.00 36.06 48 PRO D CA 1
ATOM 5463 C C . PRO D 1 28 ? 41.031 -10.883 -4.815 1.00 32.92 48 PRO D C 1
ATOM 5464 O O . PRO D 1 28 ? 41.858 -10.251 -4.154 1.00 29.54 48 PRO D O 1
ATOM 5468 N N . ALA D 1 29 ? 39.715 -10.788 -4.606 1.00 28.00 49 ALA D N 1
ATOM 5469 C CA . ALA D 1 29 ? 39.196 -10.004 -3.483 1.00 26.02 49 ALA D CA 1
ATOM 5470 C C . ALA D 1 29 ? 39.688 -10.537 -2.136 1.00 24.45 49 ALA D C 1
ATOM 5471 O O . ALA D 1 29 ? 39.969 -9.763 -1.230 1.00 24.47 49 ALA D O 1
ATOM 5473 N N . PHE D 1 30 ? 39.893 -11.845 -2.036 1.00 25.91 50 PHE D N 1
ATOM 5474 C CA . PHE D 1 30 ? 40.452 -12.405 -0.807 1.00 27.15 50 PHE D CA 1
ATOM 5475 C C . PHE D 1 30 ? 41.942 -12.130 -0.651 1.00 27.15 50 PHE D C 1
ATOM 5476 O O . PHE D 1 30 ? 42.418 -11.860 0.445 1.00 26.62 50 PHE D O 1
ATOM 5484 N N . ARG D 1 31 ? 42.680 -12.187 -1.752 1.00 30.94 51 ARG D N 1
ATOM 5485 C CA . ARG D 1 31 ? 44.074 -11.763 -1.735 1.00 30.32 51 ARG D CA 1
ATOM 5486 C C . ARG D 1 31 ? 44.152 -10.327 -1.240 1.00 25.23 51 ARG D C 1
ATOM 5487 O O . ARG D 1 31 ? 45.014 -9.978 -0.436 1.00 21.80 51 ARG D O 1
ATOM 5495 N N . TYR D 1 32 ? 43.206 -9.502 -1.673 1.00 23.76 52 TYR D N 1
ATOM 5496 C CA . TYR D 1 32 ? 43.162 -8.120 -1.205 1.00 23.61 52 TYR D CA 1
ATOM 5497 C C . TYR D 1 32 ? 42.796 -8.009 0.287 1.00 20.71 52 TYR D C 1
ATOM 5498 O O . TYR D 1 32 ? 43.415 -7.231 1.018 1.00 20.98 52 TYR D O 1
ATOM 5507 N N . ASP D 1 33 ? 41.870 -8.848 0.748 1.00 16.81 53 ASP D N 1
ATOM 5508 C CA . ASP D 1 33 ? 41.491 -8.868 2.165 1.00 18.78 53 ASP D CA 1
ATOM 5509 C C . ASP D 1 33 ? 42.715 -9.043 3.082 1.00 19.71 53 ASP D C 1
ATOM 5510 O O . ASP D 1 33 ? 42.870 -8.330 4.067 1.00 20.96 53 ASP D O 1
ATOM 5515 N N . LYS D 1 34 ? 43.587 -9.980 2.732 1.00 21.99 54 LYS D N 1
ATOM 5516 C CA . LYS D 1 34 ? 44.795 -10.285 3.518 1.00 22.47 54 LYS D CA 1
ATOM 5517 C C . LYS D 1 34 ? 45.846 -9.182 3.439 1.00 22.75 54 LYS D C 1
ATOM 5518 O O . LYS D 1 34 ? 46.420 -8.784 4.452 1.00 20.61 54 LYS D O 1
ATOM 5524 N N . GLU D 1 35 ? 46.082 -8.660 2.237 1.00 24.29 55 GLU D N 1
ATOM 5525 C CA . GLU D 1 35 ? 47.006 -7.548 2.093 1.00 26.68 55 GLU D CA 1
ATOM 5526 C C . GLU D 1 35 ? 46.595 -6.367 2.974 1.00 23.31 55 GLU D C 1
ATOM 5527 O O . GLU D 1 35 ? 47.419 -5.807 3.702 1.00 24.58 55 GLU D O 1
ATOM 5533 N N . ALA D 1 36 ? 45.312 -6.012 2.942 1.00 23.14 56 ALA D N 1
ATOM 5534 C CA . ALA D 1 36 ? 44.813 -4.886 3.747 1.00 20.27 56 ALA D CA 1
ATOM 5535 C C . ALA D 1 36 ? 44.853 -5.240 5.230 1.00 18.36 56 ALA D C 1
ATOM 5536 O O . ALA D 1 36 ? 45.098 -4.389 6.068 1.00 18.71 56 ALA D O 1
ATOM 5538 N N . TYR D 1 37 ? 44.630 -6.508 5.554 1.00 19.29 57 TYR D N 1
ATOM 5539 C CA . TYR D 1 37 ? 44.810 -6.938 6.925 1.00 20.66 57 TYR D CA 1
ATOM 5540 C C . TYR D 1 37 ? 46.269 -6.795 7.364 1.00 21.01 57 TYR D C 1
ATOM 5541 O O . TYR D 1 37 ? 46.547 -6.191 8.392 1.00 20.94 57 TYR D O 1
ATOM 5550 N N . PHE D 1 38 ? 47.204 -7.310 6.568 1.00 21.95 58 PHE D N 1
ATOM 5551 C CA . PHE D 1 38 ? 48.628 -7.206 6.932 1.00 23.16 58 PHE D CA 1
ATOM 5552 C C . PHE D 1 38 ? 49.024 -5.744 7.079 1.00 23.82 58 PHE D C 1
ATOM 5553 O O . PHE D 1 38 ? 49.749 -5.377 7.992 1.00 26.12 58 PHE D O 1
ATOM 5561 N N . LYS D 1 39 ? 48.535 -4.911 6.173 1.00 26.33 59 LYS D N 1
ATOM 5562 C CA . LYS D 1 39 ? 48.872 -3.495 6.166 1.00 30.56 59 LYS D CA 1
ATOM 5563 C C . LYS D 1 39 ? 48.378 -2.801 7.440 1.00 30.41 59 LYS D C 1
ATOM 5564 O O . LYS D 1 39 ? 48.954 -1.811 7.888 1.00 31.57 59 LYS D O 1
ATOM 5570 N N . GLY D 1 40 ? 47.275 -3.294 7.993 1.00 30.16 60 GLY D N 1
ATOM 5571 C CA . GLY D 1 40 ? 46.723 -2.722 9.213 1.00 27.40 60 GLY D CA 1
ATOM 5572 C C . GLY D 1 40 ? 47.506 -3.120 10.448 1.00 28.28 60 GLY D C 1
ATOM 5573 O O . GLY D 1 40 ? 47.751 -2.296 11.321 1.00 29.06 60 GLY D O 1
ATOM 5574 N N . TYR D 1 41 ? 47.872 -4.396 10.542 1.00 29.43 61 TYR D N 1
ATOM 5575 C CA . TYR D 1 41 ? 48.517 -4.912 11.747 1.00 31.39 61 TYR D CA 1
ATOM 5576 C C . TYR D 1 41 ? 49.937 -4.367 11.896 1.00 33.18 61 TYR D C 1
ATOM 5577 O O . TYR D 1 41 ? 50.463 -4.268 13.006 1.00 32.11 61 TYR D O 1
ATOM 5586 N N . ALA D 1 42 ? 50.548 -4.014 10.767 1.00 35.06 62 ALA D N 1
ATOM 5587 C CA . ALA D 1 42 ? 51.918 -3.518 10.750 1.00 36.58 62 ALA D CA 1
ATOM 5588 C C . ALA D 1 42 ? 52.041 -2.095 11.319 1.00 38.46 62 ALA D C 1
ATOM 5589 O O . ALA D 1 42 ? 53.150 -1.582 11.477 1.00 39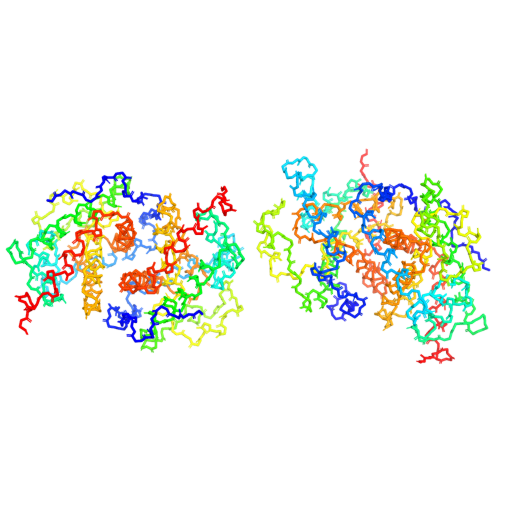.53 62 ALA D O 1
ATOM 5591 N N . ILE D 1 43 ? 50.911 -1.452 11.611 1.00 38.68 63 ILE D N 1
ATOM 5592 C CA . ILE D 1 43 ? 50.934 -0.139 12.266 1.00 37.97 63 ILE D CA 1
ATOM 5593 C C . ILE D 1 43 ? 50.385 -0.197 13.687 1.00 37.68 63 ILE D C 1
ATOM 5594 O O . ILE D 1 43 ? 50.086 0.830 14.295 1.00 34.53 63 ILE D O 1
ATOM 5599 N N . LYS D 1 44 ? 50.279 -1.410 14.218 1.00 38.71 64 LYS D N 1
ATOM 5600 C CA . LYS D 1 44 ? 49.981 -1.604 15.628 1.00 41.47 64 LYS D CA 1
ATOM 5601 C C . LYS D 1 44 ? 50.724 -0.570 16.468 1.00 44.27 64 LYS D C 1
ATOM 5602 O O . LYS D 1 44 ? 51.937 -0.405 16.330 1.00 44.05 64 LYS D O 1
ATOM 5608 N N . GLY D 1 45 ? 49.988 0.157 17.306 1.00 45.99 65 GLY D N 1
ATOM 5609 C CA . GLY D 1 45 ? 50.607 1.060 18.270 1.00 46.44 65 GLY D CA 1
ATOM 5610 C C . GLY D 1 45 ? 50.786 2.489 17.783 1.00 47.03 65 GLY D C 1
ATOM 5611 O O . GLY D 1 45 ? 50.995 3.395 18.583 1.00 49.30 65 GLY D O 1
ATOM 5612 N N . SER D 1 46 ? 50.698 2.701 16.476 1.00 46.32 66 SER D N 1
ATOM 5613 C CA . SER D 1 46 ? 50.768 4.050 15.921 1.00 46.13 66 SER D CA 1
ATOM 5614 C C . SER D 1 46 ? 49.561 4.901 16.337 1.00 48.85 66 SER D C 1
ATOM 5615 O O . SER D 1 46 ? 48.653 4.404 17.006 1.00 49.21 66 SER D O 1
ATOM 5618 N N . PRO D 1 47 ? 49.536 6.182 15.914 1.00 50.70 67 PRO D N 1
ATOM 5619 C CA . PRO D 1 47 ? 48.407 7.093 16.136 1.00 49.54 67 PRO D CA 1
ATOM 5620 C C . PRO D 1 47 ? 47.144 6.615 15.436 1.00 47.73 67 PRO D C 1
ATOM 5621 O O . PRO D 1 47 ? 46.046 6.706 15.995 1.00 48.21 67 PRO D O 1
ATOM 5625 N N . ARG D 1 48 ? 47.295 6.130 14.209 1.00 44.91 68 ARG D N 1
ATOM 5626 C CA . ARG D 1 48 ? 46.146 5.694 13.439 1.00 40.99 68 ARG D CA 1
ATOM 5627 C C . ARG D 1 48 ? 45.540 4.453 14.091 1.00 40.00 68 ARG D C 1
ATOM 5628 O O . ARG D 1 48 ? 44.319 4.289 14.135 1.00 41.19 68 ARG D O 1
ATOM 5636 N N . TRP D 1 49 ? 46.397 3.603 14.642 1.00 38.55 69 TRP D N 1
ATOM 5637 C CA . TRP D 1 49 ? 45.938 2.417 15.356 1.00 36.63 69 TRP D CA 1
ATOM 5638 C C . TRP D 1 49 ? 45.197 2.793 16.632 1.00 37.05 69 TRP D C 1
ATOM 5639 O O . TRP D 1 49 ? 44.285 2.087 17.054 1.00 35.13 69 TRP D O 1
ATOM 5650 N N . LYS D 1 50 ? 45.570 3.922 17.226 1.00 39.10 70 LYS D N 1
ATOM 5651 C CA . LYS D 1 50 ? 44.897 4.397 18.431 1.00 41.28 70 LYS D CA 1
ATOM 5652 C C . LYS D 1 50 ? 43.531 4.992 18.101 1.00 38.28 70 LYS D C 1
ATOM 5653 O O . LYS D 1 50 ? 42.555 4.767 18.818 1.00 37.86 70 LYS D O 1
ATOM 5659 N N . GLN D 1 51 ? 43.444 5.698 16.980 1.00 37.69 71 GLN D N 1
ATOM 5660 C CA . GLN D 1 51 ? 42.147 6.176 16.522 1.00 38.15 71 GLN D CA 1
ATOM 5661 C C . GLN D 1 51 ? 41.217 5.023 16.173 1.00 35.02 71 GLN D C 1
ATOM 5662 O O . GLN D 1 51 ? 40.014 5.073 16.457 1.00 34.62 71 GLN D O 1
ATOM 5668 N N . ALA D 1 52 ? 41.778 3.988 15.557 1.00 29.49 72 ALA D N 1
ATOM 5669 C CA . ALA D 1 52 ? 41.016 2.784 15.242 1.00 28.42 72 ALA D CA 1
ATOM 5670 C C . ALA D 1 52 ? 40.466 2.101 16.495 1.00 28.13 72 ALA D C 1
ATOM 5671 O O . ALA D 1 52 ? 39.322 1.639 16.504 1.00 27.98 72 ALA D O 1
ATOM 5673 N N . ALA D 1 53 ? 41.265 2.072 17.561 1.00 27.56 73 ALA D N 1
ATOM 5674 C CA . ALA D 1 53 ? 40.808 1.554 18.854 1.00 30.94 73 ALA D CA 1
ATOM 5675 C C . ALA D 1 53 ? 39.620 2.341 19.416 1.00 32.61 73 ALA D C 1
ATOM 5676 O O . ALA D 1 53 ? 38.681 1.763 19.963 1.00 32.43 73 ALA D O 1
ATOM 5678 N N . GLU D 1 54 ? 39.673 3.661 19.280 1.00 34.04 74 GLU D N 1
ATOM 5679 C CA . GLU D 1 54 ? 38.580 4.529 19.716 1.00 39.02 74 GLU D CA 1
ATOM 5680 C C . GLU D 1 54 ? 37.309 4.353 18.861 1.00 38.42 74 GLU D C 1
ATOM 5681 O O . GLU D 1 54 ? 36.201 4.244 19.393 1.00 41.23 74 GLU D O 1
ATOM 5687 N N . ASP D 1 55 ? 37.482 4.236 17.546 1.00 35.29 75 ASP D N 1
ATOM 5688 C CA . ASP D 1 55 ? 36.359 3.997 16.635 1.00 32.62 75 ASP D CA 1
ATOM 5689 C C . ASP D 1 55 ? 35.638 2.664 16.882 1.00 32.12 75 ASP D C 1
ATOM 5690 O O . ASP D 1 55 ? 34.501 2.483 16.451 1.00 32.40 75 ASP D O 1
ATOM 5695 N N . ALA D 1 56 ? 36.332 1.719 17.511 1.00 30.90 76 ALA D N 1
ATOM 5696 C CA . ALA D 1 56 ? 35.967 0.297 17.457 1.00 30.92 76 ALA D CA 1
ATOM 5697 C C . ALA D 1 56 ? 34.834 -0.045 18.416 1.00 28.83 76 ALA D C 1
ATOM 5698 O O . ALA D 1 56 ? 34.226 -1.101 18.332 1.00 25.97 76 ALA D O 1
ATOM 5700 N N . ASP D 1 57 ? 34.623 0.822 19.389 1.00 29.28 77 ASP D N 1
ATOM 5701 C CA . ASP D 1 57 ? 33.667 0.560 20.439 1.00 30.53 77 ASP D CA 1
ATOM 5702 C C . ASP D 1 57 ? 32.307 1.090 19.980 1.00 29.75 77 ASP D C 1
ATOM 5703 O O . ASP D 1 57 ? 32.174 2.262 19.615 1.00 29.61 77 ASP D O 1
ATOM 5708 N N . ILE D 1 58 ? 31.334 0.192 19.877 1.00 28.59 78 ILE D N 1
ATOM 5709 C CA . ILE D 1 58 ? 30.057 0.530 19.272 1.00 29.41 78 ILE D CA 1
ATOM 5710 C C . ILE D 1 58 ? 28.986 0.900 20.293 1.00 29.23 78 ILE D C 1
ATOM 5711 O O . ILE D 1 58 ? 27.823 1.077 19.943 1.00 29.12 78 ILE D O 1
ATOM 5716 N N . SER D 1 59 ? 29.377 1.014 21.555 1.00 29.80 79 SER D N 1
ATOM 5717 C CA . SER D 1 59 ? 28.443 1.407 22.602 1.00 32.23 79 SER D CA 1
ATOM 5718 C C . SER D 1 59 ? 27.931 2.811 22.319 1.00 31.87 79 SER D C 1
ATOM 5719 O O . SER D 1 59 ? 28.649 3.636 21.757 1.00 30.94 79 SER D O 1
ATOM 5722 N N . VAL D 1 60 ? 26.696 3.081 22.734 1.00 31.80 80 VAL D N 1
ATOM 5723 C CA . VAL D 1 60 ? 25.998 4.302 22.351 1.00 32.25 80 VAL D CA 1
ATOM 5724 C C . VAL D 1 60 ? 26.695 5.558 22.882 1.00 33.76 80 VAL D C 1
ATOM 5725 O O . VAL D 1 60 ? 26.663 6.613 22.237 1.00 32.64 80 VAL D O 1
ATOM 5729 N N . GLU D 1 61 ? 27.389 5.419 24.011 1.00 31.94 81 GLU D N 1
ATOM 5730 C CA . GLU D 1 61 ? 28.199 6.509 24.554 1.00 32.47 81 GLU D CA 1
ATOM 5731 C C . GLU D 1 61 ? 29.304 6.924 23.596 1.00 29.56 81 GLU D C 1
ATOM 5732 O O . GLU D 1 61 ? 29.498 8.104 23.343 1.00 27.51 81 GLU D O 1
ATOM 5738 N N . ASN D 1 62 ? 30.091 5.954 23.148 1.00 29.06 82 ASN D N 1
ATOM 5739 C CA . ASN D 1 62 ? 31.203 6.232 22.254 1.00 28.56 82 ASN D CA 1
ATOM 5740 C C . ASN D 1 62 ? 30.725 6.766 20.904 1.00 27.82 82 ASN D C 1
ATOM 5741 O O . ASN D 1 62 ? 31.370 7.631 20.310 1.00 27.77 82 ASN D O 1
ATOM 5746 N N . ILE D 1 63 ? 29.601 6.240 20.423 1.00 24.63 83 ILE D N 1
ATOM 5747 C CA . ILE D 1 63 ? 29.072 6.623 19.125 1.00 25.67 83 ILE D CA 1
ATOM 5748 C C . ILE D 1 63 ? 28.635 8.088 19.167 1.00 26.83 83 ILE D C 1
ATOM 5749 O O . ILE D 1 63 ? 28.960 8.873 18.266 1.00 24.59 83 ILE D O 1
ATOM 5754 N N . ALA D 1 64 ? 27.887 8.432 20.216 1.00 25.98 84 ALA D N 1
ATOM 5755 C CA . ALA D 1 64 ? 27.395 9.799 20.448 1.00 26.04 84 ALA D CA 1
ATOM 5756 C C . ALA D 1 64 ? 28.541 10.792 20.545 1.00 25.56 84 ALA D C 1
ATOM 5757 O O . ALA D 1 64 ? 28.529 11.842 19.907 1.00 26.81 84 ALA D O 1
ATOM 5759 N N . ARG D 1 65 ? 29.544 10.434 21.335 1.00 26.34 85 ARG D N 1
ATOM 5760 C CA . ARG D 1 65 ? 30.782 11.182 21.401 1.00 26.66 85 ARG D CA 1
ATOM 5761 C C . ARG D 1 65 ? 31.396 11.444 20.026 1.00 27.93 85 ARG D C 1
ATOM 5762 O O . ARG D 1 65 ? 31.793 12.574 19.723 1.00 27.28 85 ARG D O 1
ATOM 5770 N N . ILE D 1 66 ? 31.570 10.389 19.231 1.00 25.88 86 ILE D N 1
ATOM 5771 C CA . ILE D 1 66 ? 32.135 10.548 17.891 1.00 25.42 86 ILE D CA 1
ATOM 5772 C C . ILE D 1 66 ? 31.295 11.428 16.959 1.00 26.10 86 ILE D C 1
ATOM 5773 O O . ILE D 1 66 ? 31.824 12.329 16.308 1.00 26.85 86 ILE D O 1
ATOM 5778 N N . PHE D 1 67 ? 29.988 11.192 16.915 1.00 25.59 87 PHE D N 1
ATOM 5779 C CA . PHE D 1 67 ? 29.153 11.834 15.909 1.00 26.16 87 PHE D CA 1
ATOM 5780 C C . PHE D 1 67 ? 28.781 13.264 16.274 1.00 27.45 87 PHE D C 1
ATOM 5781 O O . PHE D 1 67 ? 28.367 14.051 15.414 1.00 27.05 87 PHE D O 1
ATOM 5789 N N . SER D 1 68 ? 28.959 13.604 17.546 1.00 26.18 88 SER D N 1
ATOM 5790 C CA . SER D 1 68 ? 28.440 14.851 18.079 1.00 26.38 88 SER D CA 1
ATOM 5791 C C . SER D 1 68 ? 29.094 16.108 17.468 1.00 26.56 88 SER D C 1
ATOM 5792 O O . SER D 1 68 ? 28.393 17.012 17.013 1.00 27.03 88 SER D O 1
ATOM 5795 N N . PRO D 1 69 ? 30.436 16.140 17.393 1.00 26.26 89 PRO D N 1
ATOM 5796 C CA . PRO D 1 69 ? 31.133 17.232 16.708 1.00 27.26 89 PRO D CA 1
ATOM 5797 C C . PRO D 1 69 ? 30.942 17.197 15.187 1.00 28.90 89 PRO D C 1
ATOM 5798 O O . PRO D 1 69 ? 30.989 18.226 14.527 1.00 30.05 89 PRO D O 1
ATOM 5802 N N . VAL D 1 70 ? 30.757 16.006 14.637 1.00 29.24 90 VAL D N 1
ATOM 5803 C CA . VAL D 1 70 ? 30.557 15.850 13.207 1.00 26.50 90 VAL D CA 1
ATOM 5804 C C . VAL D 1 70 ? 29.212 16.430 12.783 1.00 27.22 90 VAL D C 1
ATOM 5805 O O . VAL D 1 70 ? 29.110 17.121 11.764 1.00 27.27 90 VAL D O 1
ATOM 5809 N N . VAL D 1 71 ? 28.181 16.152 13.575 1.00 27.79 91 VAL D N 1
ATOM 5810 C CA . VAL D 1 71 ? 26.833 16.612 13.259 1.00 28.03 91 VAL D CA 1
ATOM 5811 C C . VAL D 1 71 ? 26.598 18.013 13.799 1.00 30.08 91 VAL D C 1
ATOM 5812 O O . VAL D 1 71 ? 25.680 18.711 13.359 1.00 30.90 91 VAL D O 1
ATOM 5816 N N . GLY D 1 72 ? 27.459 18.430 14.726 1.00 31.76 92 GLY D N 1
ATOM 5817 C CA . GLY D 1 72 ? 27.467 19.802 15.222 1.00 31.69 92 GLY D CA 1
ATOM 5818 C C . GLY D 1 72 ? 26.449 20.061 16.316 1.00 32.45 92 GLY D C 1
ATOM 5819 O O . GLY D 1 72 ? 25.933 21.166 16.433 1.00 35.59 92 GLY D O 1
ATOM 5820 N N . ALA D 1 73 ? 26.156 19.050 17.125 1.00 32.17 93 ALA D N 1
ATOM 5821 C CA . ALA D 1 73 ? 25.216 19.215 18.235 1.00 32.86 93 ALA D CA 1
ATOM 5822 C C . ALA D 1 73 ? 25.539 18.278 19.387 1.00 32.98 93 ALA D C 1
ATOM 5823 O O . ALA D 1 73 ? 26.150 17.222 19.198 1.00 31.67 93 ALA D O 1
ATOM 5825 N N . LYS D 1 74 ? 25.078 18.648 20.575 1.00 33.52 94 LYS D N 1
ATOM 5826 C CA . LYS D 1 74 ? 25.182 17.769 21.724 1.00 36.48 94 LYS D CA 1
ATOM 5827 C C . LYS D 1 74 ? 24.334 16.544 21.476 1.00 33.89 94 LYS D C 1
ATOM 5828 O O . LYS D 1 74 ? 23.225 16.643 20.964 1.00 35.42 94 LYS D O 1
ATOM 5834 N N . ILE D 1 75 ? 24.841 15.387 21.865 1.00 32.37 95 ILE D N 1
ATOM 5835 C CA . ILE D 1 75 ? 24.012 14.200 21.899 1.00 31.18 95 ILE D CA 1
ATOM 5836 C C . ILE D 1 75 ? 24.193 13.523 23.240 1.00 31.91 95 ILE D C 1
ATOM 5837 O O . ILE D 1 75 ? 25.276 13.021 23.540 1.00 31.87 95 ILE D O 1
ATOM 5842 N N . ASN D 1 76 ? 23.150 13.568 24.069 1.00 33.01 96 ASN D N 1
ATOM 5843 C CA . ASN D 1 76 ? 23.158 12.901 25.380 1.00 34.09 96 ASN D CA 1
ATOM 5844 C C . ASN D 1 76 ? 21.735 12.650 25.857 1.00 33.80 96 ASN D C 1
ATOM 5845 O O . ASN D 1 76 ? 20.787 13.199 25.296 1.00 35.09 96 ASN D O 1
ATOM 5850 N N . PRO D 1 77 ? 21.571 11.775 26.856 1.00 34.79 97 PRO D N 1
ATOM 5851 C CA . PRO D 1 77 ? 20.222 11.302 27.186 1.00 38.25 97 PRO D CA 1
ATOM 5852 C C . PRO D 1 77 ? 19.273 12.408 27.677 1.00 40.13 97 PRO D C 1
ATOM 5853 O O . PRO D 1 77 ? 18.054 12.277 27.554 1.00 42.43 97 PRO D O 1
ATOM 5857 N N . LYS D 1 78 ? 19.819 13.512 28.169 1.00 40.79 98 LYS D N 1
ATOM 5858 C CA . LYS D 1 78 ? 18.982 14.555 28.752 1.00 42.16 98 LYS D CA 1
ATOM 5859 C C . LYS D 1 78 ? 18.604 15.642 27.750 1.00 39.62 98 LYS D C 1
ATOM 5860 O O . LYS D 1 78 ? 17.441 16.027 27.656 1.00 39.89 98 LYS D O 1
ATOM 5866 N N . ASP D 1 79 ? 19.578 16.116 26.982 1.00 37.35 99 ASP D N 1
ATOM 5867 C CA . ASP D 1 79 ? 19.328 17.172 26.009 1.00 36.61 99 ASP D CA 1
ATOM 5868 C C . ASP D 1 79 ? 18.620 16.654 24.757 1.00 35.66 99 ASP D C 1
ATOM 5869 O O . ASP D 1 79 ? 17.829 17.366 24.134 1.00 36.02 99 ASP D O 1
ATOM 5874 N N . THR D 1 80 ? 18.942 15.426 24.363 1.00 31.92 100 THR D N 1
ATOM 5875 C CA . THR D 1 80 ? 18.466 14.897 23.093 1.00 30.81 100 THR D CA 1
ATOM 5876 C C . THR D 1 80 ? 17.961 13.475 23.280 1.00 30.32 100 THR D C 1
ATOM 5877 O O . THR D 1 80 ? 18.633 12.525 22.898 1.00 32.04 100 THR D O 1
ATOM 5881 N N . PRO D 1 81 ? 16.824 13.321 23.972 1.00 30.71 101 PRO D N 1
ATOM 5882 C CA . PRO D 1 81 ? 16.390 11.986 24.384 1.00 28.97 101 PRO D CA 1
ATOM 5883 C C . PRO D 1 81 ? 15.899 11.126 23.217 1.00 28.62 101 PRO D C 1
ATOM 5884 O O . PRO D 1 81 ? 16.107 9.916 23.225 1.00 27.19 101 PRO D O 1
ATOM 5888 N N . GLU D 1 82 ? 15.252 11.735 22.227 1.00 26.98 102 GLU D N 1
ATOM 5889 C CA . GLU D 1 82 ? 14.818 10.980 21.055 1.00 28.88 102 GLU D CA 1
ATOM 5890 C C . GLU D 1 82 ? 16.017 10.531 20.217 1.00 28.81 102 GLU D C 1
ATOM 5891 O O . GLU D 1 82 ? 16.141 9.352 19.872 1.00 26.12 102 GLU D O 1
ATOM 5897 N N . THR D 1 83 ? 16.934 11.458 19.959 1.00 28.42 103 THR D N 1
ATOM 5898 C CA . THR D 1 83 ? 18.193 11.120 19.289 1.00 28.19 103 THR D CA 1
ATOM 5899 C C . THR D 1 83 ? 18.899 9.977 20.021 1.00 28.51 103 THR D C 1
ATOM 5900 O O . THR D 1 83 ? 19.412 9.050 19.397 1.00 29.10 103 THR D O 1
ATOM 5904 N N . TRP D 1 84 ? 18.907 10.027 21.348 1.00 28.03 104 TRP D N 1
ATOM 5905 C CA . TRP D 1 84 ? 19.532 8.960 22.129 1.00 27.90 104 TRP D CA 1
ATOM 5906 C C . TRP D 1 84 ? 18.853 7.614 21.868 1.00 28.26 104 TRP D C 1
ATOM 5907 O O . TRP D 1 84 ? 19.530 6.601 21.662 1.00 26.05 104 TRP D O 1
ATOM 5918 N N . ASN D 1 85 ? 17.516 7.613 21.852 1.00 29.14 105 ASN D N 1
ATOM 5919 C CA . ASN D 1 85 ? 16.753 6.412 21.486 1.00 30.52 105 ASN D CA 1
ATOM 5920 C C . ASN D 1 85 ? 17.062 5.954 20.064 1.00 27.97 105 ASN D C 1
ATOM 5921 O O . ASN D 1 85 ? 17.124 4.750 19.780 1.00 29.51 105 ASN D O 1
ATOM 5926 N N . MET D 1 86 ? 17.151 6.920 19.159 1.00 23.42 106 MET D N 1
ATOM 5927 C CA . MET D 1 86 ? 17.385 6.640 17.745 1.00 24.42 106 MET D CA 1
ATOM 5928 C C . MET D 1 86 ? 18.710 5.884 17.579 1.00 23.44 106 MET D C 1
ATOM 5929 O O . MET D 1 86 ? 18.760 4.858 16.908 1.00 23.94 106 MET D O 1
ATOM 5934 N N . LEU D 1 87 ? 19.752 6.321 18.283 1.00 24.67 107 LEU D N 1
ATOM 5935 C CA . LEU D 1 87 ? 21.046 5.655 18.201 1.00 26.29 107 LEU D CA 1
ATOM 5936 C C . LEU D 1 87 ? 20.981 4.210 18.687 1.00 28.36 107 LEU D C 1
ATOM 5937 O O . LEU D 1 87 ? 21.707 3.339 18.195 1.00 28.28 107 LEU D O 1
ATOM 5942 N N . GLN D 1 88 ? 20.157 3.959 19.697 1.00 29.19 108 GLN D N 1
ATOM 5943 C CA . GLN D 1 88 ? 20.020 2.602 20.205 1.00 29.88 108 GLN D CA 1
ATOM 5944 C C . GLN D 1 88 ? 19.164 1.759 19.284 1.00 28.02 108 GLN D C 1
ATOM 5945 O O . GLN D 1 88 ? 19.496 0.616 18.995 1.00 27.26 108 GLN D O 1
ATOM 5951 N N . ASN D 1 89 ? 18.097 2.356 18.773 1.00 25.63 109 ASN D N 1
ATOM 5952 C CA . ASN D 1 89 ? 17.238 1.669 17.842 1.00 25.13 109 ASN D CA 1
ATOM 5953 C C . ASN D 1 89 ? 17.960 1.296 16.540 1.00 24.69 109 ASN D C 1
ATOM 5954 O O . ASN D 1 89 ? 17.777 0.193 16.026 1.00 21.61 109 ASN D O 1
ATOM 5959 N N . LEU D 1 90 ? 18.847 2.167 16.063 1.00 21.14 110 LEU D N 1
ATOM 5960 C CA . LEU D 1 90 ? 19.557 1.883 14.812 1.00 21.75 110 LEU D CA 1
ATOM 5961 C C . LEU D 1 90 ? 20.597 0.771 14.929 1.00 22.50 110 LEU D C 1
ATOM 5962 O O . LEU D 1 90 ? 20.894 0.092 13.944 1.00 21.81 110 LEU D O 1
ATOM 5967 N N . LEU D 1 91 ? 21.167 0.595 16.119 1.00 22.92 111 LEU D N 1
ATOM 5968 C CA . LEU D 1 91 ? 22.133 -0.482 16.336 1.00 24.02 111 LEU D CA 1
ATOM 5969 C C . LEU D 1 91 ? 21.444 -1.838 16.181 1.00 24.23 111 LEU D C 1
ATOM 5970 O O . LEU D 1 91 ? 21.952 -2.745 15.511 1.00 19.70 111 LEU D O 1
ATOM 5975 N N . LYS D 1 92 ? 20.240 -1.923 16.737 1.00 24.81 112 LYS D N 1
ATOM 5976 C CA . LYS D 1 92 ? 19.390 -3.106 16.641 1.00 26.18 112 LYS D CA 1
ATOM 5977 C C . LYS D 1 92 ? 18.923 -3.350 15.198 1.00 24.01 112 LYS D C 1
ATOM 5978 O O . LYS D 1 92 ? 19.071 -4.452 14.660 1.00 21.23 112 LYS D O 1
ATOM 5984 N N . MET D 1 93 ? 18.408 -2.306 14.557 1.00 19.62 113 MET D N 1
ATOM 5985 C CA . MET D 1 93 ? 17.966 -2.409 13.170 1.00 20.97 113 MET D CA 1
ATOM 5986 C C . MET D 1 93 ? 19.125 -2.779 12.241 1.00 19.73 113 MET D C 1
ATOM 5987 O O . MET D 1 93 ? 19.016 -3.705 11.441 1.00 18.68 113 MET D O 1
ATOM 5992 N N . GLY D 1 94 ? 20.231 -2.052 12.347 1.00 19.60 114 GLY D N 1
ATOM 5993 C CA . GLY D 1 94 ? 21.281 -2.117 11.328 1.00 19.81 114 GLY D CA 1
ATOM 5994 C C . GLY D 1 94 ? 22.417 -3.044 11.704 1.00 19.32 114 GLY D C 1
ATOM 5995 O O . GLY D 1 94 ? 22.928 -3.796 10.861 1.00 19.21 114 GLY D O 1
ATOM 5996 N N . GLY D 1 95 ? 22.823 -2.989 12.968 1.00 18.43 115 GLY D N 1
ATOM 5997 C CA . GLY D 1 95 ? 23.857 -3.886 13.476 1.00 19.45 115 GLY D CA 1
ATOM 5998 C C . GLY D 1 95 ? 23.394 -5.328 13.576 1.00 23.07 115 GLY D C 1
ATOM 5999 O O . GLY D 1 95 ? 24.109 -6.233 13.159 1.00 25.19 115 GLY D O 1
ATOM 6000 N N . TYR D 1 96 ? 22.176 -5.550 14.063 1.00 23.75 116 TYR D N 1
ATOM 6001 C CA . TYR D 1 96 ? 21.694 -6.908 14.281 1.00 25.86 116 TYR D CA 1
ATOM 6002 C C . TYR D 1 96 ? 20.719 -7.436 13.234 1.00 25.16 116 TYR D C 1
ATOM 6003 O O . TYR D 1 96 ? 21.055 -8.363 12.488 1.00 23.67 116 TYR D O 1
ATOM 6012 N N . TYR D 1 97 ? 19.516 -6.869 13.167 1.00 22.62 117 TYR D N 1
ATOM 6013 C CA . TYR D 1 97 ? 18.484 -7.439 12.294 1.00 23.49 117 TYR D CA 1
ATOM 6014 C C . TYR D 1 97 ? 18.900 -7.484 10.841 1.00 19.90 117 TYR D C 1
ATOM 6015 O O . TYR D 1 97 ? 18.615 -8.447 10.138 1.00 21.89 117 TYR D O 1
ATOM 6024 N N . ALA D 1 98 ? 19.576 -6.438 10.386 1.00 18.20 118 ALA D N 1
ATOM 6025 C CA . ALA D 1 98 ? 19.791 -6.258 8.960 1.00 16.83 118 ALA D CA 1
ATOM 6026 C C . ALA D 1 98 ? 20.896 -7.186 8.434 1.00 16.88 118 ALA D C 1
ATOM 6027 O O . ALA D 1 98 ? 20.882 -7.574 7.260 1.00 16.35 118 ALA D O 1
ATOM 6029 N N . THR D 1 99 ? 21.779 -7.629 9.331 1.00 16.45 119 THR D N 1
ATOM 6030 C CA . THR D 1 99 ? 22.877 -8.535 8.943 1.00 19.17 119 THR D CA 1
ATOM 6031 C C . THR D 1 99 ? 22.626 -10.027 9.288 1.00 21.07 119 THR D C 1
ATOM 6032 O O . THR D 1 99 ? 23.437 -10.890 8.940 1.00 20.92 119 THR D O 1
ATOM 6036 N N . ALA D 1 100 ? 21.562 -10.320 10.032 1.00 19.03 120 ALA D N 1
ATOM 6037 C CA . ALA D 1 100 ? 21.500 -11.576 10.794 1.00 22.39 120 ALA D CA 1
ATOM 6038 C C . ALA D 1 100 ? 21.543 -12.844 9.926 1.00 23.85 120 ALA D C 1
ATOM 6039 O O . ALA D 1 100 ? 22.222 -13.804 10.265 1.00 24.65 120 ALA D O 1
ATOM 6041 N N . SER D 1 101 ? 20.822 -12.863 8.809 1.00 23.99 121 SER D N 1
ATOM 6042 C CA . SER D 1 101 ? 20.689 -14.117 8.082 1.00 24.50 121 SER D CA 1
ATOM 6043 C C . SER D 1 101 ? 21.937 -14.440 7.262 1.00 25.15 121 SER D C 1
ATOM 6044 O O . SER D 1 101 ? 22.326 -15.607 7.147 1.00 24.80 121 SER D O 1
ATOM 6047 N N . ALA D 1 102 ? 22.586 -13.413 6.714 1.00 22.47 122 ALA D N 1
ATOM 6048 C CA . ALA D 1 102 ? 23.859 -13.637 6.047 1.00 22.03 122 ALA D CA 1
ATOM 6049 C C . ALA D 1 102 ? 24.945 -14.062 7.023 1.00 21.03 122 ALA D C 1
ATOM 6050 O O . ALA D 1 102 ? 25.700 -14.986 6.732 1.00 20.95 122 ALA D O 1
ATOM 6052 N N . LYS D 1 103 ? 24.965 -13.459 8.209 1.00 21.74 123 LYS D N 1
ATOM 6053 C CA . LYS D 1 103 ? 25.996 -13.784 9.219 1.00 24.99 123 LYS D CA 1
ATOM 6054 C C . LYS D 1 103 ? 25.932 -15.242 9.670 1.00 25.15 123 LYS D C 1
ATOM 6055 O O . LYS D 1 103 ? 26.946 -15.922 9.712 1.00 24.15 123 LYS D O 1
ATOM 6061 N N . LYS D 1 104 ? 24.733 -15.684 10.035 1.00 25.89 124 LYS D N 1
ATOM 6062 C CA . LYS D 1 104 ? 24.474 -17.058 10.454 1.00 29.05 124 LYS D CA 1
ATOM 6063 C C . LYS D 1 104 ? 24.775 -18.023 9.316 1.00 26.60 124 LYS D C 1
ATOM 6064 O O . LYS D 1 104 ? 25.410 -19.048 9.515 1.00 26.89 124 LYS D O 1
ATOM 6070 N N . TYR D 1 105 ? 24.384 -17.649 8.107 1.00 26.46 125 TYR D N 1
ATOM 6071 C CA . TYR D 1 105 ? 24.490 -18.547 6.969 1.00 27.44 125 TYR D CA 1
ATOM 6072 C C . TYR D 1 105 ? 25.945 -18.849 6.592 1.00 29.06 125 TYR D C 1
ATOM 6073 O O . TYR D 1 105 ? 26.287 -19.997 6.292 1.00 28.40 125 TYR D O 1
ATOM 6082 N N . TYR D 1 106 ? 26.817 -17.847 6.682 1.00 28.54 126 TYR D N 1
ATOM 6083 C CA . TYR D 1 106 ? 28.212 -18.027 6.265 1.00 29.25 126 TYR D CA 1
ATOM 6084 C C . TYR D 1 106 ? 29.177 -18.254 7.418 1.00 29.13 126 TYR D C 1
ATOM 6085 O O . TYR D 1 106 ? 30.185 -18.949 7.261 1.00 30.30 126 TYR D O 1
ATOM 6094 N N . MET D 1 107 ? 28.944 -17.570 8.529 1.00 29.50 127 MET D N 1
ATOM 6095 C CA . MET D 1 107 ? 29.819 -17.708 9.685 1.00 33.40 127 MET D CA 1
ATOM 6096 C C . MET D 1 107 ? 31.290 -17.499 9.323 1.00 31.62 127 MET D C 1
ATOM 6097 O O . MET D 1 107 ? 32.151 -18.291 9.705 1.00 30.62 127 MET D O 1
ATOM 6102 N N . ARG D 1 108 ? 31.583 -16.403 8.633 1.00 29.45 128 ARG D N 1
ATOM 6103 C CA . ARG D 1 108 ? 32.945 -16.117 8.213 1.00 26.20 128 ARG D CA 1
ATOM 6104 C C . ARG D 1 108 ? 33.880 -15.953 9.416 1.00 24.64 128 ARG D C 1
ATOM 6105 O O . ARG D 1 108 ? 33.558 -15.259 10.379 1.00 23.96 128 ARG D O 1
ATOM 6113 N N . THR D 1 109 ? 35.019 -16.636 9.373 1.00 23.98 129 THR D N 1
ATOM 6114 C CA . THR D 1 109 ? 36.111 -16.406 10.338 1.00 25.38 129 THR D CA 1
ATOM 6115 C C . THR D 1 109 ? 36.723 -15.011 10.192 1.00 22.65 129 THR D C 1
ATOM 6116 O O . THR D 1 109 ? 37.002 -14.569 9.072 1.00 20.52 129 THR D O 1
ATOM 6120 N N . ARG D 1 110 ? 37.004 -14.365 11.325 1.00 22.38 130 ARG D N 1
ATOM 6121 C CA . ARG D 1 110 ? 37.600 -13.027 11.346 1.00 23.43 130 ARG D CA 1
ATOM 6122 C C . ARG D 1 110 ? 39.118 -13.027 11.192 1.00 26.56 130 ARG D C 1
ATOM 6123 O O . ARG D 1 110 ? 39.796 -14.005 11.546 1.00 25.17 130 ARG D O 1
ATOM 6131 N N . PRO D 1 111 ? 39.661 -11.916 10.667 1.00 24.81 131 PRO D N 1
ATOM 6132 C CA . PRO D 1 111 ? 41.073 -11.900 10.297 1.00 25.50 131 PRO D CA 1
ATOM 6133 C C . PRO D 1 111 ? 41.990 -12.265 11.460 1.00 24.44 131 PRO D C 1
ATOM 6134 O O . PRO D 1 111 ? 42.890 -13.079 11.277 1.00 23.31 131 PRO D O 1
ATOM 6138 N N . PHE D 1 112 ? 41.794 -11.654 12.628 1.00 23.98 132 PHE D N 1
ATOM 6139 C CA . PHE D 1 112 ? 42.712 -11.893 13.747 1.00 26.77 132 PHE D CA 1
ATOM 6140 C C . PHE D 1 112 ? 42.783 -13.366 14.144 1.00 27.43 132 PHE D C 1
ATOM 6141 O O . PHE D 1 112 ? 43.828 -13.855 14.583 1.00 25.18 132 PHE D O 1
ATOM 6149 N N . VAL D 1 113 ? 41.684 -14.084 13.937 1.00 27.41 133 VAL D N 1
ATOM 6150 C CA . VAL D 1 113 ? 41.653 -15.499 14.257 1.00 28.28 133 VAL D CA 1
ATOM 6151 C C . VAL D 1 113 ? 42.469 -16.312 13.247 1.00 29.72 133 VAL D C 1
ATOM 6152 O O . VAL D 1 113 ? 43.269 -17.166 13.634 1.00 31.86 133 VAL D O 1
ATOM 6156 N N . LEU D 1 114 ? 42.313 -16.011 11.959 1.00 27.34 134 LEU D N 1
ATOM 6157 C CA . LEU D 1 114 ? 42.992 -16.768 10.918 1.00 27.57 134 LEU D CA 1
ATOM 6158 C C . LEU D 1 114 ? 44.518 -16.629 11.014 1.00 27.08 134 LEU D C 1
ATOM 6159 O O . LEU D 1 114 ? 45.258 -17.504 10.548 1.00 26.77 134 LEU D O 1
ATOM 6164 N N . PHE D 1 115 ? 44.977 -15.510 11.573 1.00 25.07 135 PHE D N 1
ATOM 6165 C CA . PHE D 1 115 ? 46.410 -15.196 11.650 1.00 25.43 135 PHE D CA 1
ATOM 6166 C C . PHE D 1 115 ? 46.943 -15.151 13.083 1.00 26.95 135 PHE D C 1
ATOM 6167 O O . PHE D 1 115 ? 48.051 -14.667 13.327 1.00 28.94 135 PHE D O 1
ATOM 6175 N N . ASN D 1 116 ? 46.145 -15.619 14.035 1.00 26.10 136 ASN D N 1
ATOM 6176 C CA . ASN D 1 116 ? 46.636 -15.800 15.398 1.00 28.50 136 ASN D CA 1
ATOM 6177 C C . ASN D 1 116 ? 47.179 -14.509 16.019 1.00 28.10 136 ASN D C 1
ATOM 6178 O O . ASN D 1 116 ? 48.346 -14.433 16.399 1.00 27.79 136 ASN D O 1
ATOM 6183 N N . HIS D 1 117 ? 46.344 -13.480 16.088 1.00 27.52 137 HIS D N 1
ATOM 6184 C CA . HIS D 1 117 ? 46.789 -12.175 16.574 1.00 27.09 137 HIS D CA 1
ATOM 6185 C C . HIS D 1 117 ? 45.722 -11.631 17.499 1.00 26.69 137 HIS D C 1
ATOM 6186 O O . HIS D 1 117 ? 44.625 -12.168 17.555 1.00 29.57 137 HIS D O 1
ATOM 6193 N N . SER D 1 118 ? 46.005 -10.537 18.186 1.00 27.92 138 SER D N 1
ATOM 6194 C CA . SER D 1 118 ? 44.922 -9.787 18.815 1.00 31.62 138 SER D CA 1
ATOM 6195 C C . SER D 1 118 ? 44.422 -8.624 17.939 1.00 30.40 138 SER D C 1
ATOM 6196 O O . SER D 1 118 ? 44.988 -8.339 16.889 1.00 27.56 138 SER D O 1
ATOM 6199 N N . THR D 1 119 ? 43.316 -8.006 18.348 1.00 31.16 139 THR D N 1
ATOM 6200 C CA . THR D 1 119 ? 42.755 -6.855 17.641 1.00 28.26 139 THR D CA 1
ATOM 6201 C C . THR D 1 119 ? 43.164 -5.568 18.336 1.00 30.76 139 THR D C 1
ATOM 6202 O O . THR D 1 119 ? 43.923 -5.593 19.308 1.00 31.76 139 THR D O 1
ATOM 6206 N N . CYS D 1 120 ? 42.686 -4.437 17.826 1.00 30.29 140 CYS D N 1
ATOM 6207 C CA . CYS D 1 120 ? 42.976 -3.154 18.449 1.00 30.48 140 CYS D CA 1
ATOM 6208 C C . CYS D 1 120 ? 42.097 -2.953 19.673 1.00 32.98 140 CYS D C 1
ATOM 6209 O O . CYS D 1 120 ? 42.211 -1.941 20.372 1.00 33.19 140 CYS D O 1
ATOM 6212 N N . ARG D 1 121 ? 41.197 -3.901 19.921 1.00 34.18 141 ARG D N 1
ATOM 6213 C CA . ARG D 1 121 ? 40.304 -3.793 21.080 1.00 36.07 141 ARG D CA 1
ATOM 6214 C C . ARG D 1 121 ? 40.006 -5.145 21.732 1.00 33.98 141 ARG D C 1
ATOM 6215 O O . ARG D 1 121 ? 38.943 -5.729 21.521 1.00 31.12 141 ARG D O 1
ATOM 6223 N N . PRO D 1 122 ? 40.978 -5.668 22.490 1.00 35.26 142 PRO D N 1
ATOM 6224 C CA . PRO D 1 122 ? 40.942 -7.027 23.033 1.00 37.89 142 PRO D CA 1
ATOM 6225 C C . PRO D 1 122 ? 39.727 -7.324 23.919 1.00 39.63 142 PRO D C 1
ATOM 6226 O O . PRO D 1 122 ? 39.218 -8.447 23.914 1.00 40.25 142 PRO D O 1
ATOM 6230 N N . GLU D 1 123 ? 39.242 -6.313 24.631 1.00 41.78 143 GLU D N 1
ATOM 6231 C CA . GLU D 1 123 ? 38.060 -6.452 25.481 1.00 44.19 143 GLU D CA 1
ATOM 6232 C C . GLU D 1 123 ? 36.834 -7.030 24.758 1.00 42.91 143 GLU D C 1
ATOM 6233 O O . GLU D 1 123 ? 35.971 -7.640 25.388 1.00 42.27 143 GLU D O 1
ATOM 6239 N N . ASP D 1 124 ? 36.734 -6.812 23.450 1.00 40.22 144 ASP D N 1
ATOM 6240 C CA . ASP D 1 124 ? 35.544 -7.228 22.713 1.00 40.21 144 ASP D CA 1
ATOM 6241 C C . ASP D 1 124 ? 35.776 -8.516 21.947 1.00 40.07 144 ASP D C 1
ATOM 6242 O O . ASP D 1 124 ? 34.905 -8.966 21.200 1.00 40.26 144 ASP D O 1
ATOM 6247 N N . GLU D 1 125 ? 36.953 -9.104 22.110 1.00 38.56 145 GLU D N 1
ATOM 6248 C CA . GLU D 1 125 ? 37.307 -10.274 21.317 1.00 41.67 145 GLU D CA 1
ATOM 6249 C C . GLU D 1 125 ? 36.442 -11.500 21.594 1.00 44.69 145 GLU D C 1
ATOM 6250 O O . GLU D 1 125 ? 36.000 -12.170 20.654 1.00 45.38 145 GLU D O 1
ATOM 6256 N N . ASN D 1 126 ? 36.160 -11.762 22.871 1.00 46.49 146 ASN D N 1
ATOM 6257 C CA . ASN D 1 126 ? 35.289 -12.873 23.247 1.00 49.58 146 ASN D CA 1
ATOM 6258 C C . ASN D 1 126 ? 33.947 -12.808 22.531 1.00 49.42 146 ASN D C 1
ATOM 6259 O O . ASN D 1 126 ? 33.522 -13.786 21.921 1.00 50.99 146 ASN D O 1
ATOM 6264 N N . THR D 1 127 ? 33.283 -11.658 22.621 1.00 50.10 147 THR D N 1
ATOM 6265 C CA . THR D 1 127 ? 32.003 -11.438 21.941 1.00 50.14 147 THR D CA 1
ATOM 6266 C C . THR D 1 127 ? 32.117 -11.671 20.434 1.00 49.25 147 THR D C 1
ATOM 6267 O O . THR D 1 127 ? 31.331 -12.420 19.845 1.00 47.69 147 THR D O 1
ATOM 6271 N N . LEU D 1 128 ? 33.110 -11.030 19.821 1.00 48.67 148 LEU D N 1
ATOM 6272 C CA . LEU D 1 128 ? 33.299 -11.094 18.371 1.00 47.44 148 LEU D CA 1
ATOM 6273 C C . LEU D 1 128 ? 33.543 -12.508 17.820 1.00 48.59 148 LEU D C 1
ATOM 6274 O O . LEU D 1 128 ? 33.115 -12.825 16.705 1.00 49.20 148 LEU D O 1
ATOM 6279 N N . ARG D 1 129 ? 34.189 -13.363 18.614 1.00 49.18 149 ARG D N 1
ATOM 6280 C CA . ARG D 1 129 ? 34.483 -14.741 18.197 1.00 50.63 149 ARG D CA 1
ATOM 6281 C C . ARG D 1 129 ? 33.222 -15.580 17.970 1.00 49.22 149 ARG D C 1
ATOM 6282 O O . ARG D 1 129 ? 33.253 -16.582 17.259 1.00 47.97 149 ARG D O 1
ATOM 6290 N N . LYS D 1 130 ? 32.115 -15.161 18.573 1.00 50.55 150 LYS D N 1
ATOM 6291 C CA . LYS D 1 130 ? 30.895 -15.964 18.597 1.00 51.92 150 LYS D CA 1
ATOM 6292 C C . LYS D 1 130 ? 30.012 -15.719 17.371 1.00 51.25 150 LYS D C 1
ATOM 6293 O O . LYS D 1 130 ? 28.953 -16.329 17.220 1.00 51.60 150 LYS D O 1
ATOM 6299 N N . ASP D 1 131 ? 30.495 -14.874 16.470 1.00 49.69 151 ASP D N 1
ATOM 6300 C CA . ASP D 1 131 ? 29.645 -14.178 15.516 1.00 46.79 151 ASP D CA 1
ATOM 6301 C C . ASP D 1 131 ? 30.376 -14.152 14.170 1.00 41.82 151 ASP D C 1
ATOM 6302 O O . ASP D 1 131 ? 31.560 -13.838 14.118 1.00 43.60 151 ASP D O 1
ATOM 6307 N N . GLY D 1 132 ? 29.696 -14.548 13.098 1.00 36.04 152 GLY D N 1
ATOM 6308 C CA . GLY D 1 132 ? 30.217 -14.354 11.749 1.00 32.07 152 GLY D CA 1
ATOM 6309 C C . GLY D 1 132 ? 30.628 -12.914 11.433 1.00 28.43 152 GLY D C 1
ATOM 6310 O O . GLY D 1 132 ? 29.968 -11.956 11.843 1.00 26.23 152 GLY D O 1
ATOM 6311 N N . SER D 1 133 ? 31.714 -12.781 10.682 1.00 23.33 153 SER D N 1
ATOM 6312 C CA . SER D 1 133 ? 32.302 -11.492 10.303 1.00 22.71 153 SER D CA 1
ATOM 6313 C C . SER D 1 133 ? 31.466 -10.752 9.221 1.00 21.28 153 SER D C 1
ATOM 6314 O O . SER D 1 133 ? 31.549 -9.529 9.058 1.00 19.27 153 SER D O 1
ATOM 6317 N N . TYR D 1 134 ? 30.825 -11.545 8.373 1.00 20.22 154 TYR D N 1
ATOM 6318 C CA . TYR D 1 134 ? 30.353 -11.117 7.073 1.00 21.63 154 TYR D CA 1
ATOM 6319 C C . TYR D 1 134 ? 28.838 -11.204 7.042 1.00 22.13 154 TYR D C 1
ATOM 6320 O O . TYR D 1 134 ? 28.278 -12.269 7.274 1.00 23.03 154 TYR D O 1
ATOM 6329 N N . PRO D 1 135 ? 28.168 -10.095 6.709 1.00 22.07 155 PRO D N 1
ATOM 6330 C CA . PRO D 1 135 ? 28.775 -8.783 6.519 1.00 21.06 155 PRO D CA 1
ATOM 6331 C C . PRO D 1 135 ? 28.944 -8.056 7.841 1.00 19.67 155 PRO D C 1
ATOM 6332 O O . PRO D 1 135 ? 28.409 -8.478 8.862 1.00 17.88 155 PRO D O 1
ATOM 6336 N N . SER D 1 136 ? 29.680 -6.960 7.820 1.00 18.01 156 SER D N 1
ATOM 6337 C CA . SER D 1 136 ? 29.963 -6.252 9.057 1.00 19.07 156 SER D CA 1
ATOM 6338 C C . SER D 1 136 ? 28.743 -5.493 9.570 1.00 16.81 156 SER D C 1
ATOM 6339 O O . SER D 1 136 ? 28.325 -4.520 8.964 1.00 19.47 156 SER D O 1
ATOM 6342 N N . GLY D 1 137 ? 28.189 -5.943 10.688 1.00 16.79 157 GLY D N 1
ATOM 6343 C CA . GLY D 1 137 ? 27.168 -5.196 11.419 1.00 16.12 157 GLY D CA 1
ATOM 6344 C C . GLY D 1 137 ? 27.648 -3.870 11.976 1.00 18.39 157 GLY D C 1
ATOM 6345 O O . GLY D 1 137 ? 26.882 -2.911 12.068 1.00 19.11 157 GLY D O 1
ATOM 6346 N N . HIS D 1 138 ? 28.931 -3.795 12.314 1.00 18.52 158 HIS D N 1
ATOM 6347 C CA . HIS D 1 138 ? 29.498 -2.560 12.828 1.00 18.04 158 HIS D CA 1
ATOM 6348 C C . HIS D 1 138 ? 29.433 -1.489 11.748 1.00 16.83 158 HIS D C 1
ATOM 6349 O O . HIS D 1 138 ? 29.119 -0.334 12.016 1.00 14.55 158 HIS D O 1
ATOM 6356 N N . ASP D 1 139 ? 29.704 -1.894 10.511 1.00 15.62 159 ASP D N 1
ATOM 6357 C CA . ASP D 1 139 ? 29.732 -0.956 9.411 1.00 15.10 159 ASP D CA 1
ATOM 6358 C C . ASP D 1 139 ? 28.340 -0.723 8.816 1.00 15.97 159 ASP D C 1
ATOM 6359 O O . ASP D 1 139 ? 28.024 0.389 8.357 1.00 15.93 159 ASP D O 1
ATOM 6364 N N . ALA D 1 140 ? 27.482 -1.736 8.884 1.00 12.83 160 ALA D N 1
ATOM 6365 C CA . ALA D 1 140 ? 26.095 -1.530 8.492 1.00 15.12 160 ALA D CA 1
ATOM 6366 C C . ALA D 1 140 ? 25.541 -0.438 9.404 1.00 17.36 160 ALA D C 1
ATOM 6367 O O . ALA D 1 140 ? 24.854 0.482 8.946 1.00 17.32 160 ALA D O 1
ATOM 6369 N N . TYR D 1 141 ? 25.939 -0.497 10.680 1.00 16.68 161 TYR D N 1
ATOM 6370 C CA . TYR D 1 141 ? 25.381 0.376 11.706 1.00 16.74 161 TYR D CA 1
ATOM 6371 C C . TYR D 1 141 ? 25.842 1.834 11.548 1.00 15.78 161 TYR D C 1
ATOM 6372 O O . TYR D 1 141 ? 25.025 2.739 11.440 1.00 15.44 161 TYR D O 1
ATOM 6381 N N . SER D 1 142 ? 27.151 2.047 11.506 1.00 12.28 162 SER D N 1
ATOM 6382 C CA . SER D 1 142 ? 27.700 3.389 11.356 1.00 15.61 162 SER D CA 1
ATOM 6383 C C . SER D 1 142 ? 27.378 4.052 10.008 1.00 15.36 162 SER D C 1
ATOM 6384 O O . SER D 1 142 ? 27.215 5.269 9.937 1.00 16.77 162 SER D O 1
ATOM 6387 N N . THR D 1 143 ? 27.250 3.252 8.952 1.00 14.67 163 THR D N 1
ATOM 6388 C CA . THR D 1 143 ? 26.717 3.745 7.695 1.00 14.86 163 THR D CA 1
ATOM 6389 C C . THR D 1 143 ? 25.251 4.167 7.794 1.00 15.59 163 THR D C 1
ATOM 6390 O O . THR D 1 143 ? 24.892 5.272 7.397 1.00 13.55 163 THR D O 1
ATOM 6394 N N . LEU D 1 144 ? 24.419 3.309 8.382 1.00 16.21 164 LEU D N 1
ATOM 6395 C CA . LEU D 1 144 ? 23.014 3.646 8.624 1.00 13.86 164 LEU D CA 1
ATOM 6396 C C . LEU D 1 144 ? 22.885 4.971 9.378 1.00 15.24 164 LEU D C 1
ATOM 6397 O O . LEU D 1 144 ? 22.157 5.869 8.964 1.00 14.23 164 LEU D O 1
ATOM 6402 N N . LEU D 1 145 ? 23.656 5.091 10.450 1.00 14.95 165 LEU D N 1
ATOM 6403 C CA . LEU D 1 145 ? 23.679 6.263 11.303 1.00 19.90 165 LEU D CA 1
ATOM 6404 C C . LEU D 1 145 ? 24.151 7.540 10.577 1.00 18.47 165 LEU D C 1
ATOM 6405 O O . LEU D 1 145 ? 23.505 8.580 10.666 1.00 22.62 165 LEU D O 1
ATOM 6410 N N . ALA D 1 146 ? 25.259 7.460 9.851 1.00 16.68 166 ALA D N 1
ATOM 6411 C CA . ALA D 1 146 ? 25.712 8.579 9.015 1.00 17.10 166 ALA D CA 1
ATOM 6412 C C . ALA D 1 146 ? 24.625 9.037 8.053 1.00 18.49 166 ALA D C 1
ATOM 6413 O O . ALA D 1 146 ? 24.427 10.244 7.874 1.00 17.69 166 ALA D O 1
ATOM 6415 N N . LEU D 1 147 ? 23.929 8.076 7.431 1.00 15.52 167 LEU D N 1
ATOM 6416 C CA . LEU D 1 147 ? 22.804 8.390 6.531 1.00 14.34 167 LEU D CA 1
ATOM 6417 C C . LEU D 1 147 ? 21.616 9.066 7.216 1.00 13.63 167 LEU D C 1
ATOM 6418 O O . LEU D 1 147 ? 21.047 10.015 6.682 1.00 12.28 167 LEU D O 1
ATOM 6423 N N . VAL D 1 148 ? 21.163 8.515 8.336 1.00 14.71 168 VAL D N 1
ATOM 6424 C CA . VAL D 1 148 ? 20.018 9.099 9.037 1.00 13.41 168 VAL D CA 1
ATOM 6425 C C . VAL D 1 148 ? 20.338 10.519 9.540 1.00 15.90 168 VAL D C 1
ATOM 6426 O O . VAL D 1 148 ? 19.493 11.412 9.497 1.00 15.13 168 VAL D O 1
ATOM 6430 N N . LEU D 1 149 ? 21.540 10.713 10.077 1.00 17.18 169 LEU D N 1
ATOM 6431 C CA . LEU D 1 149 ? 21.916 12.031 10.562 1.00 17.83 169 LEU D CA 1
ATOM 6432 C C . LEU D 1 149 ? 21.993 13.056 9.427 1.00 18.66 169 LEU D C 1
ATOM 6433 O O . LEU D 1 149 ? 21.727 14.246 9.629 1.00 16.22 169 LEU D O 1
ATOM 6438 N N . SER D 1 150 ? 22.352 12.588 8.234 1.00 18.41 170 SER D N 1
ATOM 6439 C CA . SER D 1 150 ? 22.387 13.440 7.056 1.00 21.74 170 SER D CA 1
ATOM 6440 C C . SER D 1 150 ? 20.980 13.899 6.678 1.00 22.84 170 SER D C 1
ATOM 6441 O O . SER D 1 150 ? 20.801 14.958 6.078 1.00 25.05 170 SER D O 1
ATOM 6444 N N . GLN D 1 151 ? 19.990 13.088 7.025 1.00 21.51 171 GLN D N 1
ATOM 6445 C CA . GLN D 1 151 ? 18.594 13.388 6.735 1.00 22.26 171 GLN D CA 1
ATOM 6446 C C . GLN D 1 151 ? 18.075 14.415 7.746 1.00 23.29 171 GLN D C 1
ATOM 6447 O O . GLN D 1 151 ? 17.308 15.302 7.402 1.00 24.04 171 GLN D O 1
ATOM 6453 N N . ALA D 1 152 ? 18.592 14.342 8.966 1.00 24.24 172 ALA D N 1
ATOM 6454 C CA . ALA D 1 152 ? 18.240 15.273 10.025 1.00 26.28 172 ALA D CA 1
ATOM 6455 C C . ALA D 1 152 ? 18.985 16.617 9.924 1.00 26.50 172 ALA D C 1
ATOM 6456 O O . ALA D 1 152 ? 18.421 17.666 10.246 1.00 25.60 172 ALA D O 1
ATOM 6458 N N . ARG D 1 153 ? 20.262 16.581 9.543 1.00 24.76 173 ARG D N 1
ATOM 6459 C CA . ARG D 1 153 ? 21.016 17.818 9.339 1.00 24.53 173 ARG D CA 1
ATOM 6460 C C . ARG D 1 153 ? 21.762 17.858 8.010 1.00 21.94 173 ARG D C 1
ATOM 6461 O O . ARG D 1 153 ? 22.967 17.643 7.951 1.00 20.38 173 ARG D O 1
ATOM 6469 N N . PRO D 1 154 ? 21.025 18.105 6.926 1.00 21.33 174 PRO D N 1
ATOM 6470 C CA . PRO D 1 154 ? 21.592 17.890 5.603 1.00 21.36 174 PRO D CA 1
ATOM 6471 C C . PRO D 1 154 ? 22.755 18.820 5.276 1.00 24.32 174 PRO D C 1
ATOM 6472 O O . PRO D 1 154 ? 23.524 18.545 4.346 1.00 23.00 174 PRO D O 1
ATOM 6476 N N . GLU D 1 155 ? 22.925 19.884 6.057 1.00 26.07 175 GLU D N 1
ATOM 6477 C CA . GLU D 1 155 ? 24.017 20.819 5.798 1.00 27.13 175 GLU D CA 1
ATOM 6478 C C . GLU D 1 155 ? 25.372 20.327 6.354 1.00 25.76 175 GLU D C 1
ATOM 6479 O O . GLU D 1 155 ? 26.417 20.892 6.033 1.00 25.60 175 GLU D O 1
ATOM 6485 N N . ARG D 1 156 ? 25.347 19.261 7.160 1.00 22.59 176 ARG D N 1
ATOM 6486 C CA . ARG D 1 156 ? 26.568 18.557 7.584 1.00 23.26 176 ARG D CA 1
ATOM 6487 C C . ARG D 1 156 ? 26.796 17.216 6.830 1.00 21.74 176 ARG D C 1
ATOM 6488 O O . ARG D 1 156 ? 27.545 16.349 7.290 1.00 22.65 176 ARG D O 1
ATOM 6496 N N . ALA D 1 157 ? 26.092 17.026 5.724 1.00 18.99 177 ALA D N 1
ATOM 6497 C CA . ALA D 1 157 ? 26.102 15.755 4.994 1.00 18.70 177 ALA D CA 1
ATOM 6498 C C . ALA D 1 157 ? 27.498 15.298 4.545 1.00 19.61 177 ALA D C 1
ATOM 6499 O O . ALA D 1 157 ? 27.854 14.125 4.705 1.00 19.29 177 ALA D O 1
ATOM 6501 N N . GLN D 1 158 ? 28.297 16.220 4.011 1.00 20.67 178 GLN D N 1
ATOM 6502 C CA . GLN D 1 158 ? 29.642 15.883 3.537 1.00 21.87 178 GLN D CA 1
ATOM 6503 C C . GLN D 1 158 ? 30.572 15.434 4.653 1.00 20.50 178 GLN D C 1
ATOM 6504 O O . GLN D 1 158 ? 31.345 14.478 4.478 1.00 21.47 178 GLN D O 1
ATOM 6510 N N . GLU D 1 159 ? 30.502 16.119 5.791 1.00 17.22 179 GLU D N 1
ATOM 6511 C CA . GLU D 1 159 ? 31.180 15.676 7.009 1.00 18.78 179 GLU D CA 1
ATOM 6512 C C . GLU D 1 159 ? 30.746 14.268 7.441 1.00 17.37 179 GLU D C 1
ATOM 6513 O O . GLU D 1 159 ? 31.569 13.451 7.841 1.00 15.84 179 GLU D O 1
ATOM 6519 N N . LEU D 1 160 ? 29.440 14.033 7.430 1.00 15.91 180 LEU D N 1
ATOM 6520 C CA . LEU D 1 160 ? 28.873 12.775 7.897 1.00 18.12 180 LEU D CA 1
ATOM 6521 C C . LEU D 1 160 ? 29.277 11.627 6.975 1.00 16.73 180 LEU D C 1
ATOM 6522 O O . LEU D 1 160 ? 29.717 10.587 7.445 1.00 18.00 180 LEU D O 1
ATOM 6527 N N . ALA D 1 161 ? 29.198 11.870 5.667 1.00 15.57 181 ALA D N 1
ATOM 6528 C CA . ALA D 1 161 ? 29.558 10.885 4.653 1.00 14.52 181 ALA D CA 1
ATOM 6529 C C . ALA D 1 161 ? 31.018 10.507 4.793 1.00 16.55 181 ALA D C 1
ATOM 6530 O O . ALA D 1 161 ? 31.400 9.347 4.616 1.00 17.57 181 ALA D O 1
ATOM 6532 N N . ARG D 1 162 ? 31.841 11.492 5.121 1.00 17.42 182 ARG D N 1
ATOM 6533 C CA . ARG D 1 162 ? 33.265 11.253 5.287 1.00 18.43 182 ARG D CA 1
ATOM 6534 C C . ARG D 1 162 ? 33.596 10.401 6.501 1.00 18.24 182 ARG D C 1
ATOM 6535 O O . ARG D 1 162 ? 34.462 9.527 6.431 1.00 19.21 182 ARG D O 1
ATOM 6543 N N . ARG D 1 163 ? 33.024 10.780 7.644 1.00 17.94 183 ARG D N 1
ATOM 6544 C CA . ARG D 1 163 ? 33.146 10.029 8.875 1.00 18.71 183 ARG D CA 1
ATOM 6545 C C . ARG D 1 163 ? 32.655 8.596 8.686 1.00 19.11 183 ARG D C 1
ATOM 6546 O O . ARG D 1 163 ? 33.322 7.648 9.104 1.00 20.75 183 ARG D O 1
ATOM 6554 N N . GLY D 1 164 ? 31.510 8.441 8.027 1.00 17.84 184 GLY D N 1
ATOM 6555 C CA . GLY D 1 164 ? 31.024 7.117 7.665 1.00 18.26 184 GLY D CA 1
ATOM 6556 C C . GLY D 1 164 ? 32.027 6.255 6.912 1.00 18.11 184 GLY D C 1
ATOM 6557 O O . GLY D 1 164 ? 32.162 5.063 7.194 1.00 18.02 184 GLY D O 1
ATOM 6558 N N . TRP D 1 165 ? 32.707 6.832 5.923 1.00 18.31 185 TRP D N 1
ATOM 6559 C CA . TRP D 1 165 ? 33.769 6.101 5.226 1.00 19.61 185 TRP D CA 1
ATOM 6560 C C . TRP D 1 165 ? 34.941 5.724 6.153 1.00 21.67 185 TRP D C 1
ATOM 6561 O O . TRP D 1 165 ? 35.361 4.559 6.207 1.00 22.05 185 TRP D O 1
ATOM 6572 N N . GLU D 1 166 ? 35.456 6.715 6.878 1.00 22.64 186 GLU D N 1
ATOM 6573 C CA . GLU D 1 166 ? 36.594 6.537 7.800 1.00 23.52 186 GLU D CA 1
ATOM 6574 C C . GLU D 1 166 ? 36.417 5.381 8.787 1.00 19.60 186 GLU D C 1
ATOM 6575 O O . GLU D 1 166 ? 37.379 4.676 9.104 1.00 20.58 186 GLU D O 1
ATOM 6581 N N . PHE D 1 167 ? 35.211 5.233 9.318 1.00 17.41 187 PHE D N 1
ATOM 6582 C CA . PHE D 1 167 ? 34.876 4.111 10.200 1.00 19.59 187 PHE D CA 1
ATOM 6583 C C . PHE D 1 167 ? 35.305 2.776 9.598 1.00 19.55 187 PHE D C 1
ATOM 6584 O O . PHE D 1 167 ? 35.857 1.913 10.288 1.00 20.19 187 PHE D O 1
ATOM 6592 N N . GLY D 1 168 ? 35.013 2.601 8.316 1.00 18.66 188 GLY D N 1
ATOM 6593 C CA . GLY D 1 168 ? 35.372 1.387 7.607 1.00 18.41 188 GLY D CA 1
ATOM 6594 C C . GLY D 1 168 ? 36.860 1.121 7.640 1.00 17.66 188 GLY D C 1
ATOM 6595 O O . GLY D 1 168 ? 37.278 -0.021 7.837 1.00 19.93 188 GLY D O 1
ATOM 6596 N N . GLN D 1 169 ? 37.654 2.161 7.395 1.00 18.67 189 GLN D N 1
ATOM 6597 C CA . GLN D 1 169 ? 39.116 2.075 7.464 1.00 22.78 189 GLN D CA 1
ATOM 6598 C C . GLN D 1 169 ? 39.607 1.671 8.857 1.00 20.42 189 GLN D C 1
ATOM 6599 O O . GLN D 1 169 ? 40.453 0.797 8.984 1.00 20.74 189 GLN D O 1
ATOM 6605 N N . SER D 1 170 ? 39.051 2.286 9.895 1.00 18.02 190 SER D N 1
ATOM 6606 C CA . SER D 1 170 ? 39.295 1.849 11.266 1.00 19.93 190 SER D CA 1
ATOM 6607 C C . SER D 1 170 ? 39.046 0.348 11.496 1.00 18.84 190 SER D C 1
ATOM 6608 O O . SER D 1 170 ? 39.899 -0.332 12.052 1.00 20.86 190 SER D O 1
ATOM 6611 N N . ARG D 1 171 ? 37.887 -0.161 11.083 1.00 18.38 191 ARG D N 1
ATOM 6612 C CA . ARG D 1 171 ? 37.547 -1.576 11.290 1.00 19.10 191 ARG D CA 1
ATOM 6613 C C . ARG D 1 171 ? 38.569 -2.493 10.638 1.00 20.42 191 ARG D C 1
ATOM 6614 O O . ARG D 1 171 ? 38.828 -3.594 11.126 1.00 19.77 191 ARG D O 1
ATOM 6622 N N . VAL D 1 172 ? 39.086 -2.081 9.483 1.00 22.86 192 VAL D N 1
ATOM 6623 C CA . VAL D 1 172 ? 40.031 -2.911 8.741 1.00 23.40 192 VAL D CA 1
ATOM 6624 C C . VAL D 1 172 ? 41.358 -2.963 9.489 1.00 24.73 192 VAL D C 1
ATOM 6625 O O . VAL D 1 172 ? 42.001 -4.022 9.584 1.00 21.80 192 VAL D O 1
ATOM 6629 N N . ILE D 1 173 ? 41.764 -1.809 10.007 1.00 21.94 193 ILE D N 1
ATOM 6630 C CA . ILE D 1 173 ? 43.001 -1.699 10.773 1.00 24.30 193 ILE D CA 1
ATOM 6631 C C . ILE D 1 173 ? 42.886 -2.462 12.109 1.00 25.59 193 ILE D C 1
ATOM 6632 O O . ILE D 1 173 ? 43.828 -3.126 12.540 1.00 23.13 193 ILE D O 1
ATOM 6637 N N . CYS D 1 174 ? 41.694 -2.446 12.701 1.00 25.51 194 CYS D N 1
ATOM 6638 C CA . CYS D 1 174 ? 41.497 -3.039 14.013 1.00 25.46 194 CYS D CA 1
ATOM 6639 C C . CYS D 1 174 ? 41.596 -4.547 13.958 1.00 24.18 194 CYS D C 1
ATOM 6640 O O . CYS D 1 174 ? 42.018 -5.172 14.924 1.00 25.07 194 CYS D O 1
ATOM 6643 N N . GLY D 1 175 ? 41.187 -5.132 12.837 1.00 23.28 195 GLY D N 1
ATOM 6644 C CA . GLY D 1 175 ? 41.476 -6.541 12.563 1.00 21.32 195 GLY D CA 1
ATOM 6645 C C . GLY D 1 175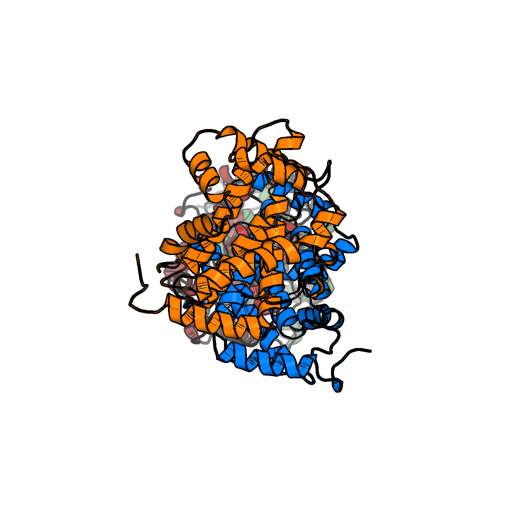 ? 40.400 -7.547 12.935 1.00 20.68 195 GLY D C 1
ATOM 6646 O O . GLY D 1 175 ? 40.596 -8.757 12.773 1.00 21.22 195 GLY D O 1
ATOM 6647 N N . ALA D 1 176 ? 39.227 -7.062 13.337 1.00 21.18 196 ALA D N 1
ATOM 6648 C CA . ALA D 1 176 ? 38.080 -7.949 13.571 1.00 21.69 196 ALA D CA 1
ATOM 6649 C C . ALA D 1 176 ? 37.154 -8.080 12.358 1.00 23.24 196 ALA D C 1
ATOM 6650 O O . ALA D 1 176 ? 36.211 -8.886 12.373 1.00 23.46 196 ALA D O 1
ATOM 6652 N N . HIS D 1 177 ? 37.482 -7.364 11.279 1.00 21.75 197 HIS D N 1
ATOM 6653 C CA . HIS D 1 177 ? 36.737 -7.471 10.021 1.00 19.09 197 HIS D CA 1
ATOM 6654 C C . HIS D 1 177 ? 37.664 -7.432 8.823 1.00 19.53 197 HIS D C 1
ATOM 6655 O O . HIS D 1 177 ? 38.679 -6.746 8.859 1.00 22.54 197 HIS D O 1
ATOM 6662 N N . TRP D 1 178 ? 37.283 -8.115 7.742 1.00 19.54 198 TRP D N 1
ATOM 6663 C CA . TRP D 1 178 ? 37.980 -7.993 6.465 1.00 19.30 198 TRP D CA 1
ATOM 6664 C C . TRP D 1 178 ? 37.415 -6.810 5.673 1.00 19.30 198 TRP D C 1
ATOM 6665 O O . TRP D 1 178 ? 36.273 -6.408 5.885 1.00 17.91 198 TRP D O 1
ATOM 6676 N N . GLN D 1 179 ? 38.198 -6.312 4.716 1.00 16.89 199 GLN D N 1
ATOM 6677 C CA . GLN D 1 179 ? 37.757 -5.243 3.823 1.00 16.99 199 GLN D CA 1
ATOM 6678 C C . GLN D 1 179 ? 36.435 -5.587 3.140 1.00 16.18 199 GLN D C 1
ATOM 6679 O O . GLN D 1 179 ? 35.495 -4.780 3.120 1.00 16.98 199 GLN D O 1
ATOM 6685 N N . SER D 1 180 ? 36.326 -6.824 2.665 1.00 15.23 200 SER D N 1
ATOM 6686 C CA . SER D 1 180 ? 35.106 -7.258 2.019 1.00 15.87 200 SER D CA 1
ATOM 6687 C C . SER D 1 180 ? 33.890 -7.272 2.939 1.00 16.10 200 SER D C 1
ATOM 6688 O O . SER D 1 180 ? 32.781 -7.008 2.476 1.00 15.24 200 SER D O 1
ATOM 6691 N N . ASP D 1 181 ? 34.080 -7.566 4.229 1.00 15.40 201 ASP D N 1
ATOM 6692 C CA . ASP D 1 181 ? 32.968 -7.434 5.192 1.00 17.05 201 ASP D CA 1
ATOM 6693 C C . ASP D 1 181 ? 32.510 -5.975 5.266 1.00 16.32 201 ASP D C 1
ATOM 6694 O O . ASP D 1 181 ? 31.320 -5.682 5.407 1.00 15.77 201 ASP D O 1
ATOM 6699 N N . VAL D 1 182 ? 33.485 -5.072 5.314 1.00 16.48 202 VAL D N 1
ATOM 6700 C CA . VAL D 1 182 ? 33.208 -3.654 5.450 1.00 17.61 202 VAL D CA 1
ATOM 6701 C C . VAL D 1 182 ? 32.428 -3.157 4.238 1.00 17.30 202 VAL D C 1
ATOM 6702 O O . VAL D 1 182 ? 31.418 -2.479 4.393 1.00 17.31 202 VAL D O 1
ATOM 6706 N N . ASP D 1 183 ? 32.866 -3.549 3.042 1.00 17.46 203 ASP D N 1
ATOM 6707 C CA . ASP D 1 183 ? 32.206 -3.121 1.804 1.00 20.06 203 ASP D CA 1
ATOM 6708 C C . ASP D 1 183 ? 30.759 -3.585 1.775 1.00 19.49 203 ASP D C 1
ATOM 6709 O O . ASP D 1 183 ? 29.859 -2.818 1.438 1.00 16.62 203 ASP D O 1
ATOM 6714 N N . ALA D 1 184 ? 30.554 -4.868 2.074 1.00 17.58 204 ALA D N 1
ATOM 6715 C CA . ALA D 1 184 ? 29.225 -5.446 2.112 1.00 16.08 204 ALA D CA 1
ATOM 6716 C C . ALA D 1 184 ? 28.390 -4.824 3.215 1.00 13.56 204 ALA D C 1
ATOM 6717 O O . ALA D 1 184 ? 27.187 -4.656 3.054 1.00 13.71 204 ALA D O 1
ATOM 6719 N N . GLY D 1 185 ? 29.011 -4.529 4.354 1.00 13.84 205 GLY D N 1
ATOM 6720 C CA . GLY D 1 185 ? 28.300 -3.852 5.451 1.00 13.41 205 GLY D CA 1
ATOM 6721 C C . GLY D 1 185 ? 27.779 -2.446 5.127 1.00 15.92 205 GLY D C 1
ATOM 6722 O O . GLY D 1 185 ? 26.719 -2.048 5.614 1.00 14.89 205 GLY D O 1
ATOM 6723 N N . ARG D 1 186 ? 28.536 -1.676 4.343 1.00 12.45 206 ARG D N 1
ATOM 6724 C CA . ARG D 1 186 ? 28.093 -0.350 3.933 1.00 14.27 206 ARG D CA 1
ATOM 6725 C C . ARG D 1 186 ? 26.832 -0.472 3.104 1.00 14.10 206 ARG D C 1
ATOM 6726 O O . ARG D 1 186 ? 25.900 0.316 3.268 1.00 13.77 206 ARG D O 1
ATOM 6734 N N . TYR D 1 187 ? 26.805 -1.478 2.230 1.00 11.28 207 TYR D N 1
ATOM 6735 C CA . TYR D 1 187 ? 25.666 -1.706 1.366 1.00 14.42 207 TYR D CA 1
ATOM 6736 C C . TYR D 1 187 ? 24.430 -2.120 2.164 1.00 13.91 207 TYR D C 1
ATOM 6737 O O . TYR D 1 187 ? 23.329 -1.680 1.872 1.00 12.86 207 TYR D O 1
ATOM 6746 N N . VAL D 1 188 ? 24.606 -3.022 3.127 1.00 15.20 208 VAL D N 1
ATOM 6747 C CA . VAL D 1 188 ? 23.502 -3.453 3.985 1.00 14.55 208 VAL D CA 1
ATOM 6748 C C . VAL D 1 188 ? 22.905 -2.244 4.716 1.00 16.05 208 VAL D C 1
ATOM 6749 O O . VAL D 1 188 ? 21.679 -2.058 4.758 1.00 15.47 208 VAL D O 1
ATOM 6753 N N . GLY D 1 189 ? 23.779 -1.401 5.256 1.00 15.24 209 GLY D N 1
ATOM 6754 C CA . GLY D 1 189 ? 23.354 -0.136 5.871 1.00 17.39 209 GLY D CA 1
ATOM 6755 C C . GLY D 1 189 ? 22.473 0.753 5.001 1.00 17.20 209 GLY D C 1
ATOM 6756 O O . GLY D 1 189 ? 21.500 1.344 5.480 1.00 17.81 209 GLY D O 1
ATOM 6757 N N . ALA D 1 190 ? 22.784 0.828 3.710 1.00 15.35 210 ALA D N 1
ATOM 6758 C CA . ALA D 1 190 ? 21.974 1.629 2.784 1.00 14.76 210 ALA D CA 1
ATOM 6759 C C . ALA D 1 190 ? 20.616 0.988 2.465 1.00 14.49 210 ALA D C 1
ATOM 6760 O O . ALA D 1 190 ? 19.616 1.682 2.263 1.00 15.62 210 ALA D O 1
ATOM 6762 N N . VAL D 1 191 ? 20.584 -0.340 2.443 1.00 15.14 211 VAL D N 1
ATOM 6763 C CA . VAL D 1 191 ? 19.366 -1.093 2.166 1.00 12.68 211 VAL D CA 1
ATOM 6764 C C . VAL D 1 191 ? 18.378 -0.964 3.343 1.00 15.08 211 VAL D C 1
ATOM 6765 O O . VAL D 1 191 ? 17.179 -0.791 3.145 1.00 13.77 211 VAL D O 1
ATOM 6769 N N . GLU D 1 192 ? 18.890 -1.060 4.566 1.00 12.44 212 GLU D N 1
ATOM 6770 C CA . GLU D 1 192 ? 18.080 -0.855 5.765 1.00 13.59 212 GLU D CA 1
ATOM 6771 C C . GLU D 1 192 ? 17.604 0.611 5.916 1.00 13.09 212 GLU D C 1
ATOM 6772 O O . GLU D 1 192 ? 16.491 0.865 6.332 1.00 14.28 212 GLU D O 1
ATOM 6778 N N . PHE D 1 193 ? 18.453 1.565 5.557 1.00 11.84 213 PHE D N 1
ATOM 6779 C CA . PHE D 1 193 ? 18.034 2.956 5.456 1.00 10.97 213 PHE D CA 1
ATOM 6780 C C . PHE D 1 193 ? 16.779 3.143 4.580 1.00 11.70 213 PHE D C 1
ATOM 6781 O O . PHE D 1 193 ? 15.847 3.855 4.953 1.00 13.41 213 PHE D O 1
ATOM 6789 N N . ALA D 1 194 ? 16.759 2.495 3.424 1.00 12.43 214 ALA D N 1
ATOM 6790 C CA . ALA D 1 194 ? 15.656 2.620 2.487 1.00 12.37 214 ALA D CA 1
ATOM 6791 C C . ALA D 1 194 ? 14.368 1.995 3.039 1.00 16.26 214 ALA D C 1
ATOM 6792 O O . ALA D 1 194 ? 13.271 2.558 2.892 1.00 15.56 214 ALA D O 1
ATOM 6794 N N . ARG D 1 195 ? 14.517 0.829 3.669 1.00 15.41 215 ARG D N 1
ATOM 6795 C CA . ARG D 1 195 ? 13.416 0.129 4.326 1.00 16.72 215 ARG D CA 1
ATOM 6796 C C . ARG D 1 195 ? 12.829 0.969 5.469 1.00 16.82 215 ARG D C 1
ATOM 6797 O O . ARG D 1 195 ? 11.612 1.113 5.570 1.00 17.92 215 ARG D O 1
ATOM 6805 N N . LEU D 1 196 ? 13.686 1.587 6.281 1.00 15.97 216 LEU D N 1
ATOM 6806 C CA . LEU D 1 196 ? 13.207 2.415 7.402 1.00 16.08 216 LEU D CA 1
ATOM 6807 C C . LEU D 1 196 ? 12.344 3.586 6.940 1.00 16.87 216 LEU D C 1
ATOM 6808 O O . LEU D 1 196 ? 11.448 4.012 7.671 1.00 16.53 216 LEU D O 1
ATOM 6813 N N . GLN D 1 197 ? 12.635 4.124 5.752 1.00 15.15 217 GLN D N 1
ATOM 6814 C CA . GLN D 1 197 ? 11.870 5.262 5.232 1.00 17.17 217 GLN D CA 1
ATOM 6815 C C . GLN D 1 197 ? 10.371 4.955 5.130 1.00 17.41 217 GLN D C 1
ATOM 6816 O O . GLN D 1 197 ? 9.551 5.864 5.130 1.00 16.46 217 GLN D O 1
ATOM 6822 N N . THR D 1 198 ? 10.029 3.681 4.966 1.00 17.94 218 THR D N 1
ATOM 6823 C CA . THR D 1 198 ? 8.652 3.278 4.685 1.00 17.85 218 THR D CA 1
ATOM 6824 C C . THR D 1 198 ? 7.899 3.024 6.003 1.00 18.89 218 THR D C 1
ATOM 6825 O O . THR D 1 198 ? 6.761 2.585 5.995 1.00 17.84 218 THR D O 1
ATOM 6829 N N . ILE D 1 199 ? 8.580 3.205 7.132 1.00 20.09 219 ILE D N 1
ATOM 6830 C CA . ILE D 1 199 ? 8.040 2.797 8.437 1.00 21.09 219 ILE D CA 1
ATOM 6831 C C . ILE D 1 199 ? 7.653 4.037 9.252 1.00 20.31 219 ILE D C 1
ATOM 6832 O O . ILE D 1 199 ? 8.517 4.847 9.586 1.00 19.94 219 ILE D O 1
ATOM 6837 N N . PRO D 1 200 ? 6.344 4.206 9.532 1.00 17.47 220 PRO D N 1
ATOM 6838 C CA . PRO D 1 200 ? 5.844 5.362 10.261 1.00 18.23 220 PRO D CA 1
ATOM 6839 C C . PRO D 1 200 ? 6.559 5.637 11.587 1.00 17.88 220 PRO D C 1
ATOM 6840 O O . PRO D 1 200 ? 6.906 6.780 11.863 1.00 17.55 220 PRO D O 1
ATOM 6844 N N . ALA D 1 201 ? 6.827 4.608 12.382 1.00 19.18 221 ALA D N 1
ATOM 6845 C CA . ALA D 1 201 ? 7.536 4.832 13.636 1.00 19.94 221 ALA D CA 1
ATOM 6846 C C . ALA D 1 201 ? 8.883 5.514 13.390 1.00 20.89 221 ALA D C 1
ATOM 6847 O O . ALA D 1 201 ? 9.298 6.363 14.172 1.00 19.21 221 ALA D O 1
ATOM 6849 N N . PHE D 1 202 ? 9.557 5.158 12.295 1.00 20.96 222 PHE D N 1
ATOM 6850 C CA . PHE D 1 202 ? 10.822 5.812 11.955 1.00 19.95 222 PHE D CA 1
ATOM 6851 C C . PHE D 1 202 ? 10.647 7.284 11.581 1.00 20.11 222 PHE D C 1
ATOM 6852 O O . PHE D 1 202 ? 11.393 8.143 12.045 1.00 21.47 222 PHE D O 1
ATOM 6860 N N . GLN D 1 203 ? 9.674 7.569 10.724 1.00 20.75 223 GLN D N 1
ATOM 6861 C CA . GLN D 1 203 ? 9.400 8.942 10.316 1.00 21.24 223 GLN D CA 1
ATOM 6862 C C . GLN D 1 203 ? 9.023 9.818 11.517 1.00 23.97 223 GLN D C 1
ATOM 6863 O O . GLN D 1 203 ? 9.444 10.958 11.616 1.00 24.97 223 GLN D O 1
ATOM 6869 N N . LYS D 1 204 ? 8.219 9.287 12.428 1.00 24.51 224 LYS D N 1
ATOM 6870 C CA . LYS D 1 204 ? 7.833 10.042 13.612 1.00 27.41 224 LYS D CA 1
ATOM 6871 C C . LYS D 1 204 ? 9.039 10.322 14.500 1.00 26.58 224 LYS D C 1
ATOM 6872 O O . LYS D 1 204 ? 9.218 11.438 14.993 1.00 24.93 224 LYS D O 1
ATOM 6878 N N . SER D 1 205 ? 9.886 9.318 14.678 1.00 23.12 225 SER D N 1
ATOM 6879 C CA . SER D 1 205 ? 11.089 9.508 15.477 1.00 23.95 225 SER D CA 1
ATOM 6880 C C . SER D 1 205 ? 12.040 10.518 14.822 1.00 24.50 225 SER D C 1
ATOM 6881 O O . SER D 1 205 ? 12.594 11.403 15.488 1.00 22.35 225 SER D O 1
ATOM 6884 N N . LEU D 1 206 ? 12.178 10.422 13.501 1.00 24.58 226 LEU D N 1
ATOM 6885 C CA . LEU D 1 206 ? 13.119 11.254 12.777 1.00 21.99 226 LEU D CA 1
ATOM 6886 C C . LEU D 1 206 ? 12.718 12.727 12.873 1.00 23.55 226 LEU D C 1
ATOM 6887 O O . LEU D 1 206 ? 13.575 13.613 12.920 1.00 21.01 226 LEU D O 1
ATOM 6892 N N . ALA D 1 207 ? 11.411 12.992 12.839 1.00 23.86 227 ALA D N 1
ATOM 6893 C CA . ALA D 1 207 ? 10.920 14.364 12.903 1.00 25.14 227 ALA D CA 1
ATOM 6894 C C . ALA D 1 207 ? 11.336 15.009 14.221 1.00 26.82 227 ALA D C 1
ATOM 6895 O O . ALA D 1 207 ? 11.667 16.200 14.265 1.00 29.38 227 ALA D O 1
ATOM 6897 N N . LYS D 1 208 ? 11.397 14.201 15.278 1.00 27.29 228 LYS D N 1
ATOM 6898 C CA . LYS D 1 208 ? 11.792 14.692 16.599 1.00 29.08 228 LYS D CA 1
ATOM 6899 C C . LYS D 1 208 ? 13.296 14.853 16.746 1.00 28.56 228 LYS D C 1
ATOM 6900 O O . LYS D 1 208 ? 13.763 15.795 17.379 1.00 28.21 228 LYS D O 1
ATOM 6906 N N . VAL D 1 209 ? 14.048 13.891 16.218 1.00 26.62 229 VAL D N 1
ATOM 6907 C CA . VAL D 1 209 ? 15.491 14.017 16.103 1.00 25.72 229 VAL D CA 1
ATOM 6908 C C . VAL D 1 209 ? 15.861 15.300 15.368 1.00 26.18 229 VAL D C 1
ATOM 6909 O O . VAL D 1 209 ? 16.805 15.984 15.731 1.00 26.91 229 VAL D O 1
ATOM 6913 N N . ARG D 1 210 ? 15.122 15.606 14.317 1.00 29.32 230 ARG D N 1
ATOM 6914 C CA . ARG D 1 210 ? 15.403 16.781 13.506 1.00 33.40 230 ARG D CA 1
ATOM 6915 C C . ARG D 1 210 ? 15.199 18.063 14.319 1.00 34.63 230 ARG D C 1
ATOM 6916 O O . ARG D 1 210 ? 16.028 18.967 14.273 1.00 31.85 230 ARG D O 1
ATOM 6924 N N . GLU D 1 211 ? 14.141 18.092 15.129 1.00 36.78 231 GLU D N 1
ATOM 6925 C CA . GLU D 1 211 ? 13.926 19.185 16.086 1.00 39.17 231 GLU D CA 1
ATOM 6926 C C . GLU D 1 211 ? 15.061 19.307 17.096 1.00 36.73 231 GLU D C 1
ATOM 6927 O O . GLU D 1 211 ? 15.629 20.384 17.266 1.00 37.28 231 GLU D O 1
ATOM 6933 N N . GLU D 1 212 ? 15.396 18.205 17.761 1.00 34.41 232 GLU D N 1
ATOM 6934 C CA . GLU D 1 212 ? 16.416 18.226 18.804 1.00 32.83 232 GLU D CA 1
ATOM 6935 C C . GLU D 1 212 ? 17.738 18.764 18.275 1.00 33.77 232 GLU D C 1
ATOM 6936 O O . GLU D 1 212 ? 18.432 19.517 18.961 1.00 33.47 232 GLU D O 1
ATOM 6942 N N . LEU D 1 213 ? 18.101 18.359 17.061 1.00 33.26 233 LEU D N 1
ATOM 6943 C CA . LEU D 1 213 ? 19.459 18.592 16.569 1.00 32.35 233 LEU D CA 1
ATOM 6944 C C . LEU D 1 213 ? 19.614 19.980 15.979 1.00 33.35 233 LEU D C 1
ATOM 6945 O O . LEU D 1 213 ? 20.726 20.457 15.806 1.00 34.60 233 LEU D O 1
ATOM 6950 N N . ASN D 1 214 ? 18.498 20.622 15.662 1.00 36.00 234 ASN D N 1
ATOM 6951 C CA . ASN D 1 214 ? 18.533 21.989 15.149 1.00 38.69 234 ASN D CA 1
ATOM 6952 C C . ASN D 1 214 ? 18.118 23.039 16.198 1.00 41.54 234 ASN D C 1
ATOM 6953 O O . ASN D 1 214 ? 18.039 24.233 15.904 1.00 43.37 234 ASN D O 1
ATOM 6958 N N . ASP D 1 215 ? 17.912 22.589 17.432 1.00 44.37 235 ASP D N 1
ATOM 6959 C CA . ASP D 1 215 ? 17.529 23.467 18.541 1.00 48.06 235 ASP D CA 1
ATOM 6960 C C . ASP D 1 215 ? 18.717 24.300 19.022 1.00 50.17 235 ASP D C 1
ATOM 6961 O O . ASP D 1 215 ? 19.753 23.749 19.419 1.00 47.38 235 ASP D O 1
ATOM 6966 N N . LYS D 1 216 ? 18.528 25.620 19.056 1.00 52.63 236 LYS D N 1
ATOM 6967 C CA . LYS D 1 216 ? 19.590 26.565 19.428 1.00 54.52 236 LYS D CA 1
ATOM 6968 C C . LYS D 1 216 ? 20.451 26.089 20.597 1.00 53.02 236 LYS D C 1
ATOM 6969 O O . LYS D 1 216 ? 21.670 26.275 20.597 1.00 50.23 236 LYS D O 1
ATOM 6975 N N . ASN D 1 217 ? 19.813 25.505 21.607 1.00 52.60 237 ASN D N 1
ATOM 6976 C CA . ASN D 1 217 ? 20.523 25.145 22.833 1.00 54.28 237 ASN D CA 1
ATOM 6977 C C . ASN D 1 217 ? 21.431 23.915 22.714 1.00 53.18 237 ASN D C 1
ATOM 6978 O O . ASN D 1 217 ? 22.247 23.650 23.598 1.00 53.16 237 ASN D O 1
ATOM 6983 N N . ASN D 1 218 ? 21.337 23.207 21.591 1.00 50.82 238 ASN D N 1
ATOM 6984 C CA . ASN D 1 218 ? 22.085 21.962 21.417 1.00 48.09 238 ASN D CA 1
ATOM 6985 C C . ASN D 1 218 ? 23.287 22.076 20.480 1.00 48.41 238 ASN D C 1
ATOM 6986 O O . ASN D 1 218 ? 24.095 21.152 20.397 1.00 46.81 238 ASN D O 1
ATOM 6991 N N . LEU D 1 219 ? 23.431 23.227 19.822 1.00 48.63 239 LEU D N 1
ATOM 6992 C CA . LEU D 1 219 ? 24.420 23.380 18.753 1.00 50.76 239 LEU D CA 1
ATOM 6993 C C . LEU D 1 219 ? 25.873 23.526 19.232 1.00 53.23 239 LEU D C 1
ATOM 6994 O O . LEU D 1 219 ? 26.136 24.056 20.310 1.00 53.27 239 LEU D O 1
ATOM 6999 N N . LEU D 1 220 ? 26.805 23.011 18.435 1.00 56.30 240 LEU D N 1
ATOM 7000 C CA . LEU D 1 220 ? 28.236 23.085 18.740 1.00 59.53 240 LEU D CA 1
ATOM 7001 C C . LEU D 1 220 ? 29.011 23.764 17.607 1.00 63.07 240 LEU D C 1
ATOM 7002 O O . LEU D 1 220 ? 28.624 23.675 16.436 1.00 64.40 240 LEU D O 1
ATOM 7007 N N . SER D 1 221 ? 30.146 24.370 17.949 1.00 64.73 241 SER D N 1
ATOM 7008 C CA . SER D 1 221 ? 31.124 24.795 16.948 1.00 66.02 241 SER D CA 1
ATOM 7009 C C . SER D 1 221 ? 31.884 23.598 16.374 1.00 67.89 241 SER D C 1
ATOM 7010 O O . SER D 1 221 ? 32.866 23.758 15.640 1.00 69.00 241 SER D O 1
#

Organism: Salmonella typhimurium (NCBI:txid90371)

InterPro domains:
  IPR000326 Phosphatidic acid phosphatase type 2/haloperoxidase [PF01569] (115-211)
  IPR000326 Phosphatidic acid phosphatase type 2/haloperoxidase [SM00014] (105-217)
  IPR001011 Acid phosphatase, class A, bacterial [PIRSF000897] (20-243)
  IPR001011 Acid phosphatase, class A, bacterial [PR00483] (57-76)
  IPR001011 Acid phosphatase, class A, bacterial [PR00483] (122-140)
  IPR001011 Acid phosphatase, class A, bacterial [PR00483] (148-174)
  IPR001011 Acid phosphatase, class A, bacterial [PR00483] (180-204)
  IPR001011 Acid phosphatase, class A, bacterial [PR00483] (214-232)
  IPR001011 Acid phosphatase, class A, bacterial [cd03397] (8-233)
  IPR018296 Acid phosphatase, class A, bacterial, conserved site [PS01157] (152-159)
  IPR036938 Phosphatidic acid phosphatase type 2/haloperoxidase superfamily [SSF48317] (23-236)

Sequence (876 aa):
MQPFHSPEESVNSQFYLPPPPGNDDPAFRYDKEAYFKGYAIKGSPRWKQAAEDADISVENIARIFSPVVGAKINPKDTPETWNMLQNLLKMGGYYATASAKKYYMRTRPFVLFNHSTCRPEDENTLRKDGSYPSGHDAYSTLLALVLSQARPERAQELARRGWEFGQSRVICGAHWQSDVDAGRYVGAVEFARLQTIPAFQKSLAKVREELNDKNNLLSMQPFHSPEESVNSQFYLPPPPGNDDPAFRYDKEAYFKGYAIKGSPRWKQAAEDADISVENIARIFSPVVGAKINPKDTPETWNMLQNLLKMGGYYATASAKKYYMRTRPFVLFNHSTCRPEDENTLRKDGSYPSGHDAYSTLLALVLSQARPERAQELARRGWEFGQSRVICGAHWQSDVDAGRYVGAVEFARLQTIPAFQKSLAKVREELNDKNNLLSMQPFHSPEESVNSQFYLPPPPGNDDPAFRYDKEAYFKGYAIKGSPRWKQAAEDADISVENIARIFSPVVGAKINPKDTPETWNMLQNLLKMGGYYATASAKKYYMRTRPFVLFNHSTCRPEDENTLRKDGSYPSGHDAYSTLLALVLSQARPERAQELARRGWEFGQSRVICGAHWQSDVDAGRYVGAVEFARLQTIPAFQKSLAKVREELNDKNNLLSMQPFHSPEESVNSQFYLPPPPGNDDPAFRYDKEAYFKGYAIKGSPRWKQAAEDADISVENIARIFSPVVGAKINPKDTPETWNMLQNLLKMGGYYATASAKKYYMRTRPFVLFNHSTCRPEDENTLRKDGSYPSGHDAYSTLLALVLSQARPERAQELARRGWEFGQSRVICGAHWQSDVDAGRYVGAVEFARLQTIPAFQKSLAKVREELNDKNNLLS

Foldseek 3Di:
DDALDDLVLADQLLVPDDADDDCPDPVVVVQVVLLVVLVVQPPHPVLLVLQLLVDLDLVSVQVVCCVLLQFHDDCVLQVLVSVVSVSLLCLFLDSLFPNVFVVRVAAFQCRVVVHAFSHNVCVVVLRRIRQAQGSSLLSLLLVLVLSCVLRVVSNVSSVVSSVVSLSSVSSRRRHTNNSNVSSNVSSVSSSVSLVPRVVSVVSSVSNSCSSVPPVGGHD/DDALDDLVLADQLLPPDDADDDDPDPLVVVLVVLLVVLQVCPPDPLLVVLLLLVDLPLVSLQVVCCVLLFWHDDCPLQVLVSVVLVNLLCLFLDSLFPNVFVVRQAAFQCVVVVHAFSHNVCVVVLRVTRQAQHSSLLSLLLSLVLSCVLRVVSNVSSVVVSVVSLSSVSSRRSHTNRNNVSSNVSSVSSNVSSVVGVVSVVSSVSNSCSSPPPVTGHD/DDALDDLVLADQLQVPDDADDDPVDVVVVVQVVLLVVLQVQCPPPLLVVLLLLVDLPLVSLQVVCCVLLQFHDDCPLQVLVSVVSVSLLCLFLDSLFPNVWVVRQAAFQCVVVVHAFSHNVCVVVLRVTGQAQHSSLLSLLLSLVLSCVLRVVSNVSSNVVSVVSLSSVSSRRRHTNNNNVSSNVSSVSSSVSLVPRVVSVVSSVSNSVSSPPPVTGHD/DDQLDDLVLADQLLVPDDADADDVGPLVVVLVVLLVVLQVCPPPPLLVVLLLLVDLPLVSVQVVCDVLLFWHDDCPLQVLVSVVLVSLLCLFLDSLCPNSWVVRQADFQCVVVVHAFSHNVCVVVLNVIGQAQHSSLLRLLLVLVLSCVLRVVSNVSSVVVSVVSLSSVSSRGRHTNRNNVSSNVSSVSSSVSSVVGVVSVVSSVSSSVSSPDPVTGHD

CATH classification: 1.20.144.10

Nearest PDB structures (foldseek):
  2ipb-assembly2_D  TM=1.004E+00  e=1.193E-33  Salmonella enterica subsp. enterica serovar Typhimurium
  2a96-assembly2_C  TM=9.991E-01  e=6.182E-32  Salmonella enterica subsp. enterica serovar Typhimurium
  1eoi-assembly1_C-2  TM=9.633E-01  e=3.785E-17  Shimwellia blattae
  1eoi-assembly1_A  TM=9.639E-01  e=9.201E-17  Shimwellia blattae
  9jq0-assembly1_A  TM=9.369E-01  e=1.867E-15  Klebsiella pneumoniae 342

Solvent-accessible surface area: 35972 Å² total; per-residue (Å²): 120,149,59,19,11,40,67,146,85,14,10,62,1,55,65,5,10,33,89,31,26,35,116,119,49,12,22,13,94,40,2,82,69,12,5,85,137,4,66,84,62,103,66,36,114,61,23,135,92,0,21,78,3,11,30,35,46,21,111,6,0,5,150,24,0,17,80,24,0,15,0,90,13,40,78,178,47,0,71,40,0,38,52,1,0,71,6,0,38,103,0,0,7,118,46,3,0,52,51,0,16,170,145,58,104,25,76,7,0,1,48,79,47,52,53,44,4,10,49,85,129,41,19,45,80,19,95,154,54,1,0,6,0,0,5,34,2,0,1,1,1,0,0,2,6,0,0,10,7,1,30,38,119,72,5,53,40,0,4,94,34,2,31,63,0,1,78,1,5,13,25,7,4,6,6,5,28,21,0,0,35,2,0,21,10,0,0,3,9,2,0,1,41,0,11,48,24,108,52,0,70,135,7,1,51,96,0,97,135,23,0,48,58,176,129,9,64,75,166,120,145,66,19,16,49,74,140,87,13,11,63,1,55,52,5,9,30,93,26,23,32,123,117,64,20,20,20,106,37,2,68,54,11,6,101,128,3,52,87,63,106,48,35,106,64,22,130,69,0,27,100,2,11,30,28,47,28,113,17,0,3,123,14,0,15,72,25,0,6,0,72,14,40,78,171,39,0,71,42,0,33,47,1,0,60,4,0,35,90,0,0,7,121,51,3,1,52,45,0,22,172,143,58,113,25,66,8,0,1,55,85,54,134,69,40,5,11,59,75,131,39,22,107,89,22,142,149,61,2,0,4,0,0,4,29,2,0,1,0,2,0,0,2,7,0,0,10,10,2,28,42,107,63,5,53,40,0,5,111,27,2,32,50,0,1,72,1,5,13,25,7,3,6,5,4,32,19,0,0,37,1,0,21,11,0,0,3,7,2,0,1,26,0,10,47,24,95,45,0,68,152,9,2,38,123,0,108,130,26,0,61,61,170,123,9,68,86,145,115,148,61,21,11,40,75,143,87,13,10,64,2,54,62,5,10,37,90,30,26,37,122,130,41,20,18,15,88,36,1,84,55,11,6,87,130,4,52,83,64,126,54,34,104,63,33,126,70,0,30,101,2,12,30,32,41,20,114,19,0,6,122,13,0,16,81,23,0,16,0,79,13,41,79,183,51,0,69,48,0,34,48,0,1,71,5,0,44,92,0,0,7,110,43,3,0,52,50,0,17,169,145,58,104,24,72,7,0,3,45,86,57,129,54,62,5,11,56,74,124,40,23,113,99,22,138,170,57,1,0,6,0,0,4,28,1,0,2,1,2,0,0,3,5,0,0,10,11,0,30,34,109,69,5,55,38,0,4,103,27,1,29,51,0,1,74,0,6,13,22,8,3,6,4,3,28,22,0,0,34,2,0,21,13,0,0,3,8,2,0,1,39,0,10,40,25,108,50,0,70,167,9,3,47,101,0,112,106,15,0,48,57,173,126,9,54,79,168,135,146,55,19,15,45,73,138,90,12,11,59,1,58,61,5,8,32,91,27,25,36,118,112,60,11,18,26,98,38,2,61,59,11,7,100,124,3,51,88,61,111,48,32,111,69,22,130,66,0,28,65,2,12,31,30,46,22,112,9,0,3,54,17,0,14,82,25,0,6,0,56,8,15,80,176,52,0,70,42,0,34,54,0,1,76,5,0,36,91,0,0,6,113,44,4,1,54,46,0,19,170,141,57,102,24,63,6,0,1,54,89,54,132,72,44,4,11,58,78,127,38,18,110,93,21,136,170,62,1,0,5,0,0,4,31,2,0,1,1,2,0,0,3,8,0,0,10,6,2,27,39,112,62,4,57,37,0,4,107,28,2,30,54,0,1,77,1,6,14,24,8,2,6,5,5,33,16,0,0,35,2,0,21,12,0,0,3,8,2,0,0,26,0,10,50,23,89,48,0,72,145,8,4,46,117,0,90,125,28,0,69,66,181,121,10,84,75,164

B-factor: mean 29.06, std 11.02, range [8.71, 78.94]